Protein AF-0000000078615772 (afdb_homodimer)

Organism: Ophiophagus hannah (NCBI:txid8665)

Solvent-accessible surface area (backbone atoms only — not comparable to full-atom values): 57518 Å² total; per-residue (Å²): 132,89,80,79,78,85,79,84,88,75,84,80,82,85,79,83,84,78,86,72,82,71,79,81,77,84,74,80,60,83,68,72,73,76,68,76,85,71,86,86,68,75,77,38,65,68,54,50,53,52,52,46,47,57,52,21,65,21,38,38,42,33,39,44,57,85,79,55,56,63,68,61,49,52,55,59,54,43,75,39,33,60,69,68,47,70,52,33,30,59,57,94,52,40,34,37,42,43,24,37,72,40,54,64,26,54,57,52,45,55,72,72,44,42,76,76,86,50,95,77,45,28,63,50,74,41,80,57,61,39,29,32,51,39,70,76,59,80,64,60,86,79,54,76,69,62,81,76,73,57,48,79,62,56,47,71,56,66,71,60,49,36,56,56,33,26,71,35,71,32,44,43,48,25,37,51,50,52,40,70,62,29,38,58,46,72,68,53,45,51,49,52,41,30,53,31,38,55,53,29,58,61,51,30,48,55,28,77,63,48,48,43,40,70,26,42,47,71,62,17,75,58,26,42,38,68,55,63,42,39,35,32,37,38,72,51,69,72,68,73,72,57,65,75,64,72,94,60,61,69,43,50,26,46,38,52,32,71,24,84,35,65,67,54,34,41,36,48,52,45,51,42,50,39,44,37,33,56,64,47,34,59,52,38,38,78,63,39,76,42,55,83,46,92,43,38,31,28,36,30,34,34,48,82,77,62,36,44,35,37,40,30,57,71,47,62,45,50,46,46,52,19,45,52,44,25,47,52,28,66,68,37,63,64,50,32,35,50,51,36,46,51,50,49,48,36,48,76,65,62,69,62,74,91,78,78,76,83,60,56,81,95,50,70,67,83,71,93,64,53,67,86,77,54,74,70,62,87,75,78,76,53,60,44,58,51,52,39,44,50,22,46,48,56,38,67,52,59,43,89,54,34,18,43,31,70,52,65,35,45,81,37,74,44,92,64,98,50,49,42,42,32,42,31,81,41,38,76,90,37,52,77,34,67,86,48,46,58,68,58,49,51,50,49,28,52,51,23,42,51,44,27,53,54,41,71,73,37,76,56,59,58,91,68,44,85,49,64,46,47,61,30,32,60,67,59,62,66,64,82,78,76,69,73,81,74,74,70,83,70,81,82,71,80,67,59,59,62,39,46,55,35,38,40,59,38,116,131,86,78,78,77,83,75,83,84,78,84,79,85,82,80,84,81,78,82,71,84,72,76,81,77,81,72,82,59,79,70,72,72,75,66,75,86,71,87,86,68,75,77,36,65,67,55,49,52,51,51,48,48,56,52,23,65,22,38,38,41,32,40,45,58,84,79,54,56,64,68,62,47,52,55,57,54,43,76,38,33,58,70,67,47,71,52,35,31,60,58,92,50,42,34,37,41,42,23,37,73,40,56,64,26,53,57,52,45,54,72,70,44,41,76,75,84,50,95,75,48,28,63,49,76,40,82,58,60,41,29,30,52,39,67,76,60,81,64,61,85,79,54,75,68,63,81,76,73,58,48,79,61,57,47,72,56,67,70,60,50,35,56,57,34,26,71,36,71,33,43,42,48,27,38,51,49,51,39,69,62,29,37,60,44,72,69,52,48,51,48,52,40,29,53,30,39,55,52,27,56,59,51,29,48,55,26,77,63,48,47,41,41,71,25,42,47,70,62,17,75,58,24,43,37,67,55,61,43,38,34,34,38,37,72,51,70,72,68,73,73,57,67,74,64,73,95,60,63,68,43,50,27,45,37,52,31,71,24,84,33,66,66,55,35,43,33,50,52,44,52,42,50,39,44,39,33,56,64,49,34,57,50,37,38,78,63,40,77,42,52,84,46,92,44,38,32,28,36,30,33,34,47,80,80,61,38,44,34,38,41,32,58,70,49,61,46,49,46,46,52,18,44,52,43,25,47,51,29,67,68,36,63,64,49,32,35,51,51,37,46,50,50,50,48,37,47,76,64,63,69,64,73,91,78,78,79,83,62,56,83,93,50,71,67,85,70,92,62,51,68,86,76,54,74,71,61,87,76,78,77,52,60,46,58,52,51,38,47,50,22,47,48,58,38,66,52,58,44,87,53,35,18,44,31,70,52,63,35,46,81,36,74,46,91,63,98,49,50,42,42,33,41,31,81,40,38,76,89,37,52,77,35,66,84,48,46,58,69,58,50,50,50,50,28,51,52,22,41,51,45,27,53,54,43,70,74,38,79,57,58,57,91,66,44,86,49,63,46,47,60,31,34,60,66,60,62,68,64,81,78,77,69,72,82,71,76,68,83,69,81,82,71,81,69,61,59,63,40,46,56,35,38,40,59,38,116

Sequence (1014 aa):
MAKRRVGAIRFSSAEAAAVSLGEPQAPGGMAPMKDSENDSRKKTFSEILAERQVQAQRTVLINCPPNFNAKSFLKYLSQYGNIKNHFFYKSKATYAVIEFSEKESITSLQDVITIPEFKDEHPVPFKSRILTLMLKKQPDPISEQTQILCHRQTSIPVEMLVKKLCDAESVSEQLYLLTNECQLTEENTKLRFLACSLIQDIASAYFSDCIVKPFGSSVNTFGKLGCDLDMFLELNKVGKNSVKRKTSPFNIIYQMKKAPSERIAAQRILNVLGEFLDNFGPGCEGVQKILNARCPLVRFSHQPSGLQCDLTVNNRIALKSSELLYVYGSLDPRVRTLAFSIRYWAWNHGLTNAEDKEVIEGFDCTFVSNLNKITPTSNTETLDVLLGDFFEFYGNFAFNKNSLNIRKGKEQNKPEASALHIQNPFEENLNISKNVNAAQLQRFVSLARDSAWILQQVEKRPLDNSKPWGLAALLQASEPGRVSKGFKRLNVLNSDRVKDLLNSLKMMAKRRVGAIRFSSAEAAAVSLGEPQAPGGMAPMKDSENDSRKKTFSEILAERQVQAQRTVLINCPPNFNAKSFLKYLSQYGNIKNHFFYKSKATYAVIEFSEKESITSLQDVITIPEFKDEHPVPFKSRILTLMLKKQPDPISEQTQILCHRQTSIPVEMLVKKLCDAESVSEQLYLLTNECQLTEENTKLRFLACSLIQDIASAYFSDCIVKPFGSSVNTFGKLGCDLDMFLELNKVGKNSVKRKTSPFNIIYQMKKAPSERIAAQRILNVLGEFLDNFGPGCEGVQKILNARCPLVRFSHQPSGLQCDLTVNNRIALKSSELLYVYGSLDPRVRTLAFSIRYWAWNHGLTNAEDKEVIEGFDCTFVSNLNKITPTSNTETLDVLLGDFFEFYGNFAFNKNSLNIRKGKEQNKPEASALHIQNPFEENLNISKNVNAAQLQRFVSLARDSAWILQQVEKRPLDNSKPWGLAALLQASEPGRVSKGFKRLNVLNSDRVKDLLNSLKM

InterPro domains:
  IPR002058 PAP/25A-associated [PF03828] (385-429)
  IPR012677 Nucleotide-binding alpha-beta plait domain superfamily [G3DSA:3.30.70.330] (32-143)
  IPR035979 RNA-binding domain superfamily [SSF54928] (48-106)
  IPR041252 RL domain [PF17797] (44-112)
  IPR043519 Nucleotidyltransferase superfamily [G3DSA:3.30.460.10] (184-330)
  IPR043519 Nucleotidyltransferase superfamily [SSF81301] (169-329)
  IPR054708 Poly(A) RNA polymerase, mitochondrial-like, central palm domain [PF22600] (172-329)

Nearest PDB structures (foldseek):
  5a2w-assembly1_B  TM=9.291E-01  e=1.179E-50  Gallus gallus
  5a2y-assembly1_B  TM=9.149E-01  e=4.581E-50  Gallus gallus
  5a2y-assembly1_A  TM=9.122E-01  e=2.914E-50  Gallus gallus
  5a2v-assembly1_B  TM=9.125E-01  e=1.317E-49  Gallus gallus
  3pq1-assembly1_A  TM=8.494E-01  e=4.084E-32  Homo sapiens

pLDDT: mean 78.61, std 23.54, range [16.14, 98.75]

Secondary structure (DSSP, 8-state):
----------------------------S-------SS--PPPPHHHHHHHHHHHHHTEEEEEE-TT--HHHHHHHHGGGS-EEEEEEEESSSEEEEEEESSTHHHHHHHTT-B----SS-EE-----SEEEEEESS---TTS------EEP-SPPPHHHHHHHHHT-SSHHHHHHHHHHHHBPPHHHHHHHHHHHHHHHHHHHTT-TTEEEEEEGGGTSS--BTT--EEEEEEE-----------S-SEEEEE---EESSHHHHHHHHHHHHHHHHHHT-TTEEEEEEETTSSS-EEEEEETTTTEEEEEEES-HHHHHHHHHHHHHHHH-HHHHHHHHHHHHHHHHTT---TT------S--------GGGSPPP-----HHHHHHHHHHHHHH--TTTEEEETTTTEEEE-SS--S--EE-SS-TT-BTTTT--HHHHHHHHHHHHHHHHHHHH-SS--S-TTS--HHHHHHHTT-TT---S----------HHHHHHHHTT--/----------------------------S-------SS--PPPPHHHHHHHHHHHHHTEEEEEE-TT--HHHHHHHHHTTS-EEEEEEEESSSEEEEEEESSTHHHHHHHTT-B----SS-EE-----SEEEEEESS---TTS------EEP-SPPPHHHHHHHHHT-SSHHHHHHHHHHHHBPPHHHHHHHHHHHHHHHHHHHTT-TTEEEEEEGGGTSS--BTT--EEEEEEE-----------S-SEEEEE---EESSHHHHHHHHHHHHHHHHHHT-TTEEEEEEETTSSS-EEEEEETTTTEEEEEEES-HHHHHHHHHHHHHHHH-HHHHHHHHHHHHHHHHTT---TT------S--------GGGSPPP-----HHHHHHHHHHHHHH--TTTEEEETTTTEEEE-SSS-S--EE-SS-TT-BTTTT--HHHHHHHHHHHHHHHHHHHH-SS--S-TTS--HHHHHHH---TT---S----------HHHHHHHHTT--

Structure (mmCIF, N/CA/C/O backbone):
data_AF-0000000078615772-model_v1
#
loop_
_entity.id
_entity.type
_entity.pdbx_description
1 polymer 'Poly(A) RNA polymerase, mitochondrial'
#
loop_
_atom_site.group_PDB
_atom_site.id
_atom_site.type_symbol
_atom_site.label_atom_id
_atom_site.label_alt_id
_atom_site.label_comp_id
_atom_site.label_asym_id
_atom_site.label_entity_id
_atom_site.label_seq_id
_atom_site.pdbx_PDB_ins_code
_atom_site.Cartn_x
_atom_site.Cartn_y
_atom_site.Cartn_z
_atom_site.occupancy
_atom_site.B_iso_or_equiv
_atom_site.auth_seq_id
_atom_site.auth_comp_id
_atom_site.auth_asym_id
_atom_site.auth_atom_id
_atom_site.pdbx_PDB_model_num
ATOM 1 N N . MET A 1 1 ? 42.094 76.438 9.031 1 16.83 1 MET A N 1
ATOM 2 C CA . MET A 1 1 ? 41.562 77.188 10.18 1 16.83 1 MET A CA 1
ATOM 3 C C . MET A 1 1 ? 40.75 76.25 11.078 1 16.83 1 MET A C 1
ATOM 5 O O . MET A 1 1 ? 41.156 76 12.219 1 16.83 1 MET A O 1
ATOM 9 N N . ALA A 1 2 ? 39.406 76.438 11.234 1 16.48 2 ALA A N 1
ATOM 10 C CA . ALA A 1 2 ? 38.531 76.25 12.383 1 16.48 2 ALA A CA 1
ATOM 11 C C . ALA A 1 2 ? 38.219 74.812 12.617 1 16.48 2 ALA A C 1
ATOM 13 O O . ALA A 1 2 ? 37.656 74.125 11.758 1 16.48 2 ALA A O 1
ATOM 14 N N . LYS A 1 3 ? 39 74.125 13.461 1 20.62 3 LYS A N 1
ATOM 15 C CA . LYS A 1 3 ? 39.281 72.812 14.055 1 20.62 3 LYS A CA 1
ATOM 16 C C . LYS A 1 3 ? 38.062 72.25 14.789 1 20.62 3 LYS A C 1
ATOM 18 O O . LYS A 1 3 ? 37.969 72.375 16.016 1 20.62 3 LYS A O 1
ATOM 23 N N . ARG A 1 4 ? 36.719 72.688 14.383 1 19.11 4 ARG A N 1
ATOM 24 C CA . ARG A 1 4 ? 35.562 72.625 15.25 1 19.11 4 ARG A CA 1
ATOM 25 C C . ARG A 1 4 ? 35.312 71.25 15.766 1 19.11 4 ARG A C 1
ATOM 27 O O . ARG A 1 4 ? 35.312 70.25 14.984 1 19.11 4 ARG A O 1
ATOM 34 N N . ARG A 1 5 ? 35.406 70.938 17.094 1 19.47 5 ARG A N 1
ATOM 35 C CA . ARG A 1 5 ? 35.5 69.938 18.141 1 19.47 5 ARG A CA 1
ATOM 36 C C . ARG A 1 5 ? 34.188 69.125 18.25 1 19.47 5 ARG A C 1
ATOM 38 O O . ARG A 1 5 ? 33.156 69.688 18.672 1 19.47 5 ARG A O 1
ATOM 45 N N . VAL A 1 6 ? 33.75 68.312 17.266 1 20.09 6 VAL A N 1
ATOM 46 C CA . VAL A 1 6 ? 32.531 67.5 17.109 1 20.09 6 VAL A CA 1
ATOM 47 C C . VAL A 1 6 ? 32.438 66.5 18.25 1 20.09 6 VAL A C 1
ATOM 49 O O . VAL A 1 6 ? 33.219 65.625 18.359 1 20.09 6 VAL A O 1
ATOM 52 N N . GLY A 1 7 ? 32.188 67.062 19.547 1 18.39 7 GLY A N 1
ATOM 53 C CA . GLY A 1 7 ? 32.219 66.438 20.859 1 18.39 7 GLY A CA 1
ATOM 54 C C . GLY A 1 7 ? 31.375 65.188 20.969 1 18.39 7 GLY A C 1
ATOM 55 O O . GLY A 1 7 ? 30.578 64.938 20.078 1 18.39 7 GLY A O 1
ATOM 56 N N . ALA A 1 8 ? 31.094 64.5 22.312 1 20.41 8 ALA A N 1
ATOM 57 C CA . ALA A 1 8 ? 31.156 63.344 23.172 1 20.41 8 ALA A CA 1
ATOM 58 C C . ALA A 1 8 ? 29.781 62.719 23.344 1 20.41 8 ALA A C 1
ATOM 60 O O . ALA A 1 8 ? 28.844 63.375 23.812 1 20.41 8 ALA A O 1
ATOM 61 N N . ILE A 1 9 ? 29.312 61.781 22.531 1 19.14 9 ILE A N 1
ATOM 62 C CA . ILE A 1 9 ? 28.078 61.031 22.328 1 19.14 9 ILE A CA 1
ATOM 63 C C . ILE A 1 9 ? 27.766 60.219 23.578 1 19.14 9 ILE A C 1
ATOM 65 O O . ILE A 1 9 ? 28.375 59.156 23.797 1 19.14 9 ILE A O 1
ATOM 69 N N . ARG A 1 10 ? 27.547 60.75 24.906 1 18.55 10 ARG A N 1
ATOM 70 C CA . ARG A 1 10 ? 27.453 60.031 26.188 1 18.55 10 ARG A CA 1
ATOM 71 C C . ARG A 1 10 ? 26.109 59.344 26.328 1 18.55 10 ARG A C 1
ATOM 73 O O . ARG A 1 10 ? 25.094 59.969 26.562 1 18.55 10 ARG A O 1
ATOM 80 N N . PHE A 1 11 ? 25.734 58.344 25.656 1 18.8 11 PHE A N 1
ATOM 81 C CA . PHE A 1 11 ? 24.422 57.719 25.719 1 18.8 11 PHE A CA 1
ATOM 82 C C . PHE A 1 11 ? 24.203 57.031 27.078 1 18.8 11 PHE A C 1
ATOM 84 O O . PHE A 1 11 ? 24.797 56 27.359 1 18.8 11 PHE A O 1
ATOM 91 N N . SER A 1 12 ? 23.922 57.75 28.25 1 17.77 12 SER A N 1
ATOM 92 C CA . SER A 1 12 ? 23.859 57.344 29.656 1 17.77 12 SER A CA 1
ATOM 93 C C . SER A 1 12 ? 22.703 56.375 29.891 1 17.77 12 SER A C 1
ATOM 95 O O . SER A 1 12 ? 21.75 56.344 29.094 1 17.77 12 SER A O 1
ATOM 97 N N . SER A 1 13 ? 22.625 55.531 31.172 1 19.3 13 SER A N 1
ATOM 98 C CA . SER A 1 13 ? 22.219 54.344 31.953 1 19.3 13 SER A CA 1
ATOM 99 C C . SER A 1 13 ? 20.812 54.531 32.5 1 19.3 13 SER A C 1
ATOM 101 O O . SER A 1 13 ? 20.391 53.75 33.375 1 19.3 13 SER A O 1
ATOM 103 N N . ALA A 1 14 ? 19.781 55.125 31.891 1 18.41 14 ALA A N 1
ATOM 104 C CA . ALA A 1 14 ? 18.719 55.531 32.812 1 18.41 14 ALA A CA 1
ATOM 105 C C . ALA A 1 14 ? 18.031 54.312 33.438 1 18.41 14 ALA A C 1
ATOM 107 O O . ALA A 1 14 ? 17.641 53.375 32.719 1 18.41 14 ALA A O 1
ATOM 108 N N . GLU A 1 15 ? 18.016 54.156 34.875 1 19.14 15 GLU A N 1
ATOM 109 C CA . GLU A 1 15 ? 17.547 53.281 35.906 1 19.14 15 GLU A CA 1
ATOM 110 C C . GLU A 1 15 ? 16.031 53.281 36.031 1 19.14 15 GLU A C 1
ATOM 112 O O . GLU A 1 15 ? 15.461 54.219 36.625 1 19.14 15 GLU A O 1
ATOM 117 N N . ALA A 1 16 ? 15.219 53.094 35.062 1 18.66 16 ALA A N 1
ATOM 118 C CA . ALA A 1 16 ? 13.805 53.344 35.281 1 18.66 16 ALA A CA 1
ATOM 119 C C . ALA A 1 16 ? 13.273 52.406 36.375 1 18.66 16 ALA A C 1
ATOM 121 O O . ALA A 1 16 ? 13.391 51.188 36.25 1 18.66 16 ALA A O 1
ATOM 122 N N . ALA A 1 17 ? 12.805 52.844 37.531 1 16.72 17 ALA A N 1
ATOM 123 C CA . ALA A 1 17 ? 12.273 52.438 38.844 1 16.72 17 ALA A CA 1
ATOM 124 C C . ALA A 1 17 ? 10.977 51.656 38.688 1 16.72 17 ALA A C 1
ATOM 126 O O . ALA A 1 17 ? 10.352 51.688 37.625 1 16.72 17 ALA A O 1
ATOM 127 N N . ALA A 1 18 ? 9.875 52.031 39.625 1 18.14 18 ALA A N 1
ATOM 128 C CA . ALA A 1 18 ? 9.219 51.406 40.75 1 18.14 18 ALA A CA 1
ATOM 129 C C . ALA A 1 18 ? 7.871 50.812 40.344 1 18.14 18 ALA A C 1
ATOM 131 O O . ALA A 1 18 ? 7.492 49.75 40.844 1 18.14 18 ALA A O 1
ATOM 132 N N . VAL A 1 19 ? 6.898 51.469 39.656 1 19.16 19 VAL A N 1
ATOM 133 C CA . VAL A 1 19 ? 5.613 51.594 40.344 1 19.16 19 VAL A CA 1
ATOM 134 C C . VAL A 1 19 ? 4.797 50.312 40.125 1 19.16 19 VAL A C 1
ATOM 136 O O . VAL A 1 19 ? 4.738 49.781 39 1 19.16 19 VAL A O 1
ATOM 139 N N . SER A 1 20 ? 4.273 49.625 41.281 1 19.36 20 SER A N 1
ATOM 140 C CA . SER A 1 20 ? 3.611 48.406 41.688 1 19.36 20 SER A CA 1
ATOM 141 C C . SER A 1 20 ? 2.168 48.344 41.219 1 19.36 20 SER A C 1
ATOM 143 O O . SER A 1 20 ? 1.404 47.469 41.594 1 19.36 20 SER A O 1
ATOM 145 N N . LEU A 1 21 ? 1.594 49.188 40.344 1 20.98 21 LEU A N 1
ATOM 146 C CA . LEU A 1 21 ? 0.151 49.281 40.562 1 20.98 21 LEU A CA 1
ATOM 147 C C . LEU A 1 21 ? -0.517 47.938 40.281 1 20.98 21 LEU A C 1
ATOM 149 O O . LEU A 1 21 ? -0.323 47.344 39.219 1 20.98 21 LEU A O 1
ATOM 153 N N . GLY A 1 22 ? -1.097 47.281 41.344 1 20.22 22 GLY A N 1
ATOM 154 C CA . GLY A 1 22 ? -1.789 46.031 41.625 1 20.22 22 GLY A CA 1
ATOM 155 C C . GLY A 1 22 ? -3.07 45.875 40.844 1 20.22 22 GLY A C 1
ATOM 156 O O . GLY A 1 22 ? -3.906 45.031 41.156 1 20.22 22 GLY A O 1
ATOM 157 N N . GLU A 1 23 ? -3.316 46.406 39.656 1 22.77 23 GLU A N 1
ATOM 158 C CA . GLU A 1 23 ? -4.746 46.375 39.344 1 22.77 23 GLU A CA 1
ATOM 159 C C . GLU A 1 23 ? -5.293 44.969 39.406 1 22.77 23 GLU A C 1
ATOM 161 O O . GLU A 1 23 ? -4.586 44 39.125 1 22.77 23 GLU A O 1
ATOM 166 N N . PRO A 1 24 ? -6.598 44.812 39.875 1 22.8 24 PRO A N 1
ATOM 167 C CA . PRO A 1 24 ? -7.398 43.656 40.312 1 22.8 24 PRO A CA 1
ATOM 168 C C . PRO A 1 24 ? -7.598 42.625 39.219 1 22.8 24 PRO A C 1
ATOM 170 O O . PRO A 1 24 ? -7.539 42.969 38.031 1 22.8 24 PRO A O 1
ATOM 173 N N . GLN A 1 25 ? -7.527 41.344 39.531 1 21.83 25 GLN A N 1
ATOM 174 C CA . GLN A 1 25 ? -7.449 40 38.969 1 21.83 25 GLN A CA 1
ATOM 175 C C . GLN A 1 25 ? -8.789 39.594 38.375 1 21.83 25 GLN A C 1
ATOM 177 O O . GLN A 1 25 ? -9.766 39.375 39.094 1 21.83 25 GLN A O 1
ATOM 182 N N . ALA A 1 26 ? -9.336 40.25 37.281 1 24.2 26 ALA A N 1
ATOM 183 C CA . ALA A 1 26 ? -10.656 39.75 36.938 1 24.2 26 ALA A CA 1
ATOM 184 C C . ALA A 1 26 ? -10.656 38.219 36.875 1 24.2 26 ALA A C 1
ATOM 186 O O . ALA A 1 26 ? -9.711 37.594 36.375 1 24.2 26 ALA A O 1
ATOM 187 N N . PRO A 1 27 ? -11.648 37.5 37.562 1 22.94 27 PRO A N 1
ATOM 188 C CA . PRO A 1 27 ? -11.781 36.125 38.031 1 22.94 27 PRO A CA 1
ATOM 189 C C . PRO A 1 27 ? -11.609 35.094 36.906 1 22.94 27 PRO A C 1
ATOM 191 O O . PRO A 1 27 ? -10.898 34.094 37.062 1 22.94 27 PRO A O 1
ATOM 194 N N . GLY A 1 28 ? -12.625 35.062 36.062 1 23.75 28 GLY A N 1
ATOM 195 C CA . GLY A 1 28 ? -13.297 33.781 35.938 1 23.75 28 GLY A CA 1
ATOM 196 C C . GLY A 1 28 ? -12.531 32.781 35.125 1 23.75 28 GLY A C 1
ATOM 197 O O . GLY A 1 28 ? -13.086 31.75 34.719 1 23.75 28 GLY A O 1
ATOM 198 N N . GLY A 1 29 ? -11.617 33.281 34.312 1 23.23 29 GLY A N 1
ATOM 199 C CA . GLY A 1 29 ? -11.211 32.438 33.219 1 23.23 29 GLY A CA 1
ATOM 200 C C . GLY A 1 29 ? -10.75 31.078 33.625 1 23.23 29 GLY A C 1
ATOM 201 O O . GLY A 1 29 ? -10.461 30.844 34.812 1 23.23 29 GLY A O 1
ATOM 202 N N . MET A 1 30 ? -11 29.969 32.781 1 26.81 30 MET A N 1
ATOM 203 C CA . MET A 1 30 ? -10.609 28.609 33.188 1 26.81 30 MET A CA 1
ATOM 204 C C . MET A 1 30 ? -9.289 28.641 33.938 1 26.81 30 MET A C 1
ATOM 206 O O . MET A 1 30 ? -8.352 29.328 33.531 1 26.81 30 MET A O 1
ATOM 210 N N . ALA A 1 31 ? -9.375 28.344 35.156 1 26.91 31 ALA A N 1
ATOM 211 C CA . ALA A 1 31 ? -8.227 28.219 36.062 1 26.91 31 ALA A CA 1
ATOM 212 C C . ALA A 1 31 ? -7.066 27.516 35.344 1 26.91 31 ALA A C 1
ATOM 214 O O . ALA A 1 31 ? -7.27 26.516 34.656 1 26.91 31 ALA A O 1
ATOM 215 N N . PRO A 1 32 ? -6.02 28.141 35.094 1 29.06 32 PRO A N 1
ATOM 216 C CA . PRO A 1 32 ? -4.852 27.359 34.688 1 29.06 32 PRO A CA 1
ATOM 217 C C . PRO A 1 32 ? -4.703 26.047 35.438 1 29.06 32 PRO A C 1
ATOM 219 O O . PRO A 1 32 ? -4.879 26.031 36.656 1 29.06 32 PRO A O 1
ATOM 222 N N . MET A 1 33 ? -5.281 24.906 35 1 29.55 33 MET A N 1
ATOM 223 C CA . MET A 1 33 ? -4.93 23.703 35.75 1 29.55 33 MET A CA 1
ATOM 224 C C . MET A 1 33 ? -3.572 23.875 36.438 1 29.55 33 MET A C 1
ATOM 226 O O . MET A 1 33 ? -2.617 24.344 35.812 1 29.55 33 MET A O 1
ATOM 230 N N . LYS A 1 34 ? -3.609 23.969 37.625 1 30.25 34 LYS A N 1
ATOM 231 C CA . LYS A 1 34 ? -2.43 23.938 38.5 1 30.25 34 LYS A CA 1
ATOM 232 C C . LYS A 1 34 ? -1.408 22.922 38 1 30.25 34 LYS A C 1
ATOM 234 O O . LYS A 1 34 ? -1.6 21.719 38.125 1 30.25 34 LYS A O 1
ATOM 239 N N . ASP A 1 35 ? -0.841 23.062 36.844 1 32.72 35 ASP A N 1
ATOM 240 C CA . ASP A 1 35 ? 0.428 22.375 36.656 1 32.72 35 ASP A CA 1
ATOM 241 C C . ASP A 1 35 ? 1.246 22.359 37.969 1 32.72 35 ASP A C 1
ATOM 243 O O . ASP A 1 35 ? 1.354 23.391 38.625 1 32.72 35 ASP A O 1
ATOM 247 N N . SER A 1 36 ? 1.271 21.297 38.75 1 33.38 36 SER A N 1
ATOM 248 C CA . SER A 1 36 ? 2.227 21.156 39.844 1 33.38 36 SER A CA 1
ATOM 249 C C . SER A 1 36 ? 3.439 22.062 39.625 1 33.38 36 SER A C 1
ATOM 251 O O . SER A 1 36 ? 3.795 22.391 38.5 1 33.38 36 SER A O 1
ATOM 253 N N . GLU A 1 37 ? 3.906 22.797 40.594 1 35.97 37 GLU A N 1
ATOM 254 C CA . GLU A 1 37 ? 5.07 23.656 40.781 1 35.97 37 GLU A CA 1
ATOM 255 C C . GLU A 1 37 ? 6.281 23.125 40.031 1 35.97 37 GLU A C 1
ATOM 257 O O . GLU A 1 37 ? 7.379 23.672 40.125 1 35.97 37 GLU A O 1
ATOM 262 N N . ASN A 1 38 ? 6.477 21.719 39.969 1 38.34 38 ASN A N 1
ATOM 263 C CA . ASN A 1 38 ? 7.844 21.25 39.75 1 38.34 38 ASN A CA 1
ATOM 264 C C . ASN A 1 38 ? 8.43 21.828 38.469 1 38.34 38 ASN A C 1
ATOM 266 O O . ASN A 1 38 ? 9.5 22.453 38.5 1 38.34 38 ASN A O 1
ATOM 270 N N . ASP A 1 39 ? 8.773 20.938 37.25 1 44.91 39 ASP A N 1
ATOM 271 C CA . ASP A 1 39 ? 9.828 21.156 36.281 1 44.91 39 ASP A CA 1
ATOM 272 C C . ASP A 1 39 ? 9.453 22.266 35.281 1 44.91 39 ASP A C 1
ATOM 274 O O . ASP A 1 39 ? 8.547 22.094 34.469 1 44.91 39 ASP A O 1
ATOM 278 N N . SER A 1 40 ? 9.57 23.656 35.5 1 56.69 40 SER A N 1
ATOM 279 C CA . SER A 1 40 ? 9.594 25 34.906 1 56.69 40 SER A CA 1
ATOM 280 C C . SER A 1 40 ? 10.141 24.969 33.469 1 56.69 40 SER A C 1
ATOM 282 O O . SER A 1 40 ? 10.141 25.984 32.781 1 56.69 40 SER A O 1
ATOM 284 N N . ARG A 1 41 ? 10.648 23.828 33.031 1 75.88 41 ARG A N 1
ATOM 285 C CA . ARG A 1 41 ? 11.32 23.844 31.75 1 75.88 41 ARG A CA 1
ATOM 286 C C . ARG A 1 41 ? 10.312 23.797 30.609 1 75.88 41 ARG A C 1
ATOM 288 O O . ARG A 1 41 ? 9.391 22.984 30.625 1 75.88 41 ARG A O 1
ATOM 295 N N . LYS A 1 42 ? 10.344 24.828 29.719 1 83.69 42 LYS A N 1
ATOM 296 C CA . LYS A 1 42 ? 9.531 24.812 28.5 1 83.69 42 LYS A CA 1
ATOM 297 C C . LYS A 1 42 ? 9.922 23.656 27.594 1 83.69 42 LYS A C 1
ATOM 299 O O . LYS A 1 42 ? 11.102 23.375 27.391 1 83.69 42 LYS A O 1
ATOM 304 N N . LYS A 1 43 ? 8.93 22.938 27.172 1 87.06 43 LYS A N 1
ATOM 305 C CA . LYS A 1 43 ? 9.172 21.828 26.25 1 87.06 43 LYS A CA 1
ATOM 306 C C . LYS A 1 43 ? 9.719 22.328 24.922 1 87.06 43 LYS A C 1
ATOM 308 O O . LYS A 1 43 ? 9.336 23.406 24.453 1 87.06 43 LYS A O 1
ATOM 313 N N . THR A 1 44 ? 10.586 21.469 24.406 1 89.19 44 THR A N 1
ATOM 314 C CA . THR A 1 44 ? 11.109 21.781 23.078 1 89.19 44 THR A CA 1
ATOM 315 C C . THR A 1 44 ? 10.078 21.438 22 1 89.19 44 THR A C 1
ATOM 317 O O . THR A 1 44 ? 9.102 20.734 22.266 1 89.19 44 THR A O 1
ATOM 320 N N . PHE A 1 45 ? 10.32 22.031 20.859 1 92.62 45 PHE A N 1
ATOM 321 C CA . PHE A 1 45 ? 9.477 21.766 19.703 1 92.62 45 PHE A CA 1
ATOM 322 C C . PHE A 1 45 ? 9.383 20.266 19.438 1 92.62 45 PHE A C 1
ATOM 324 O O . PHE A 1 45 ? 8.289 19.734 19.219 1 92.62 45 PHE A O 1
ATOM 331 N N . SER A 1 46 ? 10.469 19.562 19.453 1 90.94 46 SER A N 1
ATOM 332 C CA . SER A 1 46 ? 10.523 18.125 19.172 1 90.94 46 SER A CA 1
ATOM 333 C C . SER A 1 46 ? 9.758 17.328 20.234 1 90.94 46 SER A C 1
ATOM 335 O O . SER A 1 46 ? 9.102 16.328 19.906 1 90.94 46 SER A O 1
ATOM 337 N N . GLU A 1 47 ? 9.867 17.734 21.422 1 92.69 47 GLU A N 1
ATOM 338 C CA . GLU A 1 47 ? 9.164 17.047 22.5 1 92.69 47 GLU A CA 1
ATOM 339 C C . GLU A 1 47 ? 7.652 17.188 22.359 1 92.69 47 GLU A C 1
ATOM 341 O O . GLU A 1 47 ? 6.906 16.234 22.594 1 92.69 47 GLU A O 1
ATOM 346 N N . ILE A 1 48 ? 7.281 18.391 21.969 1 93.69 48 ILE A N 1
ATOM 347 C CA . ILE A 1 48 ? 5.855 18.641 21.781 1 93.69 48 ILE A CA 1
ATOM 348 C C . ILE A 1 48 ? 5.32 17.781 20.641 1 93.69 48 ILE A C 1
ATOM 350 O O . ILE A 1 48 ? 4.266 17.156 20.781 1 93.69 48 ILE A O 1
ATOM 354 N N . LEU A 1 49 ? 6.078 17.734 19.547 1 95.25 49 LEU A N 1
ATOM 355 C CA . LEU A 1 49 ? 5.664 16.922 18.406 1 95.25 49 LEU A CA 1
ATOM 356 C C . LEU A 1 49 ? 5.543 15.453 18.812 1 95.25 49 LEU A C 1
ATOM 358 O O . LEU A 1 49 ? 4.566 14.789 18.453 1 95.25 49 LEU A O 1
ATOM 362 N N . ALA A 1 50 ? 6.484 14.969 19.531 1 95.06 50 ALA A N 1
ATOM 363 C CA . ALA A 1 50 ? 6.508 13.562 19.938 1 95.06 50 ALA A CA 1
ATOM 364 C C . ALA A 1 50 ? 5.316 13.234 20.844 1 95.06 50 ALA A C 1
ATOM 366 O O . ALA A 1 50 ? 4.684 12.188 20.688 1 95.06 50 ALA A O 1
ATOM 367 N N . GLU A 1 51 ? 5.094 14.109 21.734 1 96.38 51 GLU A N 1
ATOM 368 C CA . GLU A 1 51 ? 3.979 13.906 22.641 1 96.38 51 GLU A CA 1
ATOM 369 C C . GLU A 1 51 ? 2.65 13.852 21.891 1 96.38 51 GLU A C 1
ATOM 371 O O . GLU A 1 51 ? 1.814 12.984 22.172 1 96.38 51 GLU A O 1
ATOM 376 N N . ARG A 1 52 ? 2.455 14.805 21.031 1 97.69 52 ARG A N 1
ATOM 377 C CA . ARG A 1 52 ? 1.217 14.875 20.266 1 97.69 52 ARG A CA 1
ATOM 378 C C . ARG A 1 52 ? 1.072 13.656 19.359 1 97.69 52 ARG A C 1
ATOM 380 O O . ARG A 1 52 ? -0.038 13.164 19.141 1 97.69 52 ARG A O 1
ATOM 387 N N . GLN A 1 53 ? 2.16 13.164 18.844 1 97 53 GLN A N 1
ATOM 388 C CA . GLN A 1 53 ? 2.148 11.992 17.984 1 97 53 GLN A CA 1
ATOM 389 C C . GLN A 1 53 ? 1.679 10.75 18.734 1 97 53 GLN A C 1
ATOM 391 O O . GLN A 1 53 ? 0.885 9.961 18.219 1 97 53 GLN A O 1
ATOM 396 N N . VAL A 1 54 ? 2.17 10.586 19.906 1 97.19 54 VAL A N 1
ATOM 397 C CA . VAL A 1 54 ? 1.801 9.438 20.719 1 97.19 54 VAL A CA 1
ATOM 398 C C . VAL A 1 54 ? 0.314 9.508 21.062 1 97.19 54 VAL A C 1
ATOM 400 O O . VAL A 1 54 ? -0.382 8.484 21.031 1 97.19 54 VAL A O 1
ATOM 403 N N . GLN A 1 55 ? -0.121 10.703 21.391 1 98 55 GLN A N 1
ATOM 404 C CA . GLN A 1 55 ? -1.54 10.891 21.672 1 98 55 GLN A CA 1
ATOM 405 C C . GLN A 1 55 ? -2.396 10.5 20.469 1 98 55 GLN A C 1
ATOM 407 O O . GLN A 1 55 ? -3.414 9.82 20.625 1 98 55 GLN A O 1
ATOM 412 N N . ALA A 1 56 ? -1.979 10.891 19.312 1 98.5 56 ALA A N 1
ATOM 413 C CA . ALA A 1 56 ? -2.725 10.625 18.078 1 98.5 56 ALA A CA 1
ATOM 414 C C . ALA A 1 56 ? -2.777 9.125 17.781 1 98.5 56 ALA A C 1
ATOM 416 O O . ALA A 1 56 ? -3.773 8.625 17.266 1 98.5 56 ALA A O 1
ATOM 417 N N . GLN A 1 57 ? -1.768 8.375 18.156 1 97.69 57 GLN A N 1
ATOM 418 C CA . GLN A 1 57 ? -1.661 6.953 17.859 1 97.69 57 GLN A CA 1
ATOM 419 C C . GLN A 1 57 ? -2.664 6.145 18.672 1 97.69 57 GLN A C 1
ATOM 421 O O . GLN A 1 57 ? -2.971 5 18.328 1 97.69 57 GLN A O 1
ATOM 426 N N . ARG A 1 58 ? -3.145 6.648 19.766 1 98.38 58 ARG A N 1
ATOM 427 C CA . ARG A 1 58 ? -4.121 5.938 20.578 1 98.38 58 ARG A CA 1
ATOM 428 C C . ARG A 1 58 ? -5.5 6.574 20.469 1 98.38 58 ARG A C 1
ATOM 430 O O . ARG A 1 58 ? -6.281 6.555 21.422 1 98.38 58 ARG A O 1
ATOM 437 N N . THR A 1 59 ? -5.703 7.254 19.391 1 98.75 59 THR A N 1
ATOM 438 C CA . THR A 1 59 ? -6.953 7.977 19.156 1 98.75 59 THR A CA 1
ATOM 439 C C . THR A 1 59 ? -7.699 7.391 17.969 1 98.75 59 THR A C 1
ATOM 441 O O . THR A 1 59 ? -7.086 6.992 16.969 1 98.75 59 THR A O 1
ATOM 444 N N . VAL A 1 60 ? -9.047 7.289 18.078 1 98.56 60 VAL A N 1
ATOM 445 C CA . VAL A 1 60 ? -9.891 6.879 16.953 1 98.56 60 VAL A CA 1
ATOM 446 C C . VAL A 1 60 ? -10.859 8 16.594 1 98.56 60 VAL A C 1
ATOM 448 O O . VAL A 1 60 ? -11.141 8.875 17.422 1 98.56 60 VAL A O 1
ATOM 451 N N . LEU A 1 61 ? -11.25 8.07 15.359 1 98.5 61 LEU A N 1
ATOM 452 C CA . LEU A 1 61 ? -12.219 9.016 14.828 1 98.5 61 LEU A CA 1
ATOM 453 C C . LEU A 1 61 ? -13.516 8.312 14.438 1 98.5 61 LEU A C 1
ATOM 455 O O . LEU A 1 61 ? -13.5 7.406 13.602 1 98.5 61 LEU A O 1
ATOM 459 N N . ILE A 1 62 ? -14.656 8.688 15.039 1 98.12 62 ILE A N 1
ATOM 460 C CA . ILE A 1 62 ? -15.898 7.949 14.844 1 98.12 62 ILE A CA 1
ATOM 461 C C . ILE A 1 62 ? -16.969 8.883 14.289 1 98.12 62 ILE A C 1
ATOM 463 O O . ILE A 1 62 ? -17.281 9.922 14.883 1 98.12 62 ILE A O 1
ATOM 467 N N . ASN A 1 63 ? -17.484 8.57 13.117 1 97.31 63 ASN A N 1
ATOM 468 C CA . ASN A 1 63 ? -18.656 9.227 12.562 1 97.31 63 ASN A CA 1
ATOM 469 C C . ASN A 1 63 ? -19.922 8.875 13.336 1 97.31 63 ASN A C 1
ATOM 471 O O . ASN A 1 63 ? -20.297 7.707 13.422 1 97.31 63 ASN A O 1
ATOM 475 N N . CYS A 1 64 ? -20.594 9.867 13.875 1 95.31 64 CYS A N 1
ATOM 476 C CA . CYS A 1 64 ? -21.75 9.633 14.742 1 95.31 64 CYS A CA 1
ATOM 477 C C . CYS A 1 64 ? -23.047 10.047 14.055 1 95.31 64 CYS A C 1
ATOM 479 O O . CYS A 1 64 ? -23.094 11.094 13.406 1 95.31 64 CYS A O 1
ATOM 481 N N . PRO A 1 65 ? -24.016 9.242 14.203 1 91.5 65 PRO A N 1
ATOM 482 C CA . PRO A 1 65 ? -25.328 9.641 13.68 1 91.5 65 PRO A CA 1
ATOM 483 C C . PRO A 1 65 ? -25.984 10.75 14.5 1 91.5 65 PRO A C 1
ATOM 485 O O . PRO A 1 65 ? -25.531 11.055 15.602 1 91.5 65 PRO A O 1
ATOM 488 N N . PRO A 1 66 ? -26.984 11.211 13.805 1 85.38 66 PRO A N 1
ATOM 489 C CA . PRO A 1 66 ? -27.703 12.227 14.578 1 85.38 66 PRO A CA 1
ATOM 490 C C . PRO A 1 66 ? -28.484 11.633 15.758 1 85.38 66 PRO A C 1
ATOM 492 O O . PRO A 1 66 ? -28.922 10.484 15.695 1 85.38 66 PRO A O 1
ATOM 495 N N . ASN A 1 67 ? -28.672 12.305 16.812 1 80.69 67 ASN A N 1
ATOM 496 C CA . ASN A 1 67 ? -29.516 12.008 17.953 1 80.69 67 ASN A CA 1
ATOM 497 C C . ASN A 1 67 ? -29.047 10.766 18.688 1 80.69 67 ASN A C 1
ATOM 499 O O . ASN A 1 67 ? -29.875 9.945 19.125 1 80.69 67 ASN A O 1
ATOM 503 N N . PHE A 1 68 ? -27.781 10.586 18.781 1 85.75 68 PHE A N 1
ATOM 504 C CA . PHE A 1 68 ? -27.266 9.484 19.578 1 85.75 68 PHE A CA 1
ATOM 505 C C . PHE A 1 68 ? -26.984 9.945 21.016 1 85.75 68 PHE A C 1
ATOM 507 O O . PHE A 1 68 ? -26.906 11.148 21.266 1 85.75 68 PHE A O 1
ATOM 514 N N . ASN A 1 69 ? -27.047 9.047 21.891 1 88.44 69 ASN A N 1
ATOM 515 C CA . ASN A 1 69 ? -26.719 9.359 23.266 1 88.44 69 ASN A CA 1
ATOM 516 C C . ASN A 1 69 ? -25.219 9.281 23.531 1 88.44 69 ASN A C 1
ATOM 518 O O . ASN A 1 69 ? -24.656 8.188 23.672 1 88.44 69 ASN A O 1
ATOM 522 N N . ALA A 1 70 ? -24.594 10.414 23.703 1 91.88 70 ALA A N 1
ATOM 523 C CA . ALA A 1 70 ? -23.141 10.508 23.812 1 91.88 70 ALA A CA 1
ATOM 524 C C . ALA A 1 70 ? -22.641 9.836 25.094 1 91.88 70 ALA A C 1
ATOM 526 O O . ALA A 1 70 ? -21.609 9.156 25.078 1 91.88 70 ALA A O 1
ATOM 527 N N . LYS A 1 71 ? -23.359 10.062 26.172 1 91.88 71 LYS A N 1
ATOM 528 C CA . LYS A 1 71 ? -22.938 9.508 27.453 1 91.88 71 LYS A CA 1
ATOM 529 C C . LYS A 1 71 ? -22.938 7.98 27.422 1 91.88 71 LYS A C 1
ATOM 531 O O . LYS A 1 71 ? -21.969 7.34 27.844 1 91.88 71 LYS A O 1
ATOM 536 N N . SER A 1 72 ? -24.016 7.457 26.906 1 91.44 72 SER A N 1
ATOM 537 C CA . SER A 1 72 ? -24.125 6.008 26.797 1 91.44 72 SER A CA 1
ATOM 538 C C . SER A 1 72 ? -23.062 5.449 25.828 1 91.44 72 SER A C 1
ATOM 540 O O . SER A 1 72 ? -22.531 4.367 26.062 1 91.44 72 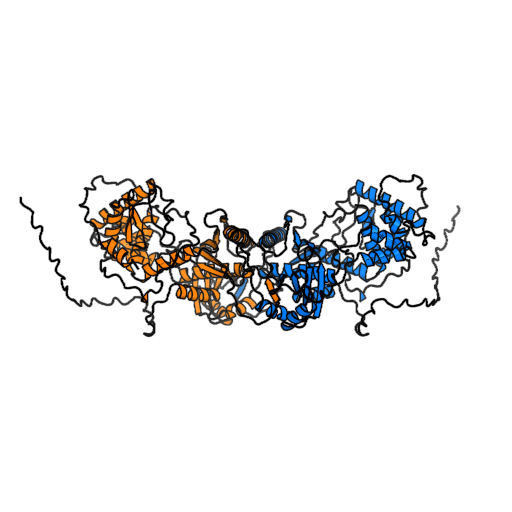SER A O 1
ATOM 542 N N . PHE A 1 73 ? -22.844 6.156 24.891 1 93.69 73 PHE A N 1
ATOM 543 C CA . PHE A 1 73 ? -21.875 5.734 23.891 1 93.69 73 PHE A CA 1
ATOM 544 C C . PHE A 1 73 ? -20.469 5.715 24.469 1 93.69 73 PHE A C 1
ATOM 546 O O . PHE A 1 73 ? -19.703 4.77 24.25 1 93.69 73 PHE A O 1
ATOM 553 N N . LEU A 1 74 ? -20.141 6.746 25.25 1 95.44 74 LEU A N 1
ATOM 554 C CA . LEU A 1 74 ? -18.828 6.812 25.875 1 95.44 74 LEU A CA 1
ATOM 555 C C . LEU A 1 74 ? -18.656 5.688 26.891 1 95.44 74 LEU A C 1
ATOM 557 O O . LEU A 1 74 ? -17.562 5.133 27.031 1 95.44 74 LEU A O 1
ATOM 561 N N . LYS A 1 75 ? -19.719 5.391 27.547 1 94.75 75 LYS A N 1
ATOM 562 C CA . LYS A 1 75 ? -19.688 4.266 28.469 1 94.75 75 LYS A CA 1
ATOM 563 C C . LYS A 1 75 ? -19.438 2.951 27.734 1 94.75 75 LYS A C 1
ATOM 565 O O . LYS A 1 75 ? -18.688 2.104 28.219 1 94.75 75 LYS A O 1
ATOM 570 N N . TYR A 1 76 ? -20.094 2.844 26.672 1 94.06 76 TYR A N 1
ATOM 571 C CA . TYR A 1 76 ? -19.875 1.669 25.844 1 94.06 76 TYR A CA 1
ATOM 572 C C . TYR A 1 76 ? -18.422 1.554 25.406 1 94.06 76 TYR A C 1
ATOM 574 O O . TYR A 1 76 ? -17.828 0.48 25.5 1 94.06 76 TYR A O 1
ATOM 582 N N . LEU A 1 77 ? -17.797 2.65 24.969 1 97 77 LEU A N 1
ATOM 583 C CA . LEU A 1 77 ? -16.422 2.654 24.484 1 97 77 LEU A CA 1
ATOM 584 C C . LEU A 1 77 ? -15.445 2.379 25.625 1 97 77 LEU A C 1
ATOM 586 O O . LEU A 1 77 ? -14.383 1.802 25.422 1 97 77 LEU A O 1
ATOM 590 N N . SER A 1 78 ? -15.844 2.736 26.812 1 96.88 78 SER A N 1
ATOM 591 C CA . SER A 1 78 ? -14.977 2.574 27.969 1 96.88 78 SER A CA 1
ATOM 592 C C . SER A 1 78 ? -14.773 1.102 28.312 1 96.88 78 SER A C 1
ATOM 594 O O . SER A 1 78 ? -13.867 0.752 29.062 1 96.88 78 SER A O 1
ATOM 596 N N . GLN A 1 79 ? -15.531 0.231 27.781 1 95.5 79 GLN A N 1
ATOM 597 C CA . GLN A 1 79 ? -15.375 -1.206 27.984 1 95.5 79 GLN A CA 1
ATOM 598 C C . GLN A 1 79 ? -14.109 -1.721 27.312 1 95.5 79 GLN A C 1
ATOM 600 O O . GLN A 1 79 ? -13.578 -2.764 27.688 1 95.5 79 GLN A O 1
ATOM 605 N N . TYR A 1 80 ? -13.688 -0.979 26.375 1 96.12 80 TYR A N 1
ATOM 606 C CA . TYR A 1 80 ? -12.555 -1.448 25.594 1 96.12 80 TYR A CA 1
ATOM 607 C C . TYR A 1 80 ? -11.266 -0.78 26.047 1 96.12 80 TYR A C 1
ATOM 609 O O . TYR A 1 80 ? -10.18 -1.125 25.562 1 96.12 80 TYR A O 1
ATOM 617 N N . GLY A 1 81 ? -11.359 0.176 26.875 1 97.19 81 GLY A N 1
ATOM 618 C CA . GLY A 1 81 ? -10.203 0.864 27.422 1 97.19 81 GLY A CA 1
ATOM 619 C C . GLY A 1 81 ? -10.555 2.178 28.094 1 97.19 81 GLY A C 1
ATOM 620 O O . GLY A 1 81 ? -11.617 2.752 27.844 1 97.19 81 GLY A O 1
ATOM 621 N N . ASN A 1 82 ? -9.617 2.639 28.891 1 97.88 82 ASN A N 1
ATOM 622 C CA . ASN A 1 82 ? -9.805 3.924 29.547 1 97.88 82 ASN A CA 1
ATOM 623 C C . ASN A 1 82 ? -9.703 5.086 28.562 1 97.88 82 ASN A C 1
ATOM 625 O O . ASN A 1 82 ? -8.727 5.195 27.828 1 97.88 82 ASN A O 1
ATOM 629 N N . ILE A 1 83 ? -10.734 5.887 28.578 1 98.19 83 ILE A N 1
ATOM 630 C CA . ILE A 1 83 ? -10.742 7.059 27.719 1 98.19 83 ILE A CA 1
ATOM 631 C C . ILE A 1 83 ? -10.031 8.219 28.406 1 98.19 83 ILE A C 1
ATOM 633 O O . ILE A 1 83 ? -10.484 8.703 29.438 1 98.19 83 ILE A O 1
ATOM 637 N N . LYS A 1 84 ? -8.969 8.648 27.859 1 98.19 84 LYS A N 1
ATOM 638 C CA . LYS A 1 84 ? -8.18 9.734 28.406 1 98.19 84 LYS A CA 1
ATOM 639 C C . LYS A 1 84 ? -8.773 11.094 28.047 1 98.19 84 LYS A C 1
ATOM 641 O O . LYS A 1 84 ? -8.758 12.023 28.859 1 98.19 84 LYS A O 1
ATOM 646 N N . ASN A 1 85 ? -9.227 11.289 26.828 1 97.69 85 ASN A N 1
ATOM 647 C CA . ASN A 1 85 ? -9.797 12.523 26.312 1 97.69 85 ASN A CA 1
ATOM 648 C C . ASN A 1 85 ? -10.797 12.25 25.188 1 97.69 85 ASN A C 1
ATOM 650 O O . ASN A 1 85 ? -10.742 11.203 24.547 1 97.69 85 ASN A O 1
ATOM 654 N N . HIS A 1 86 ? -11.797 13.094 25.109 1 97.94 86 HIS A N 1
ATOM 655 C CA . HIS A 1 86 ? -12.734 13 23.984 1 97.94 86 HIS A CA 1
ATOM 656 C C . HIS A 1 86 ? -13.359 14.359 23.672 1 97.94 86 HIS A C 1
ATOM 658 O O . HIS A 1 86 ? -13.383 15.242 24.531 1 97.94 86 HIS A O 1
ATOM 664 N N . PHE A 1 87 ? -13.711 14.578 22.484 1 97.56 87 PHE A N 1
ATOM 665 C CA . PHE A 1 87 ? -14.5 15.75 22.109 1 97.56 87 PHE A CA 1
ATOM 666 C C . PHE A 1 87 ? -15.273 15.484 20.828 1 97.56 87 PHE A C 1
ATOM 668 O O . PHE A 1 87 ? -14.992 14.523 20.109 1 97.56 87 PHE A O 1
ATOM 675 N N . PHE A 1 88 ? -16.266 16.281 20.594 1 96.62 88 PHE A N 1
ATOM 676 C CA . PHE A 1 88 ? -17.094 16.203 19.406 1 96.62 88 PHE A CA 1
ATOM 677 C C . PHE A 1 88 ? -16.938 17.453 18.547 1 96.62 88 PHE A C 1
ATOM 679 O O . PHE A 1 88 ? -16.625 18.531 19.047 1 96.62 88 PHE A O 1
ATOM 686 N N . TYR A 1 89 ? -17.047 17.312 17.312 1 95.44 89 TYR A N 1
ATOM 687 C CA . TYR A 1 89 ? -17.078 18.438 16.391 1 95.44 89 TYR A CA 1
ATOM 688 C C . TYR A 1 89 ? -17.938 18.125 15.172 1 95.44 89 TYR A C 1
ATOM 690 O O . TYR A 1 89 ? -18.312 16.984 14.961 1 95.44 89 TYR A O 1
ATOM 698 N N . LYS A 1 90 ? -18.234 19.219 14.477 1 90.94 90 LYS A N 1
ATOM 699 C CA . LYS A 1 90 ? -19.062 19.062 13.281 1 90.94 90 LYS A CA 1
ATOM 700 C C . LYS A 1 90 ? -18.281 19.422 12.023 1 90.94 90 LYS A C 1
ATOM 702 O O . LYS A 1 90 ? -17.625 20.469 11.969 1 90.94 90 LYS A O 1
ATOM 707 N N . SER A 1 91 ? -18.266 18.625 11.133 1 87.81 91 SER A N 1
ATOM 708 C CA . SER A 1 91 ? -17.844 18.844 9.758 1 87.81 91 SER A CA 1
ATOM 709 C C . SER A 1 91 ? -18.969 18.547 8.773 1 87.81 91 SER A C 1
ATOM 711 O O . SER A 1 91 ? -20.078 19.078 8.914 1 87.81 91 SER A O 1
ATOM 713 N N . LYS A 1 92 ? -18.859 17.594 7.879 1 85.06 92 LYS A N 1
ATOM 714 C CA . LYS A 1 92 ? -20 17.141 7.074 1 85.06 92 LYS A CA 1
ATOM 715 C C . LYS A 1 92 ? -20.984 16.328 7.906 1 85.06 92 LYS A C 1
ATOM 717 O O . LYS A 1 92 ? -22.172 16.266 7.598 1 85.06 92 LYS A O 1
ATOM 722 N N . ALA A 1 93 ? -20.375 15.758 8.891 1 90.31 93 ALA A N 1
ATOM 723 C CA . ALA A 1 93 ? -21.125 15.016 9.898 1 90.31 93 ALA A CA 1
ATOM 724 C C . ALA A 1 93 ? -20.578 15.289 11.297 1 90.31 93 ALA A C 1
ATOM 726 O O . ALA A 1 93 ? -19.656 16.094 11.461 1 90.31 93 ALA A O 1
ATOM 727 N N . THR A 1 94 ? -21.312 14.766 12.273 1 94 94 THR A N 1
ATOM 728 C CA . THR A 1 94 ? -20.797 14.852 13.633 1 94 94 THR A CA 1
ATOM 729 C C . THR A 1 94 ? -19.781 13.75 13.891 1 94 94 THR A C 1
ATOM 731 O O . THR A 1 94 ? -20.031 12.578 13.625 1 94 94 THR A O 1
ATOM 734 N N . TYR A 1 95 ? -18.688 14.172 14.375 1 96.75 95 TYR A N 1
ATOM 735 C CA . TYR A 1 95 ? -17.609 13.211 14.641 1 96.75 95 TYR A CA 1
ATOM 736 C C . TYR A 1 95 ? -17.219 13.234 16.109 1 96.75 95 TYR A C 1
ATOM 738 O O . TYR A 1 95 ? -17.328 14.266 16.766 1 96.75 95 TYR A O 1
ATOM 746 N N . ALA A 1 96 ? -16.797 12.141 16.578 1 97.69 96 ALA A N 1
ATOM 747 C CA . ALA A 1 96 ? -16.219 12.008 17.906 1 97.69 96 ALA A CA 1
ATOM 748 C C . ALA A 1 96 ? -14.742 11.617 17.828 1 97.69 96 ALA A C 1
ATOM 750 O O . ALA A 1 96 ? -14.383 10.68 17.109 1 97.69 96 ALA A O 1
ATOM 751 N N . VAL A 1 97 ? -13.93 12.383 18.484 1 98.44 97 VAL A N 1
ATOM 752 C CA . VAL A 1 97 ? -12.531 12.016 18.672 1 98.44 97 VAL A CA 1
ATOM 753 C C . VAL A 1 97 ? -12.344 11.359 20.031 1 98.44 97 VAL A C 1
ATOM 755 O O . VAL A 1 97 ? -12.625 11.969 21.078 1 98.44 97 VAL A O 1
ATOM 758 N N . ILE A 1 98 ? -11.875 10.094 20.031 1 98.69 98 ILE A N 1
ATOM 759 C CA . ILE A 1 98 ? -11.727 9.344 21.281 1 98.69 98 ILE A CA 1
ATOM 760 C C . ILE A 1 98 ? -10.266 8.961 21.484 1 98.69 98 ILE A C 1
ATOM 762 O O . ILE A 1 98 ? -9.719 8.156 20.734 1 98.69 98 ILE A O 1
ATOM 766 N N . GLU A 1 99 ? -9.68 9.555 22.438 1 98.75 99 GLU A N 1
ATOM 767 C CA . GLU A 1 99 ? -8.305 9.242 22.812 1 98.75 99 GLU A CA 1
ATOM 768 C C . GLU A 1 99 ? -8.258 8.281 24 1 98.75 99 GLU A C 1
ATOM 770 O O . GLU A 1 99 ? -8.656 8.633 25.109 1 98.75 99 GLU A O 1
ATOM 775 N N . PHE A 1 100 ? -7.707 7.105 23.797 1 98.69 100 PHE A N 1
ATOM 776 C CA . PHE A 1 100 ? -7.555 6.133 24.875 1 98.69 100 PHE A CA 1
ATOM 777 C C . PHE A 1 100 ? -6.254 6.367 25.641 1 98.69 100 PHE A C 1
ATOM 779 O O . PHE A 1 100 ? -5.398 7.133 25.188 1 98.69 100 PHE A O 1
ATOM 786 N N . SER A 1 101 ? -6.129 5.742 26.734 1 98 101 SER A N 1
ATOM 787 C CA . SER A 1 101 ? -4.914 5.84 27.531 1 98 101 SER A CA 1
ATOM 788 C C . SER A 1 101 ? -3.799 4.973 26.969 1 98 101 SER A C 1
ATOM 790 O O . SER A 1 101 ? -2.619 5.301 27.094 1 98 101 SER A O 1
ATOM 792 N N . GLU A 1 102 ? -4.27 3.936 26.297 1 97.31 102 GLU A N 1
ATOM 793 C CA . GLU A 1 102 ? -3.299 2.982 25.766 1 97.31 102 GLU A CA 1
ATOM 794 C C . GLU A 1 102 ? -3.623 2.613 24.328 1 97.31 102 GLU A C 1
ATOM 796 O O . GLU A 1 102 ? -4.793 2.506 23.953 1 97.31 102 GLU A O 1
ATOM 801 N N . LYS A 1 103 ? -2.52 2.342 23.672 1 96 103 LYS A N 1
ATOM 802 C CA . LYS A 1 103 ? -2.674 1.968 22.266 1 96 103 LYS A CA 1
ATOM 803 C C . LYS A 1 103 ? -3.408 0.637 22.141 1 96 103 LYS A C 1
ATOM 805 O O . LYS A 1 103 ? -4.133 0.42 21.156 1 96 103 LYS A O 1
ATOM 810 N N . GLU A 1 104 ? -3.279 -0.24 23.047 1 96.44 104 GLU A N 1
ATOM 811 C CA . GLU A 1 104 ? -3.881 -1.57 23.031 1 96.44 104 GLU A CA 1
ATOM 812 C C . GLU A 1 104 ? -5.406 -1.489 23.062 1 96.44 104 GLU A C 1
ATOM 814 O O . GLU A 1 104 ? -6.09 -2.43 22.672 1 96.44 104 GLU A O 1
ATOM 819 N N . SER A 1 105 ? -5.902 -0.407 23.594 1 97.31 105 SER A N 1
ATOM 820 C CA . SER A 1 105 ? -7.348 -0.212 23.625 1 97.31 105 SER A CA 1
ATOM 821 C C . SER A 1 105 ? -7.926 -0.181 22.203 1 97.31 105 SER A C 1
ATOM 823 O O . SER A 1 105 ? -9.055 -0.618 21.984 1 97.31 105 SER A O 1
ATOM 825 N N . ILE A 1 106 ? -7.176 0.325 21.328 1 97.12 106 ILE A N 1
ATOM 826 C CA . ILE A 1 106 ? -7.625 0.373 19.938 1 97.12 106 ILE A CA 1
ATOM 827 C C . ILE A 1 106 ? -7.766 -1.047 19.391 1 97.12 106 ILE A C 1
ATOM 829 O O . ILE A 1 106 ? -8.742 -1.364 18.719 1 97.12 106 ILE A O 1
ATOM 833 N N . THR A 1 107 ? -6.805 -1.873 19.688 1 95.06 107 THR A N 1
ATOM 834 C CA . THR A 1 107 ? -6.859 -3.268 19.25 1 95.06 107 THR A CA 1
ATOM 835 C C . THR A 1 107 ? -8.078 -3.965 19.844 1 95.06 107 THR A C 1
ATOM 837 O O . THR A 1 107 ? -8.758 -4.727 19.141 1 95.06 107 THR A O 1
ATOM 840 N N . SER A 1 108 ? -8.328 -3.713 21.109 1 95.56 108 SER A N 1
ATOM 841 C CA . SER A 1 108 ? -9.5 -4.277 21.781 1 95.56 108 SER A CA 1
ATOM 842 C C . SER A 1 108 ? -10.789 -3.842 21.094 1 95.56 108 SER A C 1
ATOM 844 O O . SER A 1 108 ? -11.695 -4.656 20.875 1 95.56 108 SER A O 1
ATOM 846 N N . LEU A 1 109 ? -10.859 -2.596 20.766 1 95.75 109 LEU A N 1
ATOM 847 C CA . LEU A 1 109 ? -12.031 -2.072 20.062 1 95.75 109 LEU A CA 1
ATOM 848 C C . LEU A 1 109 ? -12.156 -2.691 18.688 1 95.75 109 LEU A C 1
ATOM 850 O O . LEU A 1 109 ? -13.258 -3.066 18.266 1 95.75 109 LEU A O 1
ATOM 854 N N . GLN A 1 110 ? -11.047 -2.828 17.969 1 92.69 110 GLN A N 1
ATOM 855 C CA . GLN A 1 110 ? -11.031 -3.338 16.609 1 92.69 110 GLN A CA 1
ATOM 856 C C . GLN A 1 110 ? -11.492 -4.793 16.547 1 92.69 110 GLN A C 1
ATOM 858 O O . GLN A 1 110 ? -11.961 -5.266 15.516 1 92.69 110 GLN A O 1
ATOM 863 N N . ASP A 1 111 ? -11.398 -5.457 17.625 1 90.56 111 ASP A N 1
ATOM 864 C CA . ASP A 1 111 ? -11.805 -6.855 17.703 1 90.56 111 ASP A CA 1
ATOM 865 C C . ASP A 1 111 ? -13.32 -6.992 17.531 1 90.56 111 ASP A C 1
ATOM 867 O O . ASP A 1 111 ? -13.812 -8.062 17.156 1 90.56 111 ASP A O 1
ATOM 871 N N . VAL A 1 112 ? -14.062 -5.945 17.828 1 90.25 112 VAL A N 1
ATOM 872 C CA . VAL A 1 112 ? -15.523 -6.051 17.781 1 90.25 112 VAL A CA 1
ATOM 873 C C . VAL A 1 112 ? -16.062 -5.266 16.594 1 90.25 112 VAL A C 1
ATOM 875 O O . VAL A 1 112 ? -17.281 -5.273 16.344 1 90.25 112 VAL A O 1
ATOM 878 N N . ILE A 1 113 ? -15.203 -4.562 15.867 1 92.31 113 ILE A N 1
ATOM 879 C CA . ILE A 1 113 ? -15.641 -3.775 14.719 1 92.31 113 ILE A CA 1
ATOM 880 C C . ILE A 1 113 ? -15.82 -4.684 13.508 1 92.31 113 ILE A C 1
ATOM 882 O O . ILE A 1 113 ? -15.031 -5.605 13.289 1 92.31 113 ILE A O 1
ATOM 886 N N . THR A 1 114 ? -16.781 -4.43 12.734 1 87.69 114 THR A N 1
ATOM 887 C CA . THR A 1 114 ? -17.078 -5.281 11.586 1 87.69 114 THR A CA 1
ATOM 888 C C . THR A 1 114 ? -17.016 -4.484 10.289 1 87.69 114 THR A C 1
ATOM 890 O O . THR A 1 114 ? -17.016 -3.252 10.305 1 87.69 114 THR A O 1
ATOM 893 N N . ILE A 1 115 ? -16.844 -5.164 9.172 1 86.5 115 ILE A N 1
ATOM 894 C CA . ILE A 1 115 ? -16.906 -4.57 7.844 1 86.5 115 ILE A CA 1
ATOM 895 C C . ILE A 1 115 ? -18.359 -4.395 7.418 1 86.5 115 ILE A C 1
ATOM 897 O O . ILE A 1 115 ? -19.188 -5.289 7.625 1 86.5 115 ILE A O 1
ATOM 901 N N . PRO A 1 116 ? -18.688 -3.299 6.926 1 81.56 116 PRO A N 1
ATOM 902 C CA . PRO A 1 116 ? -20.062 -3.047 6.523 1 81.56 116 PRO A CA 1
ATOM 903 C C . PRO A 1 116 ? -20.547 -4.008 5.441 1 81.56 116 PRO A C 1
ATOM 905 O O . PRO A 1 116 ? -19.781 -4.395 4.562 1 81.56 116 PRO A O 1
ATOM 908 N N . GLU A 1 117 ? -21.766 -4.5 5.625 1 77.56 117 GLU A N 1
ATOM 909 C CA . GLU A 1 117 ? -22.438 -5.305 4.602 1 77.56 117 GLU A CA 1
ATOM 910 C C . GLU A 1 117 ? -23.453 -4.477 3.822 1 77.56 117 GLU A C 1
ATOM 912 O O . GLU A 1 117 ? -24.406 -3.939 4.398 1 77.56 117 GLU A O 1
ATOM 917 N N . PHE A 1 118 ? -22.969 -4.113 2.713 1 71.19 118 PHE A N 1
ATOM 918 C CA . PHE A 1 118 ? -23.906 -3.311 1.931 1 71.19 118 PHE A CA 1
ATOM 919 C C . PHE A 1 118 ? -24.531 -4.141 0.816 1 71.19 118 PHE A C 1
ATOM 921 O O . PHE A 1 118 ? -23.891 -5.023 0.25 1 71.19 118 PHE A O 1
ATOM 928 N N . LYS A 1 119 ? -25.812 -4.098 0.622 1 67.81 119 LYS A N 1
ATOM 929 C CA . LYS A 1 119 ? -26.531 -4.848 -0.408 1 67.81 119 LYS A CA 1
ATOM 930 C C . LYS A 1 119 ? -25.969 -4.535 -1.797 1 67.81 119 LYS A C 1
ATOM 932 O O . LYS A 1 119 ? -25.703 -5.445 -2.578 1 67.81 119 LYS A O 1
ATOM 937 N N . ASP A 1 120 ? -25.844 -3.236 -2.088 1 72.12 120 ASP A N 1
ATOM 938 C CA . ASP A 1 120 ? -25.547 -2.854 -3.463 1 72.12 120 ASP A CA 1
ATOM 939 C C . ASP A 1 120 ? -24.188 -2.146 -3.553 1 72.12 120 ASP A C 1
ATOM 941 O O . ASP A 1 120 ? -23.875 -1.539 -4.578 1 72.12 120 ASP A O 1
ATOM 945 N N . GLU A 1 121 ? -23.438 -2.252 -2.506 1 76.56 121 GLU A N 1
ATOM 946 C CA . GLU A 1 121 ? -22.125 -1.597 -2.549 1 76.56 121 GLU A CA 1
ATOM 947 C C . GLU A 1 121 ? -21.016 -2.566 -2.172 1 76.56 121 GLU A C 1
ATOM 949 O O . GLU A 1 121 ? -21.25 -3.527 -1.435 1 76.56 121 GLU A O 1
ATOM 954 N N . HIS A 1 122 ? -19.938 -2.285 -2.867 1 84 122 HIS A N 1
ATOM 955 C CA . HIS A 1 122 ? -18.766 -3.141 -2.691 1 84 122 HIS A CA 1
ATOM 956 C C . HIS A 1 122 ? -17.625 -2.379 -2.035 1 84 122 HIS A C 1
ATOM 958 O O . HIS A 1 122 ? -16.859 -1.69 -2.715 1 84 122 HIS A O 1
ATOM 964 N N . PRO A 1 123 ? -17.578 -2.514 -0.768 1 85.88 123 PRO A N 1
ATOM 965 C CA . PRO A 1 123 ? -16.516 -1.787 -0.068 1 85.88 123 PRO A CA 1
ATOM 966 C C . PRO A 1 123 ? -15.125 -2.361 -0.345 1 85.88 123 PRO A C 1
ATOM 968 O O . PRO A 1 123 ? -14.984 -3.57 -0.538 1 85.88 123 PRO A O 1
ATOM 971 N N . VAL A 1 124 ? -14.172 -1.453 -0.497 1 87.62 124 VAL A N 1
ATOM 972 C CA . VAL A 1 124 ? -12.781 -1.876 -0.46 1 87.62 124 VAL A CA 1
ATOM 973 C C . VAL A 1 124 ? -12.336 -2.082 0.988 1 87.62 124 VAL A C 1
ATOM 975 O O . VAL A 1 124 ? -12.367 -1.146 1.791 1 87.62 124 VAL A O 1
ATOM 978 N N . PRO A 1 125 ? -12 -3.246 1.383 1 87.19 125 PRO A N 1
ATOM 979 C CA . PRO A 1 125 ? -11.852 -3.582 2.801 1 87.19 125 PRO A CA 1
ATOM 980 C C . PRO A 1 125 ? -10.539 -3.066 3.389 1 87.19 125 PRO A C 1
ATOM 982 O O . PRO A 1 125 ? -9.695 -3.859 3.816 1 87.19 125 PRO A O 1
ATOM 985 N N . PHE A 1 126 ? -10.383 -1.832 3.498 1 91.56 126 PHE A N 1
ATOM 986 C CA . PHE A 1 126 ? -9.266 -1.208 4.199 1 91.56 126 PHE A CA 1
ATOM 987 C C . PHE A 1 126 ? -9.672 -0.809 5.613 1 91.56 126 PHE A C 1
ATOM 989 O O . PHE A 1 126 ? -10.492 0.095 5.801 1 91.56 126 PHE A O 1
ATOM 996 N N . LYS A 1 127 ? -9.102 -1.484 6.539 1 91.69 127 LYS A N 1
ATOM 997 C CA . LYS A 1 127 ? -9.422 -1.25 7.945 1 91.69 127 LYS A CA 1
ATOM 998 C C . LYS A 1 127 ? -8.594 -0.104 8.516 1 91.69 127 LYS A C 1
ATOM 1000 O O . LYS A 1 127 ? -7.359 -0.162 8.508 1 91.69 127 LYS A O 1
ATOM 1005 N N . SER A 1 128 ? -9.219 0.964 8.883 1 94.62 128 SER A N 1
ATOM 1006 C CA . SER A 1 128 ? -8.555 2.125 9.469 1 94.62 128 SER A CA 1
ATOM 1007 C C . SER A 1 128 ? -9.148 2.471 10.828 1 94.62 128 SER A C 1
ATOM 1009 O O . SER A 1 128 ? -10.031 1.765 11.328 1 94.62 128 SER A O 1
ATOM 1011 N N . ARG A 1 129 ? -8.656 3.529 11.516 1 97.5 129 ARG A N 1
ATOM 1012 C CA . ARG A 1 129 ? -9.156 4.008 12.797 1 97.5 129 ARG A CA 1
ATOM 1013 C C . ARG A 1 129 ? -10.305 4.996 12.609 1 97.5 129 ARG A C 1
ATOM 1015 O O . ARG A 1 129 ? -10.719 5.672 13.555 1 97.5 129 ARG A O 1
ATOM 1022 N N . ILE A 1 130 ? -10.734 5.129 11.383 1 97.94 130 ILE A N 1
ATOM 1023 C CA . ILE A 1 130 ? -11.938 5.898 11.094 1 97.94 130 ILE A CA 1
ATOM 1024 C C . ILE A 1 130 ? -13.148 4.973 11.102 1 97.94 130 ILE A C 1
ATOM 1026 O O . ILE A 1 130 ? -13.234 4.043 10.289 1 97.94 130 ILE A O 1
ATOM 1030 N N . LEU A 1 131 ? -14.062 5.234 11.945 1 97.81 131 LEU A N 1
ATOM 1031 C CA . LEU A 1 131 ? -15.164 4.32 12.211 1 97.81 131 LEU A CA 1
ATOM 1032 C C . LEU A 1 131 ? -16.5 5.035 12.078 1 97.81 131 LEU A C 1
ATOM 1034 O O . LEU A 1 131 ? -16.547 6.258 11.945 1 97.81 131 LEU A O 1
ATOM 1038 N N . THR A 1 132 ? -17.5 4.266 11.992 1 95.94 132 THR A N 1
ATOM 1039 C CA . THR A 1 132 ? -18.875 4.773 11.945 1 95.94 132 THR A CA 1
ATOM 1040 C C . THR A 1 132 ? -19.75 4.07 12.977 1 95.94 132 THR A C 1
ATOM 1042 O O . THR A 1 132 ? -19.75 2.84 13.055 1 95.94 132 THR A O 1
ATOM 1045 N N . LEU A 1 133 ? -20.469 4.848 13.75 1 95.69 133 LEU A N 1
ATOM 1046 C CA . LEU A 1 133 ? -21.391 4.328 14.75 1 95.69 133 LEU A CA 1
ATOM 1047 C C . LEU A 1 133 ? -22.766 4.066 14.133 1 95.69 133 LEU A C 1
ATOM 1049 O O . LEU A 1 133 ? -23.344 4.961 13.516 1 95.69 133 LEU A O 1
ATOM 1053 N N . MET A 1 134 ? -23.156 2.869 14.258 1 91.38 134 MET A N 1
ATOM 1054 C CA . MET A 1 134 ? -24.5 2.48 13.844 1 91.38 134 MET A CA 1
ATOM 1055 C C . MET A 1 134 ? -25.375 2.186 15.055 1 91.38 134 MET A C 1
ATOM 1057 O O . MET A 1 134 ? -24.953 1.501 15.984 1 91.38 134 MET A O 1
ATOM 1061 N N . LEU A 1 135 ? -26.609 2.744 14.977 1 88.44 135 LEU A N 1
ATOM 1062 C CA . LEU A 1 135 ? -27.562 2.484 16.047 1 88.44 135 LEU A CA 1
ATOM 1063 C C . LEU A 1 135 ? -28.5 1.343 15.688 1 88.44 135 LEU A C 1
ATOM 1065 O O . LEU A 1 135 ? -29 1.283 14.562 1 88.44 135 LEU A O 1
ATOM 1069 N N . LYS A 1 136 ? -28.625 0.327 16.469 1 77.12 136 LYS A N 1
ATOM 1070 C CA . LYS A 1 136 ? -29.5 -0.808 16.203 1 77.12 136 LYS A CA 1
ATOM 1071 C C . LYS A 1 136 ? -30.969 -0.382 16.219 1 77.12 136 LYS A C 1
ATOM 1073 O O . LYS A 1 136 ? -31.75 -0.829 15.391 1 77.12 136 LYS A O 1
ATOM 1078 N N . LYS A 1 137 ? -31.359 0.256 17.422 1 70.69 137 LYS A N 1
ATOM 1079 C CA . LYS A 1 137 ? -32.719 0.733 17.516 1 70.69 137 LYS A CA 1
ATOM 1080 C C . LYS A 1 137 ? -32.781 2.256 17.453 1 70.69 137 LYS A C 1
ATOM 1082 O O . LYS A 1 137 ? -31.859 2.941 17.875 1 70.69 137 LYS A O 1
ATOM 1087 N N . GLN A 1 138 ? -33.719 2.797 16.531 1 63.34 138 GLN A N 1
ATOM 1088 C CA . GLN A 1 138 ? -33.906 4.242 16.469 1 63.34 138 GLN A CA 1
ATOM 1089 C C . GLN A 1 138 ? -34.156 4.816 17.859 1 63.34 138 GLN A C 1
ATOM 1091 O O . GLN A 1 138 ? -34.906 4.246 18.656 1 63.34 138 GLN A O 1
ATOM 1096 N N . PRO A 1 139 ? -33.219 5.637 18.25 1 57.59 139 PRO A N 1
ATOM 1097 C CA . PRO A 1 139 ? -33.375 6.195 19.594 1 57.59 139 PRO A CA 1
ATOM 1098 C C . PRO A 1 139 ? -34.812 6.648 19.859 1 57.59 139 PRO A C 1
ATOM 1100 O O . PRO A 1 139 ? -35.531 7.039 18.938 1 57.59 139 PRO A O 1
ATOM 1103 N N . ASP A 1 140 ? -35.406 6.23 20.891 1 56.25 140 ASP A N 1
ATOM 1104 C CA . ASP A 1 140 ? -36.688 6.773 21.344 1 56.25 140 ASP A CA 1
ATOM 1105 C C . ASP A 1 140 ? -36.656 8.297 21.328 1 56.25 140 ASP A C 1
ATOM 1107 O O . ASP A 1 140 ? -35.688 8.922 21.781 1 56.25 140 ASP A O 1
ATOM 1111 N N . PRO A 1 141 ? -37.562 8.867 20.547 1 53.97 141 PRO A N 1
ATOM 1112 C CA . PRO A 1 141 ? -37.656 10.32 20.484 1 53.97 141 PRO A CA 1
ATOM 1113 C C . PRO A 1 141 ? -37.469 10.984 21.859 1 53.97 141 PRO A C 1
ATOM 1115 O O . PRO A 1 141 ? -37.125 12.164 21.922 1 53.97 141 PRO A O 1
ATOM 1118 N N . ILE A 1 142 ? -38.031 10.375 22.828 1 51.84 142 ILE A N 1
ATOM 1119 C CA . ILE A 1 142 ? -38.125 11.047 24.109 1 51.84 142 ILE A CA 1
ATOM 1120 C C . ILE A 1 142 ? -36.75 11.031 24.781 1 51.84 142 ILE A C 1
ATOM 1122 O O . ILE A 1 142 ? -36.562 11.578 25.875 1 51.84 142 ILE A O 1
ATOM 1126 N N . SER A 1 143 ? -35.906 10.211 24.359 1 52.38 143 SER A N 1
ATOM 1127 C CA . SER A 1 143 ? -34.656 10.102 25.125 1 52.38 143 SER A CA 1
ATOM 1128 C C . SER A 1 143 ? -33.875 11.414 25.109 1 52.38 143 SER A C 1
ATOM 1130 O O . SER A 1 143 ? -34 12.195 24.156 1 52.38 143 SER A O 1
ATOM 1132 N N . GLU A 1 144 ? -33.531 11.914 26.281 1 52.59 144 GLU A N 1
ATOM 1133 C CA . GLU A 1 144 ? -32.812 13.141 26.625 1 52.59 144 GLU A CA 1
ATOM 1134 C C . GLU A 1 144 ? -31.703 13.438 25.625 1 52.59 144 GLU A C 1
ATOM 1136 O O . GLU A 1 144 ? -30.688 12.727 25.578 1 52.59 144 GLU A O 1
ATOM 1141 N N . GLN A 1 145 ? -32.094 13.852 24.516 1 57.22 145 GLN A N 1
ATOM 1142 C CA . GLN A 1 145 ? -31.141 14.359 23.547 1 57.22 145 GLN A CA 1
ATOM 1143 C C . GLN A 1 145 ? -30.125 15.297 24.188 1 57.22 145 GLN A C 1
ATOM 1145 O O . GLN A 1 145 ? -30.469 16.406 24.578 1 57.22 145 GLN A O 1
ATOM 1150 N N . THR A 1 146 ? -29.297 14.758 25.031 1 62.19 146 THR A N 1
ATOM 1151 C CA . THR A 1 146 ? -28.25 15.617 25.578 1 62.19 146 THR A CA 1
ATOM 1152 C C . THR A 1 146 ? -27.531 16.375 24.469 1 62.19 146 THR A C 1
ATOM 1154 O O . THR A 1 146 ? -27.172 15.781 23.438 1 62.19 146 THR A O 1
ATOM 1157 N N . GLN A 1 147 ? -27.703 17.594 24.484 1 76.62 147 GLN A N 1
ATOM 1158 C CA . GLN A 1 147 ? -27.047 18.484 23.547 1 76.62 147 GLN A CA 1
ATOM 1159 C C . GLN A 1 147 ? -25.547 18.234 23.516 1 76.62 147 GLN A C 1
ATOM 1161 O O . GLN A 1 147 ? -24.891 18.234 24.562 1 76.62 147 GLN A O 1
ATOM 1166 N N . ILE A 1 148 ? -25.031 17.703 22.469 1 84.56 148 ILE A N 1
ATOM 1167 C CA . ILE A 1 148 ? -23.609 17.453 22.281 1 84.56 148 ILE A CA 1
ATOM 1168 C C . ILE A 1 148 ? -22.891 18.766 21.938 1 84.56 148 ILE A C 1
ATOM 1170 O O . ILE A 1 148 ? -23.312 19.5 21.047 1 84.56 148 ILE A O 1
ATOM 1174 N N . LEU A 1 149 ? -21.984 19.156 22.812 1 86.69 149 LEU A N 1
ATOM 1175 C CA . LEU A 1 149 ? -21.156 20.328 22.547 1 86.69 149 LEU A CA 1
ATOM 1176 C C . LEU A 1 149 ? -20.125 20.016 21.469 1 86.69 149 LEU A C 1
ATOM 1178 O O . LEU A 1 149 ? -19.234 19.172 21.672 1 86.69 149 LEU A O 1
ATOM 1182 N N . CYS A 1 150 ? -20.312 20.656 20.344 1 90.81 150 CYS A N 1
ATOM 1183 C CA . CYS A 1 150 ? -19.375 20.453 19.234 1 90.81 150 CYS A CA 1
ATOM 1184 C C . CYS A 1 150 ? -18.391 21.625 19.156 1 90.81 150 CYS A C 1
ATOM 1186 O O . CYS A 1 150 ? -18.797 22.781 19.172 1 90.81 150 CYS A O 1
ATOM 1188 N N . HIS A 1 151 ? -17.172 21.281 19.078 1 90.69 151 HIS A N 1
ATOM 1189 C CA . HIS A 1 151 ? -16.125 22.297 18.953 1 90.69 151 HIS A CA 1
ATOM 1190 C C . HIS A 1 151 ? -16.062 22.859 17.531 1 90.69 151 HIS A C 1
ATOM 1192 O O . HIS A 1 151 ? -16.297 22.125 16.562 1 90.69 151 HIS A O 1
ATOM 1198 N N . ARG A 1 152 ? -15.695 24.109 17.469 1 83.5 152 ARG A N 1
ATOM 1199 C CA . ARG A 1 152 ? -15.633 24.797 16.188 1 83.5 152 ARG A CA 1
ATOM 1200 C C . ARG A 1 152 ? -14.375 24.406 15.414 1 83.5 152 ARG A C 1
ATOM 1202 O O . ARG A 1 152 ? -13.297 24.281 15.992 1 83.5 152 ARG A O 1
ATOM 1209 N N . GLN A 1 153 ? -14.625 24.281 14.07 1 86 153 GLN A N 1
ATOM 1210 C CA . GLN A 1 153 ? -13.5 23.922 13.211 1 86 153 GLN A CA 1
ATOM 1211 C C . GLN A 1 153 ? -13.148 25.062 12.258 1 86 153 GLN A C 1
ATOM 1213 O O . GLN A 1 153 ? -12.148 25 11.547 1 86 153 GLN A O 1
ATOM 1218 N N . THR A 1 154 ? -13.953 26.078 12.32 1 86 154 THR A N 1
ATOM 1219 C CA . THR A 1 154 ? -13.719 27.234 11.453 1 86 154 THR A CA 1
ATOM 1220 C C . THR A 1 154 ? -13.773 28.531 12.242 1 86 154 THR A C 1
ATOM 1222 O O . THR A 1 154 ? -14.359 28.578 13.328 1 86 154 THR A O 1
ATOM 1225 N N . SER A 1 155 ? -13.086 29.5 11.695 1 85.69 155 SER A N 1
ATOM 1226 C CA . SER A 1 155 ? -13.07 30.812 12.352 1 85.69 155 SER A CA 1
ATOM 1227 C C . SER A 1 155 ? -14.43 31.5 12.234 1 85.69 155 SER A C 1
ATOM 1229 O O . SER A 1 155 ? -15.219 31.188 11.344 1 85.69 155 SER A O 1
ATOM 1231 N N . ILE A 1 156 ? -14.664 32.375 13.094 1 90 156 ILE A N 1
ATOM 1232 C CA . ILE A 1 156 ? -15.883 33.188 13.047 1 90 156 ILE A CA 1
ATOM 1233 C C . ILE A 1 156 ?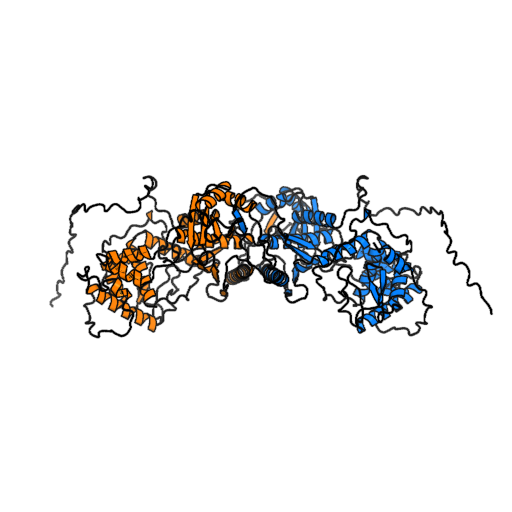 -15.859 34.094 11.828 1 90 156 ILE A C 1
ATOM 1235 O O . ILE A 1 156 ? -14.789 34.5 11.367 1 90 156 ILE A O 1
ATOM 1239 N N . PRO A 1 157 ? -17.016 34.375 11.297 1 90.44 157 PRO A N 1
ATOM 1240 C CA . PRO A 1 157 ? -17.047 35.312 10.18 1 90.44 157 PRO A CA 1
ATOM 1241 C C . PRO A 1 157 ? -16.438 36.688 10.531 1 90.44 157 PRO A C 1
ATOM 1243 O O . PRO A 1 157 ? -16.547 37.125 11.672 1 90.44 157 PRO A O 1
ATOM 1246 N N . VAL A 1 158 ? -15.891 37.344 9.555 1 89.94 158 VAL A N 1
ATOM 1247 C CA . VAL A 1 158 ? -15.148 38.594 9.734 1 89.94 158 VAL A CA 1
ATOM 1248 C C . VAL A 1 158 ? -16.062 39.656 10.336 1 89.94 158 VAL A C 1
ATOM 1250 O O . VAL A 1 158 ? -15.625 40.438 11.18 1 89.94 158 VAL A O 1
ATOM 1253 N N . GLU A 1 159 ? -17.328 39.688 9.922 1 90.38 159 GLU A N 1
ATOM 1254 C CA . GLU A 1 159 ? -18.281 40.688 10.406 1 90.38 159 GLU A CA 1
ATOM 1255 C C . GLU A 1 159 ? -18.5 40.531 11.914 1 90.38 159 GLU A C 1
ATOM 1257 O O . GLU A 1 159 ? -18.547 41.531 12.625 1 90.38 159 GLU A O 1
ATOM 1262 N N . MET A 1 160 ? -18.578 39.344 12.297 1 93.12 160 MET A N 1
ATOM 1263 C CA . MET A 1 160 ? -18.75 39.094 13.727 1 93.12 160 MET A CA 1
ATOM 1264 C C . MET A 1 160 ? -17.484 39.438 14.5 1 93.12 160 MET A C 1
ATOM 1266 O O . MET A 1 160 ? -17.562 39.906 15.641 1 93.12 160 MET A O 1
ATOM 1270 N N . LEU A 1 161 ? -16.391 39.156 13.93 1 94.38 161 LEU A N 1
ATOM 1271 C CA . LEU A 1 161 ? -15.109 39.469 14.547 1 94.38 161 LEU A CA 1
ATOM 1272 C C . LEU A 1 161 ? -14.945 40.969 14.727 1 94.38 161 LEU A C 1
ATOM 1274 O O . LEU A 1 161 ? -14.523 41.438 15.789 1 94.38 161 LEU A O 1
ATOM 1278 N N . VAL A 1 162 ? -15.305 41.75 13.742 1 94 162 VAL A N 1
ATOM 1279 C CA . VAL A 1 162 ? -15.172 43.188 13.758 1 94 162 VAL A CA 1
ATOM 1280 C C . VAL A 1 162 ? -16.031 43.781 14.883 1 94 162 VAL A C 1
ATOM 1282 O O . VAL A 1 162 ? -15.594 44.688 15.609 1 94 162 VAL A O 1
ATOM 1285 N N . LYS A 1 163 ? -17.172 43.219 15.008 1 93.44 163 LYS A N 1
ATOM 1286 C CA . LYS A 1 163 ? -18.062 43.688 16.078 1 93.44 163 LYS A CA 1
ATOM 1287 C C . LYS A 1 163 ? -17.438 43.438 17.438 1 93.44 163 LYS A C 1
ATOM 1289 O O . LYS A 1 163 ? -17.5 44.281 18.328 1 93.44 163 LYS A O 1
ATOM 1294 N N . LYS A 1 164 ? -16.891 42.312 17.578 1 95.12 164 LYS A N 1
ATOM 1295 C CA . LYS A 1 164 ? -16.234 41.969 18.844 1 95.12 164 LYS A CA 1
ATOM 1296 C C . LYS A 1 164 ? -15.047 42.875 19.109 1 95.12 164 LYS A C 1
ATOM 1298 O O . LYS A 1 164 ? -14.805 43.281 20.25 1 95.12 164 LYS A O 1
ATOM 1303 N N . LEU A 1 165 ? -14.344 43.188 18.094 1 95.31 165 LEU A N 1
ATOM 1304 C CA . LEU A 1 165 ? -13.156 44.031 18.219 1 95.31 165 LEU A CA 1
ATOM 1305 C C . LEU A 1 165 ? -13.539 45.438 18.641 1 95.31 165 LEU A C 1
ATOM 1307 O O . LEU A 1 165 ? -12.797 46.094 19.375 1 95.31 165 LEU A O 1
ATOM 1311 N N . CYS A 1 166 ? -14.648 45.906 18.219 1 93.56 166 CYS A N 1
ATOM 1312 C CA . CYS A 1 166 ? -15.094 47.281 18.531 1 93.56 166 CYS A CA 1
ATOM 1313 C C . CYS A 1 166 ? -15.352 47.438 20.031 1 93.56 166 CYS A C 1
ATOM 1315 O O . CYS A 1 166 ? -15.258 48.531 20.562 1 93.56 166 CYS A O 1
ATOM 1317 N N . ASP A 1 167 ? -15.594 46.312 20.641 1 92.94 167 ASP A N 1
ATOM 1318 C CA . ASP A 1 167 ? -15.922 46.375 22.062 1 92.94 167 ASP A CA 1
ATOM 1319 C C . ASP A 1 167 ? -14.656 46.344 22.922 1 92.94 167 ASP A C 1
ATOM 1321 O O . ASP A 1 167 ? -14.727 46.5 24.141 1 92.94 167 ASP A O 1
ATOM 1325 N N . ALA A 1 168 ? -13.516 46.188 22.328 1 93.94 168 ALA A N 1
ATOM 1326 C CA . ALA A 1 168 ? -12.266 46.125 23.062 1 93.94 168 ALA A CA 1
ATOM 1327 C C . ALA A 1 168 ? -11.898 47.5 23.641 1 93.94 168 ALA A C 1
ATOM 1329 O O . ALA A 1 168 ? -12.383 48.531 23.172 1 93.94 168 ALA A O 1
ATOM 1330 N N . GLU A 1 169 ? -11.008 47.562 24.609 1 91.94 169 GLU A N 1
ATOM 1331 C CA . GLU A 1 169 ? -10.656 48.781 25.312 1 91.94 169 GLU A CA 1
ATOM 1332 C C . GLU A 1 169 ? -9.461 49.469 24.641 1 91.94 169 GLU A C 1
ATOM 1334 O O . GLU A 1 169 ? -9.25 50.688 24.844 1 91.94 169 GLU A O 1
ATOM 1339 N N . SER A 1 170 ? -8.688 48.781 23.984 1 93.06 170 SER A N 1
ATOM 1340 C CA . SER A 1 170 ? -7.496 49.281 23.328 1 93.06 170 SER A CA 1
ATOM 1341 C C . SER A 1 170 ? -7.168 48.5 22.062 1 93.06 170 SER A C 1
ATOM 1343 O O . SER A 1 170 ? -7.715 47.438 21.844 1 93.06 170 SER A O 1
ATOM 1345 N N . VAL A 1 171 ? -6.348 49 21.328 1 94.19 171 VAL A N 1
ATOM 1346 C CA . VAL A 1 171 ? -5.891 48.312 20.125 1 94.19 171 VAL A CA 1
ATOM 1347 C C . VAL A 1 171 ? -5.152 47.031 20.516 1 94.19 171 VAL A C 1
ATOM 1349 O O . VAL A 1 171 ? -5.281 46 19.844 1 94.19 171 VAL A O 1
ATOM 1352 N N . SER A 1 172 ? -4.355 47.125 21.578 1 94.44 172 SER A N 1
ATOM 1353 C CA . SER A 1 172 ? -3.672 45.906 22.078 1 94.44 172 SER A CA 1
ATOM 1354 C C . SER A 1 172 ? -4.664 44.812 22.422 1 94.44 172 SER A C 1
ATOM 1356 O O . SER A 1 172 ? -4.445 43.656 22.078 1 94.44 172 SER A O 1
ATOM 1358 N N . GLU A 1 173 ? -5.676 45.219 23.016 1 95.06 173 GLU A N 1
ATOM 1359 C CA . GLU A 1 173 ? -6.699 44.25 23.359 1 95.06 173 GLU A CA 1
ATOM 1360 C C . GLU A 1 173 ? -7.375 43.688 22.125 1 95.06 173 GLU A C 1
ATOM 1362 O O . GLU A 1 173 ? -7.746 42.5 22.094 1 95.06 173 GLU A O 1
ATOM 1367 N N . GLN A 1 174 ? -7.559 44.5 21.078 1 96.12 174 GLN A N 1
ATOM 1368 C CA . GLN A 1 174 ? -8.117 44.031 19.828 1 96.12 174 GLN A CA 1
ATOM 1369 C C . GLN A 1 174 ? -7.246 42.906 19.234 1 96.12 174 GLN A C 1
ATOM 1371 O O . GLN A 1 174 ? -7.762 41.938 18.719 1 96.12 174 GLN A O 1
ATOM 1376 N N . LEU A 1 175 ? -5.965 43.094 19.312 1 96.31 175 LEU A N 1
ATOM 1377 C CA . LEU A 1 175 ? -5.035 42.125 18.766 1 96.31 175 LEU A CA 1
ATOM 1378 C C . LEU A 1 175 ? -5.137 40.812 19.531 1 96.31 175 LEU A C 1
ATOM 1380 O O . LEU A 1 175 ? -5.156 39.719 18.922 1 96.31 175 LEU A O 1
ATOM 1384 N N . TYR A 1 176 ? -5.219 40.875 20.812 1 96.25 176 TYR A N 1
ATOM 1385 C CA . TYR A 1 176 ? -5.352 39.656 21.625 1 96.25 176 TYR A CA 1
ATOM 1386 C C . TYR A 1 176 ? -6.676 38.969 21.344 1 96.25 176 TYR A C 1
ATOM 1388 O O . TYR A 1 176 ? -6.734 37.719 21.266 1 96.25 176 TYR A O 1
ATOM 1396 N N . LEU A 1 177 ? -7.684 39.75 21.203 1 96.19 177 LEU A N 1
ATOM 1397 C CA . LEU A 1 177 ? -9 39.188 20.938 1 96.19 177 LEU A CA 1
ATOM 1398 C C . LEU A 1 177 ? -9.016 38.469 19.594 1 96.19 177 LEU A C 1
ATOM 1400 O O . LEU A 1 177 ? -9.586 37.406 19.469 1 96.19 177 LEU A O 1
ATOM 1404 N N . LEU A 1 178 ? -8.453 39.062 18.594 1 95.88 178 LEU A N 1
ATOM 1405 C CA . LEU A 1 178 ? -8.359 38.438 17.281 1 95.88 178 LEU A CA 1
ATOM 1406 C C . LEU A 1 178 ? -7.621 37.125 17.375 1 95.88 178 LEU A C 1
ATOM 1408 O O . LEU A 1 178 ? -8.094 36.094 16.844 1 95.88 178 LEU A O 1
ATOM 1412 N N . THR A 1 179 ? -6.504 37.094 18.016 1 95 179 THR A N 1
ATOM 1413 C CA . THR A 1 179 ? -5.688 35.906 18.156 1 95 179 THR A CA 1
ATOM 1414 C C . THR A 1 179 ? -6.465 34.812 18.891 1 95 179 THR A C 1
ATOM 1416 O O . THR A 1 179 ? -6.504 33.656 18.438 1 95 179 THR A O 1
ATOM 1419 N N . ASN A 1 180 ? -7.117 35.156 19.938 1 94.62 180 ASN A N 1
ATOM 1420 C CA . ASN A 1 180 ? -7.84 34.188 20.75 1 94.62 180 ASN A CA 1
ATOM 1421 C C . ASN A 1 180 ? -9.031 33.594 20 1 94.62 180 ASN A C 1
ATOM 1423 O O . ASN A 1 180 ? -9.359 32.438 20.156 1 94.62 180 ASN A O 1
ATOM 1427 N N . GLU A 1 181 ? -9.625 34.406 19.188 1 93.69 181 GLU A N 1
ATOM 1428 C CA . GLU A 1 181 ? -10.836 34 18.5 1 93.69 181 GLU A CA 1
ATOM 1429 C C . GLU A 1 181 ? -10.508 33.125 17.281 1 93.69 181 GLU A C 1
ATOM 1431 O O . GLU A 1 181 ? -11.328 32.312 16.844 1 93.69 181 GLU A O 1
ATOM 1436 N N . CYS A 1 182 ? -9.336 33.344 16.766 1 93.88 182 CYS A N 1
ATOM 1437 C CA . CYS A 1 182 ? -9.109 32.75 15.445 1 93.88 182 CYS A CA 1
ATOM 1438 C C . CYS A 1 182 ? -8.008 31.703 15.5 1 93.88 182 CYS A C 1
ATOM 1440 O O . CYS A 1 182 ? -7.852 30.906 14.562 1 93.88 182 CYS A O 1
ATOM 1442 N N . GLN A 1 183 ? -7.285 31.625 16.578 1 94 183 GLN A N 1
ATOM 1443 C CA . GLN A 1 183 ? -6.164 30.688 16.656 1 94 183 GLN A CA 1
ATOM 1444 C C . GLN A 1 183 ? -6.656 29.25 16.703 1 94 183 GLN A C 1
ATOM 1446 O O . GLN A 1 183 ? -7.828 29 16.984 1 94 183 GLN A O 1
ATOM 1451 N N . LEU A 1 184 ? -5.805 28.312 16.453 1 94.81 184 LEU A N 1
ATOM 1452 C CA . LEU A 1 184 ? -6.117 26.891 16.562 1 94.81 184 LEU A CA 1
ATOM 1453 C C . LEU A 1 184 ? -6.445 26.531 18.016 1 94.81 184 LEU A C 1
ATOM 1455 O O . LEU A 1 184 ? -5.789 27.016 18.938 1 94.81 184 LEU A O 1
ATOM 1459 N N . THR A 1 185 ? -7.465 25.812 18.172 1 95.19 185 THR A N 1
ATOM 1460 C CA . THR A 1 185 ? -7.809 25.312 19.5 1 95.19 185 THR A CA 1
ATOM 1461 C C . THR A 1 185 ? -7.074 24.016 19.797 1 95.19 185 THR A C 1
ATOM 1463 O O . THR A 1 185 ? -6.473 23.406 18.891 1 95.19 185 THR A O 1
ATOM 1466 N N . GLU A 1 186 ? -7.086 23.656 21.031 1 95.62 186 GLU A N 1
ATOM 1467 C CA . GLU A 1 186 ? -6.492 22.391 21.422 1 95.62 186 GLU A CA 1
ATOM 1468 C C . GLU A 1 186 ? -7.129 21.219 20.672 1 95.62 186 GLU A C 1
ATOM 1470 O O . GLU A 1 186 ? -6.43 20.328 20.203 1 95.62 186 GLU A O 1
ATOM 1475 N N . GLU A 1 187 ? -8.445 21.203 20.516 1 96.25 187 GLU A N 1
ATOM 1476 C CA . GLU A 1 187 ? -9.164 20.141 19.812 1 96.25 187 GLU A CA 1
ATOM 1477 C C . GLU A 1 187 ? -8.773 20.094 18.344 1 96.25 187 GLU A C 1
ATOM 1479 O O . GLU A 1 187 ? -8.57 19 17.797 1 96.25 187 GLU A O 1
ATOM 1484 N N . ASN A 1 188 ? -8.648 21.281 17.781 1 96.31 188 ASN A N 1
ATOM 1485 C CA . ASN A 1 188 ? -8.258 21.328 16.375 1 96.31 188 ASN A CA 1
ATOM 1486 C C . ASN A 1 188 ? -6.832 20.828 16.172 1 96.31 188 ASN A C 1
ATOM 1488 O O . ASN A 1 188 ? -6.543 20.141 15.188 1 96.31 188 ASN A O 1
ATOM 1492 N N . THR A 1 189 ? -5.988 21.203 17.062 1 97.06 189 THR A N 1
ATOM 1493 C CA . THR A 1 189 ? -4.613 20.719 17.016 1 97.06 189 THR A CA 1
ATOM 1494 C C . THR A 1 189 ? -4.566 19.203 17.109 1 97.06 189 THR A C 1
ATOM 1496 O O . THR A 1 189 ? -3.867 18.547 16.328 1 97.06 189 THR A O 1
ATOM 1499 N N . LYS A 1 190 ? -5.305 18.672 18.062 1 97.75 190 LYS A N 1
ATOM 1500 C CA . LYS A 1 190 ? -5.367 17.219 18.219 1 97.75 190 LYS A CA 1
ATOM 1501 C C . LYS A 1 190 ? -5.883 16.562 16.938 1 97.75 190 LYS A C 1
ATOM 1503 O O . LYS A 1 190 ? -5.391 15.5 16.547 1 97.75 190 LYS A O 1
ATOM 1508 N N . LEU A 1 191 ? -6.836 17.188 16.359 1 97.62 191 LEU A N 1
ATOM 1509 C CA . LEU A 1 191 ? -7.414 16.656 15.133 1 97.62 191 LEU A CA 1
ATOM 1510 C C . LEU A 1 191 ? -6.379 16.641 14.016 1 97.62 191 LEU A C 1
ATOM 1512 O O . LEU A 1 191 ? -6.336 15.695 13.219 1 97.62 191 LEU A O 1
ATOM 1516 N N . ARG A 1 192 ? -5.578 17.672 13.898 1 98.06 192 ARG A N 1
ATOM 1517 C CA . ARG A 1 192 ? -4.527 17.75 12.891 1 98.06 192 ARG A CA 1
ATOM 1518 C C . ARG A 1 192 ? -3.494 16.641 13.078 1 98.06 192 ARG A C 1
ATOM 1520 O O . ARG A 1 192 ? -3.086 15.992 12.117 1 98.06 192 ARG A O 1
ATOM 1527 N N . PHE A 1 193 ? -3.104 16.406 14.305 1 98.56 193 PHE A N 1
ATOM 1528 C CA . PHE A 1 193 ? -2.16 15.328 14.586 1 98.56 193 PHE A CA 1
ATOM 1529 C C . PHE A 1 193 ? -2.795 13.969 14.312 1 98.56 193 PHE A C 1
ATOM 1531 O O . PHE A 1 193 ? -2.119 13.047 13.859 1 98.56 193 PHE A O 1
ATOM 1538 N N . LEU A 1 194 ? -4.055 13.852 14.617 1 98.69 194 LEU A N 1
ATOM 1539 C CA . LEU A 1 194 ? -4.754 12.609 14.32 1 98.69 194 LEU A CA 1
ATOM 1540 C C . LEU A 1 194 ? -4.785 12.344 12.82 1 98.69 194 LEU A C 1
ATOM 1542 O O . LEU A 1 194 ? -4.539 11.219 12.383 1 98.69 194 LEU A O 1
ATOM 1546 N N . ALA A 1 195 ? -5.105 13.367 12.07 1 98.38 195 ALA A N 1
ATOM 1547 C CA . ALA A 1 195 ? -5.109 13.219 10.617 1 98.38 195 ALA A CA 1
ATOM 1548 C C . ALA A 1 195 ? -3.754 12.734 10.109 1 98.38 195 ALA A C 1
ATOM 1550 O O . ALA A 1 195 ? -3.684 11.836 9.273 1 98.38 195 ALA A O 1
ATOM 1551 N N . CYS A 1 196 ? -2.666 13.32 10.625 1 98.5 196 CYS A N 1
ATOM 1552 C CA . CYS A 1 196 ? -1.324 12.883 10.258 1 98.5 196 CYS A CA 1
ATOM 1553 C C . CYS A 1 196 ? -1.103 11.43 10.633 1 98.5 196 CYS A C 1
ATOM 1555 O O . CYS A 1 196 ? -0.535 10.656 9.859 1 98.5 196 CYS A O 1
ATOM 1557 N N . SER A 1 197 ? -1.521 11.086 11.805 1 98.31 197 SER A N 1
ATOM 1558 C CA . SER A 1 197 ? -1.36 9.719 12.297 1 98.31 197 SER A CA 1
ATOM 1559 C C . SER A 1 197 ? -2.111 8.727 11.414 1 98.31 197 SER A C 1
ATOM 1561 O O . SER A 1 197 ? -1.635 7.609 11.18 1 98.31 197 SER A O 1
ATOM 1563 N N . LEU A 1 198 ? -3.279 9.109 10.992 1 98.06 198 LEU A N 1
ATOM 1564 C CA . LEU A 1 198 ? -4.07 8.25 10.125 1 98.06 198 LEU A CA 1
ATOM 1565 C C . LEU A 1 198 ? -3.373 8.039 8.781 1 98.06 198 LEU A C 1
ATOM 1567 O O . LEU A 1 198 ? -3.369 6.93 8.25 1 98.06 198 LEU A O 1
ATOM 1571 N N . ILE A 1 199 ? -2.797 9.086 8.242 1 97.94 199 ILE A N 1
ATOM 1572 C CA . ILE A 1 199 ? -2.035 8.977 7 1 97.94 199 ILE A CA 1
ATOM 1573 C C . ILE A 1 199 ? -0.783 8.133 7.238 1 97.94 199 ILE A C 1
ATOM 1575 O O . ILE A 1 199 ? -0.361 7.375 6.363 1 97.94 199 ILE A O 1
ATOM 1579 N N . GLN A 1 200 ? -0.217 8.266 8.406 1 97.12 200 GLN A N 1
ATOM 1580 C CA . GLN A 1 200 ? 0.94 7.461 8.773 1 97.12 200 GLN A CA 1
ATOM 1581 C C . GLN A 1 200 ? 0.594 5.973 8.773 1 97.12 200 GLN A C 1
ATOM 1583 O O . GLN A 1 200 ? 1.409 5.141 8.367 1 97.12 200 GLN A O 1
ATOM 1588 N N . ASP A 1 201 ? -0.588 5.66 9.289 1 95.69 201 ASP A N 1
ATOM 1589 C CA . ASP A 1 201 ? -1.03 4.27 9.258 1 95.69 201 ASP A CA 1
ATOM 1590 C C . ASP A 1 201 ? -0.988 3.709 7.836 1 95.69 201 ASP A C 1
ATOM 1592 O O . ASP A 1 201 ? -0.599 2.559 7.629 1 95.69 201 ASP A O 1
ATOM 1596 N N . ILE A 1 202 ? -1.358 4.508 6.93 1 94.88 202 ILE A N 1
ATOM 1597 C CA . ILE A 1 202 ? -1.393 4.105 5.527 1 94.88 202 ILE A CA 1
ATOM 1598 C C . ILE A 1 202 ? 0.031 3.936 5.004 1 94.88 202 ILE A C 1
ATOM 1600 O O . ILE A 1 202 ? 0.361 2.91 4.402 1 94.88 202 ILE A O 1
ATOM 1604 N N . ALA A 1 203 ? 0.884 4.883 5.23 1 95 203 ALA A N 1
ATOM 1605 C CA . ALA A 1 203 ? 2.262 4.836 4.746 1 95 203 ALA A CA 1
ATOM 1606 C C . ALA A 1 203 ? 3.041 3.707 5.418 1 95 203 ALA A C 1
ATOM 1608 O O . ALA A 1 203 ? 3.861 3.047 4.777 1 95 203 ALA A O 1
ATOM 1609 N N . SER A 1 204 ? 2.752 3.465 6.668 1 93.56 204 SER A N 1
ATOM 1610 C CA . SER A 1 204 ? 3.512 2.502 7.457 1 93.56 204 SER A CA 1
ATOM 1611 C C . SER A 1 204 ? 3.217 1.07 7.02 1 93.56 204 SER A C 1
ATOM 1613 O O . SER A 1 204 ? 3.963 0.148 7.348 1 93.56 204 SER A O 1
ATOM 1615 N N . ALA A 1 205 ? 2.15 0.951 6.359 1 89.75 205 ALA A N 1
ATOM 1616 C CA . ALA A 1 205 ? 1.867 -0.376 5.82 1 89.75 205 ALA A CA 1
ATOM 1617 C C . ALA A 1 205 ? 3.004 -0.858 4.922 1 89.75 205 ALA A C 1
ATOM 1619 O O . ALA A 1 205 ? 3.34 -2.045 4.922 1 89.75 205 ALA A O 1
ATOM 1620 N N . TYR A 1 206 ? 3.615 0.024 4.266 1 88.25 206 TYR A N 1
ATOM 1621 C CA . TYR A 1 206 ? 4.688 -0.346 3.35 1 88.25 206 TYR A CA 1
ATOM 1622 C C . TYR A 1 206 ? 6.043 0.107 3.887 1 88.25 206 TYR A C 1
ATOM 1624 O O . TYR A 1 206 ? 7.074 -0.494 3.574 1 88.25 206 TYR A O 1
ATOM 1632 N N . PHE A 1 207 ? 6.016 1.146 4.629 1 90.5 207 PHE A N 1
ATOM 1633 C CA . PHE A 1 207 ? 7.254 1.681 5.184 1 90.5 207 PHE A CA 1
ATOM 1634 C C . PHE A 1 207 ? 7.219 1.668 6.707 1 90.5 207 PHE A C 1
ATOM 1636 O O . PHE A 1 207 ? 6.867 2.67 7.332 1 90.5 207 PHE A O 1
ATOM 1643 N N . SER A 1 208 ? 7.605 0.6 7.289 1 85.06 208 SER A N 1
ATOM 1644 C CA . SER A 1 208 ? 7.398 0.317 8.703 1 85.06 208 SER A CA 1
ATOM 1645 C C . SER A 1 208 ? 8.055 1.38 9.578 1 85.06 208 SER A C 1
ATOM 1647 O O . SER A 1 208 ? 7.57 1.672 10.68 1 85.06 208 SER A O 1
ATOM 1649 N N . ASP A 1 209 ? 9.094 2.021 9.18 1 84.19 209 ASP A N 1
ATOM 1650 C CA . ASP A 1 209 ? 9.805 2.979 10.016 1 84.19 209 ASP A CA 1
ATOM 1651 C C . ASP A 1 209 ? 9.594 4.406 9.523 1 84.19 209 ASP A C 1
ATOM 1653 O O . ASP A 1 209 ? 10.508 5.234 9.57 1 84.19 209 ASP A O 1
ATOM 1657 N N . CYS A 1 210 ? 8.383 4.668 9.219 1 91.5 210 CYS A N 1
ATOM 1658 C CA . CYS A 1 210 ? 8.133 6.02 8.734 1 91.5 210 CYS A CA 1
ATOM 1659 C C . CYS A 1 210 ? 7.305 6.812 9.742 1 91.5 210 CYS A C 1
ATOM 1661 O O . CYS A 1 210 ? 6.711 6.234 10.656 1 91.5 210 CYS A O 1
ATOM 1663 N N . ILE A 1 211 ? 7.395 8.148 9.656 1 93.12 211 ILE A N 1
ATOM 1664 C CA . ILE A 1 211 ? 6.621 9.047 10.5 1 93.12 211 ILE A CA 1
ATOM 1665 C C . ILE A 1 211 ? 6.02 10.164 9.656 1 93.12 211 ILE A C 1
ATOM 1667 O O . ILE A 1 211 ? 6.672 10.68 8.742 1 93.12 211 ILE A O 1
ATOM 1671 N N . VAL A 1 212 ? 4.766 10.469 9.938 1 96.06 212 VAL A N 1
ATOM 1672 C CA . VAL A 1 212 ? 4.141 11.633 9.312 1 96.06 212 VAL A CA 1
ATOM 1673 C C . VAL A 1 212 ? 3.924 12.727 10.352 1 96.06 212 VAL A C 1
ATOM 1675 O O . VAL A 1 212 ? 3.232 12.516 11.352 1 96.06 212 VAL A O 1
ATOM 1678 N N . LYS A 1 213 ? 4.484 13.883 10.07 1 94.94 213 LYS A N 1
ATOM 1679 C CA . LYS A 1 213 ? 4.402 15.016 10.984 1 94.94 213 LYS A CA 1
ATOM 1680 C C . LYS A 1 213 ? 3.777 16.234 10.297 1 94.94 213 LYS A C 1
ATOM 1682 O O . LYS A 1 213 ? 4.012 16.469 9.109 1 94.94 213 LYS A O 1
ATOM 1687 N N . PRO A 1 214 ? 2.967 16.938 11.094 1 96.56 214 PRO A N 1
ATOM 1688 C CA . PRO A 1 214 ? 2.545 18.234 10.555 1 96.56 214 PRO A CA 1
ATOM 1689 C C . PRO A 1 214 ? 3.658 19.281 10.594 1 96.56 214 PRO A C 1
ATOM 1691 O O . PRO A 1 214 ? 4.547 19.219 11.445 1 96.56 214 PRO A O 1
ATOM 1694 N N . PHE A 1 215 ? 3.674 20.156 9.703 1 94.31 215 PHE A N 1
ATOM 1695 C CA . PHE A 1 215 ? 4.562 21.312 9.711 1 94.31 215 PHE A CA 1
ATOM 1696 C C . PHE A 1 215 ? 3.816 22.578 9.273 1 94.31 215 PHE A C 1
ATOM 1698 O O . PHE A 1 215 ? 2.602 22.547 9.07 1 94.31 215 PHE A O 1
ATOM 1705 N N . GLY A 1 216 ? 4.496 23.688 9.336 1 91.62 216 GLY A N 1
ATOM 1706 C CA . GLY A 1 216 ? 3.852 24.938 8.953 1 91.62 216 GLY A CA 1
ATOM 1707 C C . GLY A 1 216 ? 2.957 25.5 10.039 1 91.62 216 GLY A C 1
ATOM 1708 O O . GLY A 1 216 ? 3.287 25.422 11.227 1 91.62 216 GLY A O 1
ATOM 1709 N N . SER A 1 217 ? 1.838 26.062 9.57 1 91.75 217 SER A N 1
ATOM 1710 C CA . SER A 1 217 ? 0.962 26.812 10.461 1 91.75 217 SER A CA 1
ATOM 1711 C C . SER A 1 217 ? 0.336 25.906 11.516 1 91.75 217 SER A C 1
ATOM 1713 O O . SER A 1 217 ? -0.043 26.359 12.594 1 91.75 217 SER A O 1
ATOM 1715 N N . SER A 1 218 ? 0.333 24.656 11.297 1 94.56 218 SER A N 1
ATOM 1716 C CA . SER A 1 218 ? -0.284 23.719 12.234 1 94.56 218 SER A CA 1
ATOM 1717 C C . SER A 1 218 ? 0.536 23.594 13.516 1 94.56 218 SER A C 1
ATOM 1719 O O . SER A 1 218 ? -0.004 23.281 14.57 1 94.56 218 SER A O 1
ATOM 1721 N N . VAL A 1 219 ? 1.835 23.922 13.398 1 95.56 219 VAL A N 1
ATOM 1722 C CA . VAL A 1 219 ? 2.641 23.609 14.57 1 95.56 219 VAL A CA 1
ATOM 1723 C C . VAL A 1 219 ? 3.527 24.797 14.93 1 95.56 219 VAL A C 1
ATOM 1725 O O . VAL A 1 219 ? 4.188 24.797 15.969 1 95.56 219 VAL A O 1
ATOM 1728 N N . ASN A 1 220 ? 3.609 25.828 14.141 1 90.31 220 ASN A N 1
ATOM 1729 C CA . ASN A 1 220 ? 4.527 26.938 14.406 1 90.31 220 ASN A CA 1
ATOM 1730 C C . ASN A 1 220 ? 3.877 28.016 15.273 1 90.31 220 ASN A C 1
ATOM 1732 O O . ASN A 1 220 ? 4.445 29.094 15.469 1 90.31 220 ASN A O 1
ATOM 1736 N N . THR A 1 221 ? 2.602 27.828 15.734 1 88.81 221 THR A N 1
ATOM 1737 C CA . THR A 1 221 ? 1.839 28.656 16.672 1 88.81 221 THR A CA 1
ATOM 1738 C C . THR A 1 221 ? 1.127 29.781 15.938 1 88.81 221 THR A C 1
ATOM 1740 O O . THR A 1 221 ? 0.397 30.562 16.547 1 88.81 221 THR A O 1
ATOM 1743 N N . PHE A 1 222 ? 1.24 29.859 14.625 1 89.06 222 PHE A N 1
ATOM 1744 C CA . PHE A 1 222 ? 0.633 30.953 13.875 1 89.06 222 PHE A CA 1
ATOM 1745 C C . PHE A 1 222 ? -0.599 30.469 13.117 1 89.06 222 PHE A C 1
ATOM 1747 O O . PHE A 1 222 ? -1.155 31.203 12.297 1 89.06 222 PHE A O 1
ATOM 1754 N N . GLY A 1 223 ? -1.004 29.297 13.414 1 90.62 223 GLY A N 1
ATOM 1755 C CA . GLY A 1 223 ? -2.111 28.719 12.664 1 90.62 223 GLY A CA 1
ATOM 1756 C C . GLY A 1 223 ? -3.461 29.281 13.078 1 90.62 223 GLY A C 1
ATOM 1757 O O . GLY A 1 223 ? -3.709 29.516 14.258 1 90.62 223 GLY A O 1
ATOM 1758 N N . LYS A 1 224 ? -4.25 29.531 12.078 1 90.62 224 LYS A N 1
ATOM 1759 C CA . LYS A 1 224 ? -5.633 29.938 12.312 1 90.62 224 LYS A CA 1
ATOM 1760 C C . LYS A 1 224 ? -6.605 28.812 11.977 1 90.62 224 LYS A C 1
ATOM 1762 O O . LYS A 1 224 ? -6.305 27.953 11.141 1 90.62 224 LYS A O 1
ATOM 1767 N N . LEU A 1 225 ? -7.758 28.859 12.602 1 92.5 225 LEU A N 1
ATOM 1768 C CA . LEU A 1 225 ? -8.789 27.875 12.289 1 92.5 225 LEU A CA 1
ATOM 1769 C C . LEU A 1 225 ? -9.141 27.906 10.805 1 92.5 225 LEU A C 1
ATOM 1771 O O . LEU A 1 225 ? -9.312 28.984 10.227 1 92.5 225 LEU A O 1
ATOM 1775 N N . GLY A 1 226 ? -9.086 26.75 10.195 1 88.31 226 GLY A N 1
ATOM 1776 C CA . GLY A 1 226 ? -9.445 26.656 8.789 1 88.31 226 GLY A CA 1
ATOM 1777 C C . GLY A 1 226 ? -8.242 26.578 7.871 1 88.31 226 GLY A C 1
ATOM 1778 O O . GLY A 1 226 ? -8.383 26.328 6.672 1 88.31 226 GLY A O 1
ATOM 1779 N N . CYS A 1 227 ? -7.078 26.812 8.383 1 90.31 227 CYS A N 1
ATOM 1780 C CA . CYS A 1 227 ? -5.898 26.719 7.527 1 90.31 227 CYS A CA 1
ATOM 1781 C C . CYS A 1 227 ? -5.637 25.281 7.094 1 90.31 227 CYS A C 1
ATOM 1783 O O . CYS A 1 227 ? -6.164 24.344 7.691 1 90.31 227 CYS A O 1
ATOM 1785 N N . ASP A 1 228 ? -4.824 25.109 6.113 1 93 228 ASP A N 1
ATOM 1786 C CA . ASP A 1 228 ? -4.516 23.797 5.562 1 93 228 ASP A CA 1
ATOM 1787 C C . ASP A 1 228 ? -3.584 23.016 6.484 1 93 228 ASP A C 1
ATOM 1789 O O . ASP A 1 228 ? -3.031 23.578 7.434 1 93 228 ASP A O 1
ATOM 1793 N N . LEU A 1 229 ? -3.562 21.75 6.266 1 96.81 229 LEU A N 1
ATOM 1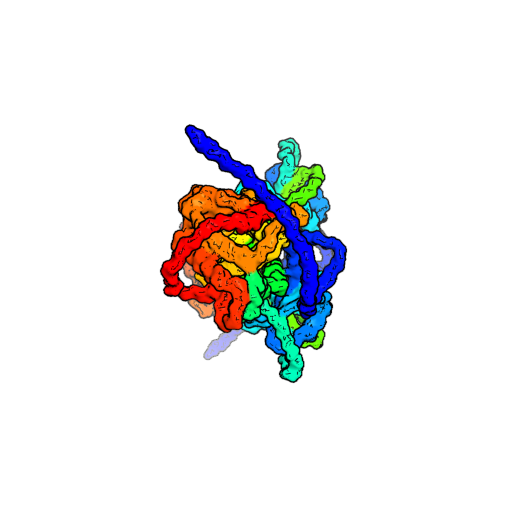794 C CA . LEU A 1 229 ? -2.646 20.891 6.996 1 96.81 229 LEU A CA 1
ATOM 1795 C C . LEU A 1 229 ? -1.5 20.422 6.102 1 96.81 229 LEU A C 1
ATOM 1797 O O . LEU A 1 229 ? -1.71 19.656 5.16 1 96.81 229 LEU A O 1
ATOM 1801 N N . ASP A 1 230 ? -0.332 20.922 6.379 1 94.62 230 ASP A N 1
ATOM 1802 C CA . ASP A 1 230 ? 0.878 20.484 5.688 1 94.62 230 ASP A CA 1
ATOM 1803 C C . ASP A 1 230 ? 1.518 19.297 6.395 1 94.62 230 ASP A C 1
ATOM 1805 O O . ASP A 1 230 ? 1.811 19.359 7.59 1 94.62 230 ASP A O 1
ATOM 1809 N N . MET A 1 231 ? 1.705 18.234 5.648 1 96.12 231 MET A N 1
ATOM 1810 C CA . MET A 1 231 ? 2.246 17 6.223 1 96.12 231 MET A CA 1
ATOM 1811 C C . MET A 1 231 ? 3.58 16.641 5.582 1 96.12 231 MET A C 1
ATOM 1813 O O . MET A 1 231 ? 3.779 16.859 4.387 1 96.12 231 MET A O 1
ATOM 1817 N N . PHE A 1 232 ? 4.402 16.062 6.426 1 92.62 232 PHE A N 1
ATOM 1818 C CA . PHE A 1 232 ? 5.734 15.609 6.043 1 92.62 232 PHE A CA 1
ATOM 1819 C C . PHE A 1 232 ? 5.926 14.133 6.367 1 92.62 232 PHE A C 1
ATOM 1821 O O . PHE A 1 232 ? 5.871 13.734 7.535 1 92.62 232 PHE A O 1
ATOM 1828 N N . LEU A 1 233 ? 6.074 13.359 5.316 1 95.5 233 LEU A N 1
ATOM 1829 C CA . LEU A 1 233 ? 6.422 11.953 5.496 1 95.5 233 LEU A CA 1
ATOM 1830 C C . LEU A 1 233 ? 7.934 11.773 5.582 1 95.5 233 LEU A C 1
ATOM 1832 O O . LEU A 1 233 ? 8.656 12.078 4.625 1 95.5 233 LEU A O 1
ATOM 1836 N N . GLU A 1 234 ? 8.367 11.352 6.711 1 91.69 234 GLU A N 1
ATOM 1837 C CA . GLU A 1 234 ? 9.781 11.078 6.934 1 91.69 234 GLU A CA 1
ATOM 1838 C C . GLU A 1 234 ? 10.062 9.578 6.875 1 91.69 234 GLU A C 1
ATOM 1840 O O . GLU A 1 234 ? 9.492 8.797 7.645 1 91.69 234 GLU A O 1
ATOM 1845 N N . LEU A 1 235 ? 10.914 9.266 5.934 1 87.69 235 LEU A N 1
ATOM 1846 C CA . LEU A 1 235 ? 11.281 7.859 5.793 1 87.69 235 LEU A CA 1
ATOM 1847 C C . LEU A 1 235 ? 12.602 7.57 6.5 1 87.69 235 LEU A C 1
ATOM 1849 O O . LEU A 1 235 ? 13.547 8.352 6.398 1 87.69 235 LEU A O 1
ATOM 1853 N N . ASN A 1 236 ? 12.461 7.141 7.777 1 68.44 236 ASN A N 1
ATOM 1854 C CA . ASN A 1 236 ? 13.664 6.918 8.562 1 68.44 236 ASN A CA 1
ATOM 1855 C C . ASN A 1 236 ? 14.648 6.004 7.84 1 68.44 236 ASN A C 1
ATOM 1857 O O . ASN A 1 236 ? 14.25 4.984 7.273 1 68.44 236 ASN A O 1
ATOM 1861 N N . LYS A 1 237 ? 15.625 6.656 7.539 1 56.59 237 LYS A N 1
ATOM 1862 C CA . LYS A 1 237 ? 16.734 5.781 7.164 1 56.59 237 LYS A CA 1
ATOM 1863 C C . LYS A 1 237 ? 17.016 4.754 8.258 1 56.59 237 LYS A C 1
ATOM 1865 O O . LYS A 1 237 ? 16.984 5.082 9.445 1 56.59 237 LYS A O 1
ATOM 1870 N N . VAL A 1 238 ? 16.312 3.686 8.305 1 50.5 238 VAL A N 1
ATOM 1871 C CA . VAL A 1 238 ? 16.578 2.627 9.273 1 50.5 238 VAL A CA 1
ATOM 1872 C C . VAL A 1 238 ? 17.938 2.834 9.914 1 50.5 238 VAL A C 1
ATOM 1874 O O . VAL A 1 238 ? 18.953 2.963 9.211 1 50.5 238 VAL A O 1
ATOM 1877 N N . GLY A 1 239 ? 17.906 3.539 11.023 1 47.31 239 GLY A N 1
ATOM 1878 C CA . GLY A 1 239 ? 19.141 3.553 11.805 1 47.31 239 GLY A CA 1
ATOM 1879 C C . GLY A 1 239 ? 19.984 2.309 11.609 1 47.31 239 GLY A C 1
ATOM 1880 O O . GLY A 1 239 ? 19.469 1.265 11.195 1 47.31 239 GLY A O 1
ATOM 1881 N N . LYS A 1 240 ? 21.297 2.584 11.312 1 46.41 240 LYS A N 1
ATOM 1882 C CA . LYS A 1 240 ? 22.391 1.617 11.422 1 46.41 240 LYS A CA 1
ATOM 1883 C C . LYS A 1 240 ? 22.125 0.619 12.547 1 46.41 240 LYS A C 1
ATOM 1885 O O . LYS A 1 240 ? 22.281 0.947 13.719 1 46.41 240 LYS A O 1
ATOM 1890 N N . ASN A 1 241 ? 20.938 0.115 12.586 1 47.47 241 ASN A N 1
ATOM 1891 C CA . ASN A 1 241 ? 21.156 -0.913 13.594 1 47.47 241 ASN A CA 1
ATOM 1892 C C . ASN A 1 241 ? 22.562 -1.496 13.508 1 47.47 241 ASN A C 1
ATOM 1894 O O . ASN A 1 241 ? 22.859 -2.262 12.586 1 47.47 241 ASN A O 1
ATOM 1898 N N . SER A 1 242 ? 23.438 -0.488 13.648 1 44.81 242 SER A N 1
ATOM 1899 C CA . SER A 1 242 ? 24.812 -0.922 13.852 1 44.81 242 SER A CA 1
ATOM 1900 C C . SER A 1 242 ? 24.891 -2.107 14.805 1 44.81 242 SER A C 1
ATOM 1902 O O . SER A 1 242 ? 25.406 -1.982 15.922 1 44.81 242 SER A O 1
ATOM 1904 N N . VAL A 1 243 ? 23.797 -2.709 15.062 1 46.22 243 VAL A N 1
ATOM 1905 C CA . VAL A 1 243 ? 24.375 -3.82 15.812 1 46.22 243 VAL A CA 1
ATOM 1906 C C . VAL A 1 243 ? 25.672 -4.277 15.156 1 46.22 243 VAL A C 1
ATOM 1908 O O . VAL A 1 243 ? 25.656 -4.781 14.031 1 46.22 243 VAL A O 1
ATOM 1911 N N . LYS A 1 244 ? 26.719 -3.402 15.422 1 46.78 244 LYS A N 1
ATOM 1912 C CA . LYS A 1 244 ? 28.078 -3.887 15.211 1 46.78 244 LYS A CA 1
ATOM 1913 C C . LYS A 1 244 ? 28.125 -5.414 15.203 1 46.78 244 LYS A C 1
ATOM 1915 O O . LYS A 1 244 ? 28.328 -6.035 16.25 1 46.78 244 LYS A O 1
ATOM 1920 N N . ARG A 1 245 ? 27.266 -5.988 14.617 1 44.12 245 ARG A N 1
ATOM 1921 C CA . ARG A 1 245 ? 27.406 -7.414 14.891 1 44.12 245 ARG A CA 1
ATOM 1922 C C . ARG A 1 245 ? 28.828 -7.891 14.617 1 44.12 245 ARG A C 1
ATOM 1924 O O . ARG A 1 245 ? 29.5 -7.367 13.727 1 44.12 245 ARG A O 1
ATOM 1931 N N . LYS A 1 246 ? 29.109 -8.969 15.078 1 49.44 246 LYS A N 1
ATOM 1932 C CA . LYS A 1 246 ? 30.188 -9.953 15.219 1 49.44 246 LYS A CA 1
ATOM 1933 C C . LYS A 1 246 ? 30.766 -10.336 13.859 1 49.44 246 LYS A C 1
ATOM 1935 O O . LYS A 1 246 ? 30.125 -10.148 12.828 1 49.44 246 LYS A O 1
ATOM 1940 N N . THR A 1 247 ? 31.766 -11.023 13.758 1 63.75 247 THR A N 1
ATOM 1941 C CA . THR A 1 247 ? 32.844 -11.672 13.031 1 63.75 247 THR A CA 1
ATOM 1942 C C . THR A 1 247 ? 32.281 -12.523 11.891 1 63.75 247 THR A C 1
ATOM 1944 O O . THR A 1 247 ? 33 -13.391 11.352 1 63.75 247 THR A O 1
ATOM 1947 N N . SER A 1 248 ? 30.906 -12.188 11.398 1 76.44 248 SER A N 1
ATOM 1948 C CA . SER A 1 248 ? 30.516 -13.141 10.375 1 76.44 248 SER A CA 1
ATOM 1949 C C . SER A 1 248 ? 30.906 -12.656 8.984 1 76.44 248 SER A C 1
ATOM 1951 O O . SER A 1 248 ? 30.891 -11.461 8.711 1 76.44 248 SER A O 1
ATOM 1953 N N . PRO A 1 249 ? 31.266 -13.555 8.172 1 83.25 249 PRO A N 1
ATOM 1954 C CA . PRO A 1 249 ? 31.641 -13.219 6.797 1 83.25 249 PRO A CA 1
ATOM 1955 C C . PRO A 1 249 ? 30.438 -12.891 5.91 1 83.25 249 PRO A C 1
ATOM 1957 O O . PRO A 1 249 ? 30.609 -12.484 4.758 1 83.25 249 PRO A O 1
ATOM 1960 N N . PHE A 1 250 ? 29.219 -13.023 6.527 1 89.12 250 PHE A N 1
ATOM 1961 C CA . PHE A 1 250 ? 28.016 -12.852 5.719 1 89.12 250 PHE A CA 1
ATOM 1962 C C . PHE A 1 250 ? 27.219 -11.648 6.191 1 89.12 250 PHE A C 1
ATOM 1964 O O . PHE A 1 250 ? 27.094 -11.406 7.398 1 89.12 250 PHE A O 1
ATOM 1971 N N . ASN A 1 251 ? 26.797 -10.867 5.18 1 90.31 251 ASN A N 1
ATOM 1972 C CA . ASN A 1 251 ? 25.859 -9.773 5.387 1 90.31 251 ASN A CA 1
ATOM 1973 C C . ASN A 1 251 ? 24.656 -9.891 4.453 1 90.31 251 ASN A C 1
ATOM 1975 O O . ASN A 1 251 ? 24.812 -10.062 3.244 1 90.31 251 ASN A O 1
ATOM 1979 N N . ILE A 1 252 ? 23.469 -9.867 5.082 1 94 252 ILE A N 1
ATOM 1980 C CA . ILE A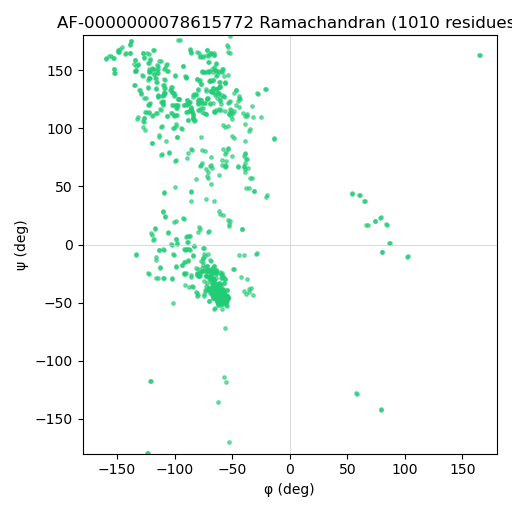 1 252 ? 22.25 -9.969 4.277 1 94 252 ILE A CA 1
ATOM 1981 C C . ILE A 1 252 ? 21.516 -8.625 4.277 1 94 252 ILE A C 1
ATOM 1983 O O . ILE A 1 252 ? 21.359 -8.008 5.328 1 94 252 ILE A O 1
ATOM 1987 N N . ILE A 1 253 ? 21.156 -8.172 3.072 1 93.19 253 ILE A N 1
ATOM 1988 C CA . ILE A 1 253 ? 20.438 -6.906 2.949 1 93.19 253 ILE A CA 1
ATOM 1989 C C . ILE A 1 253 ? 19.109 -7.133 2.242 1 93.19 253 ILE A C 1
ATOM 1991 O O . ILE A 1 253 ? 18.922 -8.141 1.561 1 93.19 253 ILE A O 1
ATOM 1995 N N . TYR A 1 254 ? 18.125 -6.254 2.459 1 93.38 254 TYR A N 1
ATOM 1996 C CA . TYR A 1 254 ? 16.859 -6.309 1.723 1 93.38 254 TYR A CA 1
ATOM 1997 C C . TYR A 1 254 ? 17.078 -5.992 0.248 1 93.38 254 TYR A C 1
ATOM 1999 O O . TYR A 1 254 ? 17.844 -5.086 -0.094 1 93.38 254 TYR A O 1
ATOM 2007 N N . GLN A 1 255 ? 16.469 -6.793 -0.59 1 93.81 255 GLN A N 1
ATOM 2008 C CA . GLN A 1 255 ? 16.391 -6.387 -1.99 1 93.81 255 GLN A CA 1
ATOM 2009 C C . GLN A 1 255 ? 15.328 -5.312 -2.197 1 93.81 255 GLN A C 1
ATOM 2011 O O . GLN A 1 255 ? 14.164 -5.512 -1.857 1 93.81 255 GLN A O 1
ATOM 2016 N N . MET A 1 256 ? 15.766 -4.172 -2.723 1 92.44 256 MET A N 1
ATOM 2017 C CA . MET A 1 256 ? 14.859 -3.039 -2.877 1 92.44 256 MET A CA 1
ATOM 2018 C C . MET A 1 256 ? 14.992 -2.422 -4.266 1 92.44 256 MET A C 1
ATOM 2020 O O . MET A 1 256 ? 16.047 -2.514 -4.891 1 92.44 256 MET A O 1
ATOM 2024 N N . LYS A 1 257 ? 13.867 -1.848 -4.758 1 92.38 257 LYS A N 1
ATOM 2025 C CA . LYS A 1 257 ? 13.953 -1.058 -5.984 1 92.38 257 LYS A CA 1
ATOM 2026 C C . LYS A 1 257 ? 14.672 0.267 -5.734 1 92.38 257 LYS A C 1
ATOM 2028 O O . LYS A 1 257 ? 14.555 0.844 -4.648 1 92.38 257 LYS A O 1
ATOM 2033 N N . LYS A 1 258 ? 15.32 0.699 -6.73 1 90.94 258 LYS A N 1
ATOM 2034 C CA . LYS A 1 258 ? 16.125 1.914 -6.605 1 90.94 258 LYS A CA 1
ATOM 2035 C C . LYS A 1 258 ? 15.594 3.016 -7.52 1 90.94 258 LYS A C 1
ATOM 2037 O O . LYS A 1 258 ? 15.086 2.736 -8.609 1 90.94 258 LYS A O 1
ATOM 2042 N N . ALA A 1 259 ? 15.68 4.195 -6.992 1 91.5 259 ALA A N 1
ATOM 2043 C CA . ALA A 1 259 ? 15.398 5.379 -7.797 1 91.5 259 ALA A CA 1
ATOM 2044 C C . ALA A 1 259 ? 16.688 6.121 -8.141 1 91.5 259 ALA A C 1
ATOM 2046 O O . ALA A 1 259 ? 17.641 6.113 -7.367 1 91.5 259 ALA A O 1
ATOM 2047 N N . PRO A 1 260 ? 16.734 6.793 -9.297 1 90.12 260 PRO A N 1
ATOM 2048 C CA . PRO A 1 260 ? 17.938 7.492 -9.734 1 90.12 260 PRO A CA 1
ATOM 2049 C C . PRO A 1 260 ? 18.266 8.695 -8.852 1 90.12 260 PRO A C 1
ATOM 2051 O O . PRO A 1 260 ? 19.438 9.109 -8.773 1 90.12 260 PRO A O 1
ATOM 2054 N N . SER A 1 261 ? 17.219 9.297 -8.297 1 89.75 261 SER A N 1
ATOM 2055 C CA . SER A 1 261 ? 17.422 10.445 -7.418 1 89.75 261 SER A CA 1
ATOM 2056 C C . SER A 1 261 ? 16.438 10.422 -6.254 1 89.75 261 SER A C 1
ATOM 2058 O O . SER A 1 261 ? 15.445 9.68 -6.281 1 89.75 261 SER A O 1
ATOM 2060 N N . GLU A 1 262 ? 16.781 11.211 -5.316 1 87 262 GLU A N 1
ATOM 2061 C CA . GLU A 1 262 ? 15.883 11.336 -4.176 1 87 262 GLU A CA 1
ATOM 2062 C C . GLU A 1 262 ? 14.531 11.922 -4.598 1 87 262 GLU A C 1
ATOM 2064 O O . GLU A 1 262 ? 13.492 11.523 -4.07 1 87 262 GLU A O 1
ATOM 2069 N N . ARG A 1 263 ? 14.633 12.836 -5.469 1 89.19 263 ARG A N 1
ATOM 2070 C CA . ARG A 1 263 ? 13.414 13.469 -5.977 1 89.19 263 ARG A CA 1
ATOM 2071 C C . ARG A 1 263 ? 12.516 12.445 -6.66 1 89.19 263 ARG A C 1
ATOM 2073 O O . ARG A 1 263 ? 11.305 12.414 -6.418 1 89.19 263 ARG A O 1
ATOM 2080 N N . ILE A 1 264 ? 13.109 11.641 -7.48 1 93.5 264 ILE A N 1
ATOM 2081 C CA . ILE A 1 264 ? 12.336 10.641 -8.203 1 93.5 264 ILE A CA 1
ATOM 2082 C C . ILE A 1 264 ? 11.773 9.617 -7.219 1 93.5 264 ILE A C 1
ATOM 2084 O O . ILE A 1 264 ? 10.641 9.156 -7.375 1 93.5 264 ILE A O 1
ATOM 2088 N N . ALA A 1 265 ? 12.578 9.25 -6.23 1 92.69 265 ALA A N 1
ATOM 2089 C CA . ALA A 1 265 ? 12.078 8.359 -5.188 1 92.69 265 ALA A CA 1
ATOM 2090 C C . ALA A 1 265 ? 10.852 8.953 -4.5 1 92.69 265 ALA A C 1
ATOM 2092 O O . ALA A 1 265 ? 9.852 8.258 -4.301 1 92.69 265 ALA A O 1
ATOM 2093 N N . ALA A 1 266 ? 10.938 10.195 -4.188 1 93 266 ALA A N 1
ATOM 2094 C CA . ALA A 1 266 ? 9.828 10.891 -3.547 1 93 266 ALA A CA 1
ATOM 2095 C C . ALA A 1 266 ? 8.594 10.898 -4.449 1 93 266 ALA A C 1
ATOM 2097 O O . ALA A 1 266 ? 7.477 10.672 -3.988 1 93 266 ALA A O 1
ATOM 2098 N N . GLN A 1 267 ? 8.82 11.148 -5.695 1 95.69 267 GLN A N 1
ATOM 2099 C CA . GLN A 1 267 ? 7.727 11.172 -6.66 1 95.69 267 GLN A CA 1
ATOM 2100 C C . GLN A 1 267 ? 7.035 9.812 -6.738 1 95.69 267 GLN A C 1
ATOM 2102 O O . GLN A 1 267 ? 5.805 9.734 -6.777 1 95.69 267 GLN A O 1
ATOM 2107 N N . ARG A 1 268 ? 7.809 8.773 -6.75 1 95.56 268 ARG A N 1
ATOM 2108 C CA . ARG A 1 268 ? 7.254 7.422 -6.824 1 95.56 268 ARG A CA 1
ATOM 2109 C C . ARG A 1 268 ? 6.438 7.098 -5.578 1 95.56 268 ARG A C 1
ATOM 2111 O O . ARG A 1 268 ? 5.336 6.551 -5.676 1 95.56 268 ARG A O 1
ATOM 2118 N N . ILE A 1 269 ? 6.953 7.43 -4.48 1 95.94 269 ILE A N 1
ATOM 2119 C CA . ILE A 1 269 ? 6.281 7.16 -3.213 1 95.94 269 ILE A CA 1
ATOM 2120 C C . ILE A 1 269 ? 4.961 7.926 -3.158 1 95.94 269 ILE A C 1
ATOM 2122 O O . ILE A 1 269 ? 3.918 7.352 -2.842 1 95.94 269 ILE A O 1
ATOM 2126 N N . LEU A 1 270 ? 5.012 9.188 -3.482 1 97.25 270 LEU A N 1
ATOM 2127 C CA . LEU A 1 270 ? 3.814 10.023 -3.453 1 97.25 270 LEU A CA 1
ATOM 2128 C C . LEU A 1 270 ? 2.793 9.539 -4.477 1 97.25 270 LEU A C 1
ATOM 2130 O O . LEU A 1 270 ? 1.585 9.594 -4.23 1 97.25 270 LEU A O 1
ATOM 2134 N N . ASN A 1 271 ? 3.287 9.117 -5.602 1 97.38 271 ASN A N 1
ATOM 2135 C CA . ASN A 1 271 ? 2.385 8.586 -6.617 1 97.38 271 ASN A CA 1
ATOM 2136 C C . ASN A 1 271 ? 1.581 7.398 -6.09 1 97.38 271 ASN A C 1
ATOM 2138 O O . ASN A 1 271 ? 0.359 7.355 -6.238 1 97.38 271 ASN A O 1
ATOM 2142 N N . VAL A 1 272 ? 2.25 6.488 -5.512 1 96.69 272 VAL A N 1
ATOM 2143 C CA . VAL A 1 272 ? 1.61 5.281 -4.996 1 96.69 272 VAL A CA 1
ATOM 2144 C C . VAL A 1 272 ? 0.678 5.645 -3.842 1 96.69 272 VAL A C 1
ATOM 2146 O O . VAL A 1 272 ? -0.461 5.176 -3.783 1 96.69 272 VAL A O 1
ATOM 2149 N N . LEU A 1 273 ? 1.116 6.445 -2.967 1 96.88 273 LEU A N 1
ATOM 2150 C CA . LEU A 1 273 ? 0.281 6.859 -1.845 1 96.88 273 LEU A CA 1
ATOM 2151 C C . LEU A 1 273 ? -0.953 7.613 -2.334 1 96.88 273 LEU A C 1
ATOM 2153 O O . LEU A 1 273 ? -2.045 7.441 -1.788 1 96.88 273 LEU A O 1
ATOM 2157 N N . GLY A 1 274 ? -0.719 8.5 -3.287 1 97.88 274 GLY A N 1
ATOM 2158 C CA . GLY A 1 274 ? -1.851 9.195 -3.877 1 97.88 274 GLY A CA 1
ATOM 2159 C C . GLY A 1 274 ? -2.908 8.258 -4.426 1 97.88 274 GLY A C 1
ATOM 2160 O O . GLY A 1 274 ? -4.105 8.477 -4.238 1 97.88 274 GLY A O 1
ATOM 2161 N N . GLU A 1 275 ? -2.475 7.211 -5.133 1 96.31 275 GLU A N 1
ATOM 2162 C CA . GLU A 1 275 ? -3.41 6.211 -5.637 1 96.31 275 GLU A CA 1
ATOM 2163 C C . GLU A 1 275 ? -4.172 5.543 -4.496 1 96.31 275 GLU A C 1
ATOM 2165 O O . GLU A 1 275 ? -5.375 5.305 -4.605 1 96.31 275 GLU A O 1
ATOM 2170 N N . PHE A 1 276 ? -3.49 5.246 -3.496 1 96.31 276 PHE A N 1
ATOM 2171 C CA . PHE A 1 276 ? -4.129 4.617 -2.346 1 96.31 276 PHE A CA 1
ATOM 2172 C C . PHE A 1 276 ? -5.172 5.539 -1.733 1 96.31 276 PHE A C 1
ATOM 2174 O O . PHE A 1 276 ? -6.305 5.125 -1.481 1 96.31 276 PHE A O 1
ATOM 2181 N N . LEU A 1 277 ? -4.734 6.719 -1.476 1 97.75 277 LEU A N 1
ATOM 2182 C CA . LEU A 1 277 ? -5.641 7.676 -0.851 1 97.75 277 LEU A CA 1
ATOM 2183 C C . LEU A 1 277 ? -6.895 7.871 -1.698 1 97.75 277 LEU A C 1
ATOM 2185 O O . LEU A 1 277 ? -8.008 7.93 -1.167 1 97.75 277 LEU A O 1
ATOM 2189 N N . ASP A 1 278 ? -6.695 7.941 -2.914 1 97 278 ASP A N 1
ATOM 2190 C CA . ASP A 1 278 ? -7.793 8.188 -3.844 1 97 278 ASP A CA 1
ATOM 2191 C C . ASP A 1 278 ? -8.758 7.004 -3.881 1 97 278 ASP A C 1
ATOM 2193 O O . ASP A 1 278 ? -9.977 7.191 -3.918 1 97 278 ASP A O 1
ATOM 2197 N N . ASN A 1 279 ? -8.219 5.84 -3.787 1 95.38 279 ASN A N 1
ATOM 2198 C CA . ASN A 1 279 ? -9.047 4.664 -4.047 1 95.38 279 ASN A CA 1
ATOM 2199 C C . ASN A 1 279 ? -9.469 3.979 -2.748 1 95.38 279 ASN A C 1
ATOM 2201 O O . ASN A 1 279 ? -10.531 3.355 -2.688 1 95.38 279 ASN A O 1
ATOM 2205 N N . PHE A 1 280 ? -8.617 4.109 -1.751 1 95.25 280 PHE A N 1
ATOM 2206 C CA . PHE A 1 280 ? -8.867 3.303 -0.563 1 95.25 280 PHE A CA 1
ATOM 2207 C C . PHE A 1 280 ? -9.023 4.184 0.67 1 95.25 280 PHE A C 1
ATOM 2209 O O . PHE A 1 280 ? -9.602 3.764 1.674 1 95.25 280 PHE A O 1
ATOM 2216 N N . GLY A 1 281 ? -8.461 5.355 0.687 1 95.62 281 GLY A N 1
ATOM 2217 C CA . GLY A 1 281 ? -8.422 6.18 1.882 1 95.62 281 GLY A CA 1
ATOM 2218 C C . GLY A 1 281 ? -9.797 6.648 2.33 1 95.62 281 GLY A C 1
ATOM 2219 O O . GLY A 1 281 ? -10.43 7.461 1.657 1 95.62 281 GLY A O 1
ATOM 2220 N N . PRO A 1 282 ? -10.219 6.176 3.512 1 94.88 282 PRO A N 1
ATOM 2221 C CA . PRO A 1 282 ? -11.547 6.602 3.953 1 94.88 282 PRO A CA 1
ATOM 2222 C C . PRO A 1 282 ? -11.656 8.117 4.129 1 94.88 282 PRO A C 1
ATOM 2224 O O . PRO A 1 282 ? -10.852 8.711 4.855 1 94.88 282 PRO A O 1
ATOM 2227 N N . GLY A 1 283 ? -12.602 8.68 3.455 1 94.5 283 GLY A N 1
ATOM 2228 C CA . GLY A 1 283 ? -12.875 10.102 3.609 1 94.5 283 GLY A CA 1
ATOM 2229 C C . GLY A 1 283 ? -11.922 10.977 2.826 1 94.5 283 GLY A C 1
ATOM 2230 O O . GLY A 1 283 ? -12.055 12.203 2.824 1 94.5 283 GLY A O 1
ATOM 2231 N N . CYS A 1 284 ? -10.898 10.43 2.213 1 97.31 284 CYS A N 1
ATOM 2232 C CA . CYS A 1 284 ? -10 11.219 1.383 1 97.31 284 CYS A CA 1
ATOM 2233 C C . CYS A 1 284 ? -10.625 11.516 0.024 1 97.31 284 CYS A C 1
ATOM 2235 O O . CYS A 1 284 ? -11.016 10.586 -0.691 1 97.31 284 CYS A O 1
ATOM 2237 N N . GLU A 1 285 ? -10.703 12.789 -0.31 1 96.88 285 GLU A N 1
ATOM 2238 C CA . GLU A 1 285 ? -11.352 13.203 -1.551 1 96.88 285 GLU A CA 1
ATOM 2239 C C . GLU A 1 285 ? -10.508 14.234 -2.299 1 96.88 285 GLU A C 1
ATOM 2241 O O . GLU A 1 285 ? -9.633 14.875 -1.709 1 96.88 285 GLU A O 1
ATOM 2246 N N . GLY A 1 286 ? -10.836 14.273 -3.604 1 97.44 286 GLY A N 1
ATOM 2247 C CA . GLY A 1 286 ? -10.164 15.273 -4.418 1 97.44 286 GLY A CA 1
ATOM 2248 C C . GLY A 1 286 ? -8.656 15.102 -4.438 1 97.44 286 GLY A C 1
ATOM 2249 O O . GLY A 1 286 ? -7.914 16.078 -4.316 1 97.44 286 GLY A O 1
ATOM 2250 N N . VAL A 1 287 ? -8.25 13.914 -4.559 1 98.12 287 VAL A N 1
ATOM 2251 C CA . VAL A 1 287 ? -6.82 13.625 -4.492 1 98.12 287 VAL A CA 1
ATOM 2252 C C . VAL A 1 287 ? -6.141 14.078 -5.781 1 98.12 287 VAL A C 1
ATOM 2254 O O . VAL A 1 287 ? -6.543 13.68 -6.879 1 98.12 287 VAL A O 1
ATOM 2257 N N . GLN A 1 288 ? -5.168 14.961 -5.598 1 98.19 288 GLN A N 1
ATOM 2258 C CA . GLN A 1 288 ? -4.375 15.469 -6.711 1 98.19 288 GLN A CA 1
ATOM 2259 C C . GLN A 1 288 ? -2.889 15.188 -6.508 1 98.19 288 GLN A C 1
ATOM 2261 O O . GLN A 1 288 ? -2.301 15.602 -5.508 1 98.19 288 GLN A O 1
ATOM 2266 N N . LYS A 1 289 ? -2.361 14.492 -7.43 1 97.5 289 LYS A N 1
ATOM 2267 C CA . LYS A 1 289 ? -0.924 14.234 -7.402 1 97.5 289 LYS A CA 1
ATOM 2268 C C . LYS A 1 289 ? -0.155 15.344 -8.117 1 97.5 289 LYS A C 1
ATOM 2270 O O . LYS A 1 289 ? -0.194 15.438 -9.344 1 97.5 289 LYS A O 1
ATOM 2275 N N . ILE A 1 290 ? 0.507 16.172 -7.426 1 96.5 290 ILE A N 1
ATOM 2276 C CA . ILE A 1 290 ? 1.315 17.266 -7.969 1 96.5 290 ILE A CA 1
ATOM 2277 C C . ILE A 1 290 ? 2.797 16.906 -7.871 1 96.5 290 ILE A C 1
ATOM 2279 O O . ILE A 1 290 ? 3.525 17.469 -7.055 1 96.5 290 ILE A O 1
ATOM 2283 N N . LEU A 1 291 ? 3.203 16.109 -8.773 1 96.38 291 LEU A N 1
ATOM 2284 C CA . LEU A 1 291 ? 4.484 15.43 -8.625 1 96.38 291 LEU A CA 1
ATOM 2285 C C . LEU A 1 291 ? 5.602 16.219 -9.305 1 96.38 291 LEU A C 1
ATOM 2287 O O . LEU A 1 291 ? 6.781 16 -9.016 1 96.38 291 LEU A O 1
ATOM 2291 N N . ASN A 1 292 ? 5.312 17.125 -10.172 1 92.75 292 ASN A N 1
ATOM 2292 C CA . ASN A 1 292 ? 6.328 17.859 -10.914 1 92.75 292 ASN A CA 1
ATOM 2293 C C . ASN A 1 292 ? 6.594 19.234 -10.305 1 92.75 292 ASN A C 1
ATOM 2295 O O . ASN A 1 292 ? 7.395 20.016 -10.828 1 92.75 292 ASN A O 1
ATOM 2299 N N . ALA A 1 293 ? 5.961 19.484 -9.188 1 85.38 293 ALA A N 1
ATOM 2300 C CA . ALA A 1 293 ? 6.273 20.703 -8.445 1 85.38 293 ALA A CA 1
ATOM 2301 C C . ALA A 1 293 ? 7.703 20.672 -7.906 1 85.38 293 ALA A C 1
ATOM 2303 O O . ALA A 1 293 ? 8.336 19.609 -7.883 1 85.38 293 ALA A O 1
ATOM 2304 N N . ARG A 1 294 ? 8.188 21.844 -7.539 1 78.19 294 ARG A N 1
ATOM 2305 C CA . ARG A 1 294 ? 9.508 21.891 -6.93 1 78.19 294 ARG A CA 1
ATOM 2306 C C . ARG A 1 294 ? 9.594 20.938 -5.738 1 78.19 294 ARG A C 1
ATOM 2308 O O . ARG A 1 294 ? 10.57 20.188 -5.598 1 78.19 294 ARG A O 1
ATOM 2315 N N . CYS A 1 295 ? 8.609 21.031 -5.012 1 84 295 CYS A N 1
ATOM 2316 C CA . CYS A 1 295 ? 8.43 20.062 -3.941 1 84 295 CYS A CA 1
ATOM 2317 C C . CYS A 1 295 ? 7.234 19.156 -4.223 1 84 295 CYS A C 1
ATOM 2319 O O . CYS A 1 295 ? 6.09 19.531 -3.938 1 84 295 CYS A O 1
ATOM 2321 N N . PRO A 1 296 ? 7.562 17.953 -4.688 1 93.75 296 PRO A N 1
ATOM 2322 C CA . PRO A 1 296 ? 6.445 17.062 -5.008 1 93.75 296 PRO A CA 1
ATOM 2323 C C . PRO A 1 296 ? 5.512 16.844 -3.82 1 93.75 296 PRO A C 1
ATOM 2325 O O . PRO A 1 296 ? 5.973 16.734 -2.68 1 93.75 296 PRO A O 1
ATOM 2328 N N . LEU A 1 297 ? 4.211 16.828 -4.141 1 96.19 297 LEU A N 1
ATOM 2329 C CA . LEU A 1 297 ? 3.256 16.641 -3.055 1 96.19 297 LEU A CA 1
ATOM 2330 C C . LEU A 1 297 ? 1.963 16.016 -3.574 1 96.19 297 LEU A C 1
ATOM 2332 O O . LEU A 1 297 ? 1.747 15.945 -4.785 1 96.19 297 LEU A O 1
ATOM 2336 N N . VAL A 1 298 ? 1.198 15.43 -2.676 1 98.06 298 VAL A N 1
ATOM 2337 C CA . VAL A 1 298 ? -0.171 14.984 -2.92 1 98.06 298 VAL A CA 1
ATOM 2338 C C . VAL A 1 298 ? -1.143 15.852 -2.117 1 98.06 298 VAL A C 1
ATOM 2340 O O . VAL A 1 298 ? -1.01 15.977 -0.897 1 98.06 298 VAL A O 1
ATOM 2343 N N . ARG A 1 299 ? -2.064 16.469 -2.844 1 97.62 299 ARG A N 1
ATOM 2344 C CA . ARG A 1 299 ? -3.08 17.312 -2.225 1 97.62 299 ARG A CA 1
ATOM 2345 C C . ARG A 1 299 ? -4.422 16.594 -2.152 1 97.62 299 ARG A C 1
ATOM 2347 O O . ARG A 1 299 ? -4.824 15.922 -3.104 1 97.62 299 ARG A O 1
ATOM 2354 N N . PHE A 1 300 ? -5.066 16.688 -1.027 1 98.31 300 PHE A N 1
ATOM 2355 C CA . PHE A 1 300 ? -6.375 16.047 -0.888 1 98.31 300 PHE A CA 1
ATOM 2356 C C . PHE A 1 300 ? -7.16 16.672 0.255 1 98.31 300 PHE A C 1
ATOM 2358 O O . PHE A 1 300 ? -6.598 17.391 1.084 1 98.31 300 PHE A O 1
ATOM 2365 N N . SER A 1 301 ? -8.414 16.469 0.189 1 97.62 301 SER A N 1
ATOM 2366 C CA . SER A 1 301 ? -9.297 16.844 1.292 1 97.62 301 SER A CA 1
ATOM 2367 C C . SER A 1 301 ? -9.578 15.648 2.199 1 97.62 301 SER A C 1
ATOM 2369 O O . SER A 1 301 ? -9.938 14.57 1.72 1 97.62 301 SER A O 1
ATOM 2371 N N . HIS A 1 302 ? -9.336 15.766 3.41 1 97.38 302 HIS A N 1
ATOM 2372 C CA . HIS A 1 302 ? -9.719 14.766 4.402 1 97.38 302 HIS A CA 1
ATOM 2373 C C . HIS A 1 302 ? -11.07 15.094 5.031 1 97.38 302 HIS A C 1
ATOM 2375 O O . HIS A 1 302 ? -11.125 15.789 6.047 1 97.38 302 HIS A O 1
ATOM 2381 N N . GLN A 1 303 ? -12.117 14.492 4.602 1 96.06 303 GLN A N 1
ATOM 2382 C CA . GLN A 1 303 ? -13.492 14.867 4.922 1 96.06 303 GLN A CA 1
ATOM 2383 C C . GLN A 1 303 ? -13.789 14.648 6.402 1 96.06 303 GLN A C 1
ATOM 2385 O O . GLN A 1 303 ? -14.43 15.484 7.043 1 96.06 303 GLN A O 1
ATOM 2390 N N . PRO A 1 304 ? -13.281 13.562 6.965 1 96.19 304 PRO A N 1
ATOM 2391 C CA . PRO A 1 304 ? -13.625 13.359 8.375 1 96.19 304 PRO A CA 1
ATOM 2392 C C . PRO A 1 304 ? -13.078 14.461 9.281 1 96.19 304 PRO A C 1
ATOM 2394 O O . PRO A 1 304 ? -13.727 14.844 10.25 1 96.19 304 PRO A O 1
ATOM 2397 N N . SER A 1 305 ? -11.898 14.984 8.977 1 95.62 305 SER A N 1
ATOM 2398 C CA . SER A 1 305 ? -11.32 16.047 9.797 1 95.62 305 SER A CA 1
ATOM 2399 C C . SER A 1 305 ? -11.711 17.422 9.281 1 95.62 305 SER A C 1
ATOM 2401 O O . SER A 1 305 ? -11.539 18.422 9.977 1 95.62 305 SER A O 1
ATOM 2403 N N . GLY A 1 306 ? -12.195 17.484 8.094 1 94.38 306 GLY A N 1
ATOM 2404 C CA . GLY A 1 306 ? -12.555 18.75 7.48 1 94.38 306 GLY A CA 1
ATOM 2405 C C . GLY A 1 306 ? -11.344 19.562 7.047 1 94.38 306 GLY A C 1
ATOM 2406 O O . GLY A 1 306 ? -11.445 20.781 6.859 1 94.38 306 GLY A O 1
ATOM 2407 N N . LEU A 1 307 ? -10.211 18.969 6.871 1 96.25 307 LEU A N 1
ATOM 2408 C CA . LEU A 1 307 ? -8.969 19.688 6.586 1 96.25 307 LEU A CA 1
ATOM 2409 C C . LEU A 1 307 ? -8.539 19.453 5.141 1 96.25 307 LEU A C 1
ATOM 2411 O O . LEU A 1 307 ? -8.711 18.359 4.605 1 96.25 307 LEU A O 1
ATOM 2415 N N . GLN A 1 308 ? -8.008 20.531 4.551 1 96.06 308 GLN A N 1
ATOM 2416 C CA . GLN A 1 308 ? -7.254 20.391 3.307 1 96.06 308 GLN A CA 1
ATOM 2417 C C . GLN A 1 308 ? -5.805 20 3.584 1 96.06 308 GLN A C 1
ATOM 2419 O O . GLN A 1 308 ? -5.125 20.656 4.379 1 96.06 308 GLN A O 1
ATOM 2424 N N . CYS A 1 309 ? -5.344 18.969 2.922 1 97.38 309 CYS A N 1
ATOM 2425 C CA . CYS A 1 309 ? -4.051 18.406 3.297 1 97.38 309 CYS A CA 1
ATOM 2426 C C . CYS A 1 309 ? -3.086 18.422 2.119 1 97.38 309 CYS A C 1
ATOM 2428 O O . CYS A 1 309 ? -3.488 18.203 0.976 1 97.38 309 CYS A O 1
ATOM 2430 N N . ASP A 1 310 ? -1.808 18.688 2.428 1 96.12 310 ASP A N 1
ATOM 2431 C CA . ASP A 1 310 ? -0.688 18.531 1.503 1 96.12 310 ASP A CA 1
ATOM 2432 C C . ASP A 1 310 ? 0.361 17.578 2.066 1 96.12 310 ASP A C 1
ATOM 2434 O O . ASP A 1 310 ? 1.021 17.891 3.059 1 96.12 310 ASP A O 1
ATOM 2438 N N . LEU A 1 311 ? 0.51 16.469 1.416 1 97.44 311 LEU A N 1
ATOM 2439 C CA . LEU A 1 311 ? 1.473 15.469 1.86 1 97.44 311 LEU A CA 1
ATOM 2440 C C . LEU A 1 311 ? 2.764 15.562 1.054 1 97.44 311 LEU A C 1
ATOM 2442 O O . LEU A 1 311 ? 2.74 15.469 -0.175 1 97.44 311 LEU A O 1
ATOM 2446 N N . THR A 1 312 ? 3.898 15.812 1.714 1 95.25 312 THR A N 1
ATOM 2447 C CA . THR A 1 312 ? 5.215 15.859 1.089 1 95.25 312 THR A CA 1
ATOM 2448 C C . THR A 1 312 ? 6.125 14.781 1.668 1 95.25 312 THR A C 1
ATOM 2450 O O . THR A 1 312 ? 5.785 14.141 2.666 1 95.25 312 THR A O 1
ATOM 2453 N N . VAL A 1 313 ? 7.273 14.594 0.933 1 92.38 313 VAL A N 1
ATOM 2454 C CA . VAL A 1 313 ? 8.234 13.602 1.4 1 92.38 313 VAL A CA 1
ATOM 2455 C C . VAL A 1 313 ? 9.602 14.266 1.607 1 92.38 313 VAL A C 1
ATOM 2457 O O . VAL A 1 313 ? 10.062 15.023 0.752 1 92.38 313 VAL A O 1
ATOM 2460 N N . ASN A 1 314 ? 10.242 13.969 2.713 1 78.19 314 ASN A N 1
ATOM 2461 C CA . ASN A 1 314 ? 11.617 14.336 3.033 1 78.19 314 ASN A CA 1
ATOM 2462 C C . ASN A 1 314 ? 11.836 15.836 2.904 1 78.19 314 ASN A C 1
ATOM 2464 O O . ASN A 1 314 ? 12.852 16.281 2.357 1 78.19 314 ASN A O 1
ATOM 2468 N N . ASN A 1 315 ? 10.891 16.562 3.432 1 76.69 315 ASN A N 1
ATOM 2469 C CA . ASN A 1 315 ? 11.023 18.016 3.451 1 76.69 315 ASN A CA 1
ATOM 2470 C C . ASN A 1 315 ? 11.508 18.516 4.809 1 76.69 315 ASN A C 1
ATOM 2472 O O . ASN A 1 315 ? 10.781 19.219 5.512 1 76.69 315 ASN A O 1
ATOM 2476 N N . ARG A 1 316 ? 12.727 18.281 5.102 1 77.12 316 ARG A N 1
ATOM 2477 C CA . ARG A 1 316 ? 13.297 18.562 6.414 1 77.12 316 ARG A CA 1
ATOM 2478 C C . ARG A 1 316 ? 13.398 20.078 6.648 1 77.12 316 ARG A C 1
ATOM 2480 O O . ARG A 1 316 ? 13.242 20.547 7.773 1 77.12 316 ARG A O 1
ATOM 2487 N N . ILE A 1 317 ? 13.562 20.812 5.645 1 78.25 317 ILE A N 1
ATOM 2488 C CA . ILE A 1 317 ? 13.695 22.266 5.75 1 78.25 317 ILE A CA 1
ATOM 2489 C C . ILE A 1 317 ? 12.375 22.859 6.227 1 78.25 317 ILE A C 1
ATOM 2491 O O . ILE A 1 317 ? 12.367 23.828 7.008 1 78.25 317 ILE A O 1
ATOM 2495 N N . ALA A 1 318 ? 11.312 22.297 5.742 1 82.81 318 ALA A N 1
ATOM 2496 C CA . ALA A 1 318 ? 10.008 22.797 6.164 1 82.81 318 ALA A CA 1
ATOM 2497 C C . ALA A 1 318 ? 9.805 22.594 7.664 1 82.81 318 ALA A C 1
ATOM 2499 O O . ALA A 1 318 ? 9.266 23.484 8.344 1 82.81 318 ALA A O 1
ATOM 2500 N N . LEU A 1 319 ? 10.227 21.516 8.172 1 86.81 319 LEU A N 1
ATOM 2501 C CA . LEU A 1 319 ? 10.102 21.25 9.602 1 86.81 319 LEU A CA 1
ATOM 2502 C C . LEU A 1 319 ? 10.984 22.203 10.414 1 86.81 319 LEU A C 1
ATOM 2504 O O . LEU A 1 319 ? 10.57 22.703 11.461 1 86.81 319 LEU A O 1
ATOM 2508 N N . LYS A 1 320 ? 12.141 22.438 9.977 1 86.62 320 LYS A N 1
ATOM 2509 C CA . LYS A 1 320 ? 13.062 23.328 10.664 1 86.62 320 LYS A CA 1
ATOM 2510 C C . LYS A 1 320 ? 12.547 24.766 10.648 1 86.62 320 LYS A C 1
ATOM 2512 O O . LYS A 1 320 ? 12.703 25.5 11.633 1 86.62 320 LYS A O 1
ATOM 2517 N N . SER A 1 321 ? 12.008 25.109 9.523 1 84.69 321 SER A N 1
ATOM 2518 C CA . SER A 1 321 ? 11.406 26.422 9.43 1 84.69 321 SER A CA 1
ATOM 2519 C C . SER A 1 321 ? 10.242 26.578 10.414 1 84.69 321 SER A C 1
ATOM 2521 O O . SER A 1 321 ? 10.094 27.625 11.055 1 84.69 321 SER A O 1
ATOM 2523 N N . SER A 1 322 ? 9.445 25.562 10.523 1 90.88 322 SER A N 1
ATOM 2524 C CA . SER A 1 322 ? 8.344 25.562 11.484 1 90.88 322 SER A CA 1
ATOM 2525 C C . SER A 1 322 ? 8.867 25.688 12.914 1 90.88 322 SER A C 1
ATOM 2527 O O . SER A 1 322 ? 8.289 26.406 13.727 1 90.88 322 SER A O 1
ATOM 2529 N N . GLU A 1 323 ? 9.898 25.016 13.172 1 90.81 323 GLU A N 1
ATOM 2530 C CA . GLU A 1 323 ? 10.5 25.062 14.5 1 90.81 323 GLU A CA 1
ATOM 2531 C C . GLU A 1 323 ? 11.008 26.469 14.836 1 90.81 323 GLU A C 1
ATOM 2533 O O . GLU A 1 323 ? 10.836 26.938 15.953 1 90.81 323 GLU A O 1
ATOM 2538 N N . LEU A 1 324 ? 11.688 27.031 13.883 1 87.19 324 LEU A N 1
ATOM 2539 C CA . LEU A 1 324 ? 12.195 28.391 14.086 1 87.19 324 LEU A CA 1
ATOM 2540 C C . LEU A 1 324 ? 11.07 29.344 14.453 1 87.19 324 LEU A C 1
ATOM 2542 O O . LEU A 1 324 ? 11.188 30.109 15.422 1 87.19 324 LEU A O 1
ATOM 2546 N N . LEU A 1 325 ? 10.031 29.312 13.68 1 86.81 325 LEU A N 1
ATOM 2547 C CA . LEU A 1 325 ? 8.898 30.188 13.938 1 86.81 325 LEU A CA 1
ATOM 2548 C C . LEU A 1 325 ? 8.234 29.859 15.273 1 86.81 325 LEU A C 1
ATOM 2550 O O . LEU A 1 325 ? 7.785 30.75 15.984 1 86.81 325 LEU A O 1
ATOM 2554 N N . TYR A 1 326 ? 8.18 28.609 15.594 1 90.56 326 TYR A N 1
ATOM 2555 C CA . TYR A 1 326 ? 7.688 28.188 16.906 1 90.56 326 TYR A CA 1
ATOM 2556 C C . TYR A 1 326 ? 8.5 28.812 18.031 1 90.56 326 TYR A C 1
ATOM 2558 O O . TYR A 1 326 ? 7.941 29.297 19.016 1 90.56 326 TYR A O 1
ATOM 2566 N N . VAL A 1 327 ? 9.758 28.781 17.891 1 88.38 327 VAL A N 1
ATOM 2567 C CA . VAL A 1 327 ? 10.648 29.328 18.906 1 88.38 327 VAL A CA 1
ATOM 2568 C C . VAL A 1 327 ? 10.391 30.828 19.062 1 88.38 327 VAL A C 1
ATOM 2570 O O . VAL A 1 327 ? 10.25 31.328 20.172 1 88.38 327 VAL A O 1
ATOM 2573 N N . TYR A 1 328 ? 10.266 31.516 17.953 1 84.31 328 TYR A N 1
ATOM 2574 C CA . TYR A 1 328 ? 9.992 32.938 18 1 84.31 328 TYR A CA 1
ATOM 2575 C C . TYR A 1 328 ? 8.68 33.25 18.719 1 84.31 328 TYR A C 1
ATOM 2577 O O . TYR A 1 328 ? 8.609 34.125 19.578 1 84.31 328 TYR A O 1
ATOM 2585 N N . GLY A 1 329 ? 7.703 32.469 18.406 1 86.25 329 GLY A N 1
ATOM 2586 C CA . GLY A 1 329 ? 6.395 32.688 19 1 86.25 329 GLY A CA 1
ATOM 2587 C C . GLY A 1 329 ? 6.352 32.312 20.469 1 86.25 329 GLY A C 1
ATOM 2588 O O . GLY A 1 329 ? 5.59 32.906 21.25 1 86.25 329 GLY A O 1
ATOM 2589 N N . SER A 1 330 ? 7.176 31.422 20.844 1 87.25 330 SER A N 1
ATOM 2590 C CA . SER A 1 330 ? 7.176 30.922 22.219 1 87.25 330 SER A CA 1
ATOM 2591 C C . SER A 1 330 ? 8.031 31.812 23.125 1 87.25 330 SER A C 1
ATOM 2593 O O . SER A 1 330 ? 7.773 31.906 24.328 1 87.25 330 SER A O 1
ATOM 2595 N N . LEU A 1 331 ? 8.984 32.438 22.609 1 84.06 331 LEU A N 1
ATOM 2596 C CA . LEU A 1 331 ? 9.883 33.281 23.391 1 84.06 331 LEU A CA 1
ATOM 2597 C C . LEU A 1 331 ? 9.195 34.594 23.797 1 84.06 331 LEU A C 1
ATOM 2599 O O . LEU A 1 331 ? 9.375 35.062 24.922 1 84.06 331 LEU A O 1
ATOM 2603 N N . ASP A 1 332 ? 8.5 35.156 22.891 1 85.31 332 ASP A N 1
ATOM 2604 C CA . ASP A 1 332 ? 7.77 36.406 23.109 1 85.31 332 ASP A CA 1
ATOM 2605 C C . ASP A 1 332 ? 6.332 36.312 22.594 1 85.31 332 ASP A C 1
ATOM 2607 O O . ASP A 1 332 ? 6.094 36.312 21.391 1 85.31 332 ASP A O 1
ATOM 2611 N N . PRO A 1 333 ? 5.395 36.25 23.5 1 87.25 333 PRO A N 1
ATOM 2612 C CA . PRO A 1 333 ? 3.998 36.062 23.094 1 87.25 333 PRO A CA 1
ATOM 2613 C C . PRO A 1 333 ? 3.502 37.188 22.188 1 87.25 333 PRO A C 1
ATOM 2615 O O . PRO A 1 333 ? 2.547 37 21.438 1 87.25 333 PRO A O 1
ATOM 2618 N N . ARG A 1 334 ? 4.152 38.406 22.312 1 91.06 334 ARG A N 1
ATOM 2619 C CA . ARG A 1 334 ? 3.742 39.5 21.453 1 91.06 334 ARG A CA 1
ATOM 2620 C C . ARG A 1 334 ? 4.023 39.188 19.984 1 91.06 334 ARG A C 1
ATOM 2622 O O . ARG A 1 334 ? 3.307 39.656 19.094 1 91.06 334 ARG A O 1
ATOM 2629 N N . VAL A 1 335 ? 5.055 38.375 19.766 1 88.38 335 VAL A N 1
ATOM 2630 C CA . VAL A 1 335 ? 5.402 38 18.406 1 88.38 335 VAL A CA 1
ATOM 2631 C C . VAL A 1 335 ? 4.258 37.219 17.766 1 88.38 335 VAL A C 1
ATOM 2633 O O . VAL A 1 335 ? 3.867 37.469 16.625 1 88.38 335 VAL A O 1
ATOM 2636 N N . ARG A 1 336 ? 3.811 36.312 18.5 1 90.5 336 ARG A N 1
ATOM 2637 C CA . ARG A 1 336 ? 2.732 35.469 18 1 90.5 336 ARG A CA 1
ATOM 2638 C C . ARG A 1 336 ? 1.48 36.281 17.703 1 90.5 336 ARG A C 1
ATOM 2640 O O . ARG A 1 336 ? 0.889 36.156 16.641 1 90.5 336 ARG A O 1
ATOM 2647 N N . THR A 1 337 ? 1.109 37.094 18.625 1 93.62 337 THR A N 1
ATOM 2648 C CA . THR A 1 337 ? -0.093 37.906 18.469 1 93.62 337 THR A CA 1
ATOM 2649 C C . THR A 1 337 ? 0.054 38.906 17.312 1 93.62 337 THR A C 1
ATOM 2651 O O . THR A 1 337 ? -0.875 39.062 16.531 1 93.62 337 THR A O 1
ATOM 2654 N N . LEU A 1 338 ? 1.191 39.531 17.234 1 91.88 338 LEU A N 1
ATOM 2655 C CA . LEU A 1 338 ? 1.452 40.469 16.156 1 91.88 338 LEU A CA 1
ATOM 2656 C C . LEU A 1 338 ? 1.424 39.781 14.797 1 91.88 338 LEU A C 1
ATOM 2658 O O . LEU A 1 338 ? 0.765 40.25 13.867 1 91.88 338 LEU A O 1
ATOM 2662 N N . ALA A 1 339 ? 2.156 38.688 14.734 1 88.25 339 ALA A N 1
ATOM 2663 C CA . ALA A 1 339 ? 2.217 37.938 13.477 1 88.25 339 ALA A CA 1
ATOM 2664 C C . ALA A 1 339 ? 0.829 37.438 13.055 1 88.25 339 ALA A C 1
ATOM 2666 O O . ALA A 1 339 ? 0.47 37.531 11.883 1 88.25 339 ALA A O 1
ATOM 2667 N N . PHE A 1 340 ? 0.131 36.938 13.969 1 88.5 340 PHE A N 1
ATOM 2668 C CA . PHE A 1 340 ? -1.22 36.469 13.719 1 88.5 340 PHE A CA 1
ATOM 2669 C C . PHE A 1 340 ? -2.104 37.594 13.164 1 88.5 340 PHE A C 1
ATOM 2671 O O . PHE A 1 340 ? -2.822 37.375 12.188 1 88.5 340 PHE A O 1
ATOM 2678 N N . SER A 1 341 ? -2.072 38.688 13.758 1 90.88 341 SER A N 1
ATOM 2679 C CA . SER A 1 341 ? -2.916 39.812 13.375 1 90.88 341 SER A CA 1
ATOM 2680 C C . SER A 1 341 ? -2.539 40.344 12 1 90.88 341 SER A C 1
ATOM 2682 O O . SER A 1 341 ? -3.416 40.656 11.188 1 90.88 341 SER A O 1
ATOM 2684 N N . ILE A 1 342 ? -1.301 40.469 11.766 1 90.19 342 ILE A N 1
ATOM 2685 C CA . ILE A 1 342 ? -0.826 40.969 10.484 1 90.19 342 ILE A CA 1
ATOM 2686 C C . ILE A 1 342 ? -1.211 39.969 9.375 1 90.19 342 ILE A C 1
ATOM 2688 O O . ILE A 1 342 ? -1.646 40.406 8.297 1 90.19 342 ILE A O 1
ATOM 2692 N N . ARG A 1 343 ? -1.001 38.688 9.648 1 88.88 343 ARG A N 1
ATOM 2693 C CA . ARG A 1 343 ? -1.375 37.688 8.664 1 88.88 343 ARG A CA 1
ATOM 2694 C C . ARG A 1 343 ? -2.873 37.719 8.375 1 88.88 343 ARG A C 1
ATOM 2696 O O . ARG A 1 343 ? -3.295 37.594 7.23 1 88.88 343 ARG A O 1
ATOM 2703 N N . TYR A 1 344 ? -3.605 37.812 9.445 1 88.56 344 TYR A N 1
ATOM 2704 C CA . TYR A 1 344 ? -5.051 37.906 9.266 1 88.56 344 TYR A CA 1
ATOM 2705 C C . TYR A 1 344 ? -5.422 39.125 8.445 1 88.56 344 TYR A C 1
ATOM 2707 O O . TYR A 1 344 ? -6.281 39.062 7.562 1 88.56 344 TYR A O 1
ATOM 2715 N N . TRP A 1 345 ? -4.832 40.281 8.758 1 90.69 345 TRP A N 1
ATOM 2716 C CA . TRP A 1 345 ? -5.02 41.531 8.016 1 90.69 345 TRP A CA 1
ATOM 2717 C C . TRP A 1 345 ? -4.703 41.344 6.539 1 90.69 345 TRP A C 1
ATOM 2719 O O . TRP A 1 345 ? -5.48 41.75 5.672 1 90.69 345 TRP A O 1
ATOM 2729 N N . ALA A 1 346 ? -3.574 40.719 6.289 1 87.5 346 ALA A N 1
ATOM 2730 C CA . ALA A 1 346 ? -3.15 40.469 4.91 1 87.5 346 ALA A CA 1
ATOM 2731 C C . ALA A 1 346 ? -4.129 39.562 4.18 1 87.5 346 ALA A C 1
ATOM 2733 O O . ALA A 1 346 ? -4.48 39.812 3.023 1 87.5 346 ALA A O 1
ATOM 2734 N N . TRP A 1 347 ? -4.52 38.531 4.805 1 84.12 347 TRP A N 1
ATOM 2735 C CA . TRP A 1 347 ? -5.488 37.594 4.246 1 84.12 347 TRP A CA 1
ATOM 2736 C C . TRP A 1 347 ? -6.805 38.312 3.93 1 84.12 347 TRP A C 1
ATOM 2738 O O . TRP A 1 347 ? -7.367 38.125 2.846 1 84.12 347 TRP A O 1
ATOM 2748 N N . ASN A 1 348 ? -7.262 39 4.898 1 86.69 348 ASN A N 1
ATOM 2749 C CA . ASN A 1 348 ? -8.531 39.688 4.754 1 86.69 348 ASN A CA 1
ATOM 2750 C C . ASN A 1 348 ? -8.5 40.688 3.582 1 86.69 348 ASN A C 1
ATOM 2752 O O . ASN A 1 348 ? -9.531 40.938 2.955 1 86.69 348 ASN A O 1
ATOM 2756 N N . HIS A 1 349 ? -7.379 41.156 3.219 1 87.69 349 HIS A N 1
ATOM 2757 C CA . HIS A 1 349 ? -7.234 42.125 2.121 1 87.69 349 HIS A CA 1
ATOM 2758 C C . HIS A 1 349 ? -6.84 41.406 0.828 1 87.69 349 HIS A C 1
ATOM 2760 O O . HIS A 1 349 ? -6.527 42.062 -0.172 1 87.69 349 HIS A O 1
ATOM 2766 N N . GLY A 1 350 ? -6.691 40.094 0.859 1 81.44 350 GLY A N 1
ATOM 2767 C CA . GLY A 1 350 ? -6.418 39.312 -0.338 1 81.44 350 GLY A CA 1
ATOM 2768 C C . GLY A 1 350 ? -4.965 39.375 -0.774 1 81.44 350 GLY A C 1
ATOM 2769 O O . GLY A 1 350 ? -4.664 39.281 -1.966 1 81.44 350 GLY A O 1
ATOM 2770 N N . LEU A 1 351 ? -4.113 39.656 0.089 1 79.94 351 LEU A N 1
ATOM 2771 C CA . LEU A 1 351 ? -2.695 39.781 -0.244 1 79.94 351 LEU A CA 1
ATOM 2772 C C . LEU A 1 351 ? -2.055 38.375 -0.305 1 79.94 351 LEU A C 1
ATOM 2774 O O . LEU A 1 351 ? -0.962 38.219 -0.853 1 79.94 351 LEU A O 1
ATOM 2778 N N . THR A 1 352 ? -2.654 37.344 0.318 1 68.06 352 THR A N 1
ATOM 2779 C CA . THR A 1 352 ? -2.039 36 0.427 1 68.06 352 THR A CA 1
ATOM 2780 C C . THR A 1 352 ? -2.633 35.062 -0.601 1 68.06 352 THR A C 1
ATOM 2782 O O . THR A 1 352 ? -3.826 35.125 -0.903 1 68.06 352 THR A O 1
ATOM 2785 N N . ASN A 1 353 ? -1.747 34.625 -1.7 1 54.72 353 ASN A N 1
ATOM 2786 C CA . ASN A 1 353 ? -2.195 33.594 -2.615 1 54.72 353 ASN A CA 1
ATOM 2787 C C . ASN A 1 353 ? -1.8 32.188 -2.117 1 54.72 353 ASN A C 1
ATOM 2789 O O . ASN A 1 353 ? -0.708 32 -1.576 1 54.72 353 ASN A O 1
ATOM 2793 N N . ALA A 1 354 ? -2.795 31.234 -1.873 1 48.09 354 ALA A N 1
ATOM 2794 C CA . ALA A 1 354 ? -2.674 29.891 -1.322 1 48.09 354 ALA A CA 1
ATOM 2795 C C . ALA A 1 354 ? -1.574 29.109 -2.029 1 48.09 354 ALA A C 1
ATOM 2797 O O . ALA A 1 354 ? -1.012 28.172 -1.462 1 48.09 354 ALA A O 1
ATOM 2798 N N . GLU A 1 355 ? -1.079 29.375 -3.236 1 46.5 355 GLU A N 1
ATOM 2799 C CA . GLU A 1 355 ? -0.509 28.344 -4.105 1 46.5 355 GLU A CA 1
ATOM 2800 C C . GLU A 1 355 ? 0.981 28.156 -3.832 1 46.5 355 GLU A C 1
ATOM 2802 O O . GLU A 1 355 ? 1.592 27.203 -4.32 1 46.5 355 GLU A O 1
ATOM 2807 N N . ASP A 1 356 ? 1.786 28.938 -3.162 1 44.03 356 ASP A N 1
ATOM 2808 C CA . ASP A 1 356 ? 3.203 28.812 -3.488 1 44.03 356 ASP A CA 1
ATOM 2809 C C . ASP A 1 356 ? 3.977 28.188 -2.33 1 44.03 356 ASP A C 1
ATOM 2811 O O . ASP A 1 356 ? 4.312 28.859 -1.36 1 44.03 356 ASP A O 1
ATOM 2815 N N . LYS A 1 357 ? 3.879 26.844 -2.166 1 46.56 357 LYS A N 1
ATOM 2816 C CA . LYS A 1 357 ? 4.691 26.156 -1.161 1 46.56 357 LYS A CA 1
ATOM 2817 C C . LYS A 1 357 ? 6.078 25.828 -1.707 1 46.56 357 LYS A C 1
ATOM 2819 O O . LYS A 1 357 ? 6.203 25.312 -2.824 1 46.56 357 LYS A O 1
ATOM 2824 N N . GLU A 1 358 ? 7.16 26.406 -1.299 1 41.5 358 GLU A N 1
ATOM 2825 C CA . GLU A 1 358 ? 8.531 26.156 -1.722 1 41.5 358 GLU A CA 1
ATOM 2826 C C . GLU A 1 358 ? 9.172 25.047 -0.877 1 41.5 358 GLU A C 1
ATOM 2828 O O . GLU A 1 358 ? 8.961 24.984 0.336 1 41.5 358 GLU A O 1
ATOM 2833 N N . VAL A 1 359 ? 9.68 23.844 -1.507 1 38.31 359 VAL A N 1
ATOM 2834 C CA . VAL A 1 359 ? 10.43 22.766 -0.861 1 38.31 359 VAL A CA 1
ATOM 2835 C C . VAL A 1 359 ? 11.914 23.109 -0.851 1 38.31 359 VAL A C 1
ATOM 2837 O O . VAL A 1 359 ? 12.461 23.562 -1.863 1 38.31 359 VAL A O 1
ATOM 2840 N N . ILE A 1 360 ? 12.672 23.297 0.304 1 35.84 360 ILE A N 1
ATOM 2841 C CA . ILE A 1 360 ? 14.102 23.578 0.374 1 35.84 360 ILE A CA 1
ATOM 2842 C C . ILE A 1 360 ? 14.852 22.312 0.767 1 35.84 360 ILE A C 1
ATOM 2844 O O . ILE A 1 360 ? 14.492 21.641 1.737 1 35.84 360 ILE A O 1
ATOM 2848 N N . GLU A 1 361 ? 15.703 21.641 -0.008 1 36.97 361 GLU A N 1
ATOM 2849 C CA . GLU A 1 361 ? 16.609 20.531 0.292 1 36.97 361 GLU A CA 1
ATOM 2850 C C . GLU A 1 361 ? 17.984 21.031 0.727 1 36.97 361 GLU A C 1
ATOM 2852 O O . GLU A 1 361 ? 18.5 22 0.167 1 36.97 361 GLU A O 1
ATOM 2857 N N . GLY A 1 362 ? 18.781 20.344 1.766 1 35.56 362 GLY A N 1
ATOM 2858 C CA . GLY A 1 362 ? 20.219 20.234 1.99 1 35.56 362 GLY A CA 1
ATOM 2859 C C . GLY A 1 362 ? 20.797 21.406 2.75 1 35.56 362 GLY A C 1
ATOM 2860 O O . GLY A 1 362 ? 21.984 21.734 2.59 1 35.56 362 GLY A O 1
ATOM 2861 N N . PHE A 1 363 ? 20.094 22.281 3.453 1 41.62 363 PHE A N 1
ATOM 2862 C CA . PHE A 1 363 ? 20.828 23.453 3.918 1 41.62 363 PHE A CA 1
ATOM 2863 C C . PHE A 1 363 ? 20.906 23.469 5.441 1 41.62 363 PHE A C 1
ATOM 2865 O O . PHE A 1 363 ? 20.219 22.703 6.113 1 41.62 363 PHE A O 1
ATOM 2872 N N . ASP A 1 364 ? 22.016 24.188 5.941 1 41.25 364 ASP A N 1
ATOM 2873 C CA . ASP A 1 364 ? 22.359 24.359 7.348 1 41.25 364 ASP A CA 1
ATOM 2874 C C . ASP A 1 364 ? 21.141 24.844 8.148 1 41.25 364 ASP A C 1
ATOM 2876 O O . ASP A 1 364 ? 20.766 26.016 8.086 1 41.25 364 ASP A O 1
ATOM 2880 N N . CYS A 1 365 ? 20.406 24.016 8.719 1 46.12 365 CYS A N 1
ATOM 2881 C CA . CYS A 1 365 ? 19.188 24.25 9.477 1 46.12 365 CYS A CA 1
ATOM 2882 C C . CYS A 1 365 ? 19.484 24.406 10.961 1 46.12 365 CYS A C 1
ATOM 2884 O O . CYS A 1 365 ? 18.625 24.172 11.805 1 46.12 365 CYS A O 1
ATOM 2886 N N . THR A 1 366 ? 20.75 24.781 11.352 1 46.28 366 THR A N 1
ATOM 2887 C CA . THR A 1 366 ? 21.109 24.797 12.766 1 46.28 366 THR A CA 1
ATOM 2888 C C . THR A 1 366 ? 20.688 26.109 13.422 1 46.28 366 THR A C 1
ATOM 2890 O O . THR A 1 366 ? 20.906 27.188 12.867 1 46.28 366 THR A O 1
ATOM 2893 N N . PHE A 1 367 ? 19.766 26.266 14.312 1 58.84 367 PHE A N 1
ATOM 2894 C CA . PHE A 1 367 ? 19.453 27.344 15.234 1 58.84 367 PHE A CA 1
ATOM 2895 C C . PHE A 1 367 ? 19.156 26.797 16.625 1 58.84 367 PHE A C 1
ATOM 2897 O O . PHE A 1 367 ? 19.047 25.578 16.812 1 58.84 367 PHE A O 1
ATOM 2904 N N . VAL A 1 368 ? 19.359 27.688 17.734 1 49 368 VAL A N 1
ATOM 2905 C CA . VAL A 1 368 ? 19.078 27.266 19.109 1 49 368 VAL A CA 1
ATOM 2906 C C . VAL A 1 368 ? 17.594 26.922 19.234 1 49 368 VAL A C 1
ATOM 2908 O O . VAL A 1 368 ? 16.719 27.781 19.047 1 49 368 VAL A O 1
ATOM 2911 N N . SER A 1 369 ? 17.281 25.75 19.5 1 62.66 369 SER A N 1
ATOM 2912 C CA . SER A 1 369 ? 15.914 25.266 19.547 1 62.66 369 SER A CA 1
ATOM 2913 C C . SER A 1 369 ? 15.398 25.219 20.984 1 62.66 369 SER A C 1
ATOM 2915 O O . SER A 1 369 ? 14.188 25.188 21.219 1 62.66 369 SER A O 1
ATOM 2917 N N . ASN A 1 370 ? 16.328 25.234 21.922 1 58.56 370 ASN A N 1
ATOM 2918 C CA . ASN A 1 370 ? 15.938 25.188 23.328 1 58.56 370 ASN A CA 1
ATOM 2919 C C . ASN A 1 370 ? 15.562 26.562 23.859 1 58.56 370 ASN A C 1
ATOM 2921 O O . ASN A 1 370 ? 16.438 27.422 24.062 1 58.56 370 ASN A O 1
ATOM 2925 N N . LEU A 1 371 ? 14.398 26.812 24.062 1 67.19 371 LEU A N 1
ATOM 2926 C CA . LEU A 1 371 ? 13.852 28.094 24.484 1 67.19 371 LEU A CA 1
ATOM 2927 C C . LEU A 1 371 ? 14.5 28.578 25.781 1 67.19 371 LEU A C 1
ATOM 2929 O O . LEU A 1 371 ? 14.633 29.781 26.016 1 67.19 371 LEU A O 1
ATOM 2933 N N . ASN A 1 372 ? 14.914 27.578 26.578 1 65 372 ASN A N 1
ATOM 2934 C CA . ASN A 1 372 ? 15.445 27.906 27.891 1 65 372 ASN A CA 1
ATOM 2935 C C . ASN A 1 372 ? 16.859 28.484 27.797 1 65 372 ASN A C 1
ATOM 2937 O O . ASN A 1 372 ? 17.359 29.062 28.766 1 65 372 ASN A O 1
ATOM 2941 N N . LYS A 1 373 ? 17.375 28.359 26.672 1 65.06 373 LYS A N 1
ATOM 2942 C CA . LYS A 1 373 ? 18.734 28.828 26.469 1 65.06 373 LYS A CA 1
ATOM 2943 C C . LYS A 1 373 ? 18.75 30.172 25.734 1 65.06 373 LYS A C 1
ATOM 2945 O O . LYS A 1 373 ? 19.828 30.719 25.469 1 65.06 373 LYS A O 1
ATOM 2950 N N . ILE A 1 374 ? 17.609 30.656 25.422 1 67 374 ILE A N 1
ATOM 2951 C CA . ILE A 1 374 ? 17.531 31.906 24.656 1 67 374 ILE A CA 1
ATOM 2952 C C . ILE A 1 374 ? 17.188 33.062 25.594 1 67 374 ILE A C 1
ATOM 2954 O O . ILE A 1 374 ? 16.25 32.969 26.391 1 67 374 ILE A O 1
ATOM 2958 N N . THR A 1 375 ? 17.906 34.156 25.531 1 68.81 375 THR A N 1
ATOM 2959 C CA . THR A 1 375 ? 17.625 35.344 26.328 1 68.81 375 THR A CA 1
ATOM 2960 C C . THR A 1 375 ? 16.469 36.156 25.734 1 68.81 375 THR A C 1
ATOM 2962 O O . THR A 1 375 ? 16.5 36.531 24.562 1 68.81 375 THR A O 1
ATOM 2965 N N . PRO A 1 376 ? 15.445 36.344 26.609 1 69.38 376 PRO A N 1
ATOM 2966 C CA . PRO A 1 376 ? 14.297 37.094 26.109 1 69.38 376 PRO A CA 1
ATOM 2967 C C . PRO A 1 376 ? 14.648 38.531 25.75 1 69.38 376 PRO A C 1
ATOM 2969 O O . PRO A 1 376 ? 15.648 39.062 26.234 1 69.38 376 PRO A O 1
ATOM 2972 N N . THR A 1 377 ? 13.844 39.094 24.844 1 71.88 377 THR A N 1
ATOM 2973 C CA . THR A 1 377 ? 14.023 40.469 24.406 1 71.88 377 THR A CA 1
ATOM 2974 C C . THR A 1 377 ? 13.797 41.438 25.562 1 71.88 377 THR A C 1
ATOM 2976 O O . THR A 1 377 ? 13.031 41.156 26.484 1 71.88 377 THR A O 1
ATOM 2979 N N . SER A 1 378 ? 14.531 42.625 25.5 1 78.19 378 SER A N 1
ATOM 2980 C CA . SER A 1 378 ? 14.352 43.688 26.516 1 78.19 378 SER A CA 1
ATOM 2981 C C . SER A 1 378 ? 13.273 44.656 26.109 1 78.19 378 SER A C 1
ATOM 2983 O O . SER A 1 378 ? 12.891 45.531 26.906 1 78.19 378 SER A O 1
ATOM 2985 N N . ASN A 1 379 ? 12.75 44.438 24.922 1 81.69 379 ASN A N 1
ATOM 2986 C CA . ASN A 1 379 ? 11.711 45.344 24.438 1 81.69 379 ASN A CA 1
ATOM 2987 C C . ASN A 1 379 ? 10.43 45.219 25.266 1 81.69 379 ASN A C 1
ATOM 2989 O O . ASN A 1 379 ? 9.93 44.125 25.484 1 81.69 379 ASN A O 1
ATOM 2993 N N . THR A 1 380 ? 9.844 46.375 25.719 1 87.12 380 THR A N 1
ATOM 2994 C CA . THR A 1 380 ? 8.664 46.344 26.562 1 87.12 380 THR A CA 1
ATOM 2995 C C . THR A 1 380 ? 7.5 47.062 25.906 1 87.12 380 THR A C 1
ATOM 2997 O O . THR A 1 380 ? 6.5 47.375 26.562 1 87.12 380 THR A O 1
ATOM 3000 N N . GLU A 1 381 ? 7.676 47.438 24.656 1 90 381 GLU A N 1
ATOM 3001 C CA . GLU A 1 381 ? 6.617 48.156 23.953 1 90 381 GLU A CA 1
ATOM 3002 C C . GLU A 1 381 ? 5.336 47.344 23.891 1 90 381 GLU A C 1
ATOM 3004 O O . GLU A 1 381 ? 5.387 46.094 23.828 1 90 381 GLU A O 1
ATOM 3009 N N . THR A 1 382 ? 4.215 48.094 23.891 1 91.44 382 THR A N 1
ATOM 3010 C CA . THR A 1 382 ? 2.922 47.406 23.828 1 91.44 382 THR A CA 1
ATOM 3011 C C . THR A 1 382 ? 2.6 47 22.391 1 91.44 382 THR A C 1
ATOM 3013 O O . THR A 1 382 ? 3.234 47.5 21.438 1 91.44 382 THR A O 1
ATOM 3016 N N . LEU A 1 383 ? 1.651 46.156 22.219 1 93.5 383 LEU A N 1
ATOM 3017 C CA . LEU A 1 383 ? 1.3 45.594 20.922 1 93.5 383 LEU A CA 1
ATOM 3018 C C . LEU A 1 383 ? 0.827 46.656 19.953 1 93.5 383 LEU A C 1
ATOM 3020 O O . LEU A 1 383 ? 1.085 46.594 18.75 1 93.5 383 LEU A O 1
ATOM 3024 N N . ASP A 1 384 ? 0.044 47.625 20.453 1 92.38 384 ASP A N 1
ATOM 3025 C CA . ASP A 1 384 ? -0.448 48.688 19.594 1 92.38 384 ASP A CA 1
ATOM 3026 C C . ASP A 1 384 ? 0.709 49.469 18.969 1 92.38 384 ASP A C 1
ATOM 3028 O O . ASP A 1 384 ? 0.688 49.812 17.781 1 92.38 384 ASP A O 1
ATOM 3032 N N . VAL A 1 385 ? 1.71 49.719 19.812 1 92.88 385 VAL A N 1
ATOM 3033 C CA . VAL A 1 385 ? 2.887 50.438 19.344 1 92.88 385 VAL A CA 1
ATOM 3034 C C . VAL A 1 385 ? 3.635 49.594 18.312 1 92.88 385 VAL A C 1
ATOM 3036 O O . VAL A 1 385 ? 4.035 50.125 17.266 1 92.88 385 VAL A O 1
ATOM 3039 N N . LEU A 1 386 ? 3.777 48.375 18.641 1 92.12 386 LEU A N 1
ATOM 3040 C CA . LEU A 1 386 ? 4.504 47.469 17.75 1 92.12 386 LEU A CA 1
ATOM 3041 C C . LEU A 1 386 ? 3.789 47.344 16.406 1 92.12 386 LEU A C 1
ATOM 3043 O O . LEU A 1 386 ? 4.434 47.281 15.359 1 92.12 386 LEU A O 1
ATOM 3047 N N . LEU A 1 387 ? 2.484 47.219 16.375 1 93.75 387 LEU A N 1
ATOM 3048 C CA . LEU A 1 387 ? 1.702 47.125 15.148 1 93.75 387 LEU A CA 1
ATOM 3049 C C . LEU A 1 387 ? 1.869 48.375 14.305 1 93.75 387 LEU A C 1
ATOM 3051 O O . LEU A 1 387 ? 2.061 48.312 13.086 1 93.75 387 LEU A O 1
ATOM 3055 N N . GLY A 1 388 ? 1.68 49.469 14.953 1 92.38 388 GLY A N 1
ATOM 3056 C CA . GLY A 1 388 ? 1.901 50.719 14.258 1 92.38 388 GLY A CA 1
ATOM 3057 C C . GLY A 1 388 ? 3.277 50.844 13.625 1 92.38 388 GLY A C 1
ATOM 3058 O O . GLY A 1 388 ? 3.412 51.25 12.477 1 92.38 388 GLY A O 1
ATOM 3059 N N . ASP A 1 389 ? 4.254 50.469 14.367 1 91.12 389 ASP A N 1
ATOM 3060 C CA . ASP A 1 389 ? 5.629 50.5 13.883 1 91.12 389 ASP A CA 1
ATOM 3061 C C . ASP A 1 389 ? 5.816 49.562 12.688 1 91.12 389 ASP A C 1
ATOM 3063 O O . ASP A 1 389 ? 6.598 49.875 11.781 1 91.12 389 ASP A O 1
ATOM 3067 N N . PHE A 1 390 ? 5.223 48.406 12.742 1 91.69 390 PHE A N 1
ATOM 3068 C CA . PHE A 1 390 ? 5.289 47.438 11.633 1 91.69 390 PHE A CA 1
ATOM 3069 C C . PHE A 1 390 ? 4.812 48.094 10.336 1 91.69 390 PHE A C 1
ATOM 3071 O O . PHE A 1 390 ? 5.504 48.031 9.32 1 91.69 390 PHE A O 1
ATOM 3078 N N . PHE A 1 391 ? 3.635 48.688 10.398 1 92.88 391 PHE A N 1
ATOM 3079 C CA . PHE A 1 391 ? 3.053 49.281 9.203 1 92.88 391 PHE A CA 1
ATOM 3080 C C . PHE A 1 391 ? 3.869 50.469 8.75 1 92.88 391 PHE A C 1
ATOM 3082 O O . PHE A 1 391 ? 4.051 50.688 7.547 1 92.88 391 PHE A O 1
ATOM 3089 N N . GLU A 1 392 ? 4.336 51.25 9.68 1 93.06 392 GLU A N 1
ATOM 3090 C CA . GLU A 1 392 ? 5.176 52.375 9.328 1 93.06 392 GLU A CA 1
ATOM 3091 C C . GLU A 1 392 ? 6.477 51.938 8.672 1 93.06 392 GLU A C 1
ATOM 3093 O O . GLU A 1 392 ? 6.898 52.5 7.66 1 93.06 392 GLU A O 1
ATOM 3098 N N . PHE A 1 393 ? 7.094 50.969 9.258 1 90.62 393 PHE A N 1
ATOM 3099 C CA . PHE A 1 393 ? 8.367 50.469 8.758 1 90.62 393 PHE A CA 1
ATOM 3100 C C . PHE A 1 393 ? 8.211 49.938 7.336 1 90.62 393 PHE A C 1
ATOM 3102 O O . PHE A 1 393 ? 8.93 50.375 6.43 1 90.62 393 PHE A O 1
ATOM 3109 N N . TYR A 1 394 ? 7.312 49.094 7.086 1 89.75 394 TYR A N 1
ATOM 3110 C CA . TYR A 1 394 ? 7.195 48.438 5.793 1 89.75 394 TYR A CA 1
ATOM 3111 C C . TYR A 1 394 ? 6.5 49.344 4.777 1 89.75 394 TYR A C 1
ATOM 3113 O O . TYR A 1 394 ? 6.621 49.125 3.568 1 89.75 394 TYR A O 1
ATOM 3121 N N . GLY A 1 395 ? 5.73 50.25 5.285 1 90.88 395 GLY A N 1
ATOM 3122 C CA . GLY A 1 395 ? 5.195 51.281 4.391 1 90.88 395 GLY A CA 1
ATOM 3123 C C . GLY A 1 395 ? 6.27 52.156 3.795 1 90.88 395 GLY A C 1
ATOM 3124 O O . GLY A 1 395 ? 6.074 52.75 2.725 1 90.88 395 GLY A O 1
ATOM 3125 N N . ASN A 1 396 ? 7.398 52.219 4.48 1 91.06 396 ASN A N 1
ATOM 3126 C CA . ASN A 1 396 ? 8.453 53.125 4.043 1 91.06 396 ASN A CA 1
ATOM 3127 C C . ASN A 1 396 ? 9.727 52.375 3.684 1 91.06 396 ASN A C 1
ATOM 3129 O O . ASN A 1 396 ? 10.742 53 3.357 1 91.06 396 ASN A O 1
ATOM 3133 N N . PHE A 1 397 ? 9.734 51.125 3.713 1 90.69 397 PHE A N 1
ATOM 3134 C CA . PHE A 1 397 ? 10.906 50.281 3.432 1 90.69 397 PHE A CA 1
ATOM 3135 C C . PHE A 1 397 ? 11.289 50.375 1.96 1 90.69 397 PHE A C 1
ATOM 3137 O O . PHE A 1 397 ? 10.422 50.375 1.086 1 90.69 397 PHE A O 1
ATOM 3144 N N . ALA A 1 398 ? 12.586 50.406 1.68 1 91.5 398 ALA A N 1
ATOM 3145 C CA . ALA A 1 398 ? 13.07 50.469 0.302 1 91.5 398 ALA A CA 1
ATOM 3146 C C . ALA A 1 398 ? 13.18 49.062 -0.297 1 91.5 398 ALA A C 1
ATOM 3148 O O . ALA A 1 398 ? 14.281 48.562 -0.508 1 91.5 398 ALA A O 1
ATOM 3149 N N . PHE A 1 399 ? 12.141 48.5 -0.779 1 90.5 399 PHE A N 1
ATOM 3150 C CA . PHE A 1 399 ? 12.078 47.156 -1.287 1 90.5 399 PHE A CA 1
ATOM 3151 C C . PHE A 1 399 ? 12.867 47 -2.58 1 90.5 399 PHE A C 1
ATOM 3153 O O . PHE A 1 399 ? 13.266 45.906 -2.961 1 90.5 399 PHE A O 1
ATOM 3160 N N . ASN A 1 400 ? 13.062 48.062 -3.295 1 88.81 400 ASN A N 1
ATOM 3161 C CA . ASN A 1 400 ? 13.805 48.031 -4.551 1 88.81 400 ASN A CA 1
ATOM 3162 C C . ASN A 1 400 ? 15.297 47.844 -4.312 1 88.81 400 ASN A C 1
ATOM 3164 O O . ASN A 1 400 ? 16 47.281 -5.168 1 88.81 400 ASN A O 1
ATOM 3168 N N . LYS A 1 401 ? 15.766 48.188 -3.082 1 90.5 401 LYS A N 1
ATOM 3169 C CA . LYS A 1 401 ? 17.203 48.188 -2.822 1 90.5 401 LYS A CA 1
ATOM 3170 C C . LYS A 1 401 ? 17.578 47.156 -1.769 1 90.5 401 LYS A C 1
ATOM 3172 O O . LYS A 1 401 ? 18.688 46.625 -1.773 1 90.5 401 LYS A O 1
ATOM 3177 N N . ASN A 1 402 ? 16.641 46.938 -0.939 1 90.31 402 ASN A N 1
ATOM 3178 C CA . ASN A 1 402 ? 17.016 46.188 0.251 1 90.31 402 ASN A CA 1
ATOM 3179 C C . ASN A 1 402 ? 16.328 44.844 0.309 1 90.31 402 ASN A C 1
ATOM 3181 O O . ASN A 1 402 ? 15.258 44.656 -0.276 1 90.31 402 ASN A O 1
ATOM 3185 N N . SER A 1 403 ? 17.062 43.906 0.965 1 89.88 403 SER A N 1
ATOM 3186 C CA . SER A 1 403 ? 16.562 42.562 1.257 1 89.88 403 SER A CA 1
ATOM 3187 C C . SER A 1 403 ? 16.266 42.406 2.744 1 89.88 403 SER A C 1
ATOM 3189 O O . SER A 1 403 ? 16.844 43.125 3.578 1 89.88 403 SER A O 1
ATOM 3191 N N . LEU A 1 404 ? 15.352 41.562 3.041 1 84 404 LEU A N 1
ATOM 3192 C CA . LEU A 1 404 ? 15.008 41.25 4.426 1 84 404 LEU A CA 1
ATOM 3193 C C . LEU A 1 404 ? 15.648 39.938 4.867 1 84 404 LEU A C 1
ATOM 3195 O O . LEU A 1 404 ? 15.602 38.938 4.137 1 84 404 LEU A O 1
ATOM 3199 N N . ASN A 1 405 ? 16.328 39.969 5.949 1 81.38 405 ASN A N 1
ATOM 3200 C CA . ASN A 1 405 ? 16.922 38.812 6.566 1 81.38 405 ASN A CA 1
ATOM 3201 C C . ASN A 1 405 ? 16.312 38.5 7.93 1 81.38 405 ASN A C 1
ATOM 3203 O O . ASN A 1 405 ? 16.562 39.219 8.898 1 81.38 405 ASN A O 1
ATOM 3207 N N . ILE A 1 406 ? 15.625 37.406 8.078 1 75.62 406 ILE A N 1
ATOM 3208 C CA . ILE A 1 406 ? 14.867 37.062 9.273 1 75.62 406 ILE A CA 1
ATOM 3209 C C . ILE A 1 406 ? 15.82 36.719 10.406 1 75.62 406 ILE A C 1
ATOM 3211 O O . ILE A 1 406 ? 15.57 37.031 11.57 1 75.62 406 ILE A O 1
ATOM 3215 N N . ARG A 1 407 ? 16.906 36.062 10.117 1 74.69 407 ARG A N 1
ATOM 3216 C CA . ARG A 1 407 ? 17.844 35.625 11.148 1 74.69 407 ARG A CA 1
ATOM 3217 C C . ARG A 1 407 ? 18.641 36.781 11.703 1 74.69 407 ARG A C 1
ATOM 3219 O O . ARG A 1 407 ? 18.828 36.906 12.914 1 74.69 407 ARG A O 1
ATOM 3226 N N . LYS A 1 408 ? 19 37.656 10.812 1 73.25 408 LYS A N 1
ATOM 3227 C CA . LYS A 1 408 ? 19.859 38.781 11.234 1 73.25 408 LYS A CA 1
ATOM 3228 C C . LYS A 1 408 ? 19.031 39.969 11.688 1 73.25 408 LYS A C 1
ATOM 3230 O O . LYS A 1 408 ? 19.5 40.781 12.492 1 73.25 408 LYS A O 1
ATOM 3235 N N . GLY A 1 409 ? 17.875 40.094 11.258 1 71.31 409 GLY A N 1
ATOM 3236 C CA . GLY A 1 409 ? 17.016 41.219 11.609 1 71.31 409 GLY A CA 1
ATOM 3237 C C . GLY A 1 409 ? 17.516 42.531 11.062 1 71.31 409 GLY A C 1
ATOM 3238 O O . GLY A 1 409 ? 17.281 43.594 11.672 1 71.31 409 GLY A O 1
ATOM 3239 N N . LYS A 1 410 ? 18.453 42.438 10.055 1 74 410 LYS A N 1
ATOM 3240 C CA . LYS A 1 410 ? 19.016 43.656 9.461 1 74 410 LYS A CA 1
ATOM 3241 C C . LYS A 1 410 ? 18.781 43.688 7.957 1 74 410 LYS A C 1
ATOM 3243 O O . LYS A 1 410 ? 18.578 42.656 7.328 1 74 410 LYS A O 1
ATOM 3248 N N . GLU A 1 411 ? 18.656 44.938 7.484 1 78.81 411 GLU A N 1
ATOM 3249 C CA . GLU A 1 411 ? 18.516 45.125 6.043 1 78.81 411 GLU A CA 1
ATOM 3250 C C . GLU A 1 411 ? 19.844 44.875 5.324 1 78.81 411 GLU A C 1
ATOM 3252 O O . GLU A 1 411 ? 20.906 45.219 5.848 1 78.81 411 GLU A O 1
ATOM 3257 N N . GLN A 1 412 ? 19.641 44.125 4.305 1 82.56 412 GLN A N 1
ATOM 3258 C CA . GLN A 1 412 ? 20.797 43.906 3.439 1 82.56 412 GLN A CA 1
ATOM 3259 C C . GLN A 1 412 ? 20.5 44.312 2 1 82.56 412 GLN A C 1
ATOM 3261 O O . GLN A 1 412 ? 19.328 44.5 1.643 1 82.56 412 GLN A O 1
ATOM 3266 N N . ASN A 1 413 ? 21.594 44.438 1.273 1 86.81 413 ASN A N 1
ATOM 3267 C CA . ASN A 1 413 ? 21.391 44.719 -0.143 1 86.81 413 ASN A CA 1
ATOM 3268 C C . ASN A 1 413 ? 20.734 43.562 -0.864 1 86.81 413 ASN A C 1
ATOM 3270 O O . ASN A 1 413 ? 21.062 42.406 -0.593 1 86.81 413 ASN A O 1
ATOM 3274 N N . LYS A 1 414 ? 19.891 43.875 -1.739 1 88.25 414 LYS A N 1
ATOM 3275 C CA . LYS A 1 414 ? 19.172 42.875 -2.504 1 88.25 414 LYS A CA 1
ATOM 3276 C C . LYS A 1 414 ? 20.094 42.188 -3.518 1 88.25 414 LYS A C 1
ATOM 3278 O O . LYS A 1 414 ? 20.703 42.844 -4.344 1 88.25 414 LYS A O 1
ATOM 3283 N N . PRO A 1 415 ? 20.203 40.906 -3.518 1 86.69 415 PRO A N 1
ATOM 3284 C CA . PRO A 1 415 ? 21.125 40.188 -4.406 1 86.69 415 PRO A CA 1
ATOM 3285 C C . PRO A 1 415 ? 20.547 39.938 -5.797 1 86.69 415 PRO A C 1
ATOM 3287 O O . PRO A 1 415 ? 21.266 39.531 -6.707 1 86.69 415 PRO A O 1
ATOM 3290 N N . GLU A 1 416 ? 19.297 40.188 -6.047 1 88.62 416 GLU A N 1
ATOM 3291 C CA . GLU A 1 416 ? 18.641 39.938 -7.332 1 88.62 416 GLU A CA 1
ATOM 3292 C C . GLU A 1 416 ? 17.547 40.969 -7.602 1 88.62 416 GLU A C 1
ATOM 3294 O O . GLU A 1 416 ? 17.141 41.688 -6.699 1 88.62 416 GLU A O 1
ATOM 3299 N N . ALA A 1 417 ? 17.125 40.875 -8.922 1 84.75 417 ALA A N 1
ATOM 3300 C CA . ALA A 1 417 ? 16.078 41.812 -9.32 1 84.75 417 ALA A CA 1
ATOM 3301 C C . ALA A 1 417 ? 14.695 41.219 -9.039 1 84.75 417 ALA A C 1
ATOM 3303 O O . ALA A 1 417 ? 14.141 40.5 -9.875 1 84.75 417 ALA A O 1
ATOM 3304 N N . SER A 1 418 ? 14.219 41.219 -7.883 1 89.31 418 SER A N 1
ATOM 3305 C CA . SER A 1 418 ? 12.883 40.781 -7.5 1 89.31 418 SER A CA 1
ATOM 3306 C C . SER A 1 418 ? 12.109 41.875 -6.801 1 89.31 418 SER A C 1
ATOM 3308 O O . SER A 1 418 ? 12.711 42.844 -6.324 1 89.31 418 SER A O 1
ATOM 3310 N N . ALA A 1 419 ? 10.844 41.875 -6.914 1 87.75 419 ALA A N 1
ATOM 3311 C CA . ALA A 1 419 ? 10.039 42.875 -6.223 1 87.75 419 ALA A CA 1
ATOM 3312 C C . ALA A 1 419 ? 10.289 42.812 -4.719 1 87.75 419 ALA A C 1
ATOM 3314 O O . ALA A 1 419 ? 10.445 43.875 -4.082 1 87.75 419 ALA A O 1
ATOM 3315 N N . LEU A 1 420 ? 10.289 41.656 -4.145 1 87.94 420 LEU A N 1
ATOM 3316 C CA . LEU A 1 420 ? 10.531 41.406 -2.727 1 87.94 420 LEU A CA 1
ATOM 3317 C C . LEU A 1 420 ? 11.57 40.312 -2.537 1 87.94 420 LEU A C 1
ATOM 3319 O O . LEU A 1 420 ? 11.57 39.312 -3.264 1 87.94 420 LEU A O 1
ATOM 3323 N N . HIS A 1 421 ? 12.492 40.562 -1.697 1 88.56 421 HIS A N 1
ATOM 3324 C CA . HIS A 1 421 ? 13.508 39.562 -1.396 1 88.56 421 HIS A CA 1
ATOM 3325 C C . HIS A 1 421 ? 13.609 39.312 0.106 1 88.56 421 HIS A C 1
ATOM 3327 O O . HIS A 1 421 ? 14.039 40.188 0.854 1 88.56 421 HIS A O 1
ATOM 3333 N N . ILE A 1 422 ? 13.172 38.219 0.492 1 84 422 ILE A N 1
ATOM 3334 C CA . ILE A 1 422 ? 13.359 37.75 1.859 1 84 422 ILE A CA 1
ATOM 3335 C C . ILE A 1 422 ? 14.289 36.531 1.861 1 84 422 ILE A C 1
ATOM 3337 O O . ILE A 1 422 ? 13.969 35.5 1.271 1 84 422 ILE A O 1
ATOM 3341 N N . GLN A 1 423 ? 15.391 36.656 2.455 1 83.19 423 GLN A N 1
ATOM 3342 C CA . GLN A 1 423 ? 16.375 35.594 2.459 1 83.19 423 GLN A CA 1
ATOM 3343 C C . GLN A 1 423 ? 15.883 34.406 3.295 1 83.19 423 GLN A C 1
ATOM 3345 O O . GLN A 1 423 ? 15.406 34.594 4.418 1 83.19 423 GLN A O 1
ATOM 3350 N N . ASN A 1 424 ? 15.984 33.25 2.76 1 79.62 424 ASN A N 1
ATOM 3351 C CA . ASN A 1 424 ? 15.68 32.031 3.516 1 79.62 424 ASN A CA 1
ATOM 3352 C C . ASN A 1 424 ? 16.656 31.844 4.672 1 79.62 424 ASN A C 1
ATOM 3354 O O . ASN A 1 424 ? 17.875 31.906 4.48 1 79.62 424 ASN A O 1
ATOM 3358 N N . PRO A 1 425 ? 16.141 31.625 5.77 1 78.44 425 PRO A N 1
ATOM 3359 C CA . PRO A 1 425 ? 17.031 31.547 6.934 1 78.44 425 PRO A CA 1
ATOM 3360 C C . PRO A 1 425 ? 17.938 30.328 6.895 1 78.44 425 PRO A C 1
ATOM 3362 O O . PRO A 1 425 ? 18.953 30.281 7.586 1 78.44 425 PRO A O 1
ATOM 3365 N N . PHE A 1 426 ? 17.578 29.297 6.113 1 78.06 426 PHE A N 1
ATOM 3366 C CA . PHE A 1 426 ? 18.359 28.062 6.125 1 78.06 426 PHE A CA 1
ATOM 3367 C C . PHE A 1 426 ? 19.062 27.859 4.793 1 78.06 426 PHE A C 1
ATOM 3369 O O . PHE A 1 426 ? 19.969 27.031 4.691 1 78.06 426 PHE A O 1
ATOM 3376 N N . GLU A 1 427 ? 18.562 28.531 3.816 1 75.75 427 GLU A N 1
ATOM 3377 C CA . GLU A 1 427 ? 19.188 28.516 2.5 1 75.75 427 GLU A CA 1
ATOM 3378 C C . GLU A 1 427 ? 19.438 29.938 2.004 1 75.75 427 GLU A C 1
ATOM 3380 O O . GLU A 1 427 ? 18.594 30.531 1.337 1 75.75 427 GLU A O 1
ATOM 3385 N N . GLU A 1 428 ? 20.594 30.281 2.035 1 75.25 428 GLU A N 1
ATOM 3386 C CA . GLU A 1 428 ? 20.938 31.688 1.82 1 75.25 428 GLU A CA 1
ATOM 3387 C C . GLU A 1 428 ? 20.672 32.094 0.379 1 75.25 428 GLU A C 1
ATOM 3389 O O . GLU A 1 428 ? 20.375 33.281 0.112 1 75.25 428 GLU A O 1
ATOM 3394 N N . ASN A 1 429 ? 20.734 31.188 -0.473 1 78.25 429 ASN A N 1
ATOM 3395 C CA . ASN A 1 429 ? 20.609 31.547 -1.882 1 78.25 429 ASN A CA 1
ATOM 3396 C C . ASN A 1 429 ? 19.141 31.516 -2.334 1 78.25 429 ASN A C 1
ATOM 3398 O O . ASN A 1 429 ? 18.844 31.812 -3.49 1 78.25 429 ASN A O 1
ATOM 3402 N N . LEU A 1 430 ? 18.328 31.312 -1.352 1 80 430 LEU A N 1
ATOM 3403 C CA . LEU A 1 430 ? 16.938 31.172 -1.739 1 80 430 LEU A CA 1
ATOM 3404 C C . LEU A 1 430 ? 16.109 32.375 -1.275 1 80 430 LEU A C 1
ATOM 3406 O O . LEU A 1 430 ? 16.281 32.844 -0.146 1 80 430 LEU A O 1
ATOM 3410 N N . ASN A 1 431 ? 15.406 32.906 -2.252 1 83.62 431 ASN A N 1
ATOM 3411 C CA . ASN A 1 431 ? 14.398 33.938 -1.976 1 83.62 431 ASN A CA 1
ATOM 3412 C C . ASN A 1 431 ? 13.031 33.312 -1.704 1 83.62 431 ASN A C 1
ATOM 3414 O O . ASN A 1 431 ? 12.375 32.812 -2.621 1 83.62 431 ASN A O 1
ATOM 3418 N N . ILE A 1 432 ? 12.5 33.438 -0.482 1 78.88 432 ILE A N 1
ATOM 3419 C CA . ILE A 1 432 ? 11.258 32.781 -0.103 1 78.88 432 ILE A CA 1
ATOM 3420 C C . ILE A 1 432 ? 10.07 33.531 -0.698 1 78.88 432 ILE A C 1
ATOM 3422 O O . ILE A 1 432 ? 8.961 33 -0.761 1 78.88 432 ILE A O 1
ATOM 3426 N N . SER A 1 433 ? 10.297 34.75 -1.171 1 79.06 433 SER A N 1
ATOM 3427 C CA . SER A 1 433 ? 9.211 35.562 -1.704 1 79.06 433 SER A CA 1
ATOM 3428 C C . SER A 1 433 ? 9.328 35.719 -3.217 1 79.06 433 SER A C 1
ATOM 3430 O O . SER A 1 433 ? 8.93 36.75 -3.777 1 79.06 433 SER A O 1
ATOM 3432 N N . LYS A 1 434 ? 9.891 34.781 -3.818 1 79.62 434 LYS A N 1
ATOM 3433 C CA . LYS A 1 434 ? 10.18 34.844 -5.246 1 79.62 434 LYS A CA 1
ATOM 3434 C C . LYS A 1 434 ? 8.898 35.062 -6.055 1 79.62 434 LYS A C 1
ATOM 3436 O O . LYS A 1 434 ? 8.914 35.688 -7.105 1 79.62 434 LYS A O 1
ATOM 3441 N N . ASN A 1 435 ? 7.805 34.656 -5.594 1 75.31 435 ASN A N 1
ATOM 3442 C CA . ASN A 1 435 ? 6.562 34.625 -6.359 1 75.31 435 ASN A CA 1
ATOM 3443 C C . ASN A 1 435 ? 5.773 35.938 -6.176 1 75.31 435 ASN A C 1
ATOM 3445 O O . ASN A 1 435 ? 4.75 36.125 -6.828 1 75.31 435 ASN A O 1
ATOM 3449 N N . VAL A 1 436 ? 6.23 36.844 -5.328 1 82.69 436 VAL A N 1
ATOM 3450 C CA . VAL A 1 436 ? 5.559 38.125 -5.129 1 82.69 436 VAL A CA 1
ATOM 3451 C C . VAL A 1 436 ? 5.91 39.062 -6.27 1 82.69 436 VAL A C 1
ATOM 3453 O O . VAL A 1 436 ? 7.09 39.344 -6.527 1 82.69 436 VAL A O 1
ATOM 3456 N N . ASN A 1 437 ? 4.93 39.594 -6.945 1 84.44 437 ASN A N 1
ATOM 3457 C CA . ASN A 1 437 ? 5.203 40.5 -8.055 1 84.44 437 ASN A CA 1
ATOM 3458 C C . ASN A 1 437 ? 5.125 41.969 -7.605 1 84.44 437 ASN A C 1
ATOM 3460 O O . ASN A 1 437 ? 4.762 42.25 -6.465 1 84.44 437 ASN A O 1
ATOM 3464 N N . ALA A 1 438 ? 5.445 42.844 -8.531 1 87 438 ALA A N 1
ATOM 3465 C CA . ALA A 1 438 ? 5.566 44.25 -8.234 1 87 438 ALA A CA 1
ATOM 3466 C C . ALA A 1 438 ? 4.215 44.875 -7.859 1 87 438 ALA A C 1
ATOM 3468 O O . ALA A 1 438 ? 4.129 45.719 -6.977 1 87 438 ALA A O 1
ATOM 3469 N N . ALA A 1 439 ? 3.244 44.406 -8.539 1 87.62 439 ALA A N 1
ATOM 3470 C CA . ALA A 1 439 ? 1.906 44.906 -8.273 1 87.62 439 ALA A CA 1
ATOM 3471 C C . ALA A 1 439 ? 1.434 44.5 -6.875 1 87.62 439 ALA A C 1
ATOM 3473 O O . ALA A 1 439 ? 0.842 45.312 -6.156 1 87.62 439 ALA A O 1
ATOM 3474 N N . GLN A 1 440 ? 1.701 43.375 -6.473 1 85.81 440 GLN A N 1
ATOM 3475 C CA . GLN A 1 440 ? 1.339 42.875 -5.145 1 85.81 440 GLN A CA 1
ATOM 3476 C C . GLN A 1 440 ? 2.109 43.594 -4.055 1 85.81 440 GLN A C 1
ATOM 3478 O O . GLN A 1 440 ? 1.547 43.938 -3.01 1 85.81 440 GLN A O 1
ATOM 3483 N N . LEU A 1 441 ? 3.32 43.844 -4.336 1 89.56 441 LEU A N 1
ATOM 3484 C CA . LEU A 1 441 ? 4.145 44.562 -3.371 1 89.56 441 LEU A CA 1
ATOM 3485 C C . LEU A 1 441 ? 3.648 46 -3.195 1 89.56 441 LEU A C 1
ATOM 3487 O O . LEU A 1 441 ? 3.568 46.5 -2.072 1 89.56 441 LEU A O 1
ATOM 3491 N N . GLN A 1 442 ? 3.367 46.594 -4.297 1 90.12 442 GLN A N 1
ATOM 3492 C CA . GLN A 1 442 ? 2.879 47.969 -4.238 1 90.12 442 GLN A CA 1
ATOM 3493 C C . GLN A 1 442 ? 1.559 48.062 -3.477 1 90.12 442 GLN A C 1
ATOM 3495 O O . GLN A 1 442 ? 1.324 49 -2.732 1 90.12 442 GLN A O 1
ATOM 3500 N N . ARG A 1 443 ? 0.762 47.125 -3.742 1 89.69 443 ARG A N 1
ATOM 3501 C CA . ARG A 1 443 ? -0.498 47.062 -3.008 1 89.69 443 ARG A CA 1
ATOM 3502 C C . ARG A 1 443 ? -0.252 46.906 -1.513 1 89.69 443 ARG A C 1
ATOM 3504 O O . ARG A 1 443 ? -0.9 47.562 -0.692 1 89.69 443 ARG A O 1
ATOM 3511 N N . PHE A 1 444 ? 0.605 46.062 -1.19 1 89.75 444 PHE A N 1
ATOM 3512 C CA . PHE A 1 444 ? 0.972 45.844 0.206 1 89.75 444 PHE A CA 1
ATOM 3513 C C . PHE A 1 444 ? 1.466 47.156 0.83 1 89.75 444 PHE A C 1
ATOM 3515 O O . PHE A 1 444 ? 1.054 47.5 1.935 1 89.75 444 PHE A O 1
ATOM 3522 N N . VAL A 1 445 ? 2.311 47.875 0.177 1 91.12 445 VAL A N 1
ATOM 3523 C CA . VAL A 1 445 ? 2.906 49.094 0.675 1 91.12 445 VAL A CA 1
ATOM 3524 C C . VAL A 1 445 ? 1.816 50.156 0.884 1 91.12 445 VAL A C 1
ATOM 3526 O O . VAL A 1 445 ? 1.791 50.812 1.912 1 91.12 445 VAL A O 1
ATOM 3529 N N . SER A 1 446 ? 0.982 50.219 -0.051 1 92.44 446 SER A N 1
ATOM 3530 C CA . SER A 1 446 ? -0.112 51.188 0.049 1 92.44 446 SER A CA 1
ATOM 3531 C C . SER A 1 446 ? -1 50.875 1.253 1 92.44 446 SER A C 1
ATOM 3533 O O . SER A 1 446 ? -1.34 51.781 2.018 1 92.44 446 SER A O 1
ATOM 3535 N N . LEU A 1 447 ? -1.335 49.688 1.429 1 91.69 447 LEU A N 1
ATOM 3536 C CA . LEU A 1 447 ? -2.184 49.281 2.543 1 91.69 447 LEU A CA 1
ATOM 3537 C C . LEU A 1 447 ? -1.469 49.469 3.873 1 91.69 447 LEU A C 1
ATOM 3539 O O . LEU A 1 447 ? -2.098 49.844 4.875 1 91.69 447 LEU A O 1
ATOM 3543 N N . ALA A 1 448 ? -0.196 49.219 3.863 1 91.81 448 ALA A N 1
ATOM 3544 C CA . ALA A 1 448 ? 0.593 49.406 5.078 1 91.81 448 ALA A CA 1
ATOM 3545 C C . ALA A 1 448 ? 0.607 50.906 5.484 1 91.81 448 ALA A C 1
ATOM 3547 O O . ALA A 1 448 ? 0.464 51.219 6.668 1 91.81 448 ALA A O 1
ATOM 3548 N N . ARG A 1 449 ? 0.729 51.781 4.559 1 92.62 449 ARG A N 1
ATOM 3549 C CA . ARG A 1 449 ? 0.726 53.219 4.82 1 92.62 449 ARG A CA 1
ATOM 3550 C C . ARG A 1 449 ? -0.638 53.656 5.324 1 92.62 449 ARG A C 1
ATOM 3552 O O . ARG A 1 449 ? -0.725 54.406 6.293 1 92.62 449 ARG A O 1
ATOM 3559 N N . ASP A 1 450 ? -1.571 53.188 4.652 1 92.25 450 ASP A N 1
ATOM 3560 C CA . ASP A 1 450 ? -2.928 53.531 5.082 1 92.25 450 ASP A CA 1
ATOM 3561 C C . ASP A 1 450 ? -3.186 53.031 6.508 1 92.25 450 ASP A C 1
ATOM 3563 O O . ASP A 1 450 ? -3.803 53.75 7.309 1 92.25 450 ASP A O 1
ATOM 3567 N N . SER A 1 451 ? -2.775 51.844 6.777 1 93.62 451 SER A N 1
ATOM 3568 C CA . SER A 1 451 ? -2.977 51.25 8.102 1 93.62 451 SER A CA 1
ATOM 3569 C C . SER A 1 451 ? -2.223 52.031 9.172 1 93.62 451 SER A C 1
ATOM 3571 O O . SER A 1 451 ? -2.738 52.25 10.273 1 93.62 451 SER A O 1
ATOM 3573 N N . ALA A 1 452 ? -1.009 52.438 8.828 1 92.44 452 ALA A N 1
ATOM 3574 C CA . ALA A 1 452 ? -0.24 53.281 9.758 1 92.44 452 ALA A CA 1
ATOM 3575 C C . ALA A 1 452 ? -0.977 54.562 10.078 1 92.44 452 ALA A C 1
ATOM 3577 O O . ALA A 1 452 ? -1.018 55 11.234 1 92.44 452 ALA A O 1
ATOM 3578 N N . TRP A 1 453 ? -1.517 55.125 9.102 1 91.5 453 TRP A N 1
ATOM 3579 C CA . TRP A 1 453 ? -2.258 56.375 9.242 1 91.5 453 TRP A CA 1
ATOM 3580 C C . TRP A 1 453 ? -3.484 56.188 10.125 1 91.5 453 TRP A C 1
ATOM 3582 O O . TRP A 1 453 ? -3.744 57 11.023 1 91.5 453 TRP A O 1
ATOM 3592 N N . ILE A 1 454 ? -4.215 55.156 9.914 1 91.06 454 ILE A N 1
ATOM 3593 C CA . ILE A 1 454 ? -5.434 54.875 10.664 1 91.06 454 ILE A CA 1
ATOM 3594 C C . ILE A 1 454 ? -5.094 54.656 12.141 1 91.06 454 ILE A C 1
ATOM 3596 O O . ILE A 1 454 ? -5.785 55.156 13.023 1 91.06 454 ILE A O 1
ATOM 3600 N N . LEU A 1 455 ? -4.074 53.969 12.406 1 92.38 455 LEU A N 1
ATOM 3601 C CA . LEU A 1 455 ? -3.697 53.625 13.773 1 92.38 455 LEU A CA 1
ATOM 3602 C C . LEU A 1 455 ? -3.225 54.875 14.523 1 92.38 455 LEU A C 1
ATOM 3604 O O . LEU A 1 455 ? -3.367 54.969 15.742 1 92.38 455 LEU A O 1
ATOM 3608 N N . GLN A 1 456 ? -2.699 55.844 13.82 1 88.25 456 GLN A N 1
ATOM 3609 C CA . GLN A 1 456 ? -2.217 57.094 14.43 1 88.25 456 GLN A CA 1
ATOM 3610 C C . GLN A 1 456 ? -3.379 58 14.852 1 88.25 456 GLN A C 1
ATOM 3612 O O . GLN A 1 456 ? -3.232 58.812 15.75 1 88.25 456 GLN A O 1
ATOM 3617 N N . GLN A 1 457 ? -4.484 57.781 14.227 1 81.94 457 GLN A N 1
ATOM 3618 C CA . GLN A 1 457 ? -5.645 58.625 14.523 1 81.94 457 GLN A CA 1
ATOM 3619 C C . GLN A 1 457 ? -6.348 58.156 15.797 1 81.94 457 GLN A C 1
ATOM 3621 O O . GLN A 1 457 ? -7.09 58.938 16.406 1 81.94 457 GLN A O 1
ATOM 3626 N N . VAL A 1 458 ? -6.184 56.906 16.094 1 73 458 VAL A N 1
ATOM 3627 C CA . VAL A 1 458 ? -6.984 56.375 17.203 1 73 458 VAL A CA 1
ATOM 3628 C C . VAL A 1 458 ? -6.078 55.688 18.219 1 73 458 VAL A C 1
ATOM 3630 O O . VAL A 1 458 ? -5.422 54.688 17.906 1 73 458 VAL A O 1
ATOM 3633 N N . GLU A 1 459 ? -5.789 56.281 19.234 1 61.69 459 GLU A N 1
ATOM 3634 C CA . GLU A 1 459 ? -4.973 55.625 20.25 1 61.69 459 GLU A CA 1
ATOM 3635 C C . GLU A 1 459 ? -5.836 54.906 21.266 1 61.69 459 GLU A C 1
ATOM 3637 O O . GLU A 1 459 ? -5.438 53.875 21.797 1 61.69 459 GLU A O 1
ATOM 3642 N N . LYS A 1 460 ? -6.902 55.406 21.562 1 71.12 460 LYS A N 1
ATOM 3643 C CA . LYS A 1 460 ? -7.785 54.844 22.578 1 71.12 460 LYS A CA 1
ATOM 3644 C C . LYS A 1 460 ? -9.188 54.625 22.016 1 71.12 460 LYS A C 1
ATOM 3646 O O . LYS A 1 460 ? -9.547 55.188 20.969 1 71.12 460 LYS A O 1
ATOM 3651 N N . ARG A 1 461 ? -9.883 53.781 22.734 1 80.62 461 ARG A N 1
ATOM 3652 C CA . ARG A 1 461 ? -11.266 53.469 22.375 1 80.62 461 ARG A CA 1
ATOM 3653 C C . ARG A 1 461 ? -12.086 54.75 22.25 1 80.62 461 ARG A C 1
ATOM 3655 O O . ARG A 1 461 ? -12.133 55.562 23.188 1 80.62 461 ARG A O 1
ATOM 3662 N N . PRO A 1 462 ? -12.648 54.906 21.062 1 82.69 462 PRO A N 1
ATOM 3663 C CA . PRO A 1 462 ? -13.516 56.062 20.906 1 82.69 462 PRO A CA 1
ATOM 3664 C C . PRO A 1 462 ? -14.781 56 21.766 1 82.69 462 PRO A C 1
ATOM 3666 O O . PRO A 1 462 ? -15.172 54.906 22.188 1 82.69 462 PRO A O 1
ATOM 3669 N N . LEU A 1 463 ? -15.25 57.094 22.078 1 81.25 463 LEU A N 1
ATOM 3670 C CA . LEU A 1 463 ? -16.469 57.156 22.875 1 81.25 463 LEU A CA 1
ATOM 3671 C C . LEU A 1 463 ? -17.625 56.438 22.172 1 81.25 463 LEU A C 1
ATOM 3673 O O . LEU A 1 463 ? -18.422 55.75 22.797 1 81.25 463 LEU A O 1
ATOM 3677 N N . ASP A 1 464 ? -17.672 56.594 20.891 1 77.62 464 ASP A N 1
ATOM 3678 C CA . ASP A 1 464 ? -18.625 55.844 20.078 1 77.62 464 ASP A CA 1
ATOM 3679 C C . ASP A 1 464 ? -17.953 54.625 19.438 1 77.62 464 ASP A C 1
ATOM 3681 O O . ASP A 1 464 ? -17.266 54.75 18.422 1 77.62 464 ASP A O 1
ATOM 3685 N N . ASN A 1 465 ? -18.25 53.531 20.016 1 78.06 465 ASN A N 1
ATOM 3686 C CA . ASN A 1 465 ? -17.578 52.344 19.516 1 78.06 465 ASN A CA 1
ATOM 3687 C C . ASN A 1 465 ? -18.469 51.531 18.578 1 78.06 465 ASN A C 1
ATOM 3689 O O . ASN A 1 465 ? -18.266 50.344 18.375 1 78.06 465 ASN A O 1
ATOM 3693 N N . SER A 1 466 ? -19.453 52.219 18.094 1 84.69 466 SER A N 1
ATOM 3694 C CA . SER A 1 466 ? -20.328 51.562 17.125 1 84.69 466 SER A CA 1
ATOM 3695 C C . SER A 1 466 ? -19.672 51.469 15.758 1 84.69 466 SER A C 1
ATOM 3697 O O . SER A 1 466 ? -20.016 50.625 14.945 1 84.69 466 SER A O 1
ATOM 3699 N N . LYS A 1 467 ? -18.75 52.344 15.602 1 87.56 467 LYS A N 1
ATOM 3700 C CA . LYS A 1 467 ? -17.984 52.312 14.359 1 87.56 467 LYS A CA 1
ATOM 3701 C C . LYS A 1 467 ? -16.641 51.625 14.57 1 87.56 467 LYS A C 1
ATOM 3703 O O . LYS A 1 467 ? -16.016 51.75 15.625 1 87.56 467 LYS A O 1
ATOM 3708 N N . PRO A 1 468 ? -16.234 50.938 13.578 1 92.56 468 PRO A N 1
ATOM 3709 C CA . PRO A 1 468 ? -14.945 50.25 13.695 1 92.56 468 PRO A CA 1
ATOM 3710 C C . PRO A 1 468 ? -13.773 51.219 13.922 1 92.56 468 PRO A C 1
ATOM 3712 O O . PRO A 1 468 ? -13.727 52.281 13.32 1 92.56 468 PRO A O 1
ATOM 3715 N N . TRP A 1 469 ? -12.914 50.875 14.828 1 92.88 469 TRP A N 1
ATOM 3716 C CA . TRP A 1 469 ? -11.711 51.656 15.148 1 92.88 469 TRP A CA 1
ATOM 3717 C C . TRP A 1 469 ? -10.523 50.719 15.367 1 92.88 469 TRP A C 1
ATOM 3719 O O . TRP A 1 469 ? -10.68 49.5 15.469 1 92.88 469 TRP A O 1
ATOM 3729 N N . GLY A 1 470 ? -9.281 51.312 15.359 1 93.38 470 GLY A N 1
ATOM 3730 C CA . GLY A 1 470 ? -8.102 50.5 15.586 1 93.38 470 GLY A CA 1
ATOM 3731 C C . GLY A 1 470 ? -7.949 49.375 14.578 1 93.38 470 GLY A C 1
ATOM 3732 O O . GLY A 1 470 ? -8.047 49.594 13.375 1 93.38 470 GLY A O 1
ATOM 3733 N N . LEU A 1 471 ? -7.754 48.188 15.125 1 94.38 471 LEU A N 1
ATOM 3734 C CA . LEU A 1 471 ? -7.59 47 14.273 1 94.38 471 LEU A CA 1
ATOM 3735 C C . LEU A 1 471 ? -8.875 46.719 13.508 1 94.38 471 LEU A C 1
ATOM 3737 O O . LEU A 1 471 ? -8.828 46.25 12.359 1 94.38 471 LEU A O 1
ATOM 3741 N N . ALA A 1 472 ? -10.031 46.906 14.109 1 94.12 472 ALA A N 1
ATOM 3742 C CA . ALA A 1 472 ? -11.312 46.688 13.445 1 94.12 472 ALA A CA 1
ATOM 3743 C C . ALA A 1 472 ? -11.43 47.562 12.188 1 94.12 472 ALA A C 1
ATOM 3745 O O . ALA A 1 472 ? -11.953 47.094 11.172 1 94.12 472 ALA A O 1
ATOM 3746 N N . ALA A 1 473 ? -10.953 48.75 12.289 1 93.06 473 ALA A N 1
ATOM 3747 C CA . ALA A 1 473 ? -10.992 49.656 11.148 1 93.06 473 ALA A CA 1
ATOM 3748 C C . ALA A 1 473 ? -10.055 49.188 10.039 1 93.06 473 ALA A C 1
ATOM 3750 O O . ALA A 1 473 ? -10.359 49.344 8.852 1 93.06 473 ALA A O 1
ATOM 3751 N N . LEU A 1 474 ? -8.93 48.688 10.445 1 93.56 474 LEU A N 1
ATOM 3752 C CA . LEU A 1 474 ? -7.965 48.188 9.477 1 93.56 474 LEU A CA 1
ATOM 3753 C C . LEU A 1 474 ? -8.555 47.031 8.664 1 93.56 474 LEU A C 1
ATOM 3755 O O . LEU A 1 474 ? -8.203 46.844 7.492 1 93.56 474 LEU A O 1
ATOM 3759 N N . LEU A 1 475 ? -9.406 46.219 9.258 1 92.25 475 LEU A N 1
ATOM 3760 C CA . LEU A 1 475 ? -9.961 45.031 8.617 1 92.25 475 LEU A CA 1
ATOM 3761 C C . LEU A 1 475 ? -11.102 45.438 7.676 1 92.25 475 LEU A C 1
ATOM 3763 O O . LEU A 1 475 ? -11.422 44.688 6.746 1 92.25 475 LEU A O 1
ATOM 3767 N N . GLN A 1 476 ? -11.758 46.469 7.844 1 82.31 476 GLN A N 1
ATOM 3768 C CA . GLN A 1 476 ? -12.875 46.906 7.023 1 82.31 476 GLN A CA 1
ATOM 3769 C C . GLN A 1 476 ? -12.391 47.656 5.793 1 82.31 476 GLN A C 1
ATOM 3771 O O . GLN A 1 476 ? -13.062 47.688 4.762 1 82.31 476 GLN A O 1
ATOM 3776 N N . ALA A 1 477 ? -11.375 48.438 5.816 1 62.62 477 ALA A N 1
ATOM 3777 C CA . ALA A 1 477 ? -10.898 49.406 4.82 1 62.62 477 ALA A CA 1
ATOM 3778 C C . ALA A 1 477 ? -10.75 48.719 3.451 1 62.62 477 ALA A C 1
ATOM 3780 O O . ALA A 1 477 ? -10.32 49.375 2.488 1 62.62 477 ALA A O 1
ATOM 3781 N N . SER A 1 478 ? -11.258 47.562 3.102 1 53.19 478 SER A N 1
ATOM 3782 C CA . SER A 1 478 ? -10.898 46.906 1.844 1 53.19 478 SER A CA 1
ATOM 3783 C C . SER A 1 478 ? -11.562 47.594 0.658 1 53.19 478 SER A C 1
ATOM 3785 O O . SER A 1 478 ? -11.508 47.094 -0.469 1 53.19 478 SER A O 1
ATOM 3787 N N . GLU A 1 479 ? -12.516 48.594 0.778 1 44.12 479 GLU A N 1
ATOM 3788 C CA . GLU A 1 479 ? -12.961 49.031 -0.54 1 44.12 479 GLU A CA 1
ATOM 3789 C C . GLU A 1 479 ? -11.906 49.906 -1.225 1 44.12 479 GLU A C 1
ATOM 3791 O O . GLU A 1 479 ? -11.367 50.812 -0.618 1 44.12 479 GLU A O 1
ATOM 3796 N N . PRO A 1 480 ? -11.25 49.562 -2.283 1 42.75 480 PRO A N 1
ATOM 3797 C CA . PRO A 1 480 ? -10.211 50.281 -3.023 1 42.75 480 PRO A CA 1
ATOM 3798 C C . PRO A 1 480 ? -10.383 51.812 -2.977 1 42.75 480 PRO A C 1
ATOM 3800 O O . PRO A 1 480 ? -9.438 52.562 -3.227 1 42.75 480 PRO A O 1
ATOM 3803 N N . GLY A 1 481 ? -11.586 52.375 -3.131 1 37.16 481 GLY A N 1
ATOM 3804 C CA . GLY A 1 481 ? -11.789 53.719 -3.666 1 37.16 481 GLY A CA 1
ATOM 3805 C C . GLY A 1 481 ? -11.375 54.812 -2.703 1 37.16 481 GLY A C 1
ATOM 3806 O O . GLY A 1 481 ? -11.438 56 -3.039 1 37.16 481 GLY A O 1
ATOM 3807 N N . ARG A 1 482 ? -11.461 54.75 -1.381 1 37.06 482 ARG A N 1
ATOM 3808 C CA . ARG A 1 482 ? -11.289 56.031 -0.674 1 37.06 482 ARG A CA 1
ATOM 3809 C C . ARG A 1 482 ? -9.812 56.312 -0.44 1 37.06 482 ARG A C 1
ATOM 3811 O O . ARG A 1 482 ? -9.242 55.938 0.58 1 37.06 482 ARG A O 1
ATOM 3818 N N . VAL A 1 483 ? -8.898 56.156 -1.337 1 36.31 483 VAL A N 1
ATOM 3819 C CA . VAL A 1 483 ? -7.559 56.719 -1.204 1 36.31 483 VAL A CA 1
ATOM 3820 C C . VAL A 1 483 ? -7.656 58.219 -0.846 1 36.31 483 VAL A C 1
ATOM 3822 O O . VAL A 1 483 ? -8.156 59 -1.637 1 36.31 483 VAL A O 1
ATOM 3825 N N . SER A 1 484 ? -7.949 58.625 0.308 1 32.66 484 SER A N 1
ATOM 3826 C CA . SER A 1 484 ? -7.754 60.031 0.596 1 32.66 484 SER A CA 1
ATOM 3827 C C . SER A 1 484 ? -6.344 60.5 0.233 1 32.66 484 SER A C 1
ATOM 3829 O O . SER A 1 484 ? -5.379 59.75 0.445 1 32.66 484 SER A O 1
ATOM 3831 N N . LYS A 1 485 ? -6.074 61.344 -0.703 1 34.97 485 LYS A N 1
ATOM 3832 C CA . LYS A 1 485 ? -4.926 62.125 -1.194 1 34.97 485 LYS A CA 1
ATOM 3833 C C . LYS A 1 485 ? -4.066 62.625 -0.041 1 34.97 485 LYS A C 1
ATOM 3835 O O . LYS A 1 485 ? -3.031 63.25 -0.262 1 34.97 485 LYS A O 1
ATOM 3840 N N . GLY A 1 486 ? -4.602 62.875 1.128 1 31.78 486 GLY A N 1
ATOM 3841 C CA . GLY A 1 486 ? -3.844 63.812 1.948 1 31.78 486 GLY A CA 1
ATOM 3842 C C . GLY A 1 486 ? -2.633 63.188 2.607 1 31.78 486 GLY A C 1
ATOM 3843 O O . GLY A 1 486 ? -2.504 63.188 3.834 1 31.78 486 GLY A O 1
ATOM 3844 N N . PHE A 1 487 ? -2.135 62.031 2.283 1 33.34 487 PHE A N 1
ATOM 3845 C CA . PHE A 1 487 ? -1.035 61.531 3.107 1 33.34 487 PHE A CA 1
ATOM 3846 C C . PHE A 1 487 ? 0.131 62.531 3.086 1 33.34 487 PHE A C 1
ATOM 3848 O O . PHE A 1 487 ? 0.797 62.688 2.061 1 33.34 487 PHE A O 1
ATOM 3855 N N . LYS A 1 488 ? 0.065 63.688 3.729 1 33.22 488 LYS A N 1
ATOM 3856 C CA . LYS A 1 488 ? 1.313 64.438 3.957 1 33.22 488 LYS A CA 1
ATOM 3857 C C . LYS A 1 488 ? 2.398 63.5 4.488 1 33.22 488 LYS A C 1
ATOM 3859 O O . LYS A 1 488 ? 2.107 62.531 5.23 1 33.22 488 LYS A O 1
ATOM 3864 N N . ARG A 1 489 ? 3.658 63.5 3.959 1 32.97 489 ARG A N 1
ATOM 3865 C CA . ARG A 1 489 ? 4.957 62.938 4.285 1 32.97 489 ARG A CA 1
ATOM 3866 C C . ARG A 1 489 ? 5.191 62.938 5.789 1 32.97 489 ARG A C 1
ATOM 3868 O O . ARG A 1 489 ? 5.387 63.969 6.398 1 32.97 489 ARG A O 1
ATOM 3875 N N . LEU A 1 490 ? 4.48 62.219 6.594 1 31.75 490 LEU A N 1
ATOM 3876 C CA . LEU A 1 490 ? 4.941 62.156 7.973 1 31.75 490 LEU A CA 1
ATOM 3877 C C . LEU A 1 490 ? 6.449 61.938 8.031 1 31.75 490 LEU A C 1
ATOM 3879 O O . LEU A 1 490 ? 7.012 61.219 7.195 1 31.75 490 LEU A O 1
ATOM 3883 N N . ASN A 1 491 ? 7.266 62.812 8.703 1 30.23 491 ASN A N 1
ATOM 3884 C CA . ASN A 1 491 ? 8.68 62.75 9.047 1 30.23 491 ASN A CA 1
ATOM 3885 C C . ASN A 1 491 ? 9.117 61.344 9.414 1 30.23 491 ASN A C 1
ATOM 3887 O O . ASN A 1 491 ? 8.391 60.625 10.102 1 30.23 491 ASN A O 1
ATOM 3891 N N . VAL A 1 492 ? 9.945 60.594 8.648 1 32.62 492 VAL A N 1
ATOM 3892 C CA . VAL A 1 492 ? 10.68 59.344 8.656 1 32.62 492 VAL A CA 1
ATOM 3893 C C . VAL A 1 492 ? 11.203 59.062 10.055 1 32.62 492 VAL A C 1
ATOM 3895 O O . VAL A 1 492 ? 12.211 59.625 10.484 1 32.62 492 VAL A O 1
ATOM 3898 N N . LEU A 1 493 ? 10.539 59.125 11.125 1 30.77 493 LEU A N 1
ATOM 3899 C CA . LEU A 1 493 ? 11.156 58.656 12.352 1 30.77 493 LEU A CA 1
ATOM 3900 C C . LEU A 1 493 ? 11.586 57.188 12.219 1 30.77 493 LEU A C 1
ATOM 3902 O O . LEU A 1 493 ? 10.82 56.375 11.719 1 30.77 493 LEU A O 1
ATOM 3906 N N . ASN A 1 494 ? 12.836 56.812 12.016 1 33.78 494 ASN A N 1
ATOM 3907 C CA . ASN A 1 494 ? 13.617 55.594 11.961 1 33.78 494 ASN A CA 1
ATOM 3908 C C . ASN A 1 494 ? 13.164 54.594 13.031 1 33.78 494 ASN A C 1
ATOM 3910 O O . ASN A 1 494 ? 13.305 54.844 14.227 1 33.78 494 ASN A O 1
ATOM 3914 N N . SER A 1 495 ? 12.078 54.031 12.938 1 35.12 495 SER A N 1
ATOM 3915 C CA . SER A 1 495 ? 11.547 53.125 13.938 1 35.12 495 SER A CA 1
ATOM 3916 C C . SER A 1 495 ? 12.508 51.969 14.203 1 35.12 495 SER A C 1
ATOM 3918 O O . SER A 1 495 ? 12.586 51.031 13.422 1 35.12 495 SER A O 1
ATOM 3920 N N . ASP A 1 496 ? 13.602 52.125 14.719 1 38.75 496 ASP A N 1
ATOM 3921 C CA . ASP A 1 496 ? 14.57 51.219 15.328 1 38.75 496 ASP A CA 1
ATOM 3922 C C . ASP A 1 496 ? 13.883 50.219 16.25 1 38.75 496 ASP A C 1
ATOM 3924 O O . ASP A 1 496 ? 14.477 49.219 16.641 1 38.75 496 ASP A O 1
ATOM 3928 N N . ARG A 1 497 ? 12.641 50.438 16.484 1 38.12 497 ARG A N 1
ATOM 3929 C CA . ARG A 1 497 ? 11.992 49.656 17.516 1 38.12 497 ARG A CA 1
ATOM 3930 C C . ARG A 1 497 ? 11.625 48.281 17 1 38.12 497 ARG A C 1
ATOM 3932 O O . ARG A 1 497 ? 11.781 47.281 17.703 1 38.12 497 ARG A O 1
ATOM 3939 N N . VAL A 1 498 ? 11.133 48.25 15.891 1 40.12 498 VAL A N 1
ATOM 3940 C CA . VAL A 1 498 ? 10.773 46.938 15.344 1 40.12 498 VAL A CA 1
ATOM 3941 C C . VAL A 1 498 ? 12.031 46.094 15.109 1 40.12 498 VAL A C 1
ATOM 3943 O O . VAL A 1 498 ? 12.047 44.906 15.352 1 40.12 498 VAL A O 1
ATOM 3946 N N . LYS A 1 499 ? 13.086 46.844 14.711 1 44.06 499 LYS A N 1
ATOM 3947 C CA . LYS A 1 499 ? 14.375 46.188 14.492 1 44.06 499 LYS A CA 1
ATOM 3948 C C . LYS A 1 499 ? 14.898 45.562 15.773 1 44.06 499 LYS A C 1
ATOM 3950 O O . LYS A 1 499 ? 15.453 44.438 15.75 1 44.06 499 LYS A O 1
ATOM 3955 N N . ASP A 1 500 ? 14.625 46.219 16.812 1 43.62 500 ASP A N 1
ATOM 3956 C CA . ASP A 1 500 ? 15.109 45.719 18.078 1 43.62 500 ASP A CA 1
ATOM 3957 C C . ASP A 1 500 ? 14.383 44.438 18.469 1 43.62 500 ASP A C 1
ATOM 3959 O O . ASP A 1 500 ? 14.992 43.5 19.016 1 43.62 500 ASP A O 1
ATOM 3963 N N . LEU A 1 501 ? 13.109 44.469 18.203 1 40.28 501 LEU A N 1
ATOM 3964 C CA . LEU A 1 501 ? 12.383 43.219 18.469 1 40.28 501 LEU A CA 1
ATOM 3965 C C . LEU A 1 501 ? 12.891 42.094 17.609 1 40.28 501 LEU A C 1
ATOM 3967 O O . LEU A 1 501 ? 13.102 40.969 18.094 1 40.28 501 LEU A O 1
ATOM 3971 N N . LEU A 1 502 ? 13.133 42.469 16.438 1 43.22 502 LEU A N 1
ATOM 3972 C CA . LEU A 1 502 ? 13.672 41.5 15.516 1 43.22 502 LEU A CA 1
ATOM 3973 C C . LEU A 1 502 ? 15.109 41.125 15.883 1 43.22 502 LEU A C 1
ATOM 3975 O O . LEU A 1 502 ? 15.508 39.969 15.781 1 43.22 502 LEU A O 1
ATOM 3979 N N . ASN A 1 503 ? 15.875 42.219 16.312 1 44.66 503 ASN A N 1
ATOM 3980 C CA . ASN A 1 503 ? 17.25 42 16.719 1 44.66 503 ASN A CA 1
ATOM 3981 C C . ASN A 1 503 ? 17.344 41.094 17.938 1 44.66 503 ASN A C 1
ATOM 3983 O O . ASN A 1 503 ? 18.328 40.375 18.109 1 44.66 503 ASN A O 1
ATOM 3987 N N . SER A 1 504 ? 16.391 41.312 18.703 1 38.16 504 SER A N 1
ATOM 3988 C CA . SER A 1 504 ? 16.406 40.469 19.891 1 38.16 504 SER A CA 1
ATOM 3989 C C . SER A 1 504 ? 16.109 39.031 19.547 1 38.16 504 SER A C 1
ATOM 3991 O O . SER A 1 504 ? 16.297 38.125 20.375 1 38.16 504 SER A O 1
ATOM 3993 N N . LEU A 1 505 ? 15.531 38.938 18.531 1 36.41 505 LEU A N 1
ATOM 3994 C CA . LEU A 1 505 ? 15.258 37.562 18.047 1 36.41 505 LEU A CA 1
ATOM 3995 C C . LEU A 1 505 ? 16.469 37 17.312 1 36.41 505 LEU A C 1
ATOM 3997 O O . LEU A 1 505 ? 16.422 35.875 16.812 1 36.41 505 LEU A O 1
ATOM 4001 N N . LYS A 1 506 ? 17.531 37.812 17.203 1 37.84 506 LYS A N 1
ATOM 4002 C CA . LYS A 1 506 ? 18.797 37.438 16.578 1 37.84 506 LYS A CA 1
ATOM 4003 C C . LYS A 1 506 ? 19.547 36.406 17.406 1 37.84 506 LYS A C 1
ATOM 4005 O O . LYS A 1 506 ? 19.875 36.688 18.578 1 37.84 506 LYS A O 1
ATOM 4010 N N . MET A 1 507 ? 19.125 35.281 17.547 1 33.66 507 MET A N 1
ATOM 4011 C CA . MET A 1 507 ? 20.016 34.281 18.141 1 33.66 507 MET A CA 1
ATOM 4012 C C . MET A 1 507 ? 21.078 33.844 17.125 1 33.66 507 MET A C 1
ATOM 4014 O O . MET A 1 507 ? 20.781 33.719 15.938 1 33.66 507 MET A O 1
ATOM 4018 N N . MET B 1 1 ? -44.531 -59 -45.938 1 16.7 1 MET B N 1
ATOM 4019 C CA . MET B 1 1 ? -43.781 -60.25 -45.906 1 16.7 1 MET B CA 1
ATOM 4020 C C . MET B 1 1 ? -42.719 -60.25 -44.844 1 16.7 1 MET B C 1
ATOM 4022 O O . MET B 1 1 ? -42.781 -61 -43.875 1 16.7 1 MET B O 1
ATOM 4026 N N . ALA B 1 2 ? -41.438 -60.312 -45.219 1 16.14 2 ALA B N 1
ATOM 4027 C CA . ALA B 1 2 ? -40.312 -61.094 -44.688 1 16.14 2 ALA B CA 1
ATOM 4028 C C . ALA B 1 2 ? -39.719 -60.406 -43.469 1 16.14 2 ALA B C 1
ATOM 4030 O O . ALA B 1 2 ? -39.031 -59.406 -43.594 1 16.14 2 ALA B O 1
ATOM 4031 N N . LYS B 1 3 ? -40.531 -60.156 -42.469 1 23.47 3 LYS B N 1
ATOM 4032 C CA . LYS B 1 3 ? -40.438 -59.312 -41.281 1 23.47 3 LYS B CA 1
ATOM 4033 C C . LYS B 1 3 ? -39.188 -59.688 -40.469 1 23.47 3 LYS B C 1
ATOM 4035 O O . LYS B 1 3 ? -39.188 -60.688 -39.781 1 23.47 3 LYS B O 1
ATOM 4040 N N . ARG B 1 4 ? -37.875 -59.438 -41 1 18.75 4 ARG B N 1
ATOM 4041 C CA . ARG B 1 4 ? -36.562 -60.094 -40.75 1 18.75 4 ARG B CA 1
ATOM 4042 C C . ARG B 1 4 ? -36.219 -59.969 -39.25 1 18.75 4 ARG B C 1
ATOM 4044 O O . ARG B 1 4 ? -36.375 -58.906 -38.656 1 18.75 4 ARG B O 1
ATOM 4051 N N . ARG B 1 5 ? -36.031 -61.031 -38.5 1 19.61 5 ARG B N 1
ATOM 4052 C CA . ARG B 1 5 ? -35.844 -61.594 -37.156 1 19.61 5 ARG B CA 1
ATOM 4053 C C . ARG B 1 5 ? -34.531 -61.125 -36.562 1 19.61 5 ARG B C 1
ATOM 4055 O O . ARG B 1 5 ? -33.5 -61.75 -36.812 1 19.61 5 ARG B O 1
ATOM 4062 N N . VAL B 1 6 ? -34.062 -59.844 -36.781 1 20.89 6 VAL B N 1
ATOM 4063 C CA . VAL B 1 6 ? -32.688 -59.469 -36.5 1 20.89 6 VAL B CA 1
ATOM 4064 C C . VAL B 1 6 ? -32.344 -59.781 -35.031 1 20.89 6 VAL B C 1
ATOM 4066 O O . VAL B 1 6 ? -32.938 -59.188 -34.125 1 20.89 6 VAL B O 1
ATOM 4069 N N . GLY B 1 7 ? -32.094 -61.031 -34.719 1 18.84 7 GLY B N 1
ATOM 4070 C CA . GLY B 1 7 ? -31.938 -61.719 -33.469 1 18.84 7 GLY B CA 1
ATOM 4071 C C . GLY B 1 7 ? -30.922 -61.062 -32.531 1 18.84 7 GLY B C 1
ATOM 4072 O O . GLY B 1 7 ? -30.156 -60.188 -32.969 1 18.84 7 GLY B O 1
ATOM 4073 N N . ALA B 1 8 ? -30.625 -61.594 -31.234 1 21 8 ALA B N 1
ATOM 4074 C CA . ALA B 1 8 ? -30.391 -61.406 -29.797 1 21 8 ALA B CA 1
ATOM 4075 C C . ALA B 1 8 ? -28.906 -61.406 -29.484 1 21 8 ALA B C 1
ATOM 4077 O O . ALA B 1 8 ? -28.25 -62.469 -29.5 1 21 8 ALA B O 1
ATOM 4078 N N . ILE B 1 9 ? -28.016 -60.625 -30.188 1 18.7 9 ILE B N 1
ATOM 4079 C CA . ILE B 1 9 ? -26.578 -60.812 -30.125 1 18.7 9 ILE B CA 1
ATOM 4080 C C . ILE B 1 9 ? -26.109 -60.781 -28.672 1 18.7 9 ILE B C 1
ATOM 4082 O O . ILE B 1 9 ? -26.297 -59.812 -27.953 1 18.7 9 ILE B O 1
ATOM 4086 N N . ARG B 1 10 ? -25.797 -61.969 -27.953 1 19.05 10 ARG B N 1
ATOM 4087 C CA . ARG B 1 10 ? -25.406 -62.438 -26.625 1 19.05 10 ARG B CA 1
ATOM 4088 C C . ARG B 1 10 ? -23.969 -62.031 -26.297 1 19.05 10 ARG B C 1
ATOM 4090 O O . ARG B 1 10 ? -23.031 -62.594 -26.844 1 19.05 10 ARG B O 1
ATOM 4097 N N . PHE B 1 11 ? -23.594 -60.781 -26.219 1 18.25 11 PHE B N 1
ATOM 4098 C CA . PHE B 1 11 ? -22.234 -60.312 -26 1 18.25 11 PHE B CA 1
ATOM 4099 C C . PHE B 1 11 ? -21.672 -60.875 -24.688 1 18.25 11 PHE B C 1
ATOM 4101 O O . PHE B 1 11 ? -22.141 -60.5 -23.609 1 18.25 11 PHE B O 1
ATOM 4108 N N . SER B 1 12 ? -21.125 -62.125 -24.578 1 18.06 12 SER B N 1
ATOM 4109 C CA . SER B 1 12 ? -20.578 -62.938 -23.5 1 18.06 12 SER B CA 1
ATOM 4110 C C . SER B 1 12 ? -19.328 -62.312 -22.906 1 18.06 12 SER B C 1
ATOM 4112 O O . SER B 1 12 ? -18.562 -61.656 -23.609 1 18.06 12 SER B O 1
ATOM 4114 N N . SER B 1 13 ? -19.141 -62.219 -21.438 1 19.31 13 SER B N 1
ATOM 4115 C CA . SER B 1 13 ? -18.375 -61.688 -20.312 1 19.31 13 SER B CA 1
ATOM 4116 C C . SER B 1 13 ? -17.016 -62.344 -20.203 1 19.31 13 SER B C 1
ATOM 4118 O O . SER B 1 13 ? -16.812 -63.25 -19.391 1 19.31 13 SER B O 1
ATOM 4120 N N . ALA B 1 14 ? -16.125 -62.344 -21.203 1 18.19 14 ALA B N 1
ATOM 4121 C CA . ALA B 1 14 ? -14.953 -63.188 -21.094 1 18.19 14 ALA B CA 1
ATOM 4122 C C . ALA B 1 14 ? -14.086 -62.812 -19.906 1 18.19 14 ALA B C 1
ATOM 4124 O O . ALA B 1 14 ? -13.852 -61.625 -19.656 1 18.19 14 ALA B O 1
ATOM 4125 N N . GLU B 1 15 ? -13.648 -63.844 -18.984 1 19.14 15 GLU B N 1
ATOM 4126 C CA . GLU B 1 15 ? -12.914 -64.125 -17.75 1 19.14 15 GLU B CA 1
ATOM 4127 C C . GLU B 1 15 ? -11.406 -63.969 -17.953 1 19.14 15 GLU B C 1
ATOM 4129 O O . GLU B 1 15 ? -10.742 -64.875 -18.406 1 19.14 15 GLU B O 1
ATOM 4134 N N . ALA B 1 16 ? -10.883 -63 -18.688 1 19.55 16 ALA B N 1
ATOM 4135 C CA . ALA B 1 16 ? -9.461 -63.188 -18.938 1 19.55 16 ALA B CA 1
ATOM 4136 C C . ALA B 1 16 ? -8.672 -63.25 -17.641 1 19.55 16 ALA B C 1
ATOM 4138 O O . ALA B 1 16 ? -8.875 -62.406 -16.734 1 19.55 16 ALA B O 1
ATOM 4139 N N . ALA B 1 17 ? -7.844 -64.25 -17.422 1 19.36 17 ALA B N 1
ATOM 4140 C CA . ALA B 1 17 ? -6.902 -64.875 -16.484 1 19.36 17 ALA B CA 1
ATOM 4141 C C . ALA B 1 17 ? -5.723 -63.938 -16.203 1 19.36 17 ALA B C 1
ATOM 4143 O O . ALA B 1 17 ? -5.289 -63.188 -17.094 1 19.36 17 ALA B O 1
ATOM 4144 N N . ALA B 1 18 ? -5.066 -64 -14.906 1 19.62 18 ALA B N 1
ATOM 4145 C CA . ALA B 1 18 ? -4.258 -63.438 -13.844 1 19.62 18 ALA B CA 1
ATOM 4146 C C . ALA B 1 18 ? -2.771 -63.5 -14.195 1 19.62 18 ALA B C 1
ATOM 4148 O O . ALA B 1 18 ? -1.92 -63.188 -13.352 1 19.62 18 ALA B O 1
ATOM 4149 N N . VAL B 1 19 ? -2.307 -63.719 -15.398 1 20.36 19 VAL B N 1
ATOM 4150 C CA . VAL B 1 19 ? -0.971 -64.25 -15.242 1 20.36 19 VAL B CA 1
ATOM 4151 C C . VAL B 1 19 ? -0.024 -63.219 -14.68 1 20.36 19 VAL B C 1
ATOM 4153 O O . VAL B 1 19 ? -0.075 -62.062 -15.086 1 20.36 19 VAL B O 1
ATOM 4156 N N . SER B 1 20 ? 0.797 -63.594 -13.586 1 19.53 20 SER B N 1
ATOM 4157 C CA . SER B 1 20 ? 1.688 -63.094 -12.547 1 19.53 20 SER B CA 1
ATOM 4158 C C . SER B 1 20 ? 3 -62.594 -13.141 1 19.53 20 SER B C 1
ATOM 4160 O O . SER B 1 20 ? 3.934 -62.25 -12.406 1 19.53 20 SER B O 1
ATOM 4162 N N . LEU B 1 21 ? 3.199 -62.406 -14.43 1 21.02 21 LEU B N 1
ATOM 4163 C CA . LEU B 1 21 ? 4.633 -62.469 -14.688 1 21.02 21 LEU B CA 1
ATOM 4164 C C . LEU B 1 21 ? 5.375 -61.344 -14 1 21.02 21 LEU B C 1
ATOM 4166 O O . LEU B 1 21 ? 5.008 -60.156 -14.156 1 21.02 21 LEU B O 1
ATOM 4170 N N . GLY B 1 22 ? 6.285 -61.625 -13.023 1 20.08 22 GLY B N 1
ATOM 4171 C CA . GLY B 1 22 ? 7.164 -61.031 -12.047 1 20.08 22 GLY B CA 1
ATOM 4172 C C . GLY B 1 22 ? 8.227 -60.125 -12.664 1 20.08 22 GLY B C 1
ATOM 4173 O O . GLY B 1 22 ? 9.195 -59.75 -12.008 1 20.08 22 GLY B O 1
ATOM 4174 N N . GLU B 1 23 ? 8.078 -59.5 -13.812 1 22.8 23 GLU B N 1
ATOM 4175 C CA . GLU B 1 23 ? 9.383 -59.094 -14.289 1 22.8 23 GLU B CA 1
ATOM 4176 C C . GLU B 1 23 ? 10.078 -58.188 -13.281 1 22.8 23 GLU B C 1
ATOM 4178 O O . GLU B 1 23 ? 9.414 -57.469 -12.523 1 22.8 23 GLU B O 1
ATOM 4183 N N . PRO B 1 24 ? 11.461 -58.25 -13.25 1 23.09 24 PRO B N 1
ATOM 4184 C CA . PRO B 1 24 ? 12.469 -57.75 -12.305 1 23.09 24 PRO B CA 1
ATOM 4185 C C . PRO B 1 24 ? 12.453 -56.25 -12.133 1 23.09 24 PRO B C 1
ATOM 4187 O O . PRO B 1 24 ? 12 -55.531 -13.023 1 23.09 24 PRO B O 1
ATOM 4190 N N . GLN B 1 25 ? 12.641 -55.781 -10.875 1 22.28 25 GLN B N 1
ATOM 4191 C CA . GLN B 1 25 ? 12.555 -54.562 -10.055 1 22.28 25 GLN B CA 1
ATOM 4192 C C . GLN B 1 25 ? 13.664 -53.594 -10.406 1 22.28 25 GLN B C 1
ATOM 4194 O O . GLN B 1 25 ? 14.828 -53.812 -10.102 1 22.28 25 GLN B O 1
ATOM 4199 N N . ALA B 1 26 ? 13.812 -53.094 -11.688 1 25.59 26 ALA B N 1
ATOM 4200 C CA . ALA B 1 26 ? 15.008 -52.281 -11.797 1 25.59 26 ALA B CA 1
ATOM 4201 C C . ALA B 1 26 ? 15.039 -51.219 -10.695 1 25.59 26 ALA B C 1
ATOM 4203 O O . ALA B 1 26 ? 14.031 -50.562 -10.422 1 25.59 26 ALA B O 1
ATOM 4204 N N . PRO B 1 27 ? 16.156 -51.188 -9.836 1 23.3 27 PRO B N 1
ATOM 4205 C CA . PRO B 1 27 ? 16.375 -50.625 -8.508 1 23.3 27 PRO B CA 1
ATOM 4206 C C . PRO B 1 27 ? 16.125 -49.125 -8.469 1 23.3 27 PRO B C 1
ATOM 4208 O O . PRO B 1 27 ? 15.656 -48.594 -7.457 1 23.3 27 PRO B O 1
ATOM 4211 N N . GLY B 1 28 ? 16.781 -48.469 -9.422 1 23.95 28 GLY B N 1
ATOM 4212 C CA . GLY B 1 28 ? 17.531 -47.375 -8.828 1 23.95 28 GLY B CA 1
ATOM 4213 C C . GLY B 1 28 ? 16.641 -46.25 -8.344 1 23.95 28 GLY B C 1
ATOM 4214 O O . GLY B 1 28 ? 17.125 -45.125 -8.102 1 23.95 28 GLY B O 1
ATOM 4215 N N . GLY B 1 29 ? 15.367 -46.375 -8.688 1 22.31 29 GLY B N 1
ATOM 4216 C CA . GLY B 1 29 ? 14.578 -45.156 -8.594 1 22.31 29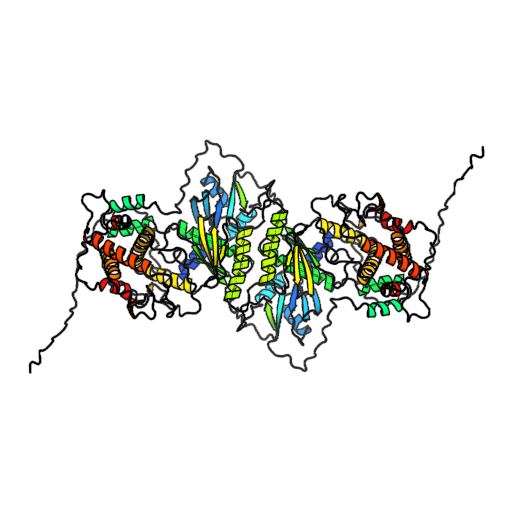 GLY B CA 1
ATOM 4217 C C . GLY B 1 29 ? 14.602 -44.531 -7.207 1 22.31 29 GLY B C 1
ATOM 4218 O O . GLY B 1 29 ? 14.961 -45.188 -6.23 1 22.31 29 GLY B O 1
ATOM 4219 N N . MET B 1 30 ? 14.695 -43.188 -7.07 1 25 30 MET B N 1
ATOM 4220 C CA . MET B 1 30 ? 14.602 -42.531 -5.777 1 25 30 MET B CA 1
ATOM 4221 C C . MET B 1 30 ? 13.656 -43.281 -4.844 1 25 30 MET B C 1
ATOM 4223 O O . MET B 1 30 ? 12.609 -43.75 -5.27 1 25 30 MET B O 1
ATOM 4227 N N . ALA B 1 31 ? 14.273 -43.688 -3.773 1 28.39 31 ALA B N 1
ATOM 4228 C CA . ALA B 1 31 ? 13.578 -44.438 -2.73 1 28.39 31 ALA B CA 1
ATOM 4229 C C . ALA B 1 31 ? 12.172 -43.906 -2.506 1 28.39 31 ALA B C 1
ATOM 4231 O O . ALA B 1 31 ? 11.977 -42.688 -2.361 1 28.39 31 ALA B O 1
ATOM 4232 N N . PRO B 1 32 ? 11.195 -44.5 -2.934 1 27.53 32 PRO B N 1
ATOM 4233 C CA . PRO B 1 32 ? 9.898 -44.094 -2.393 1 27.53 32 PRO B CA 1
ATOM 4234 C C . PRO B 1 32 ? 9.953 -43.781 -0.897 1 27.53 32 PRO B C 1
ATOM 4236 O O . PRO B 1 32 ? 10.43 -44.625 -0.112 1 27.53 32 PRO B O 1
ATOM 4239 N N . MET B 1 33 ? 10.453 -42.562 -0.504 1 29.59 33 MET B N 1
ATOM 4240 C CA . MET B 1 33 ? 10.344 -42.406 0.943 1 29.59 33 MET B CA 1
ATOM 4241 C C . MET B 1 33 ? 9.125 -43.125 1.477 1 29.59 33 MET B C 1
ATOM 4243 O O . MET B 1 33 ? 8.031 -43.031 0.919 1 29.59 33 MET B O 1
ATOM 4247 N N . LYS B 1 34 ? 9.391 -44.125 2.146 1 31.11 34 LYS B N 1
ATOM 4248 C CA . LYS B 1 34 ? 8.414 -44.875 2.939 1 31.11 34 LYS B CA 1
ATOM 4249 C C . LYS B 1 34 ? 7.438 -43.906 3.637 1 31.11 34 LYS B C 1
ATOM 4251 O O . LYS B 1 34 ? 7.797 -43.25 4.617 1 31.11 34 LYS B O 1
ATOM 4256 N N . ASP B 1 35 ? 6.625 -43.219 2.947 1 32.66 35 ASP B N 1
ATOM 4257 C CA . ASP B 1 35 ? 5.43 -42.781 3.658 1 32.66 35 ASP B CA 1
ATOM 4258 C C . ASP B 1 35 ? 4.953 -43.812 4.648 1 32.66 35 ASP B C 1
ATOM 4260 O O . ASP B 1 35 ? 4.898 -45 4.32 1 32.66 35 ASP B O 1
ATOM 4264 N N . SER B 1 36 ? 5.254 -43.75 5.941 1 33.38 36 SER B N 1
ATOM 4265 C CA . SER B 1 36 ? 4.598 -44.594 6.945 1 33.38 36 SER B CA 1
ATOM 4266 C C . SER B 1 36 ? 3.268 -45.125 6.43 1 33.38 36 SER B C 1
ATOM 4268 O O . SER B 1 36 ? 2.621 -44.5 5.59 1 33.38 36 SER B O 1
ATOM 4270 N N . GLU B 1 37 ? 2.932 -46.344 6.562 1 36.19 37 GLU B N 1
ATOM 4271 C CA . GLU B 1 37 ? 1.751 -47.156 6.277 1 36.19 37 GLU B CA 1
ATOM 4272 C C . GLU B 1 37 ? 0.468 -46.375 6.508 1 36.19 37 GLU B C 1
ATOM 4274 O O . GLU B 1 37 ? -0.633 -46.906 6.395 1 36.19 37 GLU B O 1
ATOM 4279 N N . ASN B 1 38 ? 0.363 -45.469 7.613 1 38.47 38 ASN B N 1
ATOM 4280 C CA . ASN B 1 38 ? -0.943 -45.094 8.156 1 38.47 38 ASN B CA 1
ATOM 4281 C C . ASN B 1 38 ? -1.859 -44.531 7.082 1 38.47 38 ASN B C 1
ATOM 4283 O O . ASN B 1 38 ? -2.963 -45.031 6.863 1 38.47 38 ASN B O 1
ATOM 4287 N N . ASP B 1 39 ? -2.393 -43.062 7.172 1 44.75 39 ASP B N 1
ATOM 4288 C CA . ASP B 1 39 ? -3.652 -42.531 6.656 1 44.75 39 ASP B CA 1
ATOM 4289 C C . ASP B 1 39 ? -3.613 -42.406 5.133 1 44.75 39 ASP B C 1
ATOM 4291 O O . ASP B 1 39 ? -2.887 -41.562 4.594 1 44.75 39 ASP B O 1
ATOM 4295 N N . SER B 1 40 ? -3.818 -43.438 4.188 1 56.25 40 SER B N 1
ATOM 4296 C CA . SER B 1 40 ? -4.117 -43.781 2.805 1 56.25 40 SER B CA 1
ATOM 4297 C C . SER B 1 40 ? -4.953 -42.719 2.119 1 56.25 40 SER B C 1
ATOM 4299 O O . SER B 1 40 ? -5.215 -42.812 0.917 1 56.25 40 SER B O 1
ATOM 4301 N N . ARG B 1 41 ? -5.43 -41.719 2.861 1 75.69 41 ARG B N 1
ATOM 4302 C CA . ARG B 1 41 ? -6.367 -40.781 2.254 1 75.69 41 ARG B CA 1
ATOM 4303 C C . ARG B 1 41 ? -5.637 -39.75 1.4 1 75.69 41 ARG B C 1
ATOM 4305 O O . ARG B 1 41 ? -4.645 -39.188 1.839 1 75.69 41 ARG B O 1
ATOM 4312 N N . LYS B 1 42 ? -5.969 -39.688 0.089 1 83.5 42 LYS B N 1
ATOM 4313 C CA . LYS B 1 42 ? -5.449 -38.656 -0.79 1 83.5 42 LYS B CA 1
ATOM 4314 C C . LYS B 1 42 ? -5.898 -37.281 -0.325 1 83.5 42 LYS B C 1
ATOM 4316 O O . LYS B 1 42 ? -7.059 -37.094 0.037 1 83.5 42 LYS B O 1
ATOM 4321 N N . LYS B 1 43 ? -4.953 -36.406 -0.219 1 86.94 43 LYS B N 1
ATOM 4322 C CA . LYS B 1 43 ? -5.273 -35.031 0.167 1 86.94 43 LYS B CA 1
ATOM 4323 C C . LYS B 1 43 ? -6.156 -34.375 -0.88 1 86.94 43 LYS B C 1
ATOM 4325 O O . LYS B 1 43 ? -6.012 -34.625 -2.078 1 86.94 43 LYS B O 1
ATOM 4330 N N . THR B 1 44 ? -7.012 -33.531 -0.308 1 89.06 44 THR B N 1
ATOM 4331 C CA . THR B 1 44 ? -7.852 -32.75 -1.202 1 89.06 44 THR B CA 1
ATOM 4332 C C . THR B 1 44 ? -7.062 -31.578 -1.795 1 89.06 44 THR B C 1
ATOM 4334 O O . THR B 1 44 ? -5.98 -31.25 -1.305 1 89.06 44 THR B O 1
ATOM 4337 N N . PHE B 1 45 ? -7.629 -31.078 -2.859 1 92.44 45 PHE B N 1
ATOM 4338 C CA . PHE B 1 45 ? -7.043 -29.906 -3.518 1 92.44 45 PHE B CA 1
ATOM 4339 C C . PHE B 1 45 ? -6.844 -28.766 -2.525 1 92.44 45 PHE B C 1
ATOM 4341 O O . PHE B 1 45 ? -5.773 -28.156 -2.48 1 92.44 45 PHE B O 1
ATOM 4348 N N . SER B 1 46 ? -7.812 -28.484 -1.712 1 90.88 46 SER B N 1
ATOM 4349 C CA . SER B 1 46 ? -7.77 -27.391 -0.74 1 90.88 46 SER B CA 1
ATOM 4350 C C . SER B 1 46 ? -6.703 -27.641 0.321 1 90.88 46 SER B C 1
ATOM 4352 O O . SER B 1 46 ? -6.031 -26.703 0.763 1 90.88 46 SER B O 1
ATOM 4354 N N . GLU B 1 47 ? -6.586 -28.828 0.718 1 92.56 47 GLU B N 1
ATOM 4355 C CA . GLU B 1 47 ? -5.582 -29.188 1.721 1 92.56 47 GLU B CA 1
ATOM 4356 C C . GLU B 1 47 ? -4.168 -28.984 1.183 1 92.56 47 GLU B C 1
ATOM 4358 O O . GLU B 1 47 ? -3.287 -28.5 1.899 1 92.56 47 GLU B O 1
ATOM 4363 N N . ILE B 1 48 ? -4.031 -29.375 -0.054 1 93.5 48 ILE B N 1
ATOM 4364 C CA . ILE B 1 48 ? -2.725 -29.219 -0.685 1 93.5 48 ILE B CA 1
ATOM 4365 C C . ILE B 1 48 ? -2.367 -27.75 -0.786 1 93.5 48 ILE B C 1
ATOM 4367 O O . ILE B 1 48 ? -1.248 -27.344 -0.459 1 93.5 48 ILE B O 1
ATOM 4371 N N . LEU B 1 49 ? -3.344 -26.953 -1.227 1 95.12 49 LEU B N 1
ATOM 4372 C CA . LEU B 1 49 ? -3.109 -25.516 -1.34 1 95.12 49 LEU B CA 1
ATOM 4373 C C . LEU B 1 49 ? -2.74 -24.906 0.013 1 95.12 49 LEU B C 1
ATOM 4375 O O . LEU B 1 49 ? -1.8 -24.125 0.11 1 95.12 49 LEU B O 1
ATOM 4379 N N . ALA B 1 50 ? -3.436 -25.281 1.021 1 95 50 ALA B N 1
ATOM 4380 C CA . ALA B 1 50 ? -3.211 -24.75 2.361 1 95 50 ALA B CA 1
ATOM 4381 C C . ALA B 1 50 ? -1.818 -25.125 2.871 1 95 50 ALA B C 1
ATOM 4383 O O . ALA B 1 50 ? -1.125 -24.281 3.453 1 95 50 ALA B O 1
ATOM 4384 N N . GLU B 1 51 ? -1.499 -26.312 2.658 1 96.38 51 GLU B N 1
ATOM 4385 C CA . GLU B 1 51 ? -0.188 -26.781 3.096 1 96.38 51 GLU B CA 1
ATOM 4386 C C . GLU B 1 51 ? 0.933 -26.016 2.406 1 96.38 51 GLU B C 1
ATOM 4388 O O . GLU B 1 51 ? 1.896 -25.594 3.053 1 96.38 51 GLU B O 1
ATOM 4393 N N . ARG B 1 52 ? 0.822 -25.906 1.112 1 97.69 52 ARG B N 1
ATOM 4394 C CA . ARG B 1 52 ? 1.838 -25.203 0.334 1 97.69 52 ARG B CA 1
ATOM 4395 C C . ARG B 1 52 ? 1.906 -23.734 0.724 1 97.69 52 ARG B C 1
ATOM 4397 O O . ARG B 1 52 ? 2.986 -23.141 0.736 1 97.69 52 ARG B O 1
ATOM 4404 N N . GLN B 1 53 ? 0.792 -23.156 1.053 1 96.94 53 GLN B N 1
ATOM 4405 C CA . GLN B 1 53 ? 0.737 -21.75 1.469 1 96.94 53 GLN B CA 1
ATOM 4406 C C . GLN B 1 53 ? 1.502 -21.531 2.771 1 96.94 53 GLN B C 1
ATOM 4408 O O . GLN B 1 53 ? 2.242 -20.562 2.908 1 96.94 53 GLN B O 1
ATOM 4413 N N . VAL B 1 54 ? 1.311 -22.391 3.689 1 97.12 54 VAL B N 1
ATOM 4414 C CA . VAL B 1 54 ? 1.983 -22.297 4.98 1 97.12 54 VAL B CA 1
ATOM 4415 C C . VAL B 1 54 ? 3.492 -22.438 4.789 1 97.12 54 VAL B C 1
ATOM 4417 O O . VAL B 1 54 ? 4.273 -21.719 5.41 1 97.12 54 VAL B O 1
ATOM 4420 N N . GLN B 1 55 ? 3.846 -23.375 3.943 1 97.94 55 GLN B N 1
ATOM 4421 C CA . GLN B 1 55 ? 5.262 -23.562 3.635 1 97.94 55 GLN B CA 1
ATOM 4422 C C . GLN B 1 55 ? 5.859 -22.281 3.051 1 97.94 55 GLN B C 1
ATOM 4424 O O . GLN B 1 55 ? 6.957 -21.875 3.439 1 97.94 55 GLN B O 1
ATOM 4429 N N . ALA B 1 56 ? 5.152 -21.656 2.166 1 98.5 56 ALA B N 1
ATOM 4430 C CA . ALA B 1 56 ? 5.625 -20.453 1.498 1 98.5 56 ALA B CA 1
ATOM 4431 C C . ALA B 1 56 ? 5.777 -19.297 2.488 1 98.5 56 ALA B C 1
ATOM 4433 O O . ALA B 1 56 ? 6.68 -18.469 2.355 1 98.5 56 ALA B O 1
ATOM 4434 N N . GLN B 1 57 ? 4.969 -19.25 3.523 1 97.69 57 GLN B N 1
ATOM 4435 C CA . GLN B 1 57 ? 4.957 -18.156 4.488 1 97.69 57 GLN B CA 1
ATOM 4436 C C . GLN B 1 57 ? 6.203 -18.172 5.371 1 97.69 57 GLN B C 1
ATOM 4438 O O . GLN B 1 57 ? 6.543 -17.172 6.004 1 97.69 57 GLN B O 1
ATOM 4443 N N . ARG B 1 58 ? 6.848 -19.281 5.492 1 98.38 58 ARG B N 1
ATOM 4444 C CA . ARG B 1 58 ? 8.055 -19.375 6.301 1 98.38 58 ARG B CA 1
ATOM 4445 C C . ARG B 1 58 ? 9.297 -19.531 5.426 1 98.38 58 ARG B C 1
ATOM 4447 O O . ARG B 1 58 ? 10.273 -20.172 5.82 1 98.38 58 ARG B O 1
ATOM 4454 N N . THR B 1 59 ? 9.188 -19.078 4.223 1 98.75 59 THR B N 1
ATOM 4455 C CA . THR B 1 59 ? 10.258 -19.203 3.246 1 98.75 59 THR B CA 1
ATOM 4456 C C . THR B 1 59 ? 10.781 -17.812 2.84 1 98.75 59 THR B C 1
ATOM 4458 O O . THR B 1 59 ? 10 -16.875 2.717 1 98.75 59 THR B O 1
ATOM 4461 N N . VAL B 1 60 ? 12.117 -17.688 2.682 1 98.56 60 VAL B N 1
ATOM 4462 C CA . VAL B 1 60 ? 12.719 -16.453 2.17 1 98.56 60 VAL B CA 1
ATOM 4463 C C . VAL B 1 60 ? 13.461 -16.75 0.866 1 98.56 60 VAL B C 1
ATOM 4465 O O . VAL B 1 60 ? 13.82 -17.906 0.594 1 98.56 60 VAL B O 1
ATOM 4468 N N . LEU B 1 61 ? 13.555 -15.789 0.008 1 98.44 61 LEU B N 1
ATOM 4469 C CA . LEU B 1 61 ? 14.273 -15.844 -1.261 1 98.44 61 LEU B CA 1
ATOM 4470 C C . LEU B 1 61 ? 15.516 -14.961 -1.223 1 98.44 61 LEU B C 1
ATOM 4472 O O . LEU B 1 61 ? 15.414 -13.75 -0.995 1 98.44 61 LEU B O 1
ATOM 4476 N N . ILE B 1 62 ? 16.719 -15.531 -1.433 1 98.12 62 ILE B N 1
ATOM 4477 C CA . ILE B 1 62 ? 17.953 -14.781 -1.245 1 98.12 62 ILE B CA 1
ATOM 4478 C C . ILE B 1 62 ? 18.766 -14.797 -2.539 1 98.12 62 ILE B C 1
ATOM 4480 O O . ILE B 1 62 ? 19.078 -15.859 -3.076 1 98.12 62 ILE B O 1
ATOM 4484 N N . ASN B 1 63 ? 19.031 -13.633 -3.086 1 97.25 63 ASN B N 1
ATOM 4485 C CA . ASN B 1 63 ? 19.969 -13.477 -4.188 1 97.25 63 ASN B CA 1
ATOM 4486 C C . ASN B 1 63 ? 21.406 -13.727 -3.744 1 97.25 63 ASN B C 1
ATOM 4488 O O . ASN B 1 63 ? 21.922 -13.031 -2.863 1 97.25 63 ASN B O 1
ATOM 4492 N N . CYS B 1 64 ? 22.078 -14.672 -4.355 1 95.31 64 CYS B N 1
ATOM 4493 C CA . CYS B 1 64 ? 23.406 -15.078 -3.928 1 95.31 64 CYS B CA 1
ATOM 4494 C C . CYS B 1 64 ? 24.469 -14.648 -4.941 1 95.31 64 CYS B C 1
ATOM 4496 O O . CYS B 1 64 ? 24.25 -14.773 -6.148 1 95.31 64 CYS B O 1
ATOM 4498 N N . PRO B 1 65 ? 25.531 -14.156 -4.441 1 91.44 65 PRO B N 1
ATOM 4499 C CA . PRO B 1 65 ? 26.625 -13.844 -5.348 1 91.44 65 PRO B CA 1
ATOM 4500 C C . PRO B 1 65 ? 27.328 -15.086 -5.891 1 91.44 65 PRO B C 1
ATOM 4502 O O . PRO B 1 65 ? 27.094 -16.188 -5.391 1 91.44 65 PRO B O 1
ATOM 4505 N N . PRO B 1 66 ? 28.094 -14.719 -6.887 1 85.31 66 PRO B N 1
ATOM 4506 C CA . PRO B 1 66 ? 28.859 -15.867 -7.395 1 85.31 66 PRO B CA 1
ATOM 4507 C C . PRO B 1 66 ? 29.938 -16.344 -6.426 1 85.31 66 PRO B C 1
ATOM 4509 O O . PRO B 1 66 ? 30.469 -15.539 -5.656 1 85.31 66 PRO B O 1
ATOM 4512 N N . ASN B 1 67 ? 30.266 -17.547 -6.379 1 80.69 67 ASN B N 1
ATOM 4513 C CA . ASN B 1 67 ? 31.391 -18.172 -5.676 1 80.69 67 ASN B CA 1
ATOM 4514 C C . ASN B 1 67 ? 31.25 -18.031 -4.164 1 80.69 67 ASN B C 1
ATOM 4516 O O . ASN B 1 67 ? 32.219 -17.781 -3.463 1 80.69 67 ASN B O 1
ATOM 4520 N N . PHE B 1 68 ? 30.047 -18.141 -3.697 1 85.75 68 PHE B N 1
ATOM 4521 C CA . PHE B 1 68 ? 29.859 -18.156 -2.252 1 85.75 68 PHE B CA 1
ATOM 4522 C C . PHE B 1 68 ? 29.844 -19.578 -1.722 1 85.75 68 PHE B C 1
ATOM 4524 O O . PHE B 1 68 ? 29.688 -20.531 -2.488 1 85.75 68 PHE B O 1
ATOM 4531 N N . ASN B 1 69 ? 30.203 -19.719 -0.524 1 88.44 69 ASN B N 1
ATOM 4532 C CA . ASN B 1 69 ? 30.172 -21.031 0.111 1 88.44 69 ASN B CA 1
ATOM 4533 C C . ASN B 1 69 ? 28.781 -21.344 0.656 1 88.44 69 ASN B C 1
ATOM 4535 O O . ASN B 1 69 ? 28.391 -20.844 1.718 1 88.44 69 ASN B O 1
ATOM 4539 N N . ALA B 1 70 ? 28.094 -22.266 0.02 1 91.81 70 ALA B N 1
ATOM 4540 C CA . ALA B 1 70 ? 26.688 -22.562 0.334 1 91.81 70 ALA B CA 1
ATOM 4541 C C . ALA B 1 70 ? 26.578 -23.219 1.713 1 91.81 70 ALA B C 1
ATOM 4543 O O . ALA B 1 70 ? 25.656 -22.891 2.473 1 91.81 70 ALA B O 1
ATOM 4544 N N . LYS B 1 71 ? 27.484 -24.125 2.004 1 91.88 71 LYS B N 1
ATOM 4545 C CA . LYS B 1 71 ? 27.422 -24.828 3.279 1 91.88 71 LYS B CA 1
ATOM 4546 C C . LYS B 1 71 ? 27.594 -23.859 4.453 1 91.88 71 LYS B C 1
ATOM 4548 O O . LYS B 1 71 ? 26.828 -23.922 5.418 1 91.88 71 LYS B O 1
ATOM 4553 N N . SER B 1 72 ? 28.578 -23.016 4.316 1 91.44 72 SER B N 1
ATOM 4554 C CA . SER B 1 72 ? 28.812 -22.031 5.363 1 91.44 72 SER B CA 1
ATOM 4555 C C . SER B 1 72 ? 27.641 -21.047 5.48 1 91.44 72 SER B C 1
ATOM 4557 O O . SER B 1 72 ? 27.297 -20.641 6.586 1 91.44 72 SER B O 1
ATOM 4559 N N . PHE B 1 73 ? 27.141 -20.781 4.43 1 93.69 73 PHE B N 1
ATOM 4560 C CA . PHE B 1 73 ? 26.016 -19.844 4.398 1 93.69 73 PHE B CA 1
ATOM 4561 C C . PHE B 1 73 ? 24.797 -20.453 5.07 1 93.69 73 PHE B C 1
ATOM 4563 O O . PHE B 1 73 ? 24.109 -19.781 5.855 1 93.69 73 PHE B O 1
ATOM 4570 N N . LEU B 1 74 ? 24.531 -21.719 4.781 1 95.44 74 LEU B N 1
ATOM 4571 C CA . LEU B 1 74 ? 23.391 -22.391 5.391 1 95.44 74 LEU B CA 1
ATOM 4572 C C . LEU B 1 74 ? 23.578 -22.531 6.898 1 95.44 74 LEU B C 1
ATOM 4574 O O . LEU B 1 74 ? 22.625 -22.422 7.66 1 95.44 74 LEU B O 1
ATOM 4578 N N . LYS B 1 75 ? 24.797 -22.734 7.273 1 94.69 75 LYS B N 1
ATOM 4579 C CA . LYS B 1 75 ? 25.109 -22.781 8.703 1 94.69 75 LYS B CA 1
ATOM 4580 C C . LYS B 1 75 ? 24.844 -21.438 9.359 1 94.69 75 LYS B C 1
ATOM 4582 O O . LYS B 1 75 ? 24.297 -21.359 10.461 1 94.69 75 LYS B O 1
ATOM 4587 N N . TYR B 1 76 ? 25.234 -20.469 8.688 1 94.06 76 TYR B N 1
ATOM 4588 C CA . TYR B 1 76 ? 24.984 -19.109 9.164 1 94.06 76 TYR B CA 1
ATOM 4589 C C . TYR B 1 76 ? 23.484 -18.859 9.336 1 94.06 76 TYR B C 1
ATOM 4591 O O . TYR B 1 76 ? 23.047 -18.359 10.367 1 94.06 76 TYR B O 1
ATOM 4599 N N . LEU B 1 77 ? 22.656 -19.25 8.359 1 97 77 LEU B N 1
ATOM 4600 C CA . LEU B 1 77 ? 21.219 -19.047 8.391 1 97 77 LEU B CA 1
ATOM 4601 C C . LEU B 1 77 ? 20.562 -19.875 9.484 1 97 77 LEU B C 1
ATOM 4603 O O . LEU B 1 77 ? 19.547 -19.469 10.055 1 97 77 LEU B O 1
ATOM 4607 N N . SER B 1 78 ? 21.172 -20.969 9.789 1 96.81 78 SER B N 1
ATOM 4608 C CA . SER B 1 78 ? 20.609 -21.875 10.789 1 96.81 78 SER B CA 1
ATOM 4609 C C . SER B 1 78 ? 20.656 -21.266 12.18 1 96.81 78 SER B C 1
ATOM 4611 O O . SER B 1 78 ? 19.984 -21.734 13.102 1 96.81 78 SER B O 1
ATOM 4613 N N . GLN B 1 79 ? 21.375 -20.234 12.391 1 95.5 79 GLN B N 1
ATOM 4614 C CA . GLN B 1 79 ? 21.438 -19.531 13.664 1 95.5 79 GLN B CA 1
ATOM 4615 C C . GLN B 1 79 ? 20.109 -18.828 13.961 1 95.5 79 GLN B C 1
ATOM 4617 O O . GLN B 1 79 ? 19.797 -18.547 15.117 1 95.5 79 GLN B O 1
ATOM 4622 N N . TYR B 1 80 ? 19.406 -18.609 12.93 1 96 80 TYR B N 1
ATOM 4623 C CA . TYR B 1 80 ? 18.188 -17.828 13.102 1 96 80 TYR B CA 1
ATOM 4624 C C . TYR B 1 80 ? 16.969 -18.734 13.125 1 96 80 TYR B C 1
ATOM 4626 O O . TYR B 1 80 ? 15.852 -18.266 13.367 1 96 80 TYR B O 1
ATOM 4634 N N . GLY B 1 81 ? 17.141 -19.953 12.844 1 97.12 81 GLY B N 1
ATOM 4635 C CA . GLY B 1 81 ? 16.062 -20.938 12.883 1 97.12 81 GLY B CA 1
ATOM 4636 C C . GLY B 1 81 ? 16.406 -22.234 12.164 1 97.12 81 GLY B C 1
ATOM 4637 O O . GLY B 1 81 ? 17.312 -22.25 11.32 1 97.12 81 GLY B O 1
ATOM 4638 N N . ASN B 1 82 ? 15.633 -23.234 12.469 1 97.81 82 ASN B N 1
ATOM 4639 C CA . ASN B 1 82 ? 15.82 -24.516 11.805 1 97.81 82 ASN B CA 1
ATOM 4640 C C . ASN B 1 82 ? 15.367 -24.469 10.344 1 97.81 82 ASN B C 1
ATOM 4642 O O . ASN B 1 82 ? 14.242 -24.062 10.055 1 97.81 82 ASN B O 1
ATOM 4646 N N . ILE B 1 83 ? 16.281 -24.859 9.5 1 98.19 83 ILE B N 1
ATOM 4647 C CA . ILE B 1 83 ? 15.953 -24.906 8.07 1 98.19 83 ILE B CA 1
ATOM 4648 C C . ILE B 1 83 ? 15.297 -26.234 7.727 1 98.19 83 ILE B C 1
ATOM 4650 O O . ILE B 1 83 ? 15.914 -27.297 7.844 1 98.19 83 ILE B O 1
ATOM 4654 N N . LYS B 1 84 ? 14.094 -26.172 7.312 1 98.19 84 LYS B N 1
ATOM 4655 C CA . LYS B 1 84 ? 13.336 -27.375 6.965 1 98.19 84 LYS B CA 1
ATOM 4656 C C . LYS B 1 84 ? 13.68 -27.859 5.555 1 98.19 84 LYS B C 1
ATOM 4658 O O . LYS B 1 84 ? 13.742 -29.062 5.301 1 98.19 84 LYS B O 1
ATOM 4663 N N . ASN B 1 85 ? 13.828 -26.969 4.59 1 97.62 85 ASN B N 1
ATOM 4664 C CA . ASN B 1 85 ? 14.125 -27.25 3.189 1 97.62 85 ASN B CA 1
ATOM 4665 C C . ASN B 1 85 ? 14.867 -26.094 2.531 1 97.62 85 ASN B C 1
ATOM 4667 O O . ASN B 1 85 ? 14.789 -24.953 2.992 1 97.62 85 ASN B O 1
ATOM 4671 N N . HIS B 1 86 ? 15.711 -26.438 1.604 1 97.88 86 HIS B N 1
ATOM 4672 C CA . HIS B 1 86 ? 16.391 -25.406 0.823 1 97.88 86 HIS B CA 1
ATOM 4673 C C . HIS B 1 86 ? 16.766 -25.922 -0.559 1 97.88 86 HIS B C 1
ATOM 4675 O O . HIS B 1 86 ? 16.891 -27.125 -0.762 1 97.88 86 HIS B O 1
ATOM 4681 N N . PHE B 1 87 ? 16.828 -25.062 -1.507 1 97.5 87 PHE B N 1
ATOM 4682 C CA . PHE B 1 87 ? 17.375 -25.406 -2.816 1 97.5 87 PHE B CA 1
ATOM 4683 C C . PHE B 1 87 ? 17.859 -24.141 -3.533 1 97.5 87 PHE B C 1
ATOM 4685 O O . PHE B 1 87 ? 17.531 -23.031 -3.133 1 97.5 87 PHE B O 1
ATOM 4692 N N . PHE B 1 88 ? 18.672 -24.344 -4.508 1 96.56 88 PHE B N 1
ATOM 4693 C CA . PHE B 1 88 ? 19.219 -23.281 -5.32 1 96.56 88 PHE B CA 1
ATOM 4694 C C . PHE B 1 88 ? 18.734 -23.375 -6.762 1 96.56 88 PHE B C 1
ATOM 4696 O O . PHE B 1 88 ? 18.422 -24.469 -7.234 1 96.56 88 PHE B O 1
ATOM 4703 N N . TYR B 1 89 ? 18.578 -22.328 -7.387 1 95.38 89 TYR B N 1
ATOM 4704 C CA . TYR B 1 89 ? 18.281 -22.297 -8.812 1 95.38 89 TYR B CA 1
ATOM 4705 C C . TYR B 1 89 ? 18.859 -21.047 -9.469 1 95.38 89 TYR B C 1
ATOM 4707 O O . TYR B 1 89 ? 19.312 -20.125 -8.781 1 95.38 89 TYR B O 1
ATOM 4715 N N . LYS B 1 90 ? 18.875 -21.141 -10.805 1 90.88 90 LYS B N 1
ATOM 4716 C CA . LYS B 1 90 ? 19.422 -20.016 -11.555 1 90.88 90 LYS B CA 1
ATOM 4717 C C . LYS B 1 90 ? 18.344 -19.344 -12.398 1 90.88 90 LYS B C 1
ATOM 4719 O O . LYS B 1 90 ? 17.578 -20.016 -13.094 1 90.88 90 LYS B O 1
ATOM 4724 N N . SER B 1 91 ? 18.234 -18.141 -12.273 1 87.75 91 SER B N 1
ATOM 4725 C CA . SER B 1 91 ? 17.484 -17.25 -13.156 1 87.75 91 SER B CA 1
ATOM 4726 C C . SER B 1 91 ? 18.375 -16.172 -13.75 1 87.75 91 SER B C 1
ATOM 4728 O O . SER B 1 91 ? 19.422 -16.484 -14.328 1 87.75 91 SER B O 1
ATOM 4730 N N . LYS B 1 92 ? 18.172 -14.906 -13.508 1 84.94 92 LYS B N 1
ATOM 4731 C CA . LYS B 1 92 ? 19.141 -13.883 -13.883 1 84.94 92 LYS B CA 1
ATOM 4732 C C . LYS B 1 92 ? 20.375 -13.922 -12.977 1 84.94 92 LYS B C 1
ATOM 4734 O O . LYS B 1 92 ? 21.453 -13.508 -13.383 1 84.94 92 LYS B O 1
ATOM 4739 N N . ALA B 1 93 ? 20.078 -14.406 -11.82 1 90.25 93 ALA B N 1
ATOM 4740 C CA . ALA B 1 93 ? 21.109 -14.656 -10.812 1 90.25 93 ALA B CA 1
ATOM 4741 C C . ALA B 1 93 ? 20.859 -15.977 -10.094 1 90.25 93 ALA B C 1
ATOM 4743 O O . ALA B 1 93 ? 19.922 -16.703 -10.414 1 90.25 93 ALA B O 1
ATOM 4744 N N . THR B 1 94 ? 21.859 -16.328 -9.289 1 93.94 94 THR B N 1
ATOM 4745 C CA . THR B 1 94 ? 21.656 -17.516 -8.453 1 93.94 94 THR B CA 1
ATOM 4746 C C . THR B 1 94 ? 20.844 -17.156 -7.215 1 93.94 94 THR B C 1
ATOM 4748 O O . THR B 1 94 ? 21.156 -16.203 -6.508 1 93.94 94 THR B O 1
ATOM 4751 N N . TYR B 1 95 ? 19.859 -17.906 -7.016 1 96.75 95 TYR B N 1
ATOM 4752 C CA . TYR B 1 95 ? 18.984 -17.656 -5.871 1 96.75 95 TYR B CA 1
ATOM 4753 C C . TYR B 1 95 ? 18.922 -18.859 -4.949 1 96.75 95 TYR B C 1
ATOM 4755 O O . TYR B 1 95 ? 19.078 -20 -5.398 1 96.75 95 TYR B O 1
ATOM 4763 N N . ALA B 1 96 ? 18.75 -18.609 -3.719 1 97.69 96 ALA B N 1
ATOM 4764 C CA . ALA B 1 96 ? 18.5 -19.641 -2.713 1 97.69 96 ALA B CA 1
ATOM 4765 C C . ALA B 1 96 ? 17.094 -19.5 -2.129 1 97.69 96 ALA B C 1
ATOM 4767 O O . ALA B 1 96 ? 16.688 -18.391 -1.737 1 97.69 96 ALA B O 1
ATOM 4768 N N . VAL B 1 97 ? 16.375 -20.578 -2.156 1 98.44 97 VAL B N 1
ATOM 4769 C CA . VAL B 1 97 ? 15.102 -20.656 -1.445 1 98.44 97 VAL B CA 1
ATOM 4770 C C . VAL B 1 97 ? 15.305 -21.344 -0.096 1 98.44 97 VAL B C 1
ATOM 4772 O O . VAL B 1 97 ? 15.75 -22.484 -0.037 1 98.44 97 VAL B O 1
ATOM 4775 N N . ILE B 1 98 ? 14.992 -20.609 0.992 1 98.69 98 ILE B N 1
ATOM 4776 C CA . ILE B 1 98 ? 15.211 -21.141 2.334 1 98.69 98 ILE B CA 1
ATOM 4777 C C . ILE B 1 98 ? 13.883 -21.234 3.082 1 98.69 98 ILE B C 1
ATOM 4779 O O . ILE B 1 98 ? 13.273 -20.219 3.398 1 98.69 98 ILE B O 1
ATOM 4783 N N . GLU B 1 99 ? 13.469 -22.422 3.307 1 98.75 9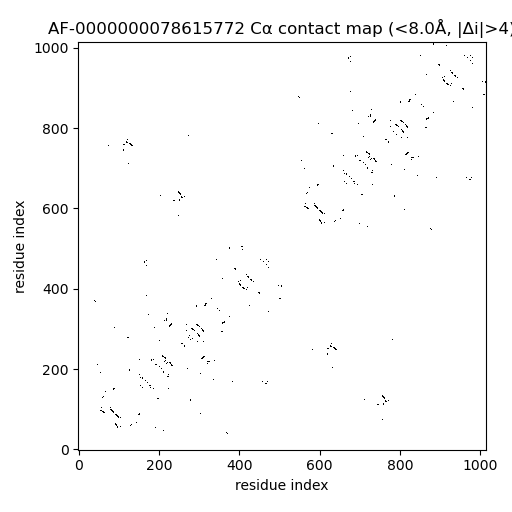9 GLU B N 1
ATOM 4784 C CA . GLU B 1 99 ? 12.258 -22.672 4.074 1 98.75 99 GLU B CA 1
ATOM 4785 C C . GLU B 1 99 ? 12.586 -23.016 5.527 1 98.75 99 GLU B C 1
ATOM 4787 O O . GLU B 1 99 ? 13.172 -24.062 5.805 1 98.75 99 GLU B O 1
ATOM 4792 N N . PHE B 1 100 ? 12.141 -22.203 6.449 1 98.69 100 PHE B N 1
ATOM 4793 C CA . PHE B 1 100 ? 12.344 -22.469 7.867 1 98.69 100 PHE B CA 1
ATOM 4794 C C . PHE B 1 100 ? 11.234 -23.344 8.422 1 98.69 100 PHE B C 1
ATOM 4796 O O . PHE B 1 100 ? 10.219 -23.562 7.754 1 98.69 100 PHE B O 1
ATOM 4803 N N . SER B 1 101 ? 11.422 -23.844 9.57 1 98 101 SER B N 1
ATOM 4804 C CA . SER B 1 101 ? 10.414 -24.672 10.227 1 98 101 SER B CA 1
ATOM 4805 C C . SER B 1 101 ? 9.305 -23.828 10.828 1 98 101 SER B C 1
ATOM 4807 O O . SER B 1 101 ? 8.156 -24.266 10.914 1 98 101 SER B O 1
ATOM 4809 N N . GLU B 1 102 ? 9.719 -22.609 11.148 1 97.31 102 GLU B N 1
ATOM 4810 C CA . GLU B 1 102 ? 8.766 -21.719 11.805 1 97.31 102 GLU B CA 1
ATOM 4811 C C . GLU B 1 102 ? 8.789 -20.328 11.188 1 97.31 102 GLU B C 1
ATOM 4813 O O . GLU B 1 102 ? 9.852 -19.844 10.797 1 97.31 102 GLU B O 1
ATOM 4818 N N . LYS B 1 103 ? 7.605 -19.781 11.273 1 95.94 103 LYS B N 1
ATOM 4819 C CA . LYS B 1 103 ? 7.48 -18.438 10.719 1 95.94 103 LYS B CA 1
ATOM 4820 C C . LYS B 1 103 ? 8.305 -17.438 11.516 1 95.94 103 LYS B C 1
ATOM 4822 O O . LYS B 1 103 ? 8.812 -16.453 10.961 1 95.94 103 LYS B O 1
ATOM 4827 N N . GLU B 1 104 ? 8.492 -17.625 12.766 1 96.38 104 GLU B N 1
ATOM 4828 C CA . GLU B 1 104 ? 9.219 -16.734 13.664 1 96.38 104 GLU B CA 1
ATOM 4829 C C . GLU B 1 104 ? 10.688 -16.641 13.273 1 96.38 104 GLU B C 1
ATOM 4831 O O . GLU B 1 104 ? 11.367 -15.672 13.633 1 96.38 104 GLU B O 1
ATOM 4836 N N . SER B 1 105 ? 11.164 -17.656 12.617 1 97.25 105 SER B N 1
ATOM 4837 C CA . SER B 1 105 ? 12.547 -17.641 12.148 1 97.25 105 SER B CA 1
ATOM 4838 C C . SER B 1 105 ? 12.789 -16.484 11.188 1 97.25 105 SER B C 1
ATOM 4840 O O . SER B 1 105 ? 13.875 -15.906 11.148 1 97.25 105 SER B O 1
ATOM 4842 N N . ILE B 1 106 ? 11.805 -16.188 10.445 1 97.12 106 ILE B N 1
ATOM 4843 C CA . ILE B 1 106 ? 11.922 -15.078 9.5 1 97.12 106 ILE B CA 1
ATOM 4844 C C . ILE B 1 106 ? 12.086 -13.766 10.266 1 97.12 106 ILE B C 1
ATOM 4846 O O . ILE B 1 106 ? 12.922 -12.93 9.906 1 97.12 106 ILE B O 1
ATOM 4850 N N . THR B 1 107 ? 11.32 -13.594 11.305 1 95 107 THR B N 1
ATOM 4851 C CA . THR B 1 107 ? 11.43 -12.398 12.133 1 95 107 THR B CA 1
ATOM 4852 C C . THR B 1 107 ? 12.828 -12.289 12.75 1 95 107 THR B C 1
ATOM 4854 O O . THR B 1 107 ? 13.406 -11.211 12.789 1 95 107 THR B O 1
ATOM 4857 N N . SER B 1 108 ? 13.328 -13.414 13.234 1 95.5 108 SER B N 1
ATOM 4858 C CA . SER B 1 108 ? 14.672 -13.461 13.789 1 95.5 108 SER B CA 1
ATOM 4859 C C . SER B 1 108 ? 15.719 -13.039 12.758 1 95.5 108 SER B C 1
ATOM 4861 O O . SER B 1 108 ? 16.625 -12.273 13.07 1 95.5 108 SER B O 1
ATOM 4863 N N . LEU B 1 109 ? 15.578 -13.539 11.578 1 95.69 109 LEU B N 1
ATOM 4864 C CA . LEU B 1 109 ? 16.484 -13.18 10.5 1 95.69 109 LEU B CA 1
ATOM 4865 C C . LEU B 1 109 ? 16.375 -11.695 10.148 1 95.69 109 LEU B C 1
ATOM 4867 O O . LEU B 1 109 ? 17.375 -11.016 9.953 1 95.69 109 LEU B O 1
ATOM 4871 N N . GLN B 1 110 ? 15.148 -11.188 10.094 1 92.62 110 GLN B N 1
ATOM 4872 C CA . GLN B 1 110 ? 14.883 -9.805 9.711 1 92.62 110 GLN B CA 1
ATOM 4873 C C . GLN B 1 110 ? 15.484 -8.82 10.711 1 92.62 110 GLN B C 1
ATOM 4875 O O . GLN B 1 110 ? 15.75 -7.668 10.375 1 92.62 110 GLN B O 1
ATOM 4880 N N . ASP B 1 111 ? 15.711 -9.273 11.883 1 90.5 111 ASP B N 1
ATOM 4881 C CA . ASP B 1 111 ? 16.281 -8.422 12.922 1 90.5 111 ASP B CA 1
ATOM 4882 C C . ASP B 1 111 ? 17.719 -8.039 12.586 1 90.5 111 ASP B C 1
ATOM 4884 O O . ASP B 1 111 ? 18.234 -7.039 13.094 1 90.5 111 ASP B O 1
ATOM 4888 N N . VAL B 1 112 ? 18.391 -8.82 11.758 1 90.19 112 VAL B N 1
ATOM 4889 C CA . VAL B 1 112 ? 19.797 -8.562 11.492 1 90.19 112 VAL B CA 1
ATOM 4890 C C . VAL B 1 112 ? 19.969 -8.055 10.062 1 90.19 112 VAL B C 1
ATOM 4892 O O . VAL B 1 112 ? 21.078 -7.711 9.648 1 90.19 112 VAL B O 1
ATOM 4895 N N . ILE B 1 113 ? 18.906 -8 9.289 1 92.31 113 ILE B N 1
ATOM 4896 C CA . ILE B 1 113 ? 18.969 -7.543 7.91 1 92.31 113 ILE B CA 1
ATOM 4897 C C . ILE B 1 113 ? 18.984 -6.016 7.875 1 92.31 113 ILE B C 1
ATOM 4899 O O . ILE B 1 113 ? 18.266 -5.367 8.648 1 92.31 113 ILE B O 1
ATOM 4903 N N . THR B 1 114 ? 19.703 -5.461 7.008 1 87.75 114 THR B N 1
ATOM 4904 C CA . THR B 1 114 ? 19.828 -4.008 6.945 1 87.75 114 THR B CA 1
ATOM 4905 C C . THR B 1 114 ? 19.391 -3.484 5.582 1 87.75 114 THR B C 1
ATOM 4907 O O . THR B 1 114 ? 19.25 -4.254 4.629 1 87.75 114 THR B O 1
ATOM 4910 N N . ILE B 1 115 ? 19.047 -2.223 5.504 1 86.5 115 ILE B N 1
ATOM 4911 C CA . ILE B 1 115 ? 18.75 -1.537 4.254 1 86.5 115 ILE B CA 1
ATOM 4912 C C . ILE B 1 115 ? 20.031 -1.152 3.545 1 86.5 115 ILE B C 1
ATOM 4914 O O . ILE B 1 115 ? 20.984 -0.676 4.176 1 86.5 115 ILE B O 1
ATOM 4918 N N . PRO B 1 116 ? 20.109 -1.393 2.338 1 81.5 116 PRO B N 1
ATOM 4919 C CA . PRO B 1 116 ? 21.328 -1.075 1.592 1 81.5 116 PRO B CA 1
ATOM 4920 C C . PRO B 1 116 ? 21.656 0.415 1.613 1 81.5 116 PRO B C 1
ATOM 4922 O O . PRO B 1 116 ? 20.766 1.255 1.584 1 81.5 116 PRO B O 1
ATOM 4925 N N . GLU B 1 117 ? 22.938 0.7 1.847 1 77.56 117 GLU B N 1
ATOM 4926 C CA . GLU B 1 117 ? 23.438 2.066 1.743 1 77.56 117 GLU B CA 1
ATOM 4927 C C . GLU B 1 117 ? 24.172 2.287 0.422 1 77.56 117 GLU B C 1
ATOM 4929 O O . GLU B 1 117 ? 25.156 1.609 0.132 1 77.56 117 GLU B O 1
ATOM 4934 N N . PHE B 1 118 ? 23.422 2.885 -0.414 1 71.06 118 PHE B N 1
ATOM 4935 C CA . PHE B 1 118 ? 24.078 3.111 -1.697 1 71.06 118 PHE B CA 1
ATOM 4936 C C . PHE B 1 118 ? 24.5 4.566 -1.838 1 71.06 118 PHE B C 1
ATOM 4938 O O . PHE B 1 118 ? 23.812 5.469 -1.35 1 71.06 118 PHE B O 1
ATOM 4945 N N . LYS B 1 119 ? 25.688 4.852 -2.242 1 68.12 119 LYS B N 1
ATOM 4946 C CA . LYS B 1 119 ? 26.219 6.203 -2.41 1 68.12 119 LYS B CA 1
ATOM 4947 C C . LYS B 1 119 ? 25.328 7.027 -3.344 1 68.12 119 LYS B C 1
ATOM 4949 O O . LYS B 1 119 ? 24.984 8.164 -3.027 1 68.12 119 LYS B O 1
ATOM 4954 N N . ASP B 1 120 ? 25 6.445 -4.512 1 72.31 120 ASP B N 1
ATOM 4955 C CA . ASP B 1 120 ? 24.359 7.246 -5.543 1 72.31 120 ASP B CA 1
ATOM 4956 C C . ASP B 1 120 ? 22.953 6.723 -5.848 1 72.31 120 ASP B C 1
ATOM 4958 O O . ASP B 1 120 ? 22.344 7.113 -6.844 1 72.31 120 ASP B O 1
ATOM 4962 N N . GLU B 1 121 ? 22.484 5.887 -4.98 1 76.94 121 GLU B N 1
ATOM 4963 C CA . GLU B 1 121 ? 21.141 5.359 -5.23 1 76.94 121 GLU B CA 1
ATOM 4964 C C . GLU B 1 121 ? 20.234 5.555 -4.016 1 76.94 121 GLU B C 1
ATOM 4966 O O . GLU B 1 121 ? 20.719 5.625 -2.881 1 76.94 121 GLU B O 1
ATOM 4971 N N . HIS B 1 122 ? 19 5.793 -4.406 1 84.31 122 HIS B N 1
ATOM 4972 C CA . HIS B 1 122 ? 17.984 6.059 -3.391 1 84.31 122 HIS B CA 1
ATOM 4973 C C . HIS B 1 122 ? 16.938 4.949 -3.35 1 84.31 122 HIS B C 1
ATOM 4975 O O . HIS B 1 122 ? 15.969 4.977 -4.109 1 84.31 122 HIS B O 1
ATOM 4981 N N . PRO B 1 123 ? 17.219 4.031 -2.496 1 86.19 123 PRO B N 1
ATOM 4982 C CA . PRO B 1 123 ? 16.266 2.92 -2.424 1 86.19 123 PRO B CA 1
ATOM 4983 C C . PRO B 1 123 ? 14.922 3.332 -1.822 1 86.19 123 PRO B C 1
ATOM 4985 O O . PRO B 1 123 ? 14.875 4.207 -0.953 1 86.19 123 PRO B O 1
ATOM 4988 N N . VAL B 1 124 ? 13.867 2.775 -2.408 1 87.88 124 VAL B N 1
ATOM 4989 C CA . VAL B 1 124 ? 12.57 2.848 -1.742 1 87.88 124 VAL B CA 1
ATOM 4990 C C . VAL B 1 124 ? 12.492 1.79 -0.643 1 87.88 124 VAL B C 1
ATOM 4992 O O . VAL B 1 124 ? 12.602 0.593 -0.917 1 87.88 124 VAL B O 1
ATOM 4995 N N . PRO B 1 125 ? 12.391 2.164 0.581 1 87.44 125 PRO B N 1
ATOM 4996 C CA . PRO B 1 125 ? 12.602 1.241 1.7 1 87.44 125 PRO B CA 1
ATOM 4997 C C . PRO B 1 125 ? 11.406 0.318 1.931 1 87.44 125 PRO B C 1
ATOM 4999 O O . PRO B 1 125 ? 10.766 0.379 2.984 1 87.44 125 PRO B O 1
ATOM 5002 N N . PHE B 1 126 ? 11.148 -0.556 1.062 1 91.62 126 PHE B N 1
ATOM 5003 C CA . PHE B 1 126 ? 10.164 -1.612 1.229 1 91.62 126 PHE B CA 1
ATOM 5004 C C . PHE B 1 126 ? 10.828 -2.918 1.646 1 91.62 126 PHE B C 1
ATOM 5006 O O . PHE B 1 126 ? 11.562 -3.523 0.864 1 91.62 126 PHE B O 1
ATOM 5013 N N . LYS B 1 127 ? 10.555 -3.281 2.85 1 91.88 127 LYS B N 1
ATOM 5014 C CA . LYS B 1 127 ? 11.148 -4.488 3.408 1 91.88 127 LYS B CA 1
ATOM 5015 C C . LYS B 1 127 ? 10.344 -5.73 3.027 1 91.88 127 LYS B C 1
ATOM 5017 O O . LYS B 1 127 ? 9.164 -5.836 3.365 1 91.88 127 LYS B O 1
ATOM 5022 N N . SER B 1 128 ? 10.906 -6.602 2.256 1 94.69 128 SER B N 1
ATOM 5023 C CA . SER B 1 128 ? 10.266 -7.844 1.836 1 94.69 128 SER B CA 1
ATOM 5024 C C . SER B 1 128 ? 11.109 -9.055 2.227 1 94.69 128 SER B C 1
ATOM 5026 O O . SER B 1 128 ? 12.156 -8.914 2.865 1 94.69 128 SER B O 1
ATOM 5028 N N . ARG B 1 129 ? 10.672 -10.289 1.909 1 97.5 129 ARG B N 1
ATOM 5029 C CA . ARG B 1 129 ? 11.398 -11.531 2.168 1 97.5 129 ARG B CA 1
ATOM 5030 C C . ARG B 1 129 ? 12.352 -11.859 1.026 1 97.5 129 ARG B C 1
ATOM 5032 O O . ARG B 1 129 ? 12.891 -12.961 0.955 1 97.5 129 ARG B O 1
ATOM 5039 N N . ILE B 1 130 ? 12.477 -10.93 0.11 1 97.94 130 ILE B N 1
ATOM 5040 C CA . ILE B 1 130 ? 13.492 -11.047 -0.926 1 97.94 130 ILE B CA 1
ATOM 5041 C C . ILE B 1 130 ? 14.773 -10.344 -0.471 1 97.94 130 ILE B C 1
ATOM 5043 O O . ILE B 1 130 ? 14.773 -9.141 -0.227 1 97.94 130 ILE B O 1
ATOM 5047 N N . LEU B 1 131 ? 15.812 -11.062 -0.393 1 97.75 131 LEU B N 1
ATOM 5048 C CA . LEU B 1 131 ? 17.047 -10.594 0.234 1 97.75 131 LEU B CA 1
ATOM 5049 C C . LEU B 1 131 ? 18.234 -10.773 -0.703 1 97.75 131 LEU B C 1
ATOM 5051 O O . LEU B 1 131 ? 18.109 -11.414 -1.749 1 97.75 131 LEU B O 1
ATOM 5055 N N . THR B 1 132 ? 19.266 -10.125 -0.374 1 95.88 132 THR B N 1
ATOM 5056 C CA . THR B 1 132 ? 20.516 -10.234 -1.107 1 95.88 132 THR B CA 1
ATOM 5057 C C . THR B 1 132 ? 21.688 -10.516 -0.154 1 95.88 132 THR B C 1
ATOM 5059 O O . THR B 1 132 ? 21.844 -9.828 0.854 1 95.88 132 THR B O 1
ATOM 5062 N N . LEU B 1 133 ? 22.469 -11.516 -0.478 1 95.62 133 LEU B N 1
ATOM 5063 C CA . LEU B 1 133 ? 23.656 -11.867 0.302 1 95.62 133 LEU B CA 1
ATOM 5064 C C . LEU B 1 133 ? 24.875 -11.07 -0.158 1 95.62 133 LEU B C 1
ATOM 5066 O O . LEU B 1 133 ? 25.203 -11.078 -1.344 1 95.62 133 LEU B O 1
ATOM 5070 N N . MET B 1 134 ? 25.406 -10.398 0.771 1 91.38 134 MET B N 1
ATOM 5071 C CA . MET B 1 134 ? 26.656 -9.68 0.534 1 91.38 134 MET B CA 1
ATOM 5072 C C . MET B 1 134 ? 27.812 -10.352 1.27 1 91.38 134 MET B C 1
ATOM 5074 O O . MET B 1 134 ? 27.688 -10.719 2.438 1 91.38 134 MET B O 1
ATOM 5078 N N . LEU B 1 135 ? 28.938 -10.484 0.509 1 88.38 135 LEU B N 1
ATOM 5079 C CA . LEU B 1 135 ? 30.125 -11.062 1.124 1 88.38 135 LEU B CA 1
ATOM 5080 C C . LEU B 1 135 ? 31.078 -9.969 1.595 1 88.38 135 LEU B C 1
ATOM 5082 O O . LEU B 1 135 ? 31.312 -8.992 0.878 1 88.38 135 LEU B O 1
ATOM 5086 N N . LYS B 1 136 ? 31.484 -9.938 2.822 1 77.06 136 LYS B N 1
ATOM 5087 C CA . LYS B 1 136 ? 32.406 -8.938 3.363 1 77.06 136 LYS B CA 1
ATOM 5088 C C . LYS B 1 136 ? 33.781 -9.047 2.707 1 77.06 136 LYS B C 1
ATOM 5090 O O . LYS B 1 136 ? 34.406 -8.031 2.402 1 77.06 136 LYS B O 1
ATOM 5095 N N . LYS B 1 137 ? 34.344 -10.336 2.799 1 70.56 137 LYS B N 1
ATOM 5096 C CA . LYS B 1 137 ? 35.656 -10.547 2.176 1 70.56 137 LYS B CA 1
ATOM 5097 C C . LYS B 1 137 ? 35.531 -11.414 0.925 1 70.56 137 LYS B C 1
ATOM 5099 O O . LYS B 1 137 ? 34.656 -12.281 0.847 1 70.56 137 LYS B O 1
ATOM 5104 N N . GLN B 1 138 ? 36.125 -10.906 -0.242 1 63.38 138 GLN B N 1
ATOM 5105 C CA . GLN B 1 138 ? 36.156 -11.719 -1.451 1 63.38 138 GLN B CA 1
ATOM 5106 C C . GLN B 1 138 ? 36.656 -13.141 -1.149 1 63.38 138 GLN B C 1
ATOM 5108 O O . GLN B 1 138 ? 37.625 -13.32 -0.413 1 63.38 138 GLN B O 1
ATOM 5113 N N . PRO B 1 139 ? 35.75 -14.047 -1.349 1 57.56 139 PRO B N 1
ATOM 5114 C CA . PRO B 1 139 ? 36.156 -15.414 -1.042 1 57.56 139 PRO B CA 1
ATOM 5115 C C . PRO B 1 139 ? 37.531 -15.75 -1.55 1 57.56 139 PRO B C 1
ATOM 5117 O O . PRO B 1 139 ? 38 -15.18 -2.551 1 57.56 139 PRO B O 1
ATOM 5120 N N . ASP B 1 140 ? 38.406 -16.219 -0.752 1 56.25 140 ASP B N 1
ATOM 5121 C CA . ASP B 1 140 ? 39.688 -16.781 -1.194 1 56.25 140 ASP B CA 1
ATOM 5122 C C . ASP B 1 140 ? 39.5 -17.703 -2.398 1 56.25 140 ASP B C 1
ATOM 5124 O O . ASP B 1 140 ? 38.594 -18.531 -2.416 1 56.25 140 ASP B O 1
ATOM 5128 N N . PRO B 1 141 ? 40.125 -17.328 -3.482 1 54 141 PRO B N 1
ATOM 5129 C CA . PRO B 1 141 ? 40.062 -18.156 -4.691 1 54 141 PRO B CA 1
ATOM 5130 C C . PRO B 1 141 ? 40.094 -19.656 -4.387 1 54 141 PRO B C 1
ATOM 5132 O O . PRO B 1 141 ? 39.625 -20.469 -5.184 1 54 141 PRO B O 1
ATOM 5135 N N . ILE B 1 142 ? 40.938 -19.984 -3.48 1 51.88 142 ILE B N 1
ATOM 5136 C CA . ILE B 1 142 ? 41.219 -21.406 -3.285 1 51.88 142 ILE B CA 1
ATOM 5137 C C . ILE B 1 142 ? 40.031 -22.062 -2.596 1 51.88 142 ILE B C 1
ATOM 5139 O O . ILE B 1 142 ? 40.031 -23.281 -2.361 1 51.88 142 ILE B O 1
ATOM 5143 N N . SER B 1 143 ? 39.219 -21.344 -1.986 1 52.28 143 SER B N 1
ATOM 5144 C CA . SER B 1 143 ? 38.188 -22.016 -1.188 1 52.28 143 SER B CA 1
ATOM 5145 C C . SER B 1 143 ? 37.312 -22.891 -2.061 1 52.28 143 SER B C 1
ATOM 5147 O O . SER B 1 143 ? 37.094 -22.594 -3.24 1 52.28 143 SER B O 1
ATOM 5149 N N . GLU B 1 144 ? 37.156 -24.156 -1.712 1 52.38 144 GLU B N 1
ATOM 5150 C CA . GLU B 1 144 ? 36.406 -25.25 -2.322 1 52.38 144 GLU B CA 1
ATOM 5151 C C . GLU B 1 144 ? 35.094 -24.781 -2.887 1 52.38 144 GLU B C 1
ATOM 5153 O O . GLU B 1 144 ? 34.188 -24.422 -2.131 1 52.38 144 GLU B O 1
ATOM 5158 N N . GLN B 1 145 ? 35.156 -24.125 -3.932 1 56.94 145 GLN B N 1
ATOM 5159 C CA . GLN B 1 145 ? 33.969 -23.766 -4.688 1 56.94 145 GLN B CA 1
ATOM 5160 C C . GLN B 1 145 ? 33.031 -24.969 -4.809 1 56.94 145 GLN B C 1
ATOM 5162 O O . GLN B 1 145 ? 33.312 -25.906 -5.543 1 56.94 145 GLN B O 1
ATOM 5167 N N . THR B 1 146 ? 32.469 -25.375 -3.709 1 61.88 146 THR B N 1
ATOM 5168 C CA . THR B 1 146 ? 31.5 -26.453 -3.824 1 61.88 146 THR B CA 1
ATOM 5169 C C . THR B 1 146 ? 30.469 -26.125 -4.898 1 61.88 146 THR B C 1
ATOM 5171 O O . THR B 1 146 ? 29.953 -25 -4.949 1 61.88 146 THR B O 1
ATOM 5174 N N . GLN B 1 147 ? 30.516 -26.859 -5.883 1 76.06 147 GLN B N 1
ATOM 5175 C CA . GLN B 1 147 ? 29.562 -26.766 -6.984 1 76.06 147 GLN B CA 1
ATOM 5176 C C . GLN B 1 147 ? 28.125 -26.766 -6.469 1 76.06 147 GLN B C 1
ATOM 5178 O O . GLN B 1 147 ? 27.719 -27.656 -5.715 1 76.06 147 GLN B O 1
ATOM 5183 N N . ILE B 1 148 ? 27.438 -25.656 -6.516 1 84.44 148 ILE B N 1
ATOM 5184 C CA . ILE B 1 148 ? 26.047 -25.531 -6.113 1 84.44 148 ILE B CA 1
ATOM 5185 C C . ILE B 1 148 ? 25.141 -26.141 -7.172 1 84.44 148 ILE B C 1
ATOM 5187 O O . ILE B 1 148 ? 25.25 -25.828 -8.359 1 84.44 148 ILE B O 1
ATOM 5191 N N . LEU B 1 149 ? 24.422 -27.188 -6.77 1 86.56 149 LEU B N 1
ATOM 5192 C CA . LEU B 1 149 ? 23.438 -27.781 -7.66 1 86.56 149 LEU B CA 1
ATOM 5193 C C . LEU B 1 149 ? 22.203 -26.875 -7.797 1 86.56 149 LEU B C 1
ATOM 5195 O O . LEU B 1 149 ? 21.5 -26.641 -6.82 1 86.56 149 LEU B O 1
ATOM 5199 N N . CYS B 1 150 ? 22.062 -26.359 -8.992 1 90.69 150 CYS B N 1
ATOM 5200 C CA . CYS B 1 150 ? 20.922 -25.5 -9.266 1 90.69 150 CYS B CA 1
ATOM 5201 C C . CYS B 1 150 ? 19.828 -26.25 -10 1 90.69 150 CYS B C 1
ATOM 5203 O O . CYS B 1 150 ? 20.094 -26.938 -10.992 1 90.69 150 CYS B O 1
ATOM 5205 N N . HIS B 1 151 ? 18.656 -26.125 -9.5 1 90.38 151 HIS B N 1
ATOM 5206 C CA . HIS B 1 151 ? 17.516 -26.766 -10.133 1 90.38 151 HIS B CA 1
ATOM 5207 C C . HIS B 1 151 ? 17.078 -26.016 -11.383 1 90.38 151 HIS B C 1
ATOM 5209 O O . HIS B 1 151 ? 17.156 -24.781 -11.43 1 90.38 151 HIS B O 1
ATOM 5215 N N . ARG B 1 152 ? 16.547 -26.766 -12.312 1 83.19 152 ARG B N 1
ATOM 5216 C CA . ARG B 1 152 ? 16.125 -26.188 -13.586 1 83.19 152 ARG B CA 1
ATOM 5217 C C . ARG B 1 152 ? 14.781 -25.484 -13.445 1 83.19 152 ARG B C 1
ATOM 5219 O O . ARG B 1 152 ? 13.875 -25.984 -12.773 1 83.19 152 ARG B O 1
ATOM 5226 N N . GLN B 1 153 ? 14.742 -24.328 -14.172 1 85.56 153 GLN B N 1
ATOM 5227 C CA . GLN B 1 153 ? 13.5 -23.562 -14.141 1 85.56 153 GLN B CA 1
ATOM 5228 C C . GLN B 1 153 ? 12.828 -23.562 -15.508 1 85.56 153 GLN B C 1
ATOM 5230 O O . GLN B 1 153 ? 11.695 -23.078 -15.648 1 85.56 153 GLN B O 1
ATOM 5235 N N . THR B 1 154 ? 13.5 -24.141 -16.453 1 85.5 154 THR B N 1
ATOM 5236 C CA . THR B 1 154 ? 12.945 -24.188 -17.812 1 85.5 154 THR B CA 1
ATOM 5237 C C . THR B 1 154 ? 13.031 -25.609 -18.375 1 85.5 154 THR B C 1
ATOM 5239 O O . THR B 1 154 ? 13.836 -26.406 -17.906 1 85.5 154 THR B O 1
ATOM 5242 N N . SER B 1 155 ? 12.148 -25.844 -19.297 1 85.25 155 SER B N 1
ATOM 5243 C CA . SER B 1 155 ? 12.133 -27.156 -19.938 1 85.25 155 SER B CA 1
ATOM 5244 C C . SER B 1 155 ? 13.336 -27.344 -20.859 1 85.25 155 SER B C 1
ATOM 5246 O O . SER B 1 155 ? 13.945 -26.359 -21.297 1 85.25 155 SER B O 1
ATOM 5248 N N . ILE B 1 156 ? 13.656 -28.531 -21.094 1 89.75 156 ILE B N 1
ATOM 5249 C CA . ILE B 1 156 ? 14.742 -28.844 -22.016 1 89.75 156 ILE B CA 1
ATOM 5250 C C . ILE B 1 156 ? 14.336 -28.453 -23.438 1 89.75 156 ILE B C 1
ATOM 5252 O O . ILE B 1 156 ? 13.148 -28.469 -23.781 1 89.75 156 ILE B O 1
ATOM 5256 N N . PRO B 1 157 ? 15.305 -28.109 -24.234 1 90.38 157 PRO B N 1
ATOM 5257 C CA . PRO B 1 157 ? 14.984 -27.812 -25.625 1 90.38 157 PRO B CA 1
ATOM 5258 C C . PRO B 1 157 ? 14.32 -28.984 -26.344 1 90.38 157 PRO B C 1
ATOM 5260 O O . PRO B 1 157 ? 14.625 -30.141 -26.062 1 90.38 157 PRO B O 1
ATOM 5263 N N . VAL B 1 158 ? 13.508 -28.703 -27.312 1 89.81 158 VAL B N 1
ATOM 5264 C CA . VAL B 1 158 ? 12.688 -29.688 -28.016 1 89.81 158 VAL B CA 1
ATOM 5265 C C . VAL B 1 158 ? 13.586 -30.719 -28.703 1 89.81 158 VAL B C 1
ATOM 5267 O O . VAL B 1 158 ? 13.281 -31.906 -28.734 1 89.81 158 VAL B O 1
ATOM 5270 N N . GLU B 1 159 ? 14.734 -30.25 -29.234 1 90.38 159 GLU B N 1
ATOM 5271 C CA . GLU B 1 159 ? 15.656 -31.141 -29.938 1 90.38 159 GLU B CA 1
ATOM 5272 C C . GLU B 1 159 ? 16.219 -32.188 -29.016 1 90.38 159 GLU B C 1
ATOM 5274 O O . GLU B 1 159 ? 16.312 -33.375 -29.391 1 90.38 159 GLU B O 1
ATOM 5279 N N . MET B 1 160 ? 16.516 -31.781 -27.875 1 93 160 MET B N 1
ATOM 5280 C CA . MET B 1 160 ? 17.031 -32.719 -26.891 1 93 160 MET B CA 1
ATOM 5281 C C . MET B 1 160 ? 15.945 -33.656 -26.422 1 93 160 MET B C 1
ATOM 5283 O O . MET B 1 160 ? 16.219 -34.844 -26.141 1 93 160 MET B O 1
ATOM 5287 N N . LEU B 1 161 ? 14.773 -33.156 -26.281 1 94.25 161 LEU B N 1
ATOM 5288 C CA . LEU B 1 161 ? 13.641 -34 -25.891 1 94.25 161 LEU B CA 1
ATOM 5289 C C . LEU B 1 161 ? 13.352 -35.062 -26.922 1 94.25 161 LEU B C 1
ATOM 5291 O O . LEU B 1 161 ? 13.133 -36.219 -26.562 1 94.25 161 LEU B O 1
ATOM 5295 N N . VAL B 1 162 ? 13.391 -34.719 -28.172 1 93.94 162 VAL B N 1
ATOM 5296 C CA . VAL B 1 162 ? 13.109 -35.656 -29.266 1 93.94 162 VAL B CA 1
ATOM 5297 C C . VAL B 1 162 ? 14.133 -36.781 -29.25 1 93.94 162 VAL B C 1
ATOM 5299 O O . VAL B 1 162 ? 13.773 -37.969 -29.438 1 93.94 162 VAL B O 1
ATOM 5302 N N . LYS B 1 163 ? 15.328 -36.406 -29.016 1 93.38 163 LYS B N 1
ATOM 5303 C CA . LYS B 1 163 ? 16.375 -37.438 -28.953 1 93.38 163 LYS B CA 1
ATOM 5304 C C . LYS B 1 163 ? 16.125 -38.406 -27.812 1 93.38 163 LYS B C 1
ATOM 5306 O O . LYS B 1 163 ? 16.266 -39.625 -27.984 1 93.38 163 LYS B O 1
ATOM 5311 N N . LYS B 1 164 ? 15.742 -37.906 -26.719 1 95 164 LYS B N 1
ATOM 5312 C CA . LYS B 1 164 ? 15.43 -38.75 -25.578 1 95 164 LYS B CA 1
ATOM 5313 C C . LYS B 1 164 ? 14.234 -39.656 -25.859 1 95 164 LYS B C 1
ATOM 5315 O O . LYS B 1 164 ? 14.211 -40.812 -25.453 1 95 164 LYS B O 1
ATOM 5320 N N . LEU B 1 165 ? 13.297 -39.125 -26.562 1 95.12 165 LEU B N 1
ATOM 5321 C CA . LEU B 1 165 ? 12.086 -39.875 -26.875 1 95.12 165 LEU B CA 1
ATOM 5322 C C . LEU B 1 165 ? 12.391 -41.031 -27.828 1 95.12 165 LEU B C 1
ATOM 5324 O O . LEU B 1 165 ? 11.766 -42.094 -27.734 1 95.12 165 LEU B O 1
ATOM 5328 N N . CYS B 1 166 ? 13.328 -40.875 -28.672 1 93.44 166 CYS B N 1
ATOM 5329 C CA . CYS B 1 166 ? 13.68 -41.875 -29.641 1 93.44 166 CYS B CA 1
ATOM 5330 C C . CYS B 1 166 ? 14.242 -43.125 -28.953 1 93.44 166 CYS B C 1
ATOM 5332 O O . CYS B 1 166 ? 14.156 -44.219 -29.484 1 93.44 166 CYS B O 1
ATOM 5334 N N . ASP B 1 167 ? 14.742 -42.906 -27.781 1 92.75 167 ASP B N 1
ATOM 5335 C CA . ASP B 1 167 ? 15.375 -44 -27.062 1 92.75 167 ASP B CA 1
ATOM 5336 C C . ASP B 1 167 ? 14.344 -44.781 -26.266 1 92.75 167 ASP B C 1
ATOM 5338 O O . ASP B 1 167 ? 14.672 -45.844 -25.688 1 92.75 167 ASP B O 1
ATOM 5342 N N . ALA B 1 168 ? 13.117 -44.375 -26.234 1 93.75 168 ALA B N 1
ATOM 5343 C CA . ALA B 1 168 ? 12.078 -45.062 -25.469 1 93.75 168 ALA B CA 1
ATOM 5344 C C . ALA B 1 168 ? 11.711 -46.375 -26.125 1 93.75 168 ALA B C 1
ATOM 5346 O O . ALA B 1 168 ? 11.953 -46.594 -27.312 1 93.75 168 ALA B O 1
ATOM 5347 N N . GLU B 1 169 ? 11.062 -47.281 -25.422 1 91.75 169 GLU B N 1
ATOM 5348 C CA . GLU B 1 169 ? 10.742 -48.625 -25.891 1 91.75 169 GLU B CA 1
ATOM 5349 C C . GLU B 1 169 ? 9.367 -48.656 -26.547 1 91.75 169 GLU B C 1
ATOM 5351 O O . GLU B 1 169 ? 9.07 -49.562 -27.312 1 91.75 169 GLU B O 1
ATOM 5356 N N . SER B 1 170 ? 8.539 -47.781 -26.203 1 92.94 170 SER B N 1
ATOM 5357 C CA . SER B 1 170 ? 7.176 -47.719 -26.719 1 92.94 170 SER B CA 1
ATOM 5358 C C . SER B 1 170 ? 6.66 -46.312 -26.781 1 92.94 170 SER B C 1
ATOM 5360 O O . SER B 1 170 ? 7.262 -45.406 -26.188 1 92.94 170 SER B O 1
ATOM 5362 N N . VAL B 1 171 ? 5.641 -46.125 -27.406 1 94.12 171 VAL B N 1
ATOM 5363 C CA . VAL B 1 171 ? 5.008 -44.812 -27.469 1 94.12 171 VAL B CA 1
ATOM 5364 C C . VAL B 1 171 ? 4.523 -44.406 -26.078 1 94.12 171 VAL B C 1
ATOM 5366 O O . VAL B 1 171 ? 4.613 -43.219 -25.688 1 94.12 171 VAL B O 1
ATOM 5369 N N . SER B 1 172 ? 3.982 -45.375 -25.328 1 94.31 172 SER B N 1
ATOM 5370 C CA . SER B 1 172 ? 3.564 -45.125 -23.953 1 94.31 172 SER B CA 1
ATOM 5371 C C . SER B 1 172 ? 4.727 -44.594 -23.125 1 94.31 172 SER B C 1
ATOM 5373 O O . SER B 1 172 ? 4.566 -43.625 -22.359 1 94.31 172 SER B O 1
ATOM 5375 N N . GLU B 1 173 ? 5.793 -45.188 -23.297 1 94.94 173 GLU B N 1
ATOM 5376 C CA . GLU B 1 173 ? 6.973 -44.75 -22.562 1 94.94 173 GLU B CA 1
ATOM 5377 C C . GLU B 1 173 ? 7.406 -43.344 -23 1 94.94 173 GLU B C 1
ATOM 5379 O O . GLU B 1 173 ? 7.887 -42.562 -22.188 1 94.94 173 GLU B O 1
ATOM 5384 N N . GLN B 1 174 ? 7.254 -43.031 -24.312 1 96 174 GLN B N 1
ATOM 5385 C CA . GLN B 1 174 ? 7.562 -41.688 -24.797 1 96 174 GLN B CA 1
ATOM 5386 C C . GLN B 1 174 ? 6.707 -40.625 -24.078 1 96 174 GLN B C 1
ATOM 5388 O O . GLN B 1 174 ? 7.203 -39.562 -23.719 1 96 174 GLN B O 1
ATOM 5393 N N . LEU B 1 175 ? 5.473 -40.969 -23.891 1 96.19 175 LEU B N 1
ATOM 5394 C CA . LEU B 1 175 ? 4.559 -40.031 -23.234 1 96.19 175 LEU B CA 1
ATOM 5395 C C . LEU B 1 175 ? 4.969 -39.812 -21.781 1 96.19 175 LEU B C 1
ATOM 5397 O O . LEU B 1 175 ? 4.973 -38.656 -21.312 1 96.19 175 LEU B O 1
ATOM 5401 N N . TYR B 1 176 ? 5.336 -40.844 -21.094 1 96.19 176 TYR B N 1
ATOM 5402 C CA . TYR B 1 176 ? 5.777 -40.719 -19.719 1 96.19 176 TYR B CA 1
ATOM 5403 C C . TYR B 1 176 ? 7.078 -39.906 -19.625 1 96.19 176 TYR B C 1
ATOM 5405 O O . TYR B 1 176 ? 7.25 -39.094 -18.734 1 96.19 176 TYR B O 1
ATOM 5413 N N . LEU B 1 177 ? 7.93 -40.188 -20.562 1 96.12 177 LEU B N 1
ATOM 5414 C CA . LEU B 1 177 ? 9.203 -39.469 -20.578 1 96.12 177 LEU B CA 1
ATOM 5415 C C . LEU B 1 177 ? 8.992 -38 -20.797 1 96.12 177 LEU B C 1
ATOM 5417 O O . LEU B 1 177 ? 9.641 -37.156 -20.141 1 96.12 177 LEU B O 1
ATOM 5421 N N . LEU B 1 178 ? 8.156 -37.625 -21.719 1 95.75 178 LEU B N 1
ATOM 5422 C CA . LEU B 1 178 ? 7.836 -36.25 -21.969 1 95.75 178 LEU B CA 1
ATOM 5423 C C . LEU B 1 178 ? 7.289 -35.562 -20.719 1 95.75 178 LEU B C 1
ATOM 5425 O O . LEU B 1 178 ? 7.734 -34.469 -20.344 1 95.75 178 LEU B O 1
ATOM 5429 N N . THR B 1 179 ? 6.352 -36.188 -20.094 1 94.94 179 THR B N 1
ATOM 5430 C CA . THR B 1 179 ? 5.723 -35.656 -18.875 1 94.94 179 THR B CA 1
ATOM 5431 C C . THR B 1 179 ? 6.758 -35.469 -17.781 1 94.94 179 THR B C 1
ATOM 5433 O O . THR B 1 179 ? 6.82 -34.406 -17.156 1 94.94 179 THR B O 1
ATOM 5436 N N . ASN B 1 180 ? 7.594 -36.438 -17.578 1 94.56 180 ASN B N 1
ATOM 5437 C CA . ASN B 1 180 ? 8.586 -36.375 -16.516 1 94.56 180 ASN B CA 1
ATOM 5438 C C . ASN B 1 180 ? 9.633 -35.312 -16.766 1 94.56 180 ASN B C 1
ATOM 5440 O O . ASN B 1 180 ? 10.109 -34.656 -15.82 1 94.56 180 ASN B O 1
ATOM 5444 N N . GLU B 1 181 ? 9.938 -35.094 -18 1 93.5 181 GLU B N 1
ATOM 5445 C CA . GLU B 1 181 ? 10.992 -34.156 -18.359 1 93.5 181 GLU B CA 1
ATOM 5446 C C . GLU B 1 181 ? 10.492 -32.719 -18.312 1 93.5 181 GLU B C 1
ATOM 5448 O O . GLU B 1 181 ? 11.281 -31.797 -18.094 1 93.5 181 GLU B O 1
ATOM 5453 N N . CYS B 1 182 ? 9.227 -32.562 -18.5 1 93.69 182 CYS B N 1
ATOM 5454 C CA . CYS B 1 182 ? 8.766 -31.219 -18.766 1 93.69 182 CYS B CA 1
ATOM 5455 C C . CYS B 1 182 ? 7.836 -30.734 -17.656 1 93.69 182 CYS B C 1
ATOM 5457 O O . CYS B 1 182 ? 7.555 -29.531 -17.547 1 93.69 182 CYS B O 1
ATOM 5459 N N . GLN B 1 183 ? 7.387 -31.609 -16.828 1 93.75 183 GLN B N 1
ATOM 5460 C CA . GLN B 1 183 ? 6.422 -31.219 -15.797 1 93.75 183 GLN B CA 1
ATOM 5461 C C . GLN B 1 183 ? 7.066 -30.328 -14.742 1 93.75 183 GLN B C 1
ATOM 5463 O O . GLN B 1 183 ? 8.297 -30.25 -14.648 1 93.75 183 GLN B O 1
ATOM 5468 N N . LEU B 1 184 ? 6.277 -29.656 -13.969 1 94.75 184 LEU B N 1
ATOM 5469 C CA . LEU B 1 184 ? 6.766 -28.844 -12.859 1 94.75 184 LEU B CA 1
ATOM 5470 C C . LEU B 1 184 ? 7.449 -29.719 -11.812 1 94.75 184 LEU B C 1
ATOM 5472 O O . LEU B 1 184 ? 6.969 -30.797 -11.492 1 94.75 184 LEU B O 1
ATOM 5476 N N . THR B 1 185 ? 8.555 -29.281 -11.391 1 95.12 185 THR B N 1
ATOM 5477 C CA . THR B 1 185 ? 9.25 -29.969 -10.305 1 95.12 185 THR B CA 1
ATOM 5478 C C . THR B 1 185 ? 8.75 -29.484 -8.945 1 95.12 185 THR B C 1
ATOM 5480 O O . THR B 1 185 ? 8.031 -28.484 -8.867 1 95.12 185 THR B O 1
ATOM 5483 N N . GLU B 1 186 ? 9.078 -30.25 -7.973 1 95.56 186 GLU B N 1
ATOM 5484 C CA . GLU B 1 186 ? 8.742 -29.844 -6.609 1 95.56 186 GLU B CA 1
ATOM 5485 C C . GLU B 1 186 ? 9.312 -28.469 -6.277 1 95.56 186 GLU B C 1
ATOM 5487 O O . GLU B 1 186 ? 8.625 -27.625 -5.695 1 95.56 186 GLU B O 1
ATOM 5492 N N . GLU B 1 187 ? 10.555 -28.188 -6.645 1 96.19 187 GLU B N 1
ATOM 5493 C CA . GLU B 1 187 ? 11.211 -26.906 -6.379 1 96.19 187 GLU B CA 1
ATOM 5494 C C . GLU B 1 187 ? 10.508 -25.766 -7.102 1 96.19 187 GLU B C 1
ATOM 5496 O O . GLU B 1 187 ? 10.305 -24.688 -6.527 1 96.19 187 GLU B O 1
ATOM 5501 N N . ASN B 1 188 ? 10.125 -26.062 -8.344 1 96.25 188 ASN B N 1
ATOM 5502 C CA . ASN B 1 188 ? 9.422 -25.047 -9.109 1 96.25 188 ASN B CA 1
ATOM 5503 C C . ASN B 1 188 ? 8.055 -24.734 -8.508 1 96.25 188 ASN B C 1
ATOM 5505 O O . ASN B 1 188 ? 7.629 -23.578 -8.469 1 96.25 188 ASN B O 1
ATOM 5509 N N . THR B 1 189 ? 7.395 -25.75 -8.094 1 97 189 THR B N 1
ATOM 5510 C CA . THR B 1 189 ? 6.102 -25.578 -7.438 1 97 189 THR B CA 1
ATOM 5511 C C . THR B 1 189 ? 6.246 -24.734 -6.18 1 97 189 THR B C 1
ATOM 5513 O O . THR B 1 189 ? 5.469 -23.797 -5.957 1 97 189 THR B O 1
ATOM 5516 N N . LYS B 1 190 ? 7.238 -25.062 -5.375 1 97.69 190 LYS B N 1
ATOM 5517 C CA . LYS B 1 190 ? 7.492 -24.281 -4.168 1 97.69 190 LYS B CA 1
ATOM 5518 C C . LYS B 1 190 ? 7.777 -22.828 -4.504 1 97.69 190 LYS B C 1
ATOM 5520 O O . LYS B 1 190 ? 7.324 -21.922 -3.801 1 97.69 190 LYS B O 1
ATOM 5525 N N . LEU B 1 191 ? 8.5 -22.656 -5.543 1 97.56 191 LEU B N 1
ATOM 5526 C CA . LEU B 1 191 ? 8.836 -21.297 -5.977 1 97.56 191 LEU B CA 1
ATOM 5527 C C . LEU B 1 191 ? 7.586 -20.531 -6.383 1 97.56 191 LEU B C 1
ATOM 5529 O O . LEU B 1 191 ? 7.465 -19.344 -6.09 1 97.56 191 LEU B O 1
ATOM 5533 N N . ARG B 1 192 ? 6.672 -21.172 -7.07 1 98 192 ARG B N 1
ATOM 5534 C CA . ARG B 1 192 ? 5.422 -20.547 -7.488 1 98 192 ARG B CA 1
ATOM 5535 C C . ARG B 1 192 ? 4.586 -20.141 -6.281 1 98 192 ARG B C 1
ATOM 5537 O O . ARG B 1 192 ? 4.043 -19.031 -6.238 1 98 192 ARG B O 1
ATOM 5544 N N . PHE B 1 193 ? 4.508 -20.984 -5.297 1 98.56 193 PHE B N 1
ATOM 5545 C CA . PHE B 1 193 ? 3.777 -20.656 -4.082 1 98.56 193 PHE B CA 1
ATOM 5546 C C . PHE B 1 193 ? 4.48 -19.531 -3.32 1 98.56 193 PHE B C 1
ATOM 5548 O O . PHE B 1 193 ? 3.826 -18.688 -2.703 1 98.56 193 PHE B O 1
ATOM 5555 N N . LEU B 1 194 ? 5.781 -19.562 -3.332 1 98.62 194 LEU B N 1
ATOM 5556 C CA . LEU B 1 194 ? 6.527 -18.5 -2.686 1 98.62 194 LEU B CA 1
ATOM 5557 C C . LEU B 1 194 ? 6.246 -17.156 -3.357 1 98.62 194 LEU B C 1
ATOM 5559 O O . LEU B 1 194 ? 6.031 -16.141 -2.68 1 98.62 194 LEU B O 1
ATOM 5563 N N . ALA B 1 195 ? 6.273 -17.156 -4.664 1 98.38 195 ALA B N 1
ATOM 5564 C CA . ALA B 1 195 ? 5.969 -15.93 -5.395 1 98.38 195 ALA B CA 1
ATOM 5565 C C . ALA B 1 195 ? 4.594 -15.391 -5.008 1 98.38 195 ALA B C 1
ATOM 5567 O O . ALA B 1 195 ? 4.434 -14.188 -4.77 1 98.38 195 ALA B O 1
ATOM 5568 N N . CYS B 1 196 ? 3.594 -16.281 -4.922 1 98.5 196 CYS B N 1
ATOM 5569 C CA . CYS B 1 196 ? 2.26 -15.867 -4.492 1 98.5 196 CYS B CA 1
ATOM 5570 C C . CYS B 1 196 ? 2.291 -15.297 -3.078 1 98.5 196 CYS B C 1
ATOM 5572 O O . CYS B 1 196 ? 1.649 -14.281 -2.803 1 98.5 196 CYS B O 1
ATOM 5574 N N . SER B 1 197 ? 3 -15.945 -2.23 1 98.25 197 SER B N 1
ATOM 5575 C CA . SER B 1 197 ? 3.107 -15.516 -0.84 1 98.25 197 SER B CA 1
ATOM 5576 C C . SER B 1 197 ? 3.744 -14.133 -0.737 1 98.25 197 SER B C 1
ATOM 5578 O O . SER B 1 197 ? 3.352 -13.328 0.104 1 98.25 197 SER B O 1
ATOM 5580 N N . LEU B 1 198 ? 4.734 -13.906 -1.548 1 98.06 198 LEU B N 1
ATOM 5581 C CA . LEU B 1 198 ? 5.402 -12.609 -1.561 1 98.06 198 LEU B CA 1
ATOM 5582 C C . LEU B 1 198 ? 4.445 -11.516 -2.018 1 98.06 198 LEU B C 1
ATOM 5584 O O . LEU B 1 198 ? 4.445 -10.414 -1.462 1 98.06 198 LEU B O 1
ATOM 5588 N N . ILE B 1 199 ? 3.65 -11.797 -3.021 1 97.94 199 ILE B N 1
ATOM 5589 C CA . ILE B 1 199 ? 2.646 -10.844 -3.48 1 97.94 199 ILE B CA 1
ATOM 5590 C C . ILE B 1 199 ? 1.58 -10.664 -2.404 1 97.94 199 ILE B C 1
ATOM 5592 O O . ILE B 1 199 ? 1.057 -9.555 -2.223 1 97.94 199 ILE B O 1
ATOM 5596 N N . GLN B 1 200 ? 1.281 -11.719 -1.707 1 97.06 200 GLN B N 1
ATOM 5597 C CA . GLN B 1 200 ? 0.334 -11.641 -0.6 1 97.06 200 GLN B CA 1
ATOM 5598 C C . GLN B 1 200 ? 0.832 -10.695 0.486 1 97.06 200 GLN B C 1
ATOM 5600 O O . GLN B 1 200 ? 0.042 -9.961 1.087 1 97.06 200 GLN B O 1
ATOM 5605 N N . ASP B 1 201 ? 2.121 -10.766 0.765 1 95.69 201 ASP B N 1
ATOM 5606 C CA . ASP B 1 201 ? 2.695 -9.844 1.737 1 95.69 201 ASP B CA 1
ATOM 5607 C C . ASP B 1 201 ? 2.396 -8.391 1.362 1 95.69 201 ASP B C 1
ATOM 5609 O O . ASP B 1 201 ? 2.1 -7.57 2.23 1 95.69 201 ASP B O 1
ATOM 5613 N N . ILE B 1 202 ? 2.461 -8.125 0.127 1 94.81 202 ILE B N 1
ATOM 5614 C CA . ILE B 1 202 ? 2.221 -6.781 -0.38 1 94.81 202 ILE B CA 1
ATOM 5615 C C . ILE B 1 202 ? 0.741 -6.43 -0.234 1 94.81 202 ILE B C 1
ATOM 5617 O O . ILE B 1 202 ? 0.397 -5.371 0.295 1 94.81 202 ILE B O 1
ATOM 5621 N N . ALA B 1 203 ? -0.129 -7.289 -0.644 1 95 203 ALA B N 1
ATOM 5622 C CA . ALA B 1 203 ? -1.566 -7.043 -0.578 1 95 203 ALA B CA 1
ATOM 5623 C C . ALA B 1 203 ? -2.045 -6.965 0.869 1 95 203 ALA B C 1
ATOM 5625 O O . ALA B 1 203 ? -2.914 -6.156 1.2 1 95 203 ALA B O 1
ATOM 5626 N N . SER B 1 204 ? -1.458 -7.754 1.716 1 93.56 204 SER B N 1
ATOM 5627 C CA . SER B 1 204 ? -1.907 -7.871 3.1 1 93.56 204 SER B CA 1
ATOM 5628 C C . SER B 1 204 ? -1.567 -6.621 3.9 1 93.56 204 SER B C 1
ATOM 5630 O O . SER B 1 204 ? -2.117 -6.398 4.98 1 93.56 204 SER B O 1
ATOM 5632 N N . ALA B 1 205 ? -0.673 -5.918 3.369 1 89.81 205 ALA B N 1
ATOM 5633 C CA . ALA B 1 205 ? -0.374 -4.652 4.031 1 89.81 205 ALA B CA 1
ATOM 5634 C C . ALA B 1 205 ? -1.622 -3.781 4.141 1 89.81 205 ALA B C 1
ATOM 5636 O O . ALA B 1 205 ? -1.82 -3.09 5.145 1 89.81 205 ALA B O 1
ATOM 5637 N N . TYR B 1 206 ? -2.449 -3.869 3.207 1 88.31 206 TYR B N 1
ATOM 5638 C CA . TYR B 1 206 ? -3.654 -3.047 3.203 1 88.31 206 TYR B CA 1
ATOM 5639 C C . TYR B 1 206 ? -4.895 -3.895 3.467 1 88.31 206 TYR B C 1
ATOM 5641 O O . TYR B 1 206 ? -5.895 -3.396 3.99 1 88.31 206 TYR B O 1
ATOM 5649 N N . PHE B 1 207 ? -4.816 -5.109 3.082 1 90.44 207 PHE B N 1
ATOM 5650 C CA . PHE B 1 207 ? -5.949 -6.012 3.264 1 90.44 207 PHE B CA 1
ATOM 5651 C C . PHE B 1 207 ? -5.566 -7.188 4.152 1 90.44 207 PHE B C 1
ATOM 5653 O O . PHE B 1 207 ? -5.191 -8.25 3.652 1 90.44 207 PHE B O 1
ATOM 5660 N N . SER B 1 208 ? -5.695 -7.023 5.414 1 85 208 SER B N 1
ATOM 5661 C CA . SER B 1 208 ? -5.145 -7.938 6.41 1 85 208 SER B CA 1
ATOM 5662 C C . SER B 1 208 ? -5.703 -9.344 6.234 1 85 208 SER B C 1
ATOM 5664 O O . SER B 1 208 ? -5.02 -10.328 6.531 1 85 208 SER B O 1
ATOM 5666 N N . ASP B 1 209 ? -6.867 -9.531 5.734 1 84.12 209 ASP B N 1
ATOM 5667 C CA . ASP B 1 209 ? -7.477 -10.852 5.625 1 84.12 209 ASP B CA 1
ATOM 5668 C C . ASP B 1 209 ? -7.539 -11.312 4.172 1 84.12 209 ASP B C 1
ATOM 5670 O O . ASP B 1 209 ? -8.516 -11.945 3.756 1 84.12 209 ASP B O 1
ATOM 5674 N N . CYS B 1 210 ? -6.461 -11.125 3.521 1 91.38 210 CYS B N 1
ATOM 5675 C CA . CYS B 1 210 ? -6.477 -11.547 2.125 1 91.38 210 CYS B CA 1
ATOM 5676 C C . CYS B 1 210 ? -5.535 -12.719 1.902 1 91.38 210 CYS B C 1
ATOM 5678 O O . CYS B 1 210 ? -4.684 -13.008 2.748 1 91.38 210 CYS B O 1
ATOM 5680 N N . ILE B 1 211 ? -5.785 -13.477 0.828 1 93 211 ILE B N 1
ATOM 5681 C CA . ILE B 1 211 ? -4.945 -14.609 0.44 1 93 211 ILE B CA 1
ATOM 5682 C C . ILE B 1 211 ? -4.684 -14.562 -1.063 1 93 211 ILE B C 1
ATOM 5684 O O . ILE B 1 211 ? -5.574 -14.227 -1.848 1 93 211 ILE B O 1
ATOM 5688 N N . VAL B 1 212 ? -3.439 -14.828 -1.423 1 96.06 212 VAL B N 1
ATOM 5689 C CA . VAL B 1 212 ? -3.105 -14.977 -2.836 1 96.06 212 VAL B CA 1
ATOM 5690 C C . VAL B 1 212 ? -2.783 -16.438 -3.137 1 96.06 212 VAL B C 1
ATOM 5692 O O . VAL B 1 212 ? -1.864 -17.016 -2.547 1 96.06 212 VAL B O 1
ATOM 5695 N N . LYS B 1 213 ? -3.512 -16.984 -4.07 1 94.94 213 LYS B N 1
ATOM 5696 C CA . LYS B 1 213 ? -3.352 -18.391 -4.449 1 94.94 213 LYS B CA 1
ATOM 5697 C C . LYS B 1 213 ? -3.035 -18.516 -5.934 1 94.94 213 LYS B C 1
ATOM 5699 O O . LYS B 1 213 ? -3.557 -17.766 -6.758 1 94.94 213 LYS B O 1
ATOM 5704 N N . PRO B 1 214 ? -2.154 -19.5 -6.223 1 96.5 214 PRO B N 1
ATOM 5705 C CA . PRO B 1 214 ? -2.008 -19.828 -7.645 1 96.5 214 PRO B CA 1
ATOM 5706 C C . PRO B 1 214 ? -3.191 -20.609 -8.188 1 96.5 214 PRO B C 1
ATOM 5708 O O . PRO B 1 214 ? -3.852 -21.344 -7.441 1 96.5 214 PRO B O 1
ATOM 5711 N N . PHE B 1 215 ? -3.506 -20.453 -9.383 1 94.31 215 PHE B N 1
ATOM 5712 C CA . PHE B 1 215 ? -4.492 -21.266 -10.086 1 94.31 215 PHE B CA 1
ATOM 5713 C C . PHE B 1 215 ? -4.012 -21.609 -11.484 1 94.31 215 PHE B C 1
ATOM 5715 O O . PHE B 1 215 ? -2.881 -21.297 -11.859 1 94.31 215 PHE B O 1
ATOM 5722 N N . GLY B 1 216 ? -4.77 -22.422 -12.172 1 91.5 216 GLY B N 1
ATOM 5723 C CA . GLY B 1 216 ? -4.371 -22.828 -13.508 1 91.5 216 GLY B CA 1
ATOM 5724 C C . GLY B 1 216 ? -3.32 -23.922 -13.523 1 91.5 216 GLY B C 1
ATOM 5725 O O . GLY B 1 216 ? -3.361 -24.828 -12.703 1 91.5 216 GLY B O 1
ATOM 5726 N N . SER B 1 217 ? -2.406 -23.75 -14.484 1 91.62 217 SER B N 1
ATOM 5727 C CA . SER B 1 217 ? -1.436 -24.812 -14.75 1 91.62 217 SER B CA 1
ATOM 5728 C C . SER B 1 217 ? -0.495 -25.016 -13.57 1 91.62 217 SER B C 1
ATOM 5730 O O . SER B 1 217 ? 0.064 -26.094 -13.391 1 91.62 217 SER B O 1
ATOM 5732 N N . SER B 1 218 ? -0.405 -24.078 -12.727 1 94.5 218 SER B N 1
ATOM 5733 C CA . SER B 1 218 ? 0.505 -24.172 -11.586 1 94.5 218 SER B CA 1
ATOM 5734 C C . SER B 1 218 ? 0.013 -25.188 -10.562 1 94.5 218 SER B C 1
ATOM 5736 O O . SER B 1 218 ? 0.809 -25.766 -9.82 1 94.5 218 SER B O 1
ATOM 5738 N N . VAL B 1 219 ? -1.306 -25.453 -10.594 1 95.5 219 VAL B N 1
ATOM 5739 C CA . VAL B 1 219 ? -1.787 -26.25 -9.484 1 95.5 219 VAL B CA 1
ATOM 5740 C C . VAL B 1 219 ? -2.693 -27.375 -10.008 1 95.5 219 VAL B C 1
ATOM 5742 O O . VAL B 1 219 ? -3.096 -28.25 -9.25 1 95.5 219 VAL B O 1
ATOM 5745 N N . ASN B 1 220 ? -3.068 -27.391 -11.258 1 90.06 220 ASN B N 1
ATOM 5746 C CA . ASN B 1 220 ? -4.016 -28.375 -11.766 1 90.06 220 ASN B CA 1
ATOM 5747 C C . ASN B 1 220 ? -3.309 -29.641 -12.242 1 90.06 220 ASN B C 1
ATOM 5749 O O . ASN B 1 220 ? -3.934 -30.516 -12.844 1 90.06 220 ASN B O 1
ATOM 5753 N N . THR B 1 221 ? -1.958 -29.75 -12.117 1 88.56 221 THR B N 1
ATOM 5754 C CA . THR B 1 221 ? -1.102 -30.906 -12.383 1 88.56 221 THR B CA 1
ATOM 5755 C C . THR B 1 221 ? -0.699 -30.938 -13.859 1 88.56 221 THR B C 1
ATOM 5757 O O . THR B 1 221 ? 0.056 -31.828 -14.273 1 88.56 221 THR B O 1
ATOM 5760 N N . PHE B 1 222 ? -1.111 -29.984 -14.664 1 88.75 222 PHE B N 1
ATOM 5761 C CA . PHE B 1 222 ? -0.813 -29.984 -16.094 1 88.75 222 PHE B CA 1
ATOM 5762 C C . PHE B 1 222 ? 0.26 -28.953 -16.422 1 88.75 222 PHE B C 1
ATOM 5764 O O . PHE B 1 222 ? 0.526 -28.688 -17.594 1 88.75 222 PHE B O 1
ATOM 5771 N N . GLY B 1 223 ? 0.849 -28.438 -15.422 1 90.44 223 GLY B N 1
ATOM 5772 C CA . GLY B 1 223 ? 1.816 -27.375 -15.656 1 90.44 223 GLY B CA 1
ATOM 5773 C C . GLY B 1 223 ? 3.154 -27.891 -16.156 1 90.44 223 GLY B C 1
ATOM 5774 O O . GLY B 1 223 ? 3.635 -28.922 -15.703 1 90.44 223 GLY B O 1
ATOM 5775 N N . LYS B 1 224 ? 3.668 -27.156 -17.109 1 90.44 224 LYS B N 1
ATOM 5776 C CA . LYS B 1 224 ? 5.012 -27.438 -17.609 1 90.44 224 LYS B CA 1
ATOM 5777 C C . LYS B 1 224 ? 6 -26.375 -17.141 1 90.44 224 LYS B C 1
ATOM 5779 O O . LYS B 1 224 ? 5.617 -25.234 -16.875 1 90.44 224 LYS B O 1
ATOM 5784 N N . LEU B 1 225 ? 7.25 -26.766 -17.062 1 92.31 225 LEU B N 1
ATOM 5785 C CA . LEU B 1 225 ? 8.289 -25.797 -16.703 1 92.31 225 LEU B CA 1
ATOM 5786 C C . LEU B 1 225 ? 8.289 -24.625 -17.672 1 92.31 225 LEU B C 1
ATOM 5788 O O . LEU B 1 225 ? 8.203 -24.812 -18.891 1 92.31 225 LEU B O 1
ATOM 5792 N N . GLY B 1 226 ? 8.219 -23.438 -17.109 1 88.06 226 GLY B N 1
ATOM 5793 C CA . GLY B 1 226 ? 8.266 -22.234 -17.938 1 88.06 226 GLY B CA 1
ATOM 5794 C C . GLY B 1 226 ? 6.902 -21.609 -18.141 1 88.06 226 GLY B C 1
ATOM 5795 O O . GLY B 1 226 ? 6.797 -20.5 -18.672 1 88.06 226 GLY B O 1
ATOM 5796 N N . CYS B 1 227 ? 5.863 -22.281 -17.75 1 89.94 227 CYS B N 1
ATOM 5797 C CA . CYS B 1 227 ? 4.539 -21.703 -17.922 1 89.94 227 CYS B CA 1
ATOM 5798 C C . CYS B 1 227 ? 4.344 -20.5 -17 1 89.94 227 CYS B C 1
ATOM 5800 O O . CYS B 1 227 ? 5.09 -20.344 -16.031 1 89.94 227 CYS B O 1
ATOM 5802 N N . ASP B 1 228 ? 3.365 -19.719 -17.25 1 92.88 228 ASP B N 1
ATOM 5803 C CA . ASP B 1 228 ? 3.09 -18.516 -16.484 1 92.88 228 ASP B CA 1
ATOM 5804 C C . ASP B 1 228 ? 2.479 -18.859 -15.125 1 92.88 228 ASP B C 1
ATOM 5806 O O . ASP B 1 228 ? 2.096 -20.016 -14.883 1 92.88 228 ASP B O 1
ATOM 5810 N N . LEU B 1 229 ? 2.541 -17.922 -14.258 1 96.75 229 LEU B N 1
ATOM 5811 C CA . LEU B 1 229 ? 1.915 -18.062 -12.945 1 96.75 229 LEU B CA 1
ATOM 5812 C C . LEU B 1 229 ? 0.655 -17.203 -12.852 1 96.75 229 LEU B C 1
ATOM 5814 O O . LEU B 1 229 ? 0.732 -15.977 -12.844 1 96.75 229 LEU B O 1
ATOM 5818 N N . ASP B 1 230 ? -0.467 -17.859 -12.805 1 94.56 230 ASP B N 1
ATOM 5819 C CA . ASP B 1 230 ? -1.744 -17.188 -12.594 1 94.56 230 ASP B CA 1
ATOM 5820 C C . ASP B 1 230 ? -2.07 -17.078 -11.102 1 94.56 230 ASP B C 1
ATOM 5822 O O . ASP B 1 230 ? -2.09 -18.094 -10.391 1 94.56 230 ASP B O 1
ATOM 5826 N N . MET B 1 231 ? -2.303 -15.875 -10.664 1 96.06 231 MET B N 1
ATOM 5827 C CA . MET B 1 231 ? -2.561 -15.633 -9.242 1 96.06 231 MET B CA 1
ATOM 5828 C C . MET B 1 231 ? -3.957 -15.062 -9.031 1 96.06 231 MET B C 1
ATOM 5830 O O . MET B 1 231 ? -4.441 -14.281 -9.852 1 96.06 231 MET B O 1
ATOM 5834 N N . PHE B 1 232 ? -4.488 -15.453 -7.91 1 92.56 232 PHE B N 1
ATOM 5835 C CA . PHE B 1 232 ? -5.816 -15.031 -7.484 1 92.56 232 PHE B CA 1
ATOM 5836 C C . PHE B 1 232 ? -5.77 -14.406 -6.098 1 92.56 232 PHE B C 1
ATOM 5838 O O . PHE B 1 232 ? -5.414 -15.07 -5.121 1 92.56 232 PHE B O 1
ATOM 5845 N N . LEU B 1 233 ? -6.066 -13.125 -6.066 1 95.44 233 LEU B N 1
ATOM 5846 C CA . LEU B 1 233 ? -6.207 -12.453 -4.785 1 95.44 233 LEU B CA 1
ATOM 5847 C C . LEU B 1 233 ? -7.629 -12.578 -4.254 1 95.44 233 LEU B C 1
ATOM 5849 O O . LEU B 1 233 ? -8.578 -12.102 -4.883 1 95.44 233 LEU B O 1
ATOM 5853 N N . GLU B 1 234 ? -7.742 -13.25 -3.17 1 91.69 234 GLU B N 1
ATOM 5854 C CA . GLU B 1 234 ? -9.031 -13.414 -2.502 1 91.69 234 GLU B CA 1
ATOM 5855 C C . GLU B 1 234 ? -9.156 -12.477 -1.302 1 91.69 234 GLU B C 1
ATOM 5857 O O . GLU B 1 234 ? -8.344 -12.539 -0.376 1 91.69 234 GLU B O 1
ATOM 5862 N N . LEU B 1 235 ? -10.164 -11.648 -1.415 1 87.5 235 LEU B N 1
ATOM 5863 C CA . LEU B 1 235 ? -10.398 -10.719 -0.315 1 87.5 235 LEU B CA 1
ATOM 5864 C C . LEU B 1 235 ? -11.484 -11.242 0.616 1 87.5 235 LEU B C 1
ATOM 5866 O O . LEU B 1 235 ? -12.516 -11.742 0.156 1 87.5 235 LEU B O 1
ATOM 5870 N N . ASN B 1 236 ? -11.016 -11.961 1.661 1 68.56 236 ASN B N 1
ATOM 5871 C CA . ASN B 1 236 ? -11.984 -12.578 2.561 1 68.56 236 ASN B CA 1
ATOM 5872 C C . ASN B 1 236 ? -12.992 -11.562 3.08 1 68.56 236 ASN B C 1
ATOM 5874 O O . ASN B 1 236 ? -12.625 -10.445 3.455 1 68.56 236 ASN B O 1
ATOM 5878 N N . LYS B 1 237 ? -14.094 -11.836 2.613 1 56.62 237 LYS B N 1
ATOM 5879 C CA . LYS B 1 237 ? -15.156 -11.133 3.328 1 56.62 237 LYS B CA 1
ATOM 5880 C C . LYS B 1 237 ? -15.078 -11.391 4.828 1 56.62 237 LYS B C 1
ATOM 5882 O O . LYS B 1 237 ? -14.812 -12.516 5.258 1 56.62 237 LYS B O 1
ATOM 5887 N N . VAL B 1 238 ? -14.25 -10.695 5.539 1 50.34 238 VAL B N 1
ATOM 5888 C CA . VAL B 1 238 ? -14.172 -10.836 6.988 1 50.34 238 VAL B CA 1
ATOM 5889 C C . VAL B 1 238 ? -15.391 -11.609 7.5 1 50.34 238 VAL B C 1
ATOM 5891 O O . VAL B 1 238 ? -16.531 -11.242 7.211 1 50.34 238 VAL B O 1
ATOM 5894 N N . GLY B 1 239 ? -15.219 -12.891 7.562 1 47 239 GLY B N 1
ATOM 5895 C CA . GLY B 1 239 ? -16.25 -13.641 8.273 1 47 239 GLY B CA 1
ATOM 5896 C C . GLY B 1 239 ? -16.938 -12.828 9.352 1 47 239 GLY B C 1
ATOM 5897 O O . GLY B 1 239 ? -16.406 -11.82 9.82 1 47 239 GLY B O 1
ATOM 5898 N N . LYS B 1 240 ? -18.297 -12.883 9.297 1 46.75 240 LYS B N 1
ATOM 5899 C CA . LYS B 1 240 ? -19.203 -12.492 10.375 1 46.75 240 LYS B CA 1
ATOM 5900 C C . LYS B 1 240 ? -18.562 -12.734 11.734 1 46.75 240 LYS B C 1
ATOM 5902 O O . LYS B 1 240 ? -18.469 -13.875 12.188 1 46.75 240 LYS B O 1
ATOM 5907 N N . ASN B 1 241 ? -17.344 -12.336 11.867 1 47.16 241 ASN B N 1
ATOM 5908 C CA . ASN B 1 241 ? -17.219 -12.508 13.305 1 47.16 241 ASN B CA 1
ATOM 5909 C C . ASN B 1 241 ? -18.531 -12.242 14.031 1 47.16 241 ASN B C 1
ATOM 5911 O O . ASN B 1 241 ? -18.953 -11.094 14.156 1 47.16 241 ASN B O 1
ATOM 5915 N N . SER B 1 242 ? -19.469 -13.07 13.531 1 44.69 242 SER B N 1
ATOM 5916 C CA . SER B 1 242 ? -20.703 -13.117 14.305 1 44.69 242 SER B CA 1
ATOM 5917 C C . SER B 1 242 ? -20.422 -13.141 15.805 1 44.69 242 SER B C 1
ATOM 5919 O O . SER B 1 242 ? -20.656 -14.148 16.469 1 44.69 242 SER B O 1
ATOM 5921 N N . VAL B 1 243 ? -19.234 -12.852 16.172 1 46.53 243 VAL B N 1
ATOM 5922 C CA . VAL B 1 243 ? -19.484 -12.82 17.609 1 46.53 243 VAL B CA 1
ATOM 5923 C C . VAL B 1 243 ? -20.844 -12.18 17.875 1 46.53 243 VAL B C 1
ATOM 5925 O O . VAL B 1 243 ? -21.047 -10.992 17.609 1 46.53 243 VAL B O 1
ATOM 5928 N N . LYS B 1 244 ? -21.891 -13.055 17.641 1 46.94 244 LYS B N 1
ATOM 5929 C CA . LYS B 1 244 ? -23.188 -12.758 18.219 1 46.94 244 LYS B CA 1
ATOM 5930 C C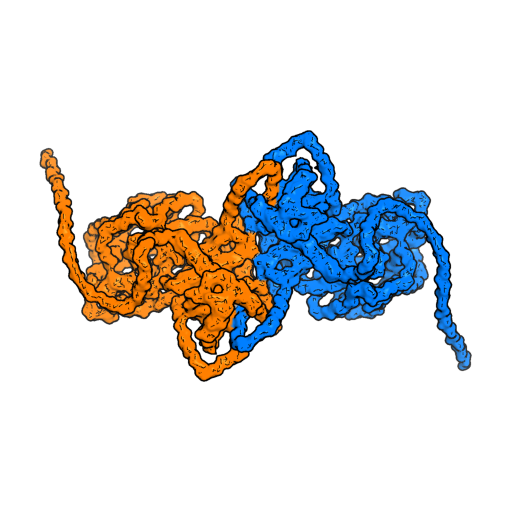 . LYS B 1 244 ? -23.062 -11.797 19.406 1 46.94 244 LYS B C 1
ATOM 5932 O O . LYS B 1 244 ? -22.938 -12.234 20.547 1 46.94 244 LYS B O 1
ATOM 5937 N N . ARG B 1 245 ? -22.297 -10.891 19.312 1 44.09 245 ARG B N 1
ATOM 5938 C CA . ARG B 1 245 ? -22.203 -10.266 20.625 1 44.09 245 ARG B CA 1
ATOM 5939 C C . ARG B 1 245 ? -23.594 -9.898 21.141 1 44.09 245 ARG B C 1
ATOM 5941 O O . ARG B 1 245 ? -24.5 -9.602 20.359 1 44.09 245 ARG B O 1
ATOM 5948 N N . LYS B 1 246 ? -23.641 -9.625 22.312 1 49.34 246 LYS B N 1
ATOM 5949 C CA . LYS B 1 246 ? -24.531 -9.242 23.406 1 49.34 246 LYS B CA 1
ATOM 5950 C C . LYS B 1 246 ? -25.359 -8.016 23.047 1 49.34 246 LYS B C 1
ATOM 5952 O O . LYS B 1 246 ? -25 -7.258 22.141 1 49.34 246 LYS B O 1
ATOM 5957 N N . THR B 1 247 ? -26.281 -7.621 23.719 1 63.78 247 THR B N 1
ATOM 5958 C CA . THR B 1 247 ? -27.422 -6.777 24.047 1 63.78 247 THR B CA 1
ATOM 5959 C C . THR B 1 247 ? -27.062 -5.301 23.922 1 63.78 247 THR B C 1
ATOM 5961 O O . THR B 1 247 ? -27.766 -4.438 24.453 1 63.78 247 THR B O 1
ATOM 5964 N N . SER B 1 248 ? -25.859 -4.965 23.062 1 76.5 248 SER B N 1
ATOM 5965 C CA . SER B 1 248 ? -25.609 -3.527 23.125 1 76.5 248 SER B CA 1
ATOM 5966 C C . SER B 1 248 ? -26.375 -2.779 22.031 1 76.5 248 SER B C 1
ATOM 5968 O O . SER B 1 248 ? -26.547 -3.299 20.938 1 76.5 248 SER B O 1
ATOM 5970 N N . PRO B 1 249 ? -26.812 -1.646 22.344 1 83.38 249 PRO B N 1
ATOM 5971 C CA . PRO B 1 249 ? -27.531 -0.815 21.375 1 83.38 249 PRO B CA 1
ATOM 5972 C C . PRO B 1 249 ? -26.594 -0.192 20.344 1 83.38 249 PRO B C 1
ATOM 5974 O O . PRO B 1 249 ? -27.062 0.443 19.391 1 83.38 249 PRO B O 1
ATOM 5977 N N . PHE B 1 250 ? -25.266 -0.446 20.516 1 89.25 250 PHE B N 1
ATOM 5978 C CA . PHE B 1 250 ? -24.297 0.214 19.641 1 89.25 250 PHE B CA 1
ATOM 5979 C C . PHE B 1 250 ? -23.547 -0.807 18.797 1 89.25 250 PHE B C 1
ATOM 5981 O O . PHE B 1 250 ? -23.188 -1.882 19.281 1 89.25 250 PHE B O 1
ATOM 5988 N N . ASN B 1 251 ? -23.469 -0.451 17.5 1 90.44 251 ASN B N 1
ATOM 5989 C CA . ASN B 1 251 ? -22.625 -1.175 16.547 1 90.44 251 ASN B CA 1
ATOM 5990 C C . ASN B 1 251 ? -21.656 -0.24 15.836 1 90.44 251 ASN B C 1
ATOM 5992 O O . ASN B 1 251 ? -22.062 0.798 15.305 1 90.44 251 ASN B O 1
ATOM 5996 N N . ILE B 1 252 ? -20.375 -0.616 15.914 1 94.06 252 ILE B N 1
ATOM 5997 C CA . ILE B 1 252 ? -19.359 0.208 15.25 1 94.06 252 ILE B CA 1
ATOM 5998 C C . ILE B 1 252 ? -18.812 -0.535 14.039 1 94.06 252 ILE B C 1
ATOM 6000 O O . ILE B 1 252 ? -18.484 -1.721 14.125 1 94.06 252 ILE B O 1
ATOM 6004 N N . ILE B 1 253 ? -18.766 0.162 12.898 1 93.25 253 ILE B N 1
ATOM 6005 C CA . ILE B 1 253 ? -18.25 -0.438 11.672 1 93.25 253 ILE B CA 1
ATOM 6006 C C . ILE B 1 253 ? -17.094 0.401 11.141 1 93.25 253 ILE B C 1
ATOM 6008 O O . ILE B 1 253 ? -16.938 1.571 11.5 1 93.25 253 ILE B O 1
ATOM 6012 N N . TYR B 1 254 ? -16.188 -0.2 10.344 1 93.5 254 TYR B N 1
ATOM 6013 C CA . TYR B 1 254 ? -15.133 0.547 9.68 1 93.5 254 TYR B CA 1
ATOM 6014 C C . TYR B 1 254 ? -15.703 1.485 8.625 1 93.5 254 TYR B C 1
ATOM 6016 O O . TYR B 1 254 ? -16.625 1.113 7.887 1 93.5 254 TYR B O 1
ATOM 6024 N N . GLN B 1 255 ? -15.211 2.695 8.633 1 93.88 255 GLN B N 1
ATOM 6025 C CA . GLN B 1 255 ? -15.5 3.551 7.484 1 93.88 255 GLN B CA 1
ATOM 6026 C C . GLN B 1 255 ? -14.641 3.172 6.285 1 93.88 255 GLN B C 1
ATOM 6028 O O . GLN B 1 255 ? -13.406 3.156 6.379 1 93.88 255 GLN B O 1
ATOM 6033 N N . MET B 1 256 ? -15.305 2.84 5.188 1 92.5 256 MET B N 1
ATOM 6034 C CA . MET B 1 256 ? -14.586 2.367 4.004 1 92.5 256 MET B CA 1
ATOM 6035 C C . MET B 1 256 ? -15.094 3.059 2.746 1 92.5 256 MET B C 1
ATOM 6037 O O . MET B 1 256 ? -16.25 3.48 2.688 1 92.5 256 MET B O 1
ATOM 6041 N N . LYS B 1 257 ? -14.172 3.223 1.757 1 92.44 257 LYS B N 1
ATOM 6042 C CA . LYS B 1 257 ? -14.625 3.689 0.449 1 92.44 257 LYS B CA 1
ATOM 6043 C C . LYS B 1 257 ? -15.414 2.602 -0.28 1 92.44 257 LYS B C 1
ATOM 6045 O O . LYS B 1 257 ? -15.125 1.413 -0.124 1 92.44 257 LYS B O 1
ATOM 6050 N N . LYS B 1 258 ? -16.312 3.047 -1.052 1 90.94 258 LYS B N 1
ATOM 6051 C CA . LYS B 1 258 ? -17.188 2.115 -1.748 1 90.94 258 LYS B CA 1
ATOM 6052 C C . LYS B 1 258 ? -17.016 2.219 -3.26 1 90.94 258 LYS B C 1
ATOM 6054 O O . LYS B 1 258 ? -16.734 3.297 -3.787 1 90.94 258 LYS B O 1
ATOM 6059 N N . ALA B 1 259 ? -17.109 1.07 -3.857 1 91.5 259 ALA B N 1
ATOM 6060 C CA . ALA B 1 259 ? -17.156 1.006 -5.316 1 91.5 259 ALA B CA 1
ATOM 6061 C C . ALA B 1 259 ? -18.562 0.679 -5.809 1 91.5 259 ALA B C 1
ATOM 6063 O O . ALA B 1 259 ? -19.312 -0.024 -5.129 1 91.5 259 ALA B O 1
ATOM 6064 N N . PRO B 1 260 ? -18.953 1.169 -6.996 1 90.12 260 PRO B N 1
ATOM 6065 C CA . PRO B 1 260 ? -20.297 0.943 -7.512 1 90.12 260 PRO B CA 1
ATOM 6066 C C . PRO B 1 260 ? -20.562 -0.518 -7.871 1 90.12 260 PRO B C 1
ATOM 6068 O O . PRO B 1 260 ? -21.703 -0.96 -7.891 1 90.12 260 PRO B O 1
ATOM 6071 N N . SER B 1 261 ? -19.469 -1.199 -8.25 1 89.69 261 SER B N 1
ATOM 6072 C CA . SER B 1 261 ? -19.594 -2.611 -8.602 1 89.69 261 SER B CA 1
ATOM 6073 C C . SER B 1 261 ? -18.375 -3.4 -8.133 1 89.69 261 SER B C 1
ATOM 6075 O O . SER B 1 261 ? -17.344 -2.818 -7.797 1 89.69 261 SER B O 1
ATOM 6077 N N . GLU B 1 262 ? -18.609 -4.656 -8.133 1 86.94 262 GLU B N 1
ATOM 6078 C CA . GLU B 1 262 ? -17.484 -5.531 -7.773 1 86.94 262 GLU B CA 1
ATOM 6079 C C . GLU B 1 262 ? -16.344 -5.406 -8.781 1 86.94 262 GLU B C 1
ATOM 6081 O O . GLU B 1 262 ? -15.18 -5.465 -8.398 1 86.94 262 GLU B O 1
ATOM 6086 N N . ARG B 1 263 ? -16.734 -5.301 -9.977 1 89.19 263 ARG B N 1
ATOM 6087 C CA . ARG B 1 263 ? -15.742 -5.156 -11.039 1 89.19 263 ARG B CA 1
ATOM 6088 C C . ARG B 1 263 ? -14.906 -3.896 -10.844 1 89.19 263 ARG B C 1
ATOM 6090 O O . ARG B 1 263 ? -13.68 -3.936 -10.953 1 89.19 263 ARG B O 1
ATOM 6097 N N . ILE B 1 264 ? -15.578 -2.828 -10.555 1 93.5 264 ILE B N 1
ATOM 6098 C CA . ILE B 1 264 ? -14.883 -1.562 -10.359 1 93.5 264 ILE B CA 1
ATOM 6099 C C . ILE B 1 264 ? -14 -1.644 -9.117 1 93.5 264 ILE B C 1
ATOM 6101 O O . ILE B 1 264 ? -12.883 -1.114 -9.102 1 93.5 264 ILE B O 1
ATOM 6105 N N . ALA B 1 265 ? -14.523 -2.283 -8.078 1 92.62 265 ALA B N 1
ATOM 6106 C CA . ALA B 1 265 ? -13.703 -2.5 -6.887 1 92.62 265 ALA B CA 1
ATOM 6107 C C . ALA B 1 265 ? -12.43 -3.268 -7.23 1 92.62 265 ALA B C 1
ATOM 6109 O O . ALA B 1 265 ? -11.336 -2.893 -6.801 1 92.62 265 ALA B O 1
ATOM 6110 N N . ALA B 1 266 ? -12.578 -4.285 -8.008 1 92.94 266 ALA B N 1
ATOM 6111 C CA . ALA B 1 266 ? -11.43 -5.086 -8.43 1 92.94 266 ALA B CA 1
ATOM 6112 C C . ALA B 1 266 ? -10.445 -4.25 -9.242 1 92.94 266 ALA B C 1
ATOM 6114 O O . ALA B 1 266 ? -9.234 -4.352 -9.047 1 92.94 266 ALA B O 1
ATOM 6115 N N . GLN B 1 267 ? -10.969 -3.453 -10.109 1 95.62 267 GLN B N 1
ATOM 6116 C CA . GLN B 1 267 ? -10.125 -2.59 -10.93 1 95.62 267 GLN B CA 1
ATOM 6117 C C . GLN B 1 267 ? -9.32 -1.622 -10.07 1 95.62 267 GLN B C 1
ATOM 6119 O O . GLN B 1 267 ? -8.133 -1.414 -10.305 1 95.62 267 GLN B O 1
ATOM 6124 N N . ARG B 1 268 ? -9.961 -1.062 -9.078 1 95.5 268 ARG B N 1
ATOM 6125 C CA . ARG B 1 268 ? -9.289 -0.119 -8.195 1 95.5 268 ARG B CA 1
ATOM 6126 C C . ARG B 1 268 ? -8.18 -0.806 -7.402 1 95.5 268 ARG B C 1
ATOM 6128 O O . ARG B 1 268 ? -7.074 -0.272 -7.273 1 95.5 268 ARG B O 1
ATOM 6135 N N . ILE B 1 269 ? -8.477 -1.921 -6.91 1 95.81 269 ILE B N 1
ATOM 6136 C CA . ILE B 1 269 ? -7.512 -2.678 -6.117 1 95.81 269 ILE B CA 1
ATOM 6137 C C . ILE B 1 269 ? -6.305 -3.039 -6.98 1 95.81 269 ILE B C 1
ATOM 6139 O O . ILE B 1 269 ? -5.156 -2.816 -6.578 1 95.81 269 ILE B O 1
ATOM 6143 N N . LEU B 1 270 ? -6.562 -3.568 -8.141 1 97.19 270 LEU B N 1
ATOM 6144 C CA . LEU B 1 270 ? -5.488 -3.967 -9.047 1 97.19 270 LEU B CA 1
ATOM 6145 C C . LEU B 1 270 ? -4.68 -2.756 -9.492 1 97.19 270 LEU B C 1
ATOM 6147 O O . LEU B 1 270 ? -3.461 -2.85 -9.664 1 97.19 270 LEU B O 1
ATOM 6151 N N . ASN B 1 271 ? -5.359 -1.667 -9.703 1 97.31 271 ASN B N 1
ATOM 6152 C CA . ASN B 1 271 ? -4.656 -0.445 -10.078 1 97.31 271 ASN B CA 1
ATOM 6153 C C . ASN B 1 271 ? -3.627 -0.046 -9.023 1 97.31 271 ASN B C 1
ATOM 6155 O O . ASN B 1 271 ? -2.473 0.238 -9.352 1 97.31 271 ASN B O 1
ATOM 6159 N N . VAL B 1 272 ? -4.039 -0.015 -7.82 1 96.69 272 VAL B N 1
ATOM 6160 C CA . VAL B 1 272 ? -3.17 0.39 -6.723 1 96.69 272 VAL B CA 1
ATOM 6161 C C . VAL B 1 272 ? -2.049 -0.631 -6.547 1 96.69 272 VAL B C 1
ATOM 6163 O O . VAL B 1 272 ? -0.881 -0.261 -6.402 1 96.69 272 VAL B O 1
ATOM 6166 N N . LEU B 1 273 ? -2.373 -1.861 -6.57 1 96.88 273 LEU B N 1
ATOM 6167 C CA . LEU B 1 273 ? -1.357 -2.9 -6.434 1 96.88 273 LEU B CA 1
ATOM 6168 C C . LEU B 1 273 ? -0.358 -2.838 -7.586 1 96.88 273 LEU B C 1
ATOM 6170 O O . LEU B 1 273 ? 0.842 -3.035 -7.383 1 96.88 273 LEU B O 1
ATOM 6174 N N . GLY B 1 274 ? -0.896 -2.658 -8.773 1 97.88 274 GLY B N 1
ATOM 6175 C CA . GLY B 1 274 ? -0.012 -2.494 -9.914 1 97.88 274 GLY B CA 1
ATOM 6176 C C . GLY B 1 274 ? 0.991 -1.37 -9.742 1 97.88 274 GLY B C 1
ATOM 6177 O O . GLY B 1 274 ? 2.166 -1.521 -10.078 1 97.88 274 GLY B O 1
ATOM 6178 N N . GLU B 1 275 ? 0.536 -0.226 -9.234 1 96.38 275 GLU B N 1
ATOM 6179 C CA . GLU B 1 275 ? 1.438 0.888 -8.953 1 96.38 275 GLU B CA 1
ATOM 6180 C C . GLU B 1 275 ? 2.51 0.49 -7.941 1 96.38 275 GLU B C 1
ATOM 6182 O O . GLU B 1 275 ? 3.678 0.854 -8.094 1 96.38 275 GLU B O 1
ATOM 6187 N N . PHE B 1 276 ? 2.105 -0.183 -6.977 1 96.31 276 PHE B N 1
ATOM 6188 C CA . PHE B 1 276 ? 3.055 -0.625 -5.965 1 96.31 276 PHE B CA 1
ATOM 6189 C C . PHE B 1 276 ? 4.102 -1.553 -6.57 1 96.31 276 PHE B C 1
ATOM 6191 O O . PHE B 1 276 ? 5.301 -1.366 -6.355 1 96.31 276 PHE B O 1
ATOM 6198 N N . LEU B 1 277 ? 3.605 -2.531 -7.238 1 97.75 277 LEU B N 1
ATOM 6199 C CA . LEU B 1 277 ? 4.516 -3.504 -7.832 1 97.75 277 LEU B CA 1
ATOM 6200 C C . LEU B 1 277 ? 5.516 -2.818 -8.758 1 97.75 277 LEU B C 1
ATOM 6202 O O . LEU B 1 277 ? 6.703 -3.145 -8.75 1 97.75 277 LEU B O 1
ATOM 6206 N N . ASP B 1 278 ? 5.035 -1.928 -9.477 1 97 278 ASP B N 1
ATOM 6207 C CA . ASP B 1 278 ? 5.859 -1.229 -10.461 1 97 278 ASP B CA 1
ATOM 6208 C C . ASP B 1 278 ? 6.918 -0.367 -9.773 1 97 278 ASP B C 1
ATOM 6210 O O . ASP B 1 278 ? 8.07 -0.316 -10.219 1 97 278 ASP B O 1
ATOM 6214 N N . ASN B 1 279 ? 6.551 0.215 -8.68 1 95.44 279 ASN B N 1
ATOM 6215 C CA . ASN B 1 279 ? 7.422 1.229 -8.094 1 95.44 279 ASN B CA 1
ATOM 6216 C C . ASN B 1 279 ? 8.195 0.678 -6.902 1 95.44 279 ASN B C 1
ATOM 6218 O O . ASN B 1 279 ? 9.312 1.13 -6.621 1 95.44 279 ASN B O 1
ATOM 6222 N N . PHE B 1 280 ? 7.598 -0.284 -6.242 1 95.25 280 PHE B N 1
ATOM 6223 C CA . PHE B 1 280 ? 8.203 -0.688 -4.977 1 95.25 280 PHE B CA 1
ATOM 6224 C C . PHE B 1 280 ? 8.523 -2.178 -4.984 1 95.25 280 PHE B C 1
ATOM 6226 O O . PHE B 1 280 ? 9.359 -2.641 -4.199 1 95.25 280 PHE B O 1
ATOM 6233 N N . GLY B 1 281 ? 7.855 -2.965 -5.766 1 95.69 281 GLY B N 1
ATOM 6234 C CA . GLY B 1 281 ? 7.992 -4.41 -5.707 1 95.69 281 GLY B CA 1
ATOM 6235 C C . GLY B 1 281 ? 9.367 -4.895 -6.121 1 95.69 281 GLY B C 1
ATOM 6236 O O . GLY B 1 281 ? 9.742 -4.797 -7.293 1 95.69 281 GLY B O 1
ATOM 6237 N N . PRO B 1 282 ? 10.102 -5.477 -5.164 1 94.88 282 PRO B N 1
ATOM 6238 C CA . PRO B 1 282 ? 11.445 -5.938 -5.539 1 94.88 282 PRO B CA 1
ATOM 6239 C C . PRO B 1 282 ? 11.414 -6.988 -6.648 1 94.88 282 PRO B C 1
ATOM 6241 O O . PRO B 1 282 ? 10.742 -8.016 -6.516 1 94.88 282 PRO B O 1
ATOM 6244 N N . GLY B 1 283 ? 12.109 -6.695 -7.695 1 94.5 283 GLY B N 1
ATOM 6245 C CA . GLY B 1 283 ? 12.25 -7.652 -8.781 1 94.5 283 GLY B CA 1
ATOM 6246 C C . GLY B 1 283 ? 11.055 -7.688 -9.711 1 94.5 283 GLY B C 1
ATOM 6247 O O . GLY B 1 283 ? 11.047 -8.422 -10.703 1 94.5 283 GLY B O 1
ATOM 6248 N N . CYS B 1 284 ? 9.984 -6.992 -9.398 1 97.31 284 CYS B N 1
ATOM 6249 C CA . CYS B 1 284 ? 8.844 -6.93 -10.297 1 97.31 284 CYS B CA 1
ATOM 6250 C C . CYS B 1 284 ? 9.109 -5.973 -11.461 1 97.31 284 CYS B C 1
ATOM 6252 O O . CYS B 1 284 ? 9.43 -4.805 -11.242 1 97.31 284 CYS B O 1
ATOM 6254 N N . GLU B 1 285 ? 8.969 -6.484 -12.672 1 96.88 285 GLU B N 1
ATOM 6255 C CA . GLU B 1 285 ? 9.273 -5.691 -13.859 1 96.88 285 GLU B CA 1
ATOM 6256 C C . GLU B 1 285 ? 8.172 -5.832 -14.906 1 96.88 285 GLU B C 1
ATOM 6258 O O . GLU B 1 285 ? 7.391 -6.789 -14.875 1 96.88 285 GLU B O 1
ATOM 6263 N N . GLY B 1 286 ? 8.18 -4.797 -15.773 1 97.38 286 GLY B N 1
ATOM 6264 C CA . GLY B 1 286 ? 7.23 -4.852 -16.875 1 97.38 286 GLY B CA 1
ATOM 6265 C C . GLY B 1 286 ? 5.785 -4.898 -16.406 1 97.38 286 GLY B C 1
ATOM 6266 O O . GLY B 1 286 ? 4.984 -5.676 -16.938 1 97.38 286 GLY B O 1
ATOM 6267 N N . VAL B 1 287 ? 5.496 -4.125 -15.453 1 98.19 287 VAL B N 1
ATOM 6268 C CA . VAL B 1 287 ? 4.16 -4.156 -14.867 1 98.19 287 VAL B CA 1
ATOM 6269 C C . VAL B 1 287 ? 3.16 -3.504 -15.82 1 98.19 287 VAL B C 1
ATOM 6271 O O . VAL B 1 287 ? 3.344 -2.355 -16.234 1 98.19 287 VAL B O 1
ATOM 6274 N N . GLN B 1 288 ? 2.168 -4.305 -16.188 1 98.19 288 GLN B N 1
ATOM 6275 C CA . GLN B 1 288 ? 1.093 -3.832 -17.062 1 98.19 288 GLN B CA 1
ATOM 6276 C C . GLN B 1 288 ? -0.267 -3.982 -16.375 1 98.19 288 GLN B C 1
ATOM 6278 O O . GLN B 1 288 ? -0.66 -5.09 -16 1 98.19 288 GLN B O 1
ATOM 6283 N N . LYS B 1 289 ? -0.909 -2.896 -16.25 1 97.5 289 LYS B N 1
ATOM 6284 C CA . LYS B 1 289 ? -2.266 -2.922 -15.703 1 97.5 289 LYS B CA 1
ATOM 6285 C C . LYS B 1 289 ? -3.295 -3.125 -16.812 1 97.5 289 LYS B C 1
ATOM 6287 O O . LYS B 1 289 ? -3.551 -2.217 -17.609 1 97.5 289 LYS B O 1
ATOM 6292 N N . ILE B 1 290 ? -3.873 -4.25 -16.906 1 96.44 290 ILE B N 1
ATOM 6293 C CA . ILE B 1 290 ? -4.902 -4.574 -17.891 1 96.44 290 ILE B CA 1
ATOM 6294 C C . ILE B 1 290 ? -6.27 -4.594 -17.219 1 96.44 290 ILE B C 1
ATOM 6296 O O . ILE B 1 290 ? -6.859 -5.66 -17.031 1 96.44 290 ILE B O 1
ATOM 6300 N N . LEU B 1 291 ? -6.773 -3.455 -17.031 1 96.31 291 LEU B N 1
ATOM 6301 C CA . LEU B 1 291 ? -7.902 -3.291 -16.125 1 96.31 291 LEU B CA 1
ATOM 6302 C C . LEU B 1 291 ? -9.227 -3.367 -16.875 1 96.31 291 LEU B C 1
ATOM 6304 O O . LEU B 1 291 ? -10.273 -3.59 -16.266 1 96.31 291 LEU B O 1
ATOM 6308 N N . ASN B 1 292 ? -9.25 -3.213 -18.156 1 92.62 292 ASN B N 1
ATOM 6309 C CA . ASN B 1 292 ? -10.484 -3.195 -18.938 1 92.62 292 ASN B CA 1
ATOM 6310 C C . ASN B 1 292 ? -10.758 -4.543 -19.594 1 92.62 292 ASN B C 1
ATOM 6312 O O . ASN B 1 292 ? -11.734 -4.695 -20.328 1 92.62 292 ASN B O 1
ATOM 6316 N N . ALA B 1 293 ? -9.93 -5.504 -19.297 1 85.19 293 ALA B N 1
ATOM 6317 C CA . ALA B 1 293 ? -10.203 -6.863 -19.75 1 85.19 293 ALA B CA 1
ATOM 6318 C C . ALA B 1 293 ? -11.453 -7.422 -19.078 1 85.19 293 ALA B C 1
ATOM 6320 O O . ALA B 1 293 ? -11.945 -6.863 -18.094 1 85.19 293 ALA B O 1
ATOM 6321 N N . ARG B 1 294 ? -11.977 -8.477 -19.672 1 78.25 294 ARG B N 1
ATOM 6322 C CA . ARG B 1 294 ? -13.125 -9.133 -19.062 1 78.25 294 ARG B CA 1
ATOM 6323 C C . ARG B 1 294 ? -12.828 -9.492 -17.609 1 78.25 294 ARG B C 1
ATOM 6325 O O . ARG B 1 294 ? -13.656 -9.25 -16.719 1 78.25 294 ARG B O 1
ATOM 6332 N N . CYS B 1 295 ? -11.719 -10.023 -17.5 1 84.06 295 CYS B N 1
ATOM 6333 C CA . CYS B 1 295 ? -11.195 -10.242 -16.156 1 84.06 295 CYS B CA 1
ATOM 6334 C C . CYS B 1 295 ? -10 -9.336 -15.883 1 84.06 295 CYS B C 1
ATOM 6336 O O . CYS B 1 295 ? -8.875 -9.656 -16.266 1 84.06 295 CYS B O 1
ATOM 6338 N N . PRO B 1 296 ? -10.281 -8.266 -15.133 1 93.69 296 PRO B N 1
ATOM 6339 C CA . PRO B 1 296 ? -9.172 -7.344 -14.875 1 93.69 296 PRO B CA 1
ATOM 6340 C C . PRO B 1 296 ? -7.977 -8.031 -14.219 1 93.69 296 PRO B C 1
ATOM 6342 O O . PRO B 1 296 ? -8.156 -8.914 -13.375 1 93.69 296 PRO B O 1
ATOM 6345 N N . LEU B 1 297 ? -6.789 -7.637 -14.703 1 96.12 297 LEU B N 1
ATOM 6346 C CA . LEU B 1 297 ? -5.598 -8.258 -14.133 1 96.12 297 LEU B CA 1
ATOM 6347 C C . LEU B 1 297 ? -4.395 -7.328 -14.242 1 96.12 297 LEU B C 1
ATOM 6349 O O . LEU B 1 297 ? -4.449 -6.316 -14.938 1 96.12 297 LEU B O 1
ATOM 6353 N N . VAL B 1 298 ? -3.387 -7.578 -13.43 1 98.06 298 VAL B N 1
ATOM 6354 C CA . VAL B 1 298 ? -2.066 -6.965 -13.531 1 98.06 298 VAL B CA 1
ATOM 6355 C C . VAL B 1 298 ? -1.042 -8.016 -13.961 1 98.06 298 VAL B C 1
ATOM 6357 O O . VAL B 1 298 ? -0.907 -9.055 -13.32 1 98.06 298 VAL B O 1
ATOM 6360 N N . ARG B 1 299 ? -0.384 -7.73 -15.078 1 97.56 299 ARG B N 1
ATOM 6361 C CA . ARG B 1 299 ? 0.645 -8.617 -15.602 1 97.56 299 ARG B CA 1
ATOM 6362 C C . ARG B 1 299 ? 2.041 -8.086 -15.297 1 97.56 299 ARG B C 1
ATOM 6364 O O . ARG B 1 299 ? 2.289 -6.883 -15.422 1 97.56 299 ARG B O 1
ATOM 6371 N N . PHE B 1 300 ? 2.906 -8.938 -14.867 1 98.31 300 PHE B N 1
ATOM 6372 C CA . PHE B 1 300 ? 4.273 -8.516 -14.586 1 98.31 300 PHE B CA 1
ATOM 6373 C C . PHE B 1 300 ? 5.223 -9.703 -14.586 1 98.31 300 PHE B C 1
ATOM 6375 O O . PHE B 1 300 ? 4.785 -10.852 -14.539 1 98.31 300 PHE B O 1
ATOM 6382 N N . SER B 1 301 ? 6.449 -9.391 -14.742 1 97.56 301 SER B N 1
ATOM 6383 C CA . SER B 1 301 ? 7.512 -10.375 -14.594 1 97.56 301 SER B CA 1
ATOM 6384 C C . SER B 1 301 ? 8.125 -10.32 -13.195 1 97.56 301 SER B C 1
ATOM 6386 O O . SER B 1 301 ? 8.477 -9.25 -12.711 1 97.56 301 SER B O 1
ATOM 6388 N N . HIS B 1 302 ? 8.156 -11.367 -12.539 1 97.31 302 HIS B N 1
ATOM 6389 C CA . HIS B 1 302 ? 8.852 -11.484 -11.266 1 97.31 302 HIS B CA 1
ATOM 6390 C C . HIS B 1 302 ? 10.266 -12.031 -11.461 1 97.31 302 HIS B C 1
ATOM 6392 O O . HIS B 1 302 ? 10.477 -13.25 -11.438 1 97.31 302 HIS B O 1
ATOM 6398 N N . GLN B 1 303 ? 11.258 -11.203 -11.461 1 96 303 GLN B N 1
ATOM 6399 C CA . GLN B 1 303 ? 12.617 -11.531 -11.875 1 96 303 GLN B CA 1
ATOM 6400 C C . GLN B 1 303 ? 13.266 -12.523 -10.906 1 96 303 GLN B C 1
ATOM 6402 O O . GLN B 1 303 ? 13.93 -13.469 -11.336 1 96 303 GLN B O 1
ATOM 6407 N N . PRO B 1 304 ? 13.016 -12.359 -9.625 1 96.12 304 PRO B N 1
ATOM 6408 C CA . PRO B 1 304 ? 13.688 -13.297 -8.727 1 96.12 304 PRO B CA 1
ATOM 6409 C C . PRO B 1 304 ? 13.234 -14.742 -8.938 1 96.12 304 PRO B C 1
ATOM 6411 O O . PRO B 1 304 ? 14.039 -15.672 -8.82 1 96.12 304 PRO B O 1
ATOM 6414 N N . SER B 1 305 ? 11.969 -14.953 -9.266 1 95.44 305 SER B N 1
ATOM 6415 C CA . SER B 1 305 ? 11.484 -16.312 -9.484 1 95.44 305 SER B CA 1
ATOM 6416 C C . SER B 1 305 ? 11.594 -16.703 -10.953 1 95.44 305 SER B C 1
ATOM 6418 O O . SER B 1 305 ? 11.469 -17.891 -11.297 1 95.44 305 SER B O 1
ATOM 6420 N N . GLY B 1 306 ? 11.781 -15.758 -11.805 1 94.19 306 GLY B N 1
ATOM 6421 C CA . GLY B 1 306 ? 11.844 -16.016 -13.234 1 94.19 306 GLY B CA 1
ATOM 6422 C C . GLY B 1 306 ? 10.492 -16.312 -13.852 1 94.19 306 GLY B C 1
ATOM 6423 O O . GLY B 1 306 ? 10.406 -16.891 -14.93 1 94.19 306 GLY B O 1
ATOM 6424 N N . LEU B 1 307 ? 9.43 -15.938 -13.234 1 96.12 307 LEU B N 1
ATOM 6425 C CA . LEU B 1 307 ? 8.078 -16.281 -13.672 1 96.12 307 LEU B CA 1
ATOM 6426 C C . LEU B 1 307 ? 7.359 -15.062 -14.234 1 96.12 307 LEU B C 1
ATOM 6428 O O . LEU B 1 307 ? 7.531 -13.953 -13.727 1 96.12 307 LEU B O 1
ATOM 6432 N N . GLN B 1 308 ? 6.594 -15.32 -15.297 1 96 308 GLN B N 1
ATOM 6433 C CA . GLN B 1 308 ? 5.598 -14.352 -15.734 1 96 308 GLN B CA 1
ATOM 6434 C C . GLN B 1 308 ? 4.297 -14.492 -14.953 1 96 308 GLN B C 1
ATOM 6436 O O . GLN B 1 308 ? 3.748 -15.594 -14.852 1 96 308 GLN B O 1
ATOM 6441 N N . CYS B 1 309 ? 3.818 -13.391 -14.414 1 97.31 309 CYS B N 1
ATOM 6442 C CA . CYS B 1 309 ? 2.715 -13.484 -13.469 1 97.31 309 CYS B CA 1
ATOM 6443 C C . CYS B 1 309 ? 1.511 -12.688 -13.945 1 97.31 309 CYS B C 1
ATOM 6445 O O . CYS B 1 309 ? 1.667 -11.609 -14.523 1 97.31 309 CYS B O 1
ATOM 6447 N N . ASP B 1 310 ? 0.312 -13.234 -13.68 1 96.06 310 ASP B N 1
ATOM 6448 C CA . ASP B 1 310 ? -0.963 -12.547 -13.844 1 96.06 310 ASP B CA 1
ATOM 6449 C C . ASP B 1 310 ? -1.743 -12.516 -12.531 1 96.06 310 ASP B C 1
ATOM 6451 O O . ASP B 1 310 ? -2.193 -13.555 -12.047 1 96.06 310 ASP B O 1
ATOM 6455 N N . LEU B 1 311 ? -1.902 -11.352 -12.008 1 97.38 311 LEU B N 1
ATOM 6456 C CA . LEU B 1 311 ? -2.623 -11.188 -10.75 1 97.38 311 LEU B CA 1
ATOM 6457 C C . LEU B 1 311 ? -4.066 -10.758 -11 1 97.38 311 LEU B C 1
ATOM 6459 O O . LEU B 1 311 ? -4.309 -9.742 -11.656 1 97.38 311 LEU B O 1
ATOM 6463 N N . THR B 1 312 ? -5.043 -11.555 -10.555 1 95.19 312 THR B N 1
ATOM 6464 C CA . THR B 1 312 ? -6.465 -11.242 -10.664 1 95.19 312 THR B CA 1
ATOM 6465 C C . THR B 1 312 ? -7.098 -11.141 -9.273 1 95.19 312 THR B C 1
ATOM 6467 O O . THR B 1 312 ? -6.469 -11.484 -8.273 1 95.19 312 THR B O 1
ATOM 6470 N N . VAL B 1 313 ? -8.359 -10.586 -9.305 1 92.31 313 VAL B N 1
ATOM 6471 C CA . VAL B 1 313 ? -9.078 -10.453 -8.039 1 92.31 313 VAL B CA 1
ATOM 6472 C C . VAL B 1 313 ? -10.422 -11.18 -8.133 1 92.31 313 VAL B C 1
ATOM 6474 O O . VAL B 1 313 ? -11.148 -11.023 -9.117 1 92.31 313 VAL B O 1
ATOM 6477 N N . ASN B 1 314 ? -10.766 -11.93 -7.125 1 77.75 314 ASN B N 1
ATOM 6478 C CA . ASN B 1 314 ? -12.07 -12.562 -6.918 1 77.75 314 ASN B CA 1
ATOM 6479 C C . ASN B 1 314 ? -12.477 -13.406 -8.117 1 77.75 314 ASN B C 1
ATOM 6481 O O . ASN B 1 314 ? -13.633 -13.375 -8.539 1 77.75 314 ASN B O 1
ATOM 6485 N N . ASN B 1 315 ? -11.523 -14.141 -8.594 1 76.44 315 ASN B N 1
ATOM 6486 C CA . ASN B 1 315 ? -11.805 -15.062 -9.688 1 76.44 315 ASN B CA 1
ATOM 6487 C C . ASN B 1 315 ? -12.016 -16.484 -9.18 1 76.44 315 ASN B C 1
ATOM 6489 O O . ASN B 1 315 ? -11.227 -17.391 -9.484 1 76.44 315 ASN B O 1
ATOM 6493 N N . ARG B 1 316 ? -13.109 -16.719 -8.555 1 77.06 316 ARG B N 1
ATOM 6494 C CA . ARG B 1 316 ? -13.383 -17.984 -7.887 1 77.06 316 ARG B CA 1
ATOM 6495 C C . ARG B 1 316 ? -13.594 -19.109 -8.906 1 77.06 316 ARG B C 1
ATOM 6497 O O . ARG B 1 316 ? -13.234 -20.266 -8.648 1 77.06 316 ARG B O 1
ATOM 6504 N N . ILE B 1 317 ? -14.062 -18.797 -10.023 1 78.06 317 ILE B N 1
ATOM 6505 C CA . ILE B 1 317 ? -14.328 -19.781 -11.07 1 78.06 317 ILE B CA 1
ATOM 6506 C C . ILE B 1 317 ? -13.008 -20.375 -11.562 1 78.06 317 ILE B C 1
ATOM 6508 O O . ILE B 1 317 ? -12.93 -21.578 -11.852 1 78.06 317 ILE B O 1
ATOM 6512 N N . ALA B 1 318 ? -12.031 -19.531 -11.633 1 82.56 318 ALA B N 1
ATOM 6513 C CA . ALA B 1 318 ? -10.719 -20.016 -12.07 1 82.56 318 ALA B CA 1
ATOM 6514 C C . ALA B 1 318 ? -10.164 -21.047 -11.094 1 82.56 318 ALA B C 1
ATOM 6516 O O . ALA B 1 318 ? -9.594 -22.047 -11.508 1 82.56 318 ALA B O 1
ATOM 6517 N N . LEU B 1 319 ? -10.344 -20.828 -9.867 1 86.62 319 LEU B N 1
ATOM 6518 C CA . LEU B 1 319 ? -9.867 -21.766 -8.852 1 86.62 319 LEU B CA 1
ATOM 6519 C C . LEU B 1 319 ? -10.648 -23.078 -8.922 1 86.62 319 LEU B C 1
ATOM 6521 O O . LEU B 1 319 ? -10.062 -24.156 -8.805 1 86.62 319 LEU B O 1
ATOM 6525 N N . LYS B 1 320 ? -11.883 -23.016 -9.094 1 86.44 320 LYS B N 1
ATOM 6526 C CA . LYS B 1 320 ? -12.727 -24.203 -9.188 1 86.44 320 LYS B CA 1
ATOM 6527 C C . LYS B 1 320 ? -12.383 -25.031 -10.438 1 86.44 320 LYS B C 1
ATOM 6529 O O . LYS B 1 320 ? -12.391 -26.25 -10.398 1 86.44 320 LYS B O 1
ATOM 6534 N N . SER B 1 321 ? -12.156 -24.297 -11.477 1 84.62 321 SER B N 1
ATOM 6535 C CA . SER B 1 321 ? -11.742 -24.969 -12.703 1 84.62 321 SER B CA 1
ATOM 6536 C C . SER B 1 321 ? -10.414 -25.688 -12.508 1 84.62 321 SER B C 1
ATOM 6538 O O . SER B 1 321 ? -10.242 -26.812 -12.984 1 84.62 321 SER B O 1
ATOM 6540 N N . SER B 1 322 ? -9.5 -25.062 -11.836 1 90.81 322 SER B N 1
ATOM 6541 C CA . SER B 1 322 ? -8.227 -25.688 -11.531 1 90.81 322 SER B CA 1
ATOM 6542 C C . SER B 1 322 ? -8.414 -26.938 -10.672 1 90.81 322 SER B C 1
ATOM 6544 O O . SER B 1 322 ? -7.754 -27.953 -10.898 1 90.81 322 SER B O 1
ATOM 6546 N N . GLU B 1 323 ? -9.273 -26.859 -9.766 1 90.69 323 GLU B N 1
ATOM 6547 C CA . GLU B 1 323 ? -9.562 -27.984 -8.891 1 90.69 323 GLU B CA 1
ATOM 6548 C C . GLU B 1 323 ? -10.141 -29.156 -9.68 1 90.69 323 GLU B C 1
ATOM 6550 O O . GLU B 1 323 ? -9.766 -30.312 -9.445 1 90.69 323 GLU B O 1
ATOM 6555 N N . LEU B 1 324 ? -11.07 -28.844 -10.523 1 87.12 324 LEU B N 1
ATOM 6556 C CA . LEU B 1 324 ? -11.672 -29.875 -11.352 1 87.12 324 LEU B CA 1
ATOM 6557 C C . LEU B 1 324 ? -10.609 -30.625 -12.148 1 87.12 324 LEU B C 1
ATOM 6559 O O . LEU B 1 324 ? -10.578 -31.859 -12.148 1 87.12 324 LEU B O 1
ATOM 6563 N N . LEU B 1 325 ? -9.766 -29.891 -12.797 1 86.75 325 LEU B N 1
ATOM 6564 C CA . LEU B 1 325 ? -8.703 -30.5 -13.586 1 86.75 325 LEU B CA 1
ATOM 6565 C C . LEU B 1 325 ? -7.734 -31.266 -12.703 1 86.75 325 LEU B C 1
ATOM 6567 O O . LEU B 1 325 ? -7.234 -32.344 -13.086 1 86.75 325 LEU B O 1
ATOM 6571 N N . TYR B 1 326 ? -7.465 -30.766 -11.555 1 90.44 326 TYR B N 1
ATOM 6572 C CA . TYR B 1 326 ? -6.645 -31.469 -10.578 1 90.44 326 TYR B CA 1
ATOM 6573 C C . TYR B 1 326 ? -7.246 -32.812 -10.227 1 90.44 326 TYR B C 1
ATOM 6575 O O . TYR B 1 326 ? -6.535 -33.812 -10.156 1 90.44 326 TYR B O 1
ATOM 6583 N N . VAL B 1 327 ? -8.492 -32.812 -9.992 1 88.25 327 VAL B N 1
ATOM 6584 C CA . VAL B 1 327 ? -9.188 -34.062 -9.641 1 88.25 327 VAL B CA 1
ATOM 6585 C C . VAL B 1 327 ? -9.062 -35.062 -10.773 1 88.25 327 VAL B C 1
ATOM 6587 O O . VAL B 1 327 ? -8.734 -36.25 -10.547 1 88.25 327 VAL B O 1
ATOM 6590 N N . TYR B 1 328 ? -9.266 -34.594 -11.977 1 84.25 328 TYR B N 1
ATOM 6591 C CA . TYR B 1 328 ? -9.148 -35.5 -13.133 1 84.25 328 TYR B CA 1
ATOM 6592 C C . TYR B 1 328 ? -7.75 -36.062 -13.234 1 84.25 328 TYR B C 1
ATOM 6594 O O . TYR B 1 328 ? -7.586 -37.281 -13.453 1 84.25 328 TYR B O 1
ATOM 6602 N N . GLY B 1 329 ? -6.793 -35.25 -13.062 1 86.19 329 GLY B N 1
ATOM 6603 C CA . GLY B 1 329 ? -5.41 -35.688 -13.164 1 86.19 329 GLY B CA 1
ATOM 6604 C C . GLY B 1 329 ? -4.996 -36.625 -12.023 1 86.19 329 GLY B C 1
ATOM 6605 O O . GLY B 1 329 ? -4.141 -37.5 -12.203 1 86.19 329 GLY B O 1
ATOM 6606 N N . SER B 1 330 ? -5.602 -36.469 -10.906 1 87.19 330 SER B N 1
ATOM 6607 C CA . SER B 1 330 ? -5.23 -37.25 -9.727 1 87.19 330 SER B CA 1
ATOM 6608 C C . SER B 1 330 ? -5.949 -38.594 -9.695 1 87.19 330 SER B C 1
ATOM 6610 O O . SER B 1 330 ? -5.438 -39.562 -9.133 1 87.19 330 SER B O 1
ATOM 6612 N N . LEU B 1 331 ? -7.062 -38.688 -10.289 1 84.06 331 LEU B N 1
ATOM 6613 C CA . LEU B 1 331 ? -7.848 -39.906 -10.289 1 84.06 331 LEU B CA 1
ATOM 6614 C C . LEU B 1 331 ? -7.227 -40.938 -11.219 1 84.06 331 LEU B C 1
ATOM 6616 O O . LEU B 1 331 ? -7.188 -42.125 -10.891 1 84.06 331 LEU B O 1
ATOM 6620 N N . ASP B 1 332 ? -6.836 -40.5 -12.359 1 85.31 332 ASP B N 1
ATOM 6621 C CA . ASP B 1 332 ? -6.211 -41.375 -13.375 1 85.31 332 ASP B CA 1
ATOM 6622 C C . ASP B 1 332 ? -4.926 -40.719 -13.906 1 85.31 332 ASP B C 1
ATOM 6624 O O . ASP B 1 332 ? -4.977 -39.75 -14.672 1 85.31 332 ASP B O 1
ATOM 6628 N N . PRO B 1 333 ? -3.809 -41.312 -13.539 1 87.25 333 PRO B N 1
ATOM 6629 C CA . PRO B 1 333 ? -2.533 -40.719 -13.953 1 87.25 333 PRO B CA 1
ATOM 6630 C C . PRO B 1 333 ? -2.381 -40.656 -15.477 1 87.25 333 PRO B C 1
ATOM 6632 O O . PRO B 1 333 ? -1.605 -39.844 -15.984 1 87.25 333 PRO B O 1
ATOM 6635 N N . ARG B 1 334 ? -3.117 -41.531 -16.203 1 91.06 334 ARG B N 1
ATOM 6636 C CA . ARG B 1 334 ? -3.035 -41.5 -17.656 1 91.06 334 ARG B CA 1
ATOM 6637 C C . ARG B 1 334 ? -3.607 -40.188 -18.203 1 91.06 334 ARG B C 1
ATOM 6639 O O . ARG B 1 334 ? -3.164 -39.719 -19.25 1 91.06 334 ARG B O 1
ATOM 6646 N N . VAL B 1 335 ? -4.57 -39.625 -17.469 1 88.25 335 VAL B N 1
ATOM 6647 C CA . VAL B 1 335 ? -5.176 -38.375 -17.891 1 88.25 335 VAL B CA 1
ATOM 6648 C C . VAL B 1 335 ? -4.121 -37.281 -17.906 1 88.25 335 VAL B C 1
ATOM 6650 O O . VAL B 1 335 ? -4.023 -36.5 -18.875 1 88.25 335 VAL B O 1
ATOM 6653 N N . ARG B 1 336 ? -3.432 -37.25 -16.875 1 90.44 336 ARG B N 1
ATOM 6654 C CA . ARG B 1 336 ? -2.408 -36.219 -16.75 1 90.44 336 ARG B CA 1
ATOM 6655 C C . ARG B 1 336 ? -1.351 -36.344 -17.844 1 90.44 336 ARG B C 1
ATOM 6657 O O . ARG B 1 336 ? -1.006 -35.375 -18.5 1 90.44 336 ARG B O 1
ATOM 6664 N N . THR B 1 337 ? -0.868 -37.531 -18.031 1 93.62 337 THR B N 1
ATOM 6665 C CA . THR B 1 337 ? 0.174 -37.781 -19.016 1 93.62 337 THR B CA 1
ATOM 6666 C C . THR B 1 337 ? -0.336 -37.5 -20.422 1 93.62 337 THR B C 1
ATOM 6668 O O . THR B 1 337 ? 0.365 -36.875 -21.234 1 93.62 337 THR B O 1
ATOM 6671 N N . LEU B 1 338 ? -1.529 -37.938 -20.719 1 91.69 338 LEU B N 1
ATOM 6672 C CA . LEU B 1 338 ? -2.129 -37.719 -22.031 1 91.69 338 LEU B CA 1
ATOM 6673 C C . LEU B 1 338 ? -2.33 -36.219 -22.281 1 91.69 338 LEU B C 1
ATOM 6675 O O . LEU B 1 338 ? -1.946 -35.719 -23.344 1 91.69 338 LEU B O 1
ATOM 6679 N N . ALA B 1 339 ? -2.932 -35.562 -21.297 1 88.06 339 ALA B N 1
ATOM 6680 C CA . ALA B 1 339 ? -3.193 -34.156 -21.422 1 88.06 339 ALA B CA 1
ATOM 6681 C C . ALA B 1 339 ? -1.894 -33.375 -21.609 1 88.06 339 ALA B C 1
ATOM 6683 O O . ALA B 1 339 ? -1.817 -32.469 -22.438 1 88.06 339 ALA B O 1
ATOM 6684 N N . PHE B 1 340 ? -0.968 -33.688 -20.828 1 88.12 340 PHE B N 1
ATOM 6685 C CA . PHE B 1 340 ? 0.336 -33.031 -20.906 1 88.12 340 PHE B CA 1
ATOM 6686 C C . PHE B 1 340 ? 0.948 -33.188 -22.281 1 88.12 340 PHE B C 1
ATOM 6688 O O . PHE B 1 340 ? 1.448 -32.219 -22.859 1 88.12 340 PHE B O 1
ATOM 6695 N N . SER B 1 341 ? 0.936 -34.344 -22.797 1 90.62 341 SER B N 1
ATOM 6696 C CA . SER B 1 341 ? 1.542 -34.625 -24.094 1 90.62 341 SER B CA 1
ATOM 6697 C C . SER B 1 341 ? 0.808 -33.938 -25.219 1 90.62 341 SER B C 1
ATOM 6699 O O . SER B 1 341 ? 1.437 -33.375 -26.125 1 90.62 341 SER B O 1
ATOM 6701 N N . ILE B 1 342 ? -0.458 -33.969 -25.172 1 90.06 342 ILE B N 1
ATOM 6702 C CA . ILE B 1 342 ? -1.264 -33.312 -26.219 1 90.06 342 ILE B CA 1
ATOM 6703 C C . ILE B 1 342 ? -1.031 -31.812 -26.188 1 90.06 342 ILE B C 1
ATOM 6705 O O . ILE B 1 342 ? -0.895 -31.188 -27.234 1 90.06 342 ILE B O 1
ATOM 6709 N N . ARG B 1 343 ? -1.026 -31.266 -24.969 1 88.62 343 ARG B N 1
ATOM 6710 C CA . ARG B 1 343 ? -0.774 -29.828 -24.844 1 88.62 343 ARG B CA 1
ATOM 6711 C C . ARG B 1 343 ? 0.606 -29.469 -25.375 1 88.62 343 ARG B C 1
ATOM 6713 O O . ARG B 1 343 ? 0.769 -28.438 -26.031 1 88.62 343 ARG B O 1
ATOM 6720 N N . TYR B 1 344 ? 1.539 -30.266 -25 1 88.38 344 TYR B N 1
ATOM 6721 C CA . TYR B 1 344 ? 2.889 -30.031 -25.5 1 88.38 344 TYR B CA 1
ATOM 6722 C C . TYR B 1 344 ? 2.926 -30.109 -27.016 1 88.38 344 TYR B C 1
ATOM 6724 O O . TYR B 1 344 ? 3.559 -29.266 -27.672 1 88.38 344 TYR B O 1
ATOM 6732 N N . TRP B 1 345 ? 2.303 -31.125 -27.594 1 90.5 345 TRP B N 1
ATOM 6733 C CA . TRP B 1 345 ? 2.178 -31.297 -29.031 1 90.5 345 TRP B CA 1
ATOM 6734 C C . TRP B 1 345 ? 1.56 -30.062 -29.672 1 90.5 345 TRP B C 1
ATOM 6736 O O . TRP B 1 345 ? 2.076 -29.547 -30.672 1 90.5 345 TRP B O 1
ATOM 6746 N N . ALA B 1 346 ? 0.476 -29.609 -29.078 1 87.31 346 ALA B N 1
ATOM 6747 C CA . ALA B 1 346 ? -0.219 -28.438 -29.609 1 87.31 346 ALA B CA 1
ATOM 6748 C C . ALA B 1 346 ? 0.667 -27.188 -29.547 1 87.31 346 ALA B C 1
ATOM 6750 O O . ALA B 1 346 ? 0.722 -26.406 -30.5 1 87.31 346 ALA B O 1
ATOM 6751 N N . TRP B 1 347 ? 1.301 -27 -28.469 1 84 347 TRP B N 1
ATOM 6752 C CA . TRP B 1 347 ? 2.213 -25.875 -28.281 1 84 347 TRP B CA 1
ATOM 6753 C C . TRP B 1 347 ? 3.344 -25.922 -29.297 1 84 347 TRP B C 1
ATOM 6755 O O . TRP B 1 347 ? 3.658 -24.891 -29.922 1 84 347 TRP B O 1
ATOM 6765 N N . ASN B 1 348 ? 3.926 -27.047 -29.375 1 86.56 348 ASN B N 1
ATOM 6766 C CA . ASN B 1 348 ? 5.043 -27.234 -30.297 1 86.56 348 ASN B CA 1
ATOM 6767 C C . ASN B 1 348 ? 4.641 -26.922 -31.734 1 86.56 348 ASN B C 1
ATOM 6769 O O . ASN B 1 348 ? 5.469 -26.484 -32.531 1 86.56 348 ASN B O 1
ATOM 6773 N N . HIS B 1 349 ? 3.42 -27.062 -32.062 1 87.56 349 HIS B N 1
ATOM 6774 C CA . HIS B 1 349 ? 2.926 -26.812 -33.438 1 87.56 349 HIS B CA 1
ATOM 6775 C C . HIS B 1 349 ? 2.332 -25.422 -33.531 1 87.56 349 HIS B C 1
ATOM 6777 O O . HIS B 1 349 ? 1.733 -25.078 -34.562 1 87.56 349 HIS B O 1
ATOM 6783 N N . GLY B 1 350 ? 2.344 -24.641 -32.469 1 81.12 350 GLY B N 1
ATOM 6784 C CA . GLY B 1 350 ? 1.897 -23.266 -32.5 1 81.12 350 GLY B CA 1
ATOM 6785 C C . GLY B 1 350 ? 0.387 -23.125 -32.469 1 81.12 350 GLY B C 1
ATOM 6786 O O . GLY B 1 350 ? -0.162 -22.172 -33.031 1 81.12 350 GLY B O 1
ATOM 6787 N N . LEU B 1 351 ? -0.279 -24.078 -32 1 79.75 351 LEU B N 1
ATOM 6788 C CA . LEU B 1 351 ? -1.736 -24.031 -31.953 1 79.75 351 LEU B CA 1
ATOM 6789 C C . LEU B 1 351 ? -2.215 -23.203 -30.766 1 79.75 351 LEU B C 1
ATOM 6791 O O . LEU B 1 351 ? -3.379 -22.797 -30.719 1 79.75 351 LEU B O 1
ATOM 6795 N N . THR B 1 352 ? -1.378 -22.984 -29.703 1 67.75 352 THR B N 1
ATOM 6796 C CA . THR B 1 352 ? -1.802 -22.328 -28.484 1 67.75 352 THR B CA 1
ATOM 6797 C C . THR B 1 352 ? -1.356 -20.875 -28.469 1 67.75 352 THR B C 1
ATOM 6799 O O . THR B 1 352 ? -0.277 -20.531 -28.953 1 67.75 352 THR B O 1
ATOM 6802 N N . ASN B 1 353 ? -2.398 -19.844 -28.594 1 54.69 353 ASN B N 1
ATOM 6803 C CA . ASN B 1 353 ? -2.057 -18.438 -28.422 1 54.69 353 ASN B CA 1
ATOM 6804 C C . ASN B 1 353 ? -2.184 -18.016 -26.953 1 54.69 353 ASN B C 1
ATOM 6806 O O . ASN B 1 353 ? -3.113 -18.438 -26.266 1 54.69 353 ASN B O 1
ATOM 6810 N N . ALA B 1 354 ? -1.062 -17.516 -26.281 1 48.12 354 ALA B N 1
ATOM 6811 C CA . ALA B 1 354 ? -0.912 -17.125 -24.891 1 48.12 354 ALA B CA 1
ATOM 6812 C C . ALA B 1 354 ? -2.051 -16.203 -24.453 1 48.12 354 ALA B C 1
ATOM 6814 O O . ALA B 1 354 ? -2.371 -16.125 -23.266 1 48.12 354 ALA B O 1
ATOM 6815 N N . GLU B 1 355 ? -2.824 -15.484 -25.266 1 46.19 355 GLU B N 1
ATOM 6816 C CA . GLU B 1 355 ? -3.455 -14.234 -24.844 1 46.19 355 GLU B CA 1
ATOM 6817 C C . GLU B 1 355 ? -4.816 -14.484 -24.203 1 46.19 355 GLU B C 1
ATOM 6819 O O . GLU B 1 355 ? -5.41 -13.578 -23.625 1 46.19 355 GLU B O 1
ATOM 6824 N N . ASP B 1 356 ? -5.527 -15.586 -24.219 1 43.66 356 ASP B N 1
ATOM 6825 C CA . ASP B 1 356 ? -6.957 -15.406 -23.984 1 43.66 356 ASP B CA 1
ATOM 6826 C C . ASP B 1 356 ? -7.379 -16.016 -22.641 1 43.66 356 ASP B C 1
ATOM 6828 O O . ASP B 1 356 ? -7.586 -17.219 -22.547 1 43.66 356 ASP B O 1
ATOM 6832 N N . LYS B 1 357 ? -7.086 -15.328 -21.531 1 46.41 357 LYS B N 1
ATOM 6833 C CA . LYS B 1 357 ? -7.57 -15.773 -20.219 1 46.41 357 LYS B CA 1
ATOM 6834 C C . LYS B 1 357 ? -8.992 -15.289 -19.969 1 46.41 357 LYS B C 1
ATOM 6836 O O . LYS B 1 357 ? -9.305 -14.109 -20.188 1 46.41 357 LYS B O 1
ATOM 6841 N N . GLU B 1 358 ? -10.023 -16.078 -19.969 1 41.47 358 GLU B N 1
ATOM 6842 C CA . GLU B 1 358 ? -11.414 -15.734 -19.688 1 41.47 358 GLU B CA 1
ATOM 6843 C C . GLU B 1 358 ? -11.727 -15.805 -18.203 1 41.47 358 GLU B C 1
ATOM 6845 O O . GLU B 1 358 ? -11.242 -16.703 -17.5 1 41.47 358 GLU B O 1
ATOM 6850 N N . VAL B 1 359 ? -12.211 -14.648 -17.516 1 38.59 359 VAL B N 1
ATOM 6851 C CA . VAL B 1 359 ? -12.68 -14.594 -16.125 1 38.59 359 VAL B CA 1
ATOM 6852 C C . VAL B 1 359 ? -14.156 -14.969 -16.062 1 38.59 359 VAL B C 1
ATOM 6854 O O . VAL B 1 359 ? -14.961 -14.5 -16.875 1 38.59 359 VAL B O 1
ATOM 6857 N N . ILE B 1 360 ? -14.656 -16.062 -15.375 1 35.5 360 ILE B N 1
ATOM 6858 C CA . ILE B 1 360 ? -16.047 -16.453 -15.234 1 35.5 360 ILE B CA 1
ATOM 6859 C C . ILE B 1 360 ? -16.562 -16.062 -13.844 1 35.5 360 ILE B C 1
ATOM 6861 O O . ILE B 1 360 ? -15.922 -16.375 -12.836 1 35.5 360 ILE B O 1
ATOM 6865 N N . GLU B 1 361 ? -17.484 -15.148 -13.578 1 37 361 GLU B N 1
ATOM 6866 C CA . GLU B 1 361 ? -18.172 -14.797 -12.328 1 37 361 GLU B CA 1
ATOM 6867 C C . GLU B 1 361 ? -19.453 -15.609 -12.156 1 37 361 GLU B C 1
ATOM 6869 O O . GLU B 1 361 ? -20.172 -15.844 -13.125 1 37 361 GLU B O 1
ATOM 6874 N N . GLY B 1 362 ? -19.922 -16.078 -10.828 1 35.62 362 GLY B N 1
ATOM 6875 C CA . GLY B 1 362 ? -21.234 -16.344 -10.281 1 35.62 362 GLY B CA 1
ATOM 6876 C C . GLY B 1 362 ? -21.766 -17.719 -10.609 1 35.62 362 GLY B C 1
ATOM 6877 O O . GLY B 1 362 ? -22.969 -17.938 -10.68 1 35.62 362 GLY B O 1
ATOM 6878 N N . PHE B 1 363 ? -21.016 -18.719 -11.031 1 40.81 363 PHE B N 1
ATOM 6879 C CA . PHE B 1 363 ? -21.75 -19.891 -11.516 1 40.81 363 PHE B CA 1
ATOM 6880 C C . PHE B 1 363 ? -21.5 -21.094 -10.609 1 40.81 363 PHE B C 1
ATOM 6882 O O . PHE B 1 363 ? -20.578 -21.078 -9.781 1 40.81 363 PHE B O 1
ATOM 6889 N N . ASP B 1 364 ? -22.547 -22.047 -10.602 1 40.84 364 ASP B N 1
ATOM 6890 C CA . ASP B 1 364 ? -22.578 -23.297 -9.844 1 40.84 364 ASP B CA 1
ATOM 6891 C C . ASP B 1 364 ? -21.281 -24.078 -10.023 1 40.84 364 ASP B C 1
ATOM 6893 O O . ASP B 1 364 ? -21.062 -24.703 -11.07 1 40.84 364 ASP B O 1
ATOM 6897 N N . CYS B 1 365 ? -20.328 -23.922 -9.227 1 45.94 365 CYS B N 1
ATOM 6898 C CA . CYS B 1 365 ? -19.016 -24.516 -9.25 1 45.94 365 CYS B CA 1
ATOM 6899 C C . CYS B 1 365 ? -18.984 -25.812 -8.438 1 45.94 365 CYS B C 1
ATOM 6901 O O . CYS B 1 365 ? -17.922 -26.219 -7.965 1 45.94 365 CYS B O 1
ATOM 6903 N N . THR B 1 366 ? -20.172 -26.484 -8.203 1 46.16 366 THR B N 1
ATOM 6904 C CA . THR B 1 366 ? -20.188 -27.625 -7.297 1 46.16 366 THR B CA 1
ATOM 6905 C C . THR B 1 366 ? -19.781 -28.906 -8.031 1 46.16 366 THR B C 1
ATOM 6907 O O . THR B 1 366 ? -20.234 -29.172 -9.141 1 46.16 366 THR B O 1
ATOM 6910 N N . PHE B 1 367 ? -18.719 -29.594 -7.859 1 58.03 367 PHE B N 1
ATOM 6911 C CA . PHE B 1 367 ? -18.312 -30.953 -8.234 1 58.03 367 PHE B CA 1
ATOM 6912 C C . PHE B 1 367 ? -17.656 -31.672 -7.062 1 58.03 367 PHE B C 1
ATOM 6914 O O . PHE B 1 367 ? -17.359 -31.047 -6.035 1 58.03 367 PHE B O 1
ATOM 6921 N N . VAL B 1 368 ? -17.719 -33.094 -7.047 1 48.28 368 VAL B N 1
ATOM 6922 C CA . VAL B 1 368 ? -17.078 -33.875 -5.992 1 48.28 368 VAL B CA 1
ATOM 6923 C C . VAL B 1 368 ? -15.578 -33.594 -5.984 1 48.28 368 VAL B C 1
ATOM 6925 O O . VAL B 1 368 ? -14.883 -33.875 -6.965 1 48.28 368 VAL B O 1
ATOM 6928 N N . SER B 1 369 ? -15.086 -33.062 -5 1 61.97 369 SER B N 1
ATOM 6929 C CA . SER B 1 369 ? -13.695 -32.656 -4.891 1 61.97 369 SER B CA 1
ATOM 6930 C C . SER B 1 369 ? -12.867 -33.688 -4.137 1 61.97 369 SER B C 1
ATOM 6932 O O . SER B 1 369 ? -11.641 -33.719 -4.262 1 61.97 369 SER B O 1
ATOM 6934 N N . ASN B 1 370 ? -13.547 -34.531 -3.389 1 58.25 370 ASN B N 1
ATOM 6935 C CA . ASN B 1 370 ? -12.844 -35.562 -2.627 1 58.25 370 ASN B CA 1
ATOM 6936 C C . ASN B 1 370 ? -12.516 -36.781 -3.49 1 58.25 370 ASN B C 1
ATOM 6938 O O . ASN B 1 370 ? -13.406 -37.562 -3.84 1 58.25 370 ASN B O 1
ATOM 6942 N N . LEU B 1 371 ? -11.367 -36.969 -3.826 1 66.88 371 LEU B N 1
ATOM 6943 C CA . LEU B 1 371 ? -10.883 -38.031 -4.711 1 66.88 371 LEU B CA 1
ATOM 6944 C C . LEU B 1 371 ? -11.273 -39.406 -4.184 1 66.88 371 LEU B C 1
ATOM 6946 O O . LEU B 1 371 ? -11.484 -40.344 -4.961 1 66.88 371 LEU B O 1
ATOM 6950 N N . ASN B 1 372 ? -11.383 -39.469 -2.857 1 64.81 372 ASN B N 1
ATOM 6951 C CA . ASN B 1 372 ? -11.641 -40.75 -2.229 1 64.81 372 ASN B CA 1
ATOM 6952 C C . ASN B 1 372 ? -13.086 -41.188 -2.41 1 64.81 372 ASN B C 1
ATOM 6954 O O . ASN B 1 372 ? -13.422 -42.344 -2.191 1 64.81 372 ASN B O 1
ATOM 6958 N N . LYS B 1 373 ? -13.82 -40.281 -2.855 1 65 373 LYS B N 1
ATOM 6959 C CA . LYS B 1 373 ? -15.242 -40.562 -3.029 1 65 373 LYS B CA 1
ATOM 6960 C C . LYS B 1 373 ? -15.578 -40.812 -4.496 1 65 373 LYS B C 1
ATOM 6962 O O . LYS B 1 373 ? -16.734 -41.062 -4.84 1 65 373 LYS B O 1
ATOM 6967 N N . ILE B 1 374 ? -14.602 -40.75 -5.32 1 66.94 374 ILE B N 1
ATOM 6968 C CA . ILE B 1 374 ? -14.828 -40.906 -6.754 1 66.94 374 ILE B CA 1
ATOM 6969 C C . ILE B 1 374 ? -14.414 -42.312 -7.188 1 66.94 374 ILE B C 1
ATOM 6971 O O . ILE B 1 374 ? -13.32 -42.75 -6.859 1 66.94 374 ILE B O 1
ATOM 6975 N N . THR B 1 375 ? -15.242 -43 -7.922 1 68.81 375 THR B N 1
ATOM 6976 C CA . THR B 1 375 ? -14.922 -44.344 -8.438 1 68.81 375 THR B CA 1
ATOM 6977 C C . THR B 1 375 ? -14.023 -44.219 -9.664 1 68.81 375 THR B C 1
ATOM 6979 O O . THR B 1 375 ? -14.352 -43.531 -10.633 1 68.81 375 THR B O 1
ATOM 6982 N N . PRO B 1 376 ? -12.844 -44.906 -9.539 1 69.44 376 PRO B N 1
ATOM 6983 C CA . PRO B 1 376 ? -11.922 -44.844 -10.68 1 69.44 376 PRO B CA 1
ATOM 6984 C C . PRO B 1 376 ? -12.508 -45.5 -11.938 1 69.44 376 PRO B C 1
ATOM 6986 O O . PRO B 1 376 ? -13.422 -46.312 -11.852 1 69.44 376 PRO B O 1
ATOM 6989 N N . THR B 1 377 ? -11.984 -45.062 -13.078 1 71.81 377 THR B N 1
ATOM 6990 C CA . THR B 1 377 ? -12.414 -45.594 -14.375 1 71.81 377 THR B CA 1
ATOM 6991 C C . THR B 1 377 ? -12.039 -47.062 -14.5 1 71.81 377 THR B C 1
ATOM 6993 O O . THR B 1 377 ? -11.062 -47.531 -13.906 1 71.81 377 THR B O 1
ATOM 6996 N N . SER B 1 378 ? -12.906 -47.812 -15.305 1 78.5 378 SER B N 1
ATOM 6997 C CA . SER B 1 378 ? -12.625 -49.25 -15.562 1 78.5 378 SER B CA 1
ATOM 6998 C C . SER B 1 378 ? -11.773 -49.406 -16.812 1 78.5 378 SER B C 1
ATOM 7000 O O . SER B 1 378 ? -11.328 -50.531 -17.125 1 78.5 378 SER B O 1
ATOM 7002 N N . ASN B 1 379 ? -11.508 -48.281 -17.469 1 81.88 379 ASN B N 1
ATOM 7003 C CA . ASN B 1 379 ? -10.711 -48.344 -18.688 1 81.88 379 ASN B CA 1
ATOM 7004 C C . ASN B 1 379 ? -9.273 -48.781 -18.391 1 81.88 379 ASN B C 1
ATOM 7006 O O . ASN B 1 379 ? -8.617 -48.219 -17.516 1 81.88 379 ASN B O 1
ATOM 7010 N N . THR B 1 380 ? -8.727 -49.781 -19.156 1 87.38 380 THR B N 1
ATOM 7011 C CA . THR B 1 380 ? -7.387 -50.281 -18.891 1 87.38 380 THR B CA 1
ATOM 7012 C C . THR B 1 380 ? -6.488 -50.094 -20.109 1 87.38 380 THR B C 1
ATOM 7014 O O . THR B 1 380 ? -5.402 -50.656 -20.188 1 87.38 380 THR B O 1
ATOM 7017 N N . GLU B 1 381 ? -6.984 -49.344 -21.094 1 89.94 381 GLU B N 1
ATOM 7018 C CA . GLU B 1 381 ? -6.199 -49.125 -22.297 1 89.94 381 GLU B CA 1
ATOM 7019 C C . GLU B 1 381 ? -4.887 -48.406 -21.984 1 89.94 381 GLU B C 1
ATOM 7021 O O . GLU B 1 381 ? -4.82 -47.594 -21.062 1 89.94 381 GLU B O 1
ATOM 7026 N N . THR B 1 382 ? -3.879 -48.75 -22.812 1 91.44 382 THR B N 1
ATOM 7027 C CA . THR B 1 382 ? -2.57 -48.125 -22.625 1 91.44 382 THR B CA 1
ATOM 7028 C C . THR B 1 382 ? -2.541 -46.719 -23.219 1 91.44 382 THR B C 1
ATOM 7030 O O . THR B 1 382 ? -3.422 -46.344 -24 1 91.44 382 THR B O 1
ATOM 7033 N N . LEU B 1 383 ? -1.578 -45.969 -22.875 1 93.44 383 LEU B N 1
ATOM 7034 C CA . LEU B 1 383 ? -1.467 -44.562 -23.266 1 93.44 383 LEU B CA 1
ATOM 7035 C C . LEU B 1 383 ? -1.35 -44.438 -24.781 1 93.44 383 LEU B C 1
ATOM 7037 O O . LEU B 1 383 ? -1.87 -43.469 -25.359 1 93.44 383 LEU B O 1
ATOM 7041 N N . ASP B 1 384 ? -0.582 -45.312 -25.406 1 92.31 384 ASP B N 1
ATOM 7042 C CA . ASP B 1 384 ? -0.42 -45.25 -26.859 1 92.31 384 ASP B CA 1
ATOM 7043 C C . ASP B 1 384 ? -1.765 -45.375 -27.562 1 92.31 384 ASP B C 1
ATOM 7045 O O . ASP B 1 384 ? -2.049 -44.656 -28.516 1 92.31 384 ASP B O 1
ATOM 7049 N N . VAL B 1 385 ? -2.572 -46.281 -27.031 1 92.88 385 VAL B N 1
ATOM 7050 C CA . VAL B 1 385 ? -3.898 -46.5 -27.609 1 92.88 385 VAL B CA 1
ATOM 7051 C C . VAL B 1 385 ? -4.762 -45.25 -27.391 1 92.88 385 VAL B C 1
ATOM 7053 O O . VAL B 1 385 ? -5.445 -44.781 -28.297 1 92.88 385 VAL B O 1
ATOM 7056 N N . LEU B 1 386 ? -4.691 -44.75 -26.203 1 92 386 LEU B N 1
ATOM 7057 C CA . LEU B 1 386 ? -5.496 -43.594 -25.859 1 92 386 LEU B CA 1
ATOM 7058 C C . LEU B 1 386 ? -5.094 -42.375 -26.703 1 92 386 LEU B C 1
ATOM 7060 O O . LEU B 1 386 ? -5.949 -41.594 -27.125 1 92 386 LEU B O 1
ATOM 7064 N N . LEU B 1 387 ? -3.828 -42.156 -26.922 1 93.62 387 LEU B N 1
ATOM 7065 C CA . LEU B 1 387 ? -3.338 -41.062 -27.734 1 93.62 387 LEU B CA 1
ATOM 7066 C C . LEU B 1 387 ? -3.83 -41.188 -29.172 1 93.62 387 LEU B C 1
ATOM 7068 O O . LEU B 1 387 ? -4.285 -40.219 -29.781 1 93.62 387 LEU B O 1
ATOM 7072 N N . GLY B 1 388 ? -3.617 -42.375 -29.688 1 92.31 388 GLY B N 1
ATOM 7073 C CA . GLY B 1 388 ? -4.125 -42.625 -31.016 1 92.31 388 GLY B CA 1
ATOM 7074 C C . GLY B 1 388 ? -5.613 -42.344 -31.156 1 92.31 388 GLY B C 1
ATOM 7075 O O . GLY B 1 388 ? -6.047 -41.719 -32.125 1 92.31 388 GLY B O 1
ATOM 7076 N N . ASP B 1 389 ? -6.348 -42.781 -30.219 1 91.12 389 ASP B N 1
ATOM 7077 C CA . ASP B 1 389 ? -7.793 -42.594 -30.219 1 91.12 389 ASP B CA 1
ATOM 7078 C C . ASP B 1 389 ? -8.133 -41.094 -30.141 1 91.12 389 ASP B C 1
ATOM 7080 O O . ASP B 1 389 ? -9.133 -40.656 -30.719 1 91.12 389 ASP B O 1
ATOM 7084 N N . PHE B 1 390 ? -7.422 -40.344 -29.328 1 91.56 390 PHE B N 1
ATOM 7085 C CA . PHE B 1 390 ? -7.629 -38.906 -29.219 1 91.56 390 PHE B CA 1
ATOM 7086 C C . PHE B 1 390 ? -7.531 -38.25 -30.594 1 91.56 390 PHE B C 1
ATOM 7088 O O . PHE B 1 390 ? -8.43 -37.5 -30.984 1 91.56 390 PHE B O 1
ATOM 7095 N N . PHE B 1 391 ? -6.445 -38.531 -31.266 1 92.75 391 PHE B N 1
ATOM 7096 C CA . PHE B 1 391 ? -6.219 -37.875 -32.562 1 92.75 391 PHE B CA 1
ATOM 7097 C C . PHE B 1 391 ? -7.246 -38.375 -33.594 1 92.75 391 PHE B C 1
ATOM 7099 O O . PHE B 1 391 ? -7.723 -37.594 -34.406 1 92.75 391 PHE B O 1
ATOM 7106 N N . GLU B 1 392 ? -7.578 -39.625 -33.531 1 93.06 392 GLU B N 1
ATOM 7107 C CA . GLU B 1 392 ? -8.594 -40.156 -34.438 1 93.06 392 GLU B CA 1
ATOM 7108 C C . GLU B 1 392 ? -9.953 -39.5 -34.156 1 93.06 392 GLU B C 1
ATOM 7110 O O . GLU B 1 392 ? -10.656 -39.125 -35.094 1 93.06 392 GLU B O 1
ATOM 7115 N N . PHE B 1 393 ? -10.305 -39.438 -32.969 1 90.62 393 PHE B N 1
ATOM 7116 C CA . PHE B 1 393 ? -11.594 -38.875 -32.562 1 90.62 393 PHE B CA 1
ATOM 7117 C C . PHE B 1 393 ? -11.711 -37.438 -33.031 1 90.62 393 PHE B C 1
ATOM 7119 O O . PHE B 1 393 ? -12.664 -37.062 -33.719 1 90.62 393 PHE B O 1
ATOM 7126 N N . TYR B 1 394 ? -10.812 -36.625 -32.688 1 89.75 394 TYR B N 1
ATOM 7127 C CA . TYR B 1 394 ? -10.922 -35.188 -32.969 1 89.75 394 TYR B CA 1
ATOM 7128 C C . TYR B 1 394 ? -10.586 -34.875 -34.406 1 89.75 394 TYR B C 1
ATOM 7130 O O . TYR B 1 394 ? -10.953 -33.812 -34.938 1 89.75 394 TYR B O 1
ATOM 7138 N N . GLY B 1 395 ? -9.82 -35.75 -35 1 90.88 395 GLY B N 1
ATOM 7139 C CA . GLY B 1 395 ? -9.617 -35.625 -36.438 1 90.88 395 GLY B CA 1
ATOM 7140 C C . GLY B 1 395 ? -10.891 -35.812 -37.25 1 90.88 395 GLY B C 1
ATOM 7141 O O . GLY B 1 395 ? -11.008 -35.312 -38.375 1 90.88 395 GLY B O 1
ATOM 7142 N N . ASN B 1 396 ? -11.836 -36.531 -36.625 1 91.12 396 ASN B N 1
ATOM 7143 C CA . ASN B 1 396 ? -13.055 -36.875 -37.344 1 91.12 396 ASN B CA 1
ATOM 7144 C C . ASN B 1 396 ? -14.289 -36.281 -36.688 1 91.12 396 ASN B C 1
ATOM 7146 O O . ASN B 1 396 ? -15.414 -36.5 -37.125 1 91.12 396 ASN B O 1
ATOM 7150 N N . PHE B 1 397 ? -14.141 -35.5 -35.688 1 90.69 397 PHE B N 1
ATOM 7151 C CA . PHE B 1 397 ? -15.25 -34.906 -34.938 1 90.69 397 PHE B CA 1
ATOM 7152 C C . PHE B 1 397 ? -15.961 -33.875 -35.781 1 90.69 397 PHE B C 1
ATOM 7154 O O . PHE B 1 397 ? -15.32 -33.094 -36.5 1 90.69 397 PHE B O 1
ATOM 7161 N N . ALA B 1 398 ? -17.281 -33.812 -35.688 1 91.56 398 ALA B N 1
ATOM 7162 C CA . ALA B 1 398 ? -18.078 -32.812 -36.406 1 91.56 398 ALA B CA 1
ATOM 7163 C C . ALA B 1 398 ? -18.156 -31.516 -35.656 1 91.56 398 ALA B C 1
ATOM 7165 O O . ALA B 1 398 ? -19.219 -31.156 -35.125 1 91.56 398 ALA B O 1
ATOM 7166 N N . PHE B 1 399 ? -17.203 -30.672 -35.719 1 90.5 399 PHE B N 1
ATOM 7167 C CA . PHE B 1 399 ? -17.094 -29.438 -34.969 1 90.5 399 PHE B CA 1
ATOM 7168 C C . PHE B 1 399 ? -18.156 -28.438 -35.438 1 90.5 399 PHE B C 1
ATOM 7170 O O . PHE B 1 399 ? -18.5 -27.5 -34.719 1 90.5 399 PHE B O 1
ATOM 7177 N N . ASN B 1 400 ? -18.609 -28.547 -36.625 1 88.81 400 ASN B N 1
ATOM 7178 C CA . ASN B 1 400 ? -19.609 -27.625 -37.156 1 88.81 400 ASN B CA 1
ATOM 7179 C C . ASN B 1 400 ? -20.984 -27.859 -36.531 1 88.81 400 ASN B C 1
ATOM 7181 O O . ASN B 1 400 ? -21.797 -26.938 -36.438 1 88.81 400 ASN B O 1
ATOM 7185 N N . LYS B 1 401 ? -21.203 -29.094 -36 1 90.5 401 LYS B N 1
ATOM 7186 C CA . LYS B 1 401 ? -22.531 -29.453 -35.5 1 90.5 401 LYS B CA 1
ATOM 7187 C C . LYS B 1 401 ? -22.531 -29.688 -34 1 90.5 401 LYS B C 1
ATOM 7189 O O . LYS B 1 401 ? -23.562 -29.484 -33.344 1 90.5 401 LYS B O 1
ATOM 7194 N N . ASN B 1 402 ? -21.406 -30.109 -33.562 1 90.38 402 ASN B N 1
ATOM 7195 C CA . ASN B 1 402 ? -21.422 -30.609 -32.188 1 90.38 402 ASN B CA 1
ATOM 7196 C C . ASN B 1 402 ? -20.594 -29.75 -31.266 1 90.38 402 ASN B C 1
ATOM 7198 O O . ASN B 1 402 ? -19.672 -29.062 -31.703 1 90.38 402 ASN B O 1
ATOM 7202 N N . SER B 1 403 ? -21.047 -29.766 -30 1 90 403 SER B N 1
ATOM 7203 C CA . SER B 1 403 ? -20.344 -29.109 -28.891 1 90 403 SER B CA 1
ATOM 7204 C C . SER B 1 403 ? -19.719 -30.141 -27.953 1 90 403 SER B C 1
ATOM 7206 O O . SER B 1 403 ? -20.156 -31.281 -27.891 1 90 403 SER B O 1
ATOM 7208 N N . LEU B 1 404 ? -18.656 -29.75 -27.344 1 84.06 404 LEU B N 1
ATOM 7209 C CA . LEU B 1 404 ? -17.984 -30.594 -26.375 1 84.06 404 LEU B CA 1
ATOM 7210 C C . LEU B 1 404 ? -18.359 -30.203 -24.953 1 84.06 404 LEU B C 1
ATOM 7212 O O . LEU B 1 404 ? -18.375 -29.016 -24.609 1 84.06 404 LEU B O 1
ATOM 7216 N N . ASN B 1 405 ? -18.766 -31.156 -24.203 1 81.44 405 ASN B N 1
ATOM 7217 C CA . ASN B 1 405 ? -19.094 -30.984 -22.781 1 81.44 405 ASN B CA 1
ATOM 7218 C C . ASN B 1 405 ? -18.172 -31.797 -21.891 1 81.44 405 ASN B C 1
ATOM 7220 O O . ASN B 1 405 ? -18.266 -33.031 -21.844 1 81.44 405 ASN B O 1
ATOM 7224 N N . ILE B 1 406 ? -17.344 -31.141 -21.109 1 75.56 406 ILE B N 1
ATOM 7225 C CA . ILE B 1 406 ? -16.297 -31.797 -20.328 1 75.56 406 ILE B CA 1
ATOM 7226 C C . ILE B 1 406 ? -16.938 -32.562 -19.156 1 75.56 406 ILE B C 1
ATOM 7228 O O . ILE B 1 406 ? -16.469 -33.625 -18.781 1 75.56 406 ILE B O 1
ATOM 7232 N N . ARG B 1 407 ? -17.969 -32.062 -18.578 1 74.56 407 ARG B N 1
ATOM 7233 C CA . ARG B 1 407 ? -18.609 -32.688 -17.422 1 74.56 407 ARG B CA 1
ATOM 7234 C C . ARG B 1 407 ? -19.375 -33.938 -17.844 1 74.56 407 ARG B C 1
ATOM 7236 O O . ARG B 1 407 ? -19.312 -34.969 -17.156 1 74.56 407 ARG B O 1
ATOM 7243 N N . LYS B 1 408 ? -20.016 -33.844 -18.969 1 73.12 408 LYS B N 1
ATOM 7244 C CA . LYS B 1 408 ? -20.875 -34.938 -19.391 1 73.12 408 LYS B CA 1
ATOM 7245 C C . LYS B 1 408 ? -20.094 -35.938 -20.25 1 73.12 408 LYS B C 1
ATOM 7247 O O . LYS B 1 408 ? -20.453 -37.125 -20.297 1 73.12 408 LYS B O 1
ATOM 7252 N N . GLY B 1 409 ? -19.094 -35.531 -20.859 1 71.12 409 GLY B N 1
ATOM 7253 C CA . GLY B 1 409 ? -18.297 -36.406 -21.719 1 71.12 409 GLY B CA 1
ATOM 7254 C C . GLY B 1 409 ? -19.047 -36.844 -22.953 1 71.12 409 GLY B C 1
ATOM 7255 O O . GLY B 1 409 ? -18.812 -37.938 -23.469 1 71.12 409 GLY B O 1
ATOM 7256 N N . LYS B 1 410 ? -20.172 -36.094 -23.25 1 74.31 410 LYS B N 1
ATOM 7257 C CA . LYS B 1 410 ? -21 -36.438 -24.422 1 74.31 410 LYS B CA 1
ATOM 7258 C C . LYS B 1 410 ? -21.109 -35.25 -25.375 1 74.31 410 LYS B C 1
ATOM 7260 O O . LYS B 1 410 ? -20.953 -34.094 -24.969 1 74.31 410 LYS B O 1
ATOM 7265 N N . GLU B 1 411 ? -21.219 -35.656 -26.656 1 78.69 411 GLU B N 1
ATOM 7266 C CA . GLU B 1 411 ? -21.438 -34.625 -27.672 1 78.69 411 GLU B CA 1
ATOM 7267 C C . GLU B 1 411 ? -22.844 -34.062 -27.609 1 78.69 411 GLU B C 1
ATOM 7269 O O . GLU B 1 411 ? -23.797 -34.812 -27.328 1 78.69 411 GLU B O 1
ATOM 7274 N N . GLN B 1 412 ? -22.812 -32.781 -27.641 1 82.56 412 GLN B N 1
ATOM 7275 C CA . GLN B 1 412 ? -24.109 -32.094 -27.703 1 82.56 412 GLN B CA 1
ATOM 7276 C C . GLN B 1 412 ? -24.188 -31.188 -28.938 1 82.56 412 GLN B C 1
ATOM 7278 O O . GLN B 1 412 ? -23.156 -30.906 -29.562 1 82.56 412 GLN B O 1
ATOM 7283 N N . ASN B 1 413 ? -25.422 -30.828 -29.219 1 86.81 413 ASN B N 1
ATOM 7284 C CA . ASN B 1 413 ? -25.578 -29.891 -30.312 1 86.81 413 ASN B CA 1
ATOM 7285 C C . ASN B 1 413 ? -24.984 -28.531 -29.969 1 86.81 413 ASN B C 1
ATOM 7287 O O . ASN B 1 413 ? -25.109 -28.062 -28.828 1 86.81 413 ASN B O 1
ATOM 7291 N N . LYS B 1 414 ? -24.391 -27.969 -30.922 1 88.31 414 LYS B N 1
ATOM 7292 C CA . LYS B 1 414 ? -23.766 -26.656 -30.734 1 88.31 414 LYS B CA 1
ATOM 7293 C C . LYS B 1 414 ? -24.797 -25.547 -30.594 1 88.31 414 LYS B C 1
ATOM 7295 O O . LYS B 1 414 ? -25.672 -25.391 -31.469 1 88.31 414 LYS B O 1
ATOM 7300 N N . PRO B 1 415 ? -24.781 -24.766 -29.578 1 86.94 415 PRO B N 1
ATOM 7301 C CA . PRO B 1 415 ? -25.797 -23.734 -29.344 1 86.94 415 PRO B CA 1
ATOM 7302 C C . PRO B 1 415 ? -25.516 -22.438 -30.094 1 86.94 415 PRO B C 1
ATOM 7304 O O . PRO B 1 415 ? -26.375 -21.547 -30.141 1 86.94 415 PRO B O 1
ATOM 7307 N N . GLU B 1 416 ? -24.375 -22.25 -30.703 1 88.75 416 GLU B N 1
ATOM 7308 C CA . GLU B 1 416 ? -24.016 -21.016 -31.406 1 88.75 416 GLU B CA 1
ATOM 7309 C C . GLU B 1 416 ? -23.141 -21.312 -32.625 1 88.75 416 GLU B C 1
ATOM 7311 O O . GLU B 1 416 ? -22.625 -22.438 -32.75 1 88.75 416 GLU B O 1
ATOM 7316 N N . ALA B 1 417 ? -22.984 -20.188 -33.406 1 84.69 417 ALA B N 1
ATOM 7317 C CA . ALA B 1 417 ? -22.172 -20.328 -34.625 1 84.69 417 ALA B CA 1
ATOM 7318 C C . ALA B 1 417 ? -20.703 -20.047 -34.312 1 84.69 417 ALA B C 1
ATOM 7320 O O . ALA B 1 417 ? -20.25 -18.891 -34.406 1 84.69 417 ALA B O 1
ATOM 7321 N N . SER B 1 418 ? -20 -20.875 -33.688 1 89.38 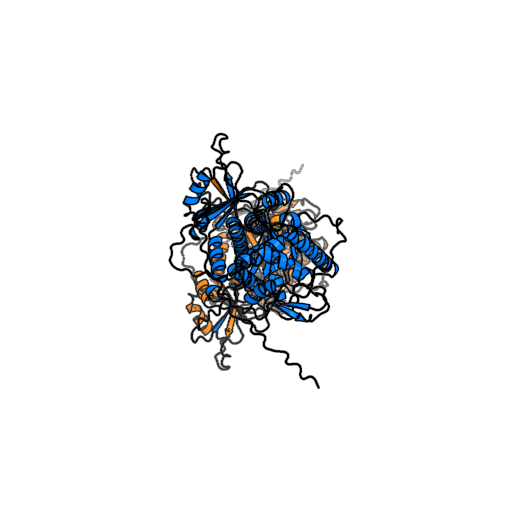418 SER B N 1
ATOM 7322 C CA . SER B 1 418 ? -18.562 -20.75 -33.438 1 89.38 418 SER B CA 1
ATOM 7323 C C . SER B 1 418 ? -17.797 -21.906 -34.062 1 89.38 418 SER B C 1
ATOM 7325 O O . SER B 1 418 ? -18.375 -22.938 -34.406 1 89.38 418 SER B O 1
ATOM 7327 N N . ALA B 1 419 ? -16.594 -21.656 -34.406 1 87.56 419 ALA B N 1
ATOM 7328 C CA . ALA B 1 419 ? -15.766 -22.734 -34.969 1 87.56 419 ALA B CA 1
ATOM 7329 C C . ALA B 1 419 ? -15.656 -23.906 -34 1 87.56 419 ALA B C 1
ATOM 7331 O O . ALA B 1 419 ? -15.789 -25.062 -34.406 1 87.56 419 ALA B O 1
ATOM 7332 N N . LEU B 1 420 ? -15.406 -23.625 -32.75 1 87.94 420 LEU B N 1
ATOM 7333 C CA . LEU B 1 420 ? -15.297 -24.609 -31.672 1 87.94 420 LEU B CA 1
ATOM 7334 C C . LEU B 1 420 ? -16.141 -24.203 -30.469 1 87.94 420 LEU B C 1
ATOM 7336 O O . LEU B 1 420 ? -16.188 -23.016 -30.109 1 87.94 420 LEU B O 1
ATOM 7340 N N . HIS B 1 421 ? -16.875 -25.109 -29.969 1 88.56 421 HIS B N 1
ATOM 7341 C CA . HIS B 1 421 ? -17.672 -24.844 -28.781 1 88.56 421 HIS B CA 1
ATOM 7342 C C . HIS B 1 421 ? -17.406 -25.875 -27.688 1 88.56 421 HIS B C 1
ATOM 7344 O O . HIS B 1 421 ? -17.75 -27.047 -27.844 1 88.56 421 HIS B O 1
ATOM 7350 N N . ILE B 1 422 ? -16.766 -25.453 -26.703 1 84 422 ILE B N 1
ATOM 7351 C CA . ILE B 1 422 ? -16.594 -26.234 -25.5 1 84 422 ILE B CA 1
ATOM 7352 C C . ILE B 1 422 ? -17.359 -25.594 -24.344 1 84 422 ILE B C 1
ATOM 7354 O O . ILE B 1 422 ? -17.062 -24.469 -23.938 1 84 422 ILE B O 1
ATOM 7358 N N . GLN B 1 423 ? -18.297 -26.266 -23.859 1 83.19 423 GLN B N 1
ATOM 7359 C CA . GLN B 1 423 ? -19.125 -25.719 -22.781 1 83.19 423 GLN B CA 1
ATOM 7360 C C . GLN B 1 423 ? -18.344 -25.578 -21.484 1 83.19 423 GLN B C 1
ATOM 7362 O O . GLN B 1 423 ? -17.641 -26.516 -21.078 1 83.19 423 GLN B O 1
ATOM 7367 N N . ASN B 1 424 ? -18.438 -24.484 -20.891 1 79.69 424 ASN B N 1
ATOM 7368 C CA . ASN B 1 424 ? -17.844 -24.297 -19.578 1 79.69 424 ASN B CA 1
ATOM 7369 C C . ASN B 1 424 ? -18.5 -25.172 -18.516 1 79.69 424 ASN B C 1
ATOM 7371 O O . ASN B 1 424 ? -19.734 -25.203 -18.406 1 79.69 424 ASN B O 1
ATOM 7375 N N . PRO B 1 425 ? -17.734 -25.844 -17.828 1 78.5 425 PRO B N 1
ATOM 7376 C CA . PRO B 1 425 ? -18.312 -26.797 -16.891 1 78.5 425 PRO B CA 1
ATOM 7377 C C . PRO B 1 425 ? -19.078 -26.109 -15.75 1 78.5 425 PRO B C 1
ATOM 7379 O O . PRO B 1 425 ? -19.906 -26.75 -15.094 1 78.5 425 PRO B O 1
ATOM 7382 N N . PHE B 1 426 ? -18.797 -24.844 -15.5 1 78.19 426 PHE B N 1
ATOM 7383 C CA . PHE B 1 426 ? -19.406 -24.172 -14.352 1 78.19 426 PHE B CA 1
ATOM 7384 C C . PHE B 1 426 ? -20.375 -23.078 -14.812 1 78.19 426 PHE B C 1
ATOM 7386 O O . PHE B 1 426 ? -21.188 -22.594 -14.023 1 78.19 426 PHE B O 1
ATOM 7393 N N . GLU B 1 427 ? -20.172 -22.672 -16.016 1 75.62 427 GLU B N 1
ATOM 7394 C CA . GLU B 1 427 ? -21.062 -21.719 -16.641 1 75.62 427 GLU B CA 1
ATOM 7395 C C . GLU B 1 427 ? -21.578 -22.234 -17.984 1 75.62 427 GLU B C 1
ATOM 7397 O O . GLU B 1 427 ? -20.969 -22 -19.031 1 75.62 427 GLU B O 1
ATOM 7402 N N . GLU B 1 428 ? -22.734 -22.609 -17.969 1 75.38 428 GLU B N 1
ATOM 7403 C CA . GLU B 1 428 ? -23.281 -23.344 -19.109 1 75.38 428 GLU B CA 1
ATOM 7404 C C . GLU B 1 428 ? -23.391 -22.453 -20.344 1 75.38 428 GLU B C 1
ATOM 7406 O O . GLU B 1 428 ? -23.297 -22.922 -21.469 1 75.38 428 GLU B O 1
ATOM 7411 N N . ASN B 1 429 ? -23.547 -21.219 -20.109 1 78.44 429 ASN B N 1
ATOM 7412 C CA . ASN B 1 429 ? -23.766 -20.328 -21.25 1 78.44 429 ASN B CA 1
ATOM 7413 C C . ASN B 1 429 ? -22.453 -19.797 -21.812 1 78.44 429 ASN B C 1
ATOM 7415 O O . ASN B 1 429 ? -22.469 -19.031 -22.781 1 78.44 429 ASN B O 1
ATOM 7419 N N . LEU B 1 430 ? -21.422 -20.344 -21.281 1 80.06 430 LEU B N 1
ATOM 7420 C CA . LEU B 1 430 ? -20.141 -19.797 -21.703 1 80.06 430 LEU B CA 1
ATOM 7421 C C . LEU B 1 430 ? -19.375 -20.797 -22.547 1 80.06 430 LEU B C 1
ATOM 7423 O O . LEU B 1 430 ? -19.328 -21.984 -22.219 1 80.06 430 LEU B O 1
ATOM 7427 N N . ASN B 1 431 ? -18.969 -20.297 -23.703 1 83.75 431 ASN B N 1
ATOM 7428 C CA . ASN B 1 431 ? -18.047 -21.031 -24.562 1 83.75 431 ASN B CA 1
ATOM 7429 C C . ASN B 1 431 ? -16.594 -20.703 -24.234 1 83.75 431 ASN B C 1
ATOM 7431 O O . ASN B 1 431 ? -16.109 -19.609 -24.531 1 83.75 431 ASN B O 1
ATOM 7435 N N . ILE B 1 432 ? -15.812 -21.672 -23.719 1 78.94 432 ILE B N 1
ATOM 7436 C CA . ILE B 1 432 ? -14.453 -21.422 -23.266 1 78.94 432 ILE B CA 1
ATOM 7437 C C . ILE B 1 432 ? -13.516 -21.281 -24.469 1 78.94 432 ILE B C 1
ATOM 7439 O O . ILE B 1 432 ? -12.398 -20.781 -24.328 1 78.94 432 ILE B O 1
ATOM 7443 N N . SER B 1 433 ? -13.969 -21.688 -25.641 1 78.94 433 SER B N 1
ATOM 7444 C CA . SER B 1 433 ? -13.133 -21.656 -26.828 1 78.94 433 SER B CA 1
ATOM 7445 C C . SER B 1 433 ? -13.602 -20.578 -27.812 1 78.94 433 SER B C 1
ATOM 7447 O O . SER B 1 433 ? -13.461 -20.734 -29.031 1 78.94 433 SER B O 1
ATOM 7449 N N . LYS B 1 434 ? -14.18 -19.594 -27.312 1 79.62 434 LYS B N 1
ATOM 7450 C CA . LYS B 1 434 ? -14.797 -18.562 -28.141 1 79.62 434 LYS B CA 1
ATOM 7451 C C . LYS B 1 434 ? -13.758 -17.906 -29.047 1 79.62 434 LYS B C 1
ATOM 7453 O O . LYS B 1 434 ? -14.086 -17.484 -30.156 1 79.62 434 LYS B O 1
ATOM 7458 N N . ASN B 1 435 ? -12.547 -17.906 -28.719 1 75.25 435 ASN B N 1
ATOM 7459 C CA . ASN B 1 435 ? -11.508 -17.156 -29.438 1 75.25 435 ASN B CA 1
ATOM 7460 C C . ASN B 1 435 ? -10.852 -18.016 -30.516 1 75.25 435 ASN B C 1
ATOM 7462 O O . ASN B 1 435 ? -10.039 -17.516 -31.297 1 75.25 435 ASN B O 1
ATOM 7466 N N . VAL B 1 436 ? -11.219 -19.297 -30.625 1 82.56 436 VAL B N 1
ATOM 7467 C CA . VAL B 1 436 ? -10.664 -20.156 -31.656 1 82.56 436 VAL B CA 1
ATOM 7468 C C . VAL B 1 436 ? -11.375 -19.891 -33 1 82.56 436 VAL B C 1
ATOM 7470 O O . VAL B 1 436 ? -12.602 -19.984 -33.062 1 82.56 436 VAL B O 1
ATOM 7473 N N . ASN B 1 437 ? -10.633 -19.578 -34 1 84.31 437 ASN B N 1
ATOM 7474 C CA . ASN B 1 437 ? -11.25 -19.312 -35.312 1 84.31 437 ASN B CA 1
ATOM 7475 C C . ASN B 1 437 ? -11.242 -20.547 -36.188 1 84.31 437 ASN B C 1
ATOM 7477 O O . ASN B 1 437 ? -10.664 -21.562 -35.844 1 84.31 437 ASN B O 1
ATOM 7481 N N . ALA B 1 438 ? -11.859 -20.406 -37.344 1 86.94 438 ALA B N 1
ATOM 7482 C CA . ALA B 1 438 ? -12.062 -21.531 -38.25 1 86.94 438 ALA B CA 1
ATOM 7483 C C . ALA B 1 438 ? -10.734 -22.031 -38.812 1 86.94 438 ALA B C 1
ATOM 7485 O O . ALA B 1 438 ? -10.539 -23.25 -38.969 1 86.94 438 ALA B O 1
ATOM 7486 N N . ALA B 1 439 ? -9.891 -21.109 -39.062 1 87.5 439 ALA B N 1
ATOM 7487 C CA . ALA B 1 439 ? -8.594 -21.484 -39.625 1 87.5 439 ALA B CA 1
ATOM 7488 C C . ALA B 1 439 ? -7.773 -22.281 -38.594 1 87.5 439 ALA B C 1
ATOM 7490 O O . ALA B 1 439 ? -7.133 -23.266 -38.938 1 87.5 439 ALA B O 1
ATOM 7491 N N . GLN B 1 440 ? -7.809 -21.906 -37.406 1 85.69 440 GLN B N 1
ATOM 7492 C CA . GLN B 1 440 ? -7.102 -22.594 -36.312 1 85.69 440 GLN B CA 1
ATOM 7493 C C . GLN B 1 440 ? -7.68 -23.984 -36.094 1 85.69 440 GLN B C 1
ATOM 7495 O O . GLN B 1 440 ? -6.938 -24.938 -35.875 1 85.69 440 GLN B O 1
ATOM 7500 N N . LEU B 1 441 ? -8.953 -24.047 -36.156 1 89.5 441 LEU B N 1
ATOM 7501 C CA . LEU B 1 441 ? -9.609 -25.328 -35.969 1 89.5 441 LEU B CA 1
ATOM 7502 C C . LEU B 1 441 ? -9.242 -26.297 -37.094 1 89.5 441 LEU B C 1
ATOM 7504 O O . LEU B 1 441 ? -8.969 -27.469 -36.844 1 89.5 441 LEU B O 1
ATOM 7508 N N . GLN B 1 442 ? -9.281 -25.766 -38.281 1 90.12 442 GLN B N 1
ATOM 7509 C CA . GLN B 1 442 ? -8.953 -26.609 -39.406 1 90.12 442 GLN B CA 1
ATOM 7510 C C . GLN B 1 442 ? -7.508 -27.109 -39.344 1 90.12 442 GLN B C 1
ATOM 7512 O O . GLN B 1 442 ? -7.219 -28.25 -39.688 1 90.12 442 GLN B O 1
ATOM 7517 N N . ARG B 1 443 ? -6.699 -26.25 -38.938 1 89.56 443 ARG B N 1
ATOM 7518 C CA . ARG B 1 443 ? -5.305 -26.641 -38.75 1 89.56 443 ARG B CA 1
ATOM 7519 C C . ARG B 1 443 ? -5.184 -27.734 -37.688 1 89.56 443 ARG B C 1
ATOM 7521 O O . ARG B 1 443 ? -4.445 -28.703 -37.875 1 89.56 443 ARG B O 1
ATOM 7528 N N . PHE B 1 444 ? -5.855 -27.562 -36.656 1 89.69 444 PHE B N 1
ATOM 7529 C CA . PHE B 1 444 ? -5.871 -28.562 -35.594 1 89.69 444 PHE B CA 1
ATOM 7530 C C . PHE B 1 444 ? -6.352 -29.906 -36.156 1 89.69 444 PHE B C 1
ATOM 7532 O O . PHE B 1 444 ? -5.738 -30.953 -35.875 1 89.69 444 PHE B O 1
ATOM 7539 N N . VAL B 1 445 ? -7.391 -29.922 -36.875 1 91 445 VAL B N 1
ATOM 7540 C CA . VAL B 1 445 ? -7.988 -31.141 -37.438 1 91 445 VAL B CA 1
ATOM 7541 C C . VAL B 1 445 ? -7.004 -31.828 -38.375 1 91 445 VAL B C 1
ATOM 7543 O O . VAL B 1 445 ? -6.816 -33.031 -38.312 1 91 445 VAL B O 1
ATOM 7546 N N . SER B 1 446 ? -6.418 -31.047 -39.156 1 92.38 446 SER B N 1
ATOM 7547 C CA . SER B 1 446 ? -5.441 -31.594 -40.094 1 92.38 446 SER B CA 1
ATOM 7548 C C . SER B 1 446 ? -4.273 -32.25 -39.375 1 92.38 446 SER B C 1
ATOM 7550 O O . SER B 1 446 ? -3.873 -33.375 -39.688 1 92.38 446 SER B O 1
ATOM 7552 N N . LEU B 1 447 ? -3.775 -31.609 -38.406 1 91.75 447 LEU B N 1
ATOM 7553 C CA . LEU B 1 447 ? -2.654 -32.125 -37.625 1 91.75 447 LEU B CA 1
ATOM 7554 C C . LEU B 1 447 ? -3.066 -33.375 -36.844 1 91.75 447 LEU B C 1
ATOM 7556 O O . LEU B 1 447 ? -2.27 -34.312 -36.688 1 91.75 447 LEU B O 1
ATOM 7560 N N . ALA B 1 448 ? -4.273 -33.344 -36.375 1 91.81 448 ALA B N 1
ATOM 7561 C CA . ALA B 1 448 ? -4.781 -34.5 -35.625 1 91.81 448 ALA B CA 1
ATOM 7562 C C . ALA B 1 448 ? -4.867 -35.719 -36.531 1 91.81 448 ALA B C 1
ATOM 7564 O O . ALA B 1 448 ? -4.492 -36.844 -36.125 1 91.81 448 ALA B O 1
ATOM 7565 N N . ARG B 1 449 ? -5.297 -35.562 -37.719 1 92.69 449 ARG B N 1
ATOM 7566 C CA . ARG B 1 449 ? -5.391 -36.656 -38.688 1 92.69 449 ARG B CA 1
ATOM 7567 C C . ARG B 1 449 ? -4.008 -37.156 -39.062 1 92.69 449 ARG B C 1
ATOM 7569 O O . ARG B 1 449 ? -3.787 -38.375 -39.125 1 92.69 449 ARG B O 1
ATOM 7576 N N . ASP B 1 450 ? -3.211 -36.25 -39.312 1 92.31 450 ASP B N 1
ATOM 7577 C CA . ASP B 1 450 ? -1.837 -36.625 -39.625 1 92.31 450 ASP B CA 1
ATOM 7578 C C . ASP B 1 450 ? -1.209 -37.406 -38.469 1 92.31 450 ASP B C 1
ATOM 7580 O O . ASP B 1 450 ? -0.507 -38.406 -38.688 1 92.31 450 ASP B O 1
ATOM 7584 N N . SER B 1 451 ? -1.41 -36.938 -37.281 1 93.5 451 SER B N 1
ATOM 7585 C CA . SER B 1 451 ? -0.85 -37.594 -36.094 1 93.5 451 SER B CA 1
ATOM 7586 C C . SER B 1 451 ? -1.423 -39 -35.906 1 93.5 451 SER B C 1
ATOM 7588 O O . SER B 1 451 ? -0.698 -39.906 -35.562 1 93.5 451 SER B O 1
ATOM 7590 N N . ALA B 1 452 ? -2.717 -39.094 -36.156 1 92.38 452 ALA B N 1
ATOM 7591 C CA . ALA B 1 452 ? -3.342 -40.438 -36.094 1 92.38 452 ALA B CA 1
ATOM 7592 C C . ALA B 1 452 ? -2.703 -41.406 -37.094 1 92.38 452 ALA B C 1
ATOM 7594 O O . ALA B 1 452 ? -2.447 -42.562 -36.75 1 92.38 452 ALA B O 1
ATOM 7595 N N . TRP B 1 453 ? -2.467 -40.906 -38.219 1 91.38 453 TRP B N 1
ATOM 7596 C CA . TRP B 1 453 ? -1.857 -41.719 -39.281 1 91.38 453 TRP B CA 1
ATOM 7597 C C . TRP B 1 453 ? -0.448 -42.156 -38.875 1 91.38 453 TRP B C 1
ATOM 7599 O O . TRP B 1 453 ? -0.082 -43.312 -39.062 1 91.38 453 TRP B O 1
ATOM 7609 N N . ILE B 1 454 ? 0.327 -41.281 -38.375 1 91.06 454 ILE B N 1
ATOM 7610 C CA . ILE B 1 454 ? 1.707 -41.531 -38 1 91.06 454 ILE B CA 1
ATOM 7611 C C . ILE B 1 454 ? 1.735 -42.594 -36.906 1 91.06 454 ILE B C 1
ATOM 7613 O O . ILE B 1 454 ? 2.547 -43.531 -36.938 1 91.06 454 ILE B O 1
ATOM 7617 N N . LEU B 1 455 ? 0.888 -42.5 -35.969 1 92.25 455 LEU B N 1
ATOM 7618 C CA . LEU B 1 455 ? 0.868 -43.406 -34.812 1 92.25 455 LEU B CA 1
ATOM 7619 C C . LEU B 1 455 ? 0.441 -44.812 -35.25 1 92.25 455 LEU B C 1
ATOM 7621 O O . LEU B 1 455 ? 0.844 -45.781 -34.625 1 92.25 455 LEU B O 1
ATOM 7625 N N . GLN B 1 456 ? -0.336 -44.906 -36.312 1 88 456 GLN B N 1
ATOM 7626 C CA . GLN B 1 456 ? -0.802 -46.188 -36.812 1 88 456 GLN B CA 1
ATOM 7627 C C . GLN B 1 456 ? 0.319 -46.969 -37.5 1 88 456 GLN B C 1
ATOM 7629 O O . GLN B 1 456 ? 0.285 -48.188 -37.594 1 88 456 GLN B O 1
ATOM 7634 N N . GLN B 1 457 ? 1.271 -46.219 -38 1 81.38 457 GLN B N 1
ATOM 7635 C CA . GLN B 1 457 ? 2.363 -46.812 -38.719 1 81.38 457 GLN B CA 1
ATOM 7636 C C . GLN B 1 457 ? 3.385 -47.438 -37.781 1 81.38 457 GLN B C 1
ATOM 7638 O O . GLN B 1 457 ? 4.164 -48.312 -38.188 1 81.38 457 GLN B O 1
ATOM 7643 N N . VAL B 1 458 ? 3.436 -46.938 -36.562 1 72.62 458 VAL B N 1
ATOM 7644 C CA . VAL B 1 458 ? 4.52 -47.375 -35.688 1 72.62 458 VAL B CA 1
ATOM 7645 C C . VAL B 1 458 ? 3.945 -47.906 -34.375 1 72.62 458 VAL B C 1
ATOM 7647 O O . VAL B 1 458 ? 3.336 -47.156 -33.625 1 72.62 458 VAL B O 1
ATOM 7650 N N . GLU B 1 459 ? 3.816 -49.094 -34.25 1 60.78 459 GLU B N 1
ATOM 7651 C CA . GLU B 1 459 ? 3.324 -49.625 -32.969 1 60.78 459 GLU B CA 1
ATOM 7652 C C . GLU B 1 459 ? 4.469 -49.875 -31.984 1 60.78 459 GLU B C 1
ATOM 7654 O O . GLU B 1 459 ? 4.305 -49.688 -30.781 1 60.78 459 GLU B O 1
ATOM 7659 N N . LYS B 1 460 ? 5.52 -50.281 -32.469 1 70.06 460 LYS B N 1
ATOM 7660 C CA . LYS B 1 460 ? 6.664 -50.625 -31.609 1 70.06 460 LYS B CA 1
ATOM 7661 C C . LYS B 1 460 ? 7.918 -49.875 -32.062 1 70.06 460 LYS B C 1
ATOM 7663 O O . LYS B 1 460 ? 7.973 -49.375 -33.188 1 70.06 460 LYS B O 1
ATOM 7668 N N . ARG B 1 461 ? 8.844 -49.812 -31.125 1 79.19 461 ARG B N 1
ATOM 7669 C CA . ARG B 1 461 ? 10.125 -49.188 -31.406 1 79.19 461 ARG B CA 1
ATOM 7670 C C . ARG B 1 461 ? 10.758 -49.781 -32.656 1 79.19 461 ARG B C 1
ATOM 7672 O O . ARG B 1 461 ? 10.938 -51 -32.75 1 79.19 461 ARG B O 1
ATOM 7679 N N . PRO B 1 462 ? 11.016 -48.875 -33.594 1 82.12 462 PRO B N 1
ATOM 7680 C CA . PRO B 1 462 ? 11.703 -49.344 -34.781 1 82.12 462 PRO B CA 1
ATOM 7681 C C . PRO B 1 462 ? 13.133 -49.812 -34.5 1 82.12 462 PRO B C 1
ATOM 7683 O O . PRO B 1 462 ? 13.719 -49.438 -33.469 1 82.12 462 PRO B O 1
ATOM 7686 N N . LEU B 1 463 ? 13.547 -50.688 -35.25 1 80.94 463 LEU B N 1
ATOM 7687 C CA . LEU B 1 463 ? 14.906 -51.219 -35.094 1 80.94 463 LEU B CA 1
ATOM 7688 C C . LEU B 1 463 ? 15.93 -50.094 -35.219 1 80.94 463 LEU B C 1
ATOM 7690 O O . LEU B 1 463 ? 16.922 -50.062 -34.469 1 80.94 463 LEU B O 1
ATOM 7694 N N . ASP B 1 464 ? 15.68 -49.188 -36.094 1 77.12 464 ASP B N 1
ATOM 7695 C CA . ASP B 1 464 ? 16.5 -48 -36.219 1 77.12 464 ASP B CA 1
ATOM 7696 C C . ASP B 1 464 ? 15.844 -46.812 -35.5 1 77.12 464 ASP B C 1
ATOM 7698 O O . ASP B 1 464 ? 14.93 -46.188 -36.031 1 77.12 464 ASP B O 1
ATOM 7702 N N . ASN B 1 465 ? 16.375 -46.562 -34.344 1 77.19 465 ASN B N 1
ATOM 7703 C CA . ASN B 1 465 ? 15.742 -45.5 -33.562 1 77.19 465 ASN B CA 1
ATOM 7704 C C . ASN B 1 465 ? 16.484 -44.188 -33.688 1 77.19 465 ASN B C 1
ATOM 7706 O O . ASN B 1 465 ? 16.391 -43.312 -32.812 1 77.19 465 ASN B O 1
ATOM 7710 N N . SER B 1 466 ? 17.25 -44.125 -34.75 1 84.5 466 SER B N 1
ATOM 7711 C CA . SER B 1 466 ? 17.953 -42.844 -35 1 84.5 466 SER B CA 1
ATOM 7712 C C . SER B 1 466 ? 17 -41.812 -35.562 1 84.5 466 SER B C 1
ATOM 7714 O O . SER B 1 466 ? 17.25 -40.594 -35.438 1 84.5 466 SER B O 1
ATOM 7716 N N . LYS B 1 467 ? 15.984 -42.344 -36.125 1 87.5 467 LYS B N 1
ATOM 7717 C CA . LYS B 1 467 ? 14.961 -41.438 -36.656 1 87.5 467 LYS B CA 1
ATOM 7718 C C . LYS B 1 467 ? 13.789 -41.312 -35.688 1 87.5 467 LYS B C 1
ATOM 7720 O O . LYS B 1 467 ? 13.406 -42.281 -35.031 1 87.5 467 LYS B O 1
ATOM 7725 N N . PRO B 1 468 ? 13.25 -40.188 -35.656 1 92.5 468 PRO B N 1
ATOM 7726 C CA . PRO B 1 468 ? 12.109 -39.969 -34.75 1 92.5 468 PRO B CA 1
ATOM 7727 C C . PRO B 1 468 ? 10.922 -40.875 -35.094 1 92.5 468 PRO B C 1
ATOM 7729 O O . PRO B 1 468 ? 10.625 -41.094 -36.281 1 92.5 468 PRO B O 1
ATOM 7732 N N . TRP B 1 469 ? 10.312 -41.469 -34.125 1 92.81 469 TRP B N 1
ATOM 7733 C CA . TRP B 1 469 ? 9.141 -42.344 -34.281 1 92.81 469 TRP B CA 1
ATOM 7734 C C . TRP B 1 469 ? 8.133 -42.062 -33.156 1 92.81 469 TRP B C 1
ATOM 7736 O O . TRP B 1 469 ? 8.445 -41.375 -32.188 1 92.81 469 TRP B O 1
ATOM 7746 N N . GLY B 1 470 ? 6.879 -42.562 -33.344 1 93.25 470 GLY B N 1
ATOM 7747 C CA . GLY B 1 470 ? 5.871 -42.375 -32.312 1 93.25 470 GLY B CA 1
ATOM 7748 C C . GLY B 1 470 ? 5.621 -40.906 -31.969 1 93.25 470 GLY B C 1
ATOM 7749 O O . GLY B 1 470 ? 5.41 -40.094 -32.875 1 93.25 470 GLY B O 1
ATOM 7750 N N . LEU B 1 471 ? 5.699 -40.625 -30.703 1 94.12 471 LEU B N 1
ATOM 7751 C CA . LEU B 1 471 ? 5.477 -39.25 -30.25 1 94.12 471 LEU B CA 1
ATOM 7752 C C . LEU B 1 471 ? 6.574 -38.312 -30.75 1 94.12 471 LEU B C 1
ATOM 7754 O O . LEU B 1 471 ? 6.316 -37.156 -31.062 1 94.12 471 LEU B O 1
ATOM 7758 N N . ALA B 1 472 ? 7.805 -38.812 -30.812 1 94 472 ALA B N 1
ATOM 7759 C CA . ALA B 1 472 ? 8.922 -38 -31.328 1 94 472 ALA B CA 1
ATOM 7760 C C . ALA B 1 472 ? 8.656 -37.531 -32.75 1 94 472 ALA B C 1
ATOM 7762 O O . ALA B 1 472 ? 8.984 -36.406 -33.125 1 94 472 ALA B O 1
ATOM 7763 N N . ALA B 1 473 ? 8.094 -38.406 -33.5 1 92.94 473 ALA B N 1
ATOM 7764 C CA . ALA B 1 473 ? 7.77 -38.062 -34.906 1 92.94 473 ALA B CA 1
ATOM 7765 C C . ALA B 1 473 ? 6.668 -37 -34.969 1 92.94 473 ALA B C 1
ATOM 7767 O O . ALA B 1 473 ? 6.676 -36.156 -35.844 1 92.94 473 ALA B O 1
ATOM 7768 N N . LEU B 1 474 ? 5.73 -37.156 -34.062 1 93.38 474 LEU B N 1
ATOM 7769 C CA . LEU B 1 474 ? 4.629 -36.188 -34.031 1 93.38 474 LEU B CA 1
ATOM 7770 C C . LEU B 1 474 ? 5.145 -34.781 -33.75 1 93.38 474 LEU B C 1
ATOM 7772 O O . LEU B 1 474 ? 4.562 -33.812 -34.219 1 93.38 474 LEU B O 1
ATOM 7776 N N . LEU B 1 475 ? 6.184 -34.656 -32.969 1 92.19 475 LEU B N 1
ATOM 7777 C CA . LEU B 1 475 ? 6.703 -33.375 -32.562 1 92.19 475 LEU B CA 1
ATOM 7778 C C . LEU B 1 475 ? 7.555 -32.75 -33.656 1 92.19 475 LEU B C 1
ATOM 7780 O O . LEU B 1 475 ? 7.73 -31.516 -33.688 1 92.19 475 LEU B O 1
ATOM 7784 N N . GLN B 1 476 ? 8.117 -33.438 -34.5 1 82.31 476 GLN B N 1
ATOM 7785 C CA . GLN B 1 476 ? 8.969 -32.938 -35.562 1 82.31 476 GLN B CA 1
ATOM 7786 C C . GLN B 1 476 ? 8.133 -32.5 -36.781 1 82.31 476 GLN B C 1
ATOM 7788 O O . GLN B 1 476 ? 8.547 -31.641 -37.531 1 82.31 476 GLN B O 1
ATOM 7793 N N . ALA B 1 477 ? 7.074 -33.125 -37.125 1 62.72 477 ALA B N 1
ATOM 7794 C CA . ALA B 1 477 ? 6.281 -33 -38.344 1 62.72 477 ALA B CA 1
ATOM 7795 C C . ALA B 1 477 ? 5.902 -31.531 -38.594 1 62.72 477 ALA B C 1
ATOM 7797 O O . ALA B 1 477 ? 5.172 -31.219 -39.531 1 62.72 477 ALA B O 1
ATOM 7798 N N . SER B 1 478 ? 6.492 -30.469 -38.031 1 53.25 478 SER B N 1
ATOM 7799 C CA . SER B 1 478 ? 5.938 -29.125 -38.188 1 53.25 478 SER B CA 1
ATOM 7800 C C . SER B 1 478 ? 6.176 -28.578 -39.594 1 53.25 478 SER B C 1
ATOM 7802 O O . SER B 1 478 ? 5.898 -27.406 -39.844 1 53.25 478 SER B O 1
ATOM 7804 N N . GLU B 1 479 ? 7.004 -29.188 -40.531 1 44.16 479 GLU B N 1
ATOM 7805 C CA . GLU B 1 479 ? 7.074 -28.406 -41.75 1 44.16 479 GLU B CA 1
ATOM 7806 C C . GLU B 1 479 ? 5.805 -28.562 -42.594 1 44.16 479 GLU B C 1
ATOM 7808 O O . GLU B 1 479 ? 5.34 -29.688 -42.812 1 44.16 479 GLU B O 1
ATOM 7813 N N . PRO B 1 480 ? 4.965 -27.625 -42.844 1 42.88 480 PRO B N 1
ATOM 7814 C CA . PRO B 1 480 ? 3.709 -27.656 -43.594 1 42.88 480 PRO B CA 1
ATOM 7815 C C . PRO B 1 480 ? 3.746 -28.609 -44.781 1 42.88 480 PRO B C 1
ATOM 7817 O O . PRO B 1 480 ? 2.695 -29.016 -45.281 1 42.88 480 PRO B O 1
ATOM 7820 N N . GLY B 1 481 ? 4.805 -28.734 -45.594 1 37.09 481 GLY B N 1
ATOM 7821 C CA . GLY B 1 481 ? 4.738 -29.125 -47 1 37.09 481 GLY B CA 1
ATOM 7822 C C . GLY B 1 481 ? 4.453 -30.609 -47.188 1 37.09 481 GLY B C 1
ATOM 7823 O O . GLY B 1 481 ? 4.332 -31.078 -48.312 1 37.09 481 GLY B O 1
ATOM 7824 N N . ARG B 1 482 ? 4.832 -31.578 -46.375 1 37.28 482 ARG B N 1
ATOM 7825 C CA . ARG B 1 482 ? 4.699 -32.938 -46.906 1 37.28 482 ARG B CA 1
ATOM 7826 C C . ARG B 1 482 ? 3.295 -33.469 -46.656 1 37.28 482 ARG B C 1
ATOM 7828 O O . ARG B 1 482 ? 3.043 -34.125 -45.625 1 37.28 482 ARG B O 1
ATOM 7835 N N . VAL B 1 483 ? 2.229 -32.75 -46.906 1 36.56 483 VAL B N 1
ATOM 7836 C CA . VAL B 1 483 ? 0.907 -33.344 -46.969 1 36.56 483 VAL B CA 1
ATOM 7837 C C . VAL B 1 483 ? 0.905 -34.5 -48 1 36.56 483 VAL B C 1
ATOM 7839 O O . VAL B 1 483 ? 1.115 -34.25 -49.188 1 36.56 483 VAL B O 1
ATOM 7842 N N . SER B 1 484 ? 1.34 -35.625 -47.781 1 31.44 484 SER B N 1
ATOM 7843 C CA . SER B 1 484 ? 1.024 -36.688 -48.688 1 31.44 484 SER B CA 1
ATOM 7844 C C . SER B 1 484 ? -0.478 -36.781 -48.938 1 31.44 484 SER B C 1
ATOM 7846 O O . SER B 1 484 ? -1.273 -36.594 -48 1 31.44 484 SER B O 1
ATOM 7848 N N . LYS B 1 485 ? -0.964 -36.594 -50.031 1 36.12 485 LYS B N 1
ATOM 7849 C CA . LYS B 1 485 ? -2.291 -36.75 -50.625 1 36.12 485 LYS B CA 1
ATOM 7850 C C . LYS B 1 485 ? -2.928 -38.062 -50.156 1 36.12 485 LYS B C 1
ATOM 7852 O O . LYS B 1 485 ? -4.047 -38.406 -50.562 1 36.12 485 LYS B O 1
ATOM 7857 N N . GLY B 1 486 ? -2.24 -39.094 -49.812 1 30.31 486 GLY B N 1
ATOM 7858 C CA . GLY B 1 486 ? -2.865 -40.406 -49.906 1 30.31 486 GLY B CA 1
ATOM 7859 C C . GLY B 1 486 ? -3.801 -40.688 -48.719 1 30.31 486 GLY B C 1
ATOM 7860 O O . GLY B 1 486 ? -3.871 -41.812 -48.25 1 30.31 486 GLY B O 1
ATOM 7861 N N . PHE B 1 487 ? -4.219 -39.844 -47.812 1 34.12 487 PHE B N 1
ATOM 7862 C CA . PHE B 1 487 ? -5.051 -40.281 -46.688 1 34.12 487 PHE B CA 1
ATOM 7863 C C . PHE B 1 487 ? -6.297 -41 -47.219 1 34.12 487 PHE B C 1
ATOM 7865 O O . PHE B 1 487 ? -7.188 -40.375 -47.781 1 34.12 487 PHE B O 1
ATOM 7872 N N . LYS B 1 488 ? -6.199 -42.188 -47.75 1 34.22 488 LYS B N 1
ATOM 7873 C CA . LYS B 1 488 ? -7.43 -42.969 -47.875 1 34.22 488 LYS B CA 1
ATOM 7874 C C . LYS B 1 488 ? -8.234 -42.938 -46.594 1 34.22 488 LYS B C 1
ATOM 7876 O O . LYS B 1 488 ? -7.66 -42.875 -45.5 1 34.22 488 LYS B O 1
ATOM 7881 N N . ARG B 1 489 ? -9.586 -42.688 -46.688 1 34.12 489 ARG B N 1
ATOM 7882 C CA . ARG B 1 489 ? -10.703 -42.75 -45.75 1 34.12 489 ARG B CA 1
ATOM 7883 C C . ARG B 1 489 ? -10.578 -43.969 -44.812 1 34.12 489 ARG B C 1
ATOM 7885 O O . ARG B 1 489 ? -10.734 -45.094 -45.25 1 34.12 489 ARG B O 1
ATOM 7892 N N . LEU B 1 490 ? -9.633 -44.094 -43.969 1 32.22 490 LEU B N 1
ATOM 7893 C CA . LEU B 1 490 ? -9.742 -45.156 -43.031 1 32.22 490 LEU B CA 1
ATOM 7894 C C . LEU B 1 490 ? -11.156 -45.25 -42.469 1 32.22 490 LEU B C 1
ATOM 7896 O O . LEU B 1 490 ? -11.812 -44.219 -42.25 1 32.22 490 LEU B O 1
ATOM 7900 N N . ASN B 1 491 ? -11.867 -46.406 -42.531 1 30.08 491 ASN B N 1
ATOM 7901 C CA . ASN B 1 491 ? -13.148 -46.812 -41.938 1 30.08 491 ASN B CA 1
ATOM 7902 C C . ASN B 1 491 ? -13.32 -46.281 -40.531 1 30.08 491 ASN B C 1
ATOM 7904 O O . ASN B 1 491 ? -12.383 -46.312 -39.719 1 30.08 491 ASN B O 1
ATOM 7908 N N . VAL B 1 492 ? -14.211 -45.312 -40.188 1 32.72 492 VAL B N 1
ATOM 7909 C CA . VAL B 1 492 ? -14.758 -44.625 -39.031 1 32.72 492 VAL B CA 1
ATOM 7910 C C . VAL B 1 492 ? -14.945 -45.594 -37.875 1 32.72 492 VAL B C 1
ATOM 7912 O O . VAL B 1 492 ? -15.898 -46.375 -37.875 1 32.72 492 VAL B O 1
ATOM 7915 N N . LEU B 1 493 ? -14.086 -46.406 -37.469 1 30.81 493 LEU B N 1
ATOM 7916 C CA . LEU B 1 493 ? -14.359 -47.156 -36.25 1 30.81 493 LEU B CA 1
ATOM 7917 C C . LEU B 1 493 ? -14.648 -46.188 -35.094 1 30.81 493 LEU B C 1
ATOM 7919 O O . LEU B 1 493 ? -13.914 -45.219 -34.875 1 30.81 493 LEU B O 1
ATOM 7923 N N . ASN B 1 494 ? -15.859 -45.906 -34.656 1 34.31 494 ASN B N 1
ATOM 7924 C CA . ASN B 1 494 ? -16.5 -45.188 -33.562 1 34.31 494 ASN B CA 1
ATOM 7925 C C . ASN B 1 494 ? -15.758 -45.406 -32.25 1 34.31 494 ASN B C 1
ATOM 7927 O O . ASN B 1 494 ? -15.727 -46.5 -31.719 1 34.31 494 ASN B O 1
ATOM 7931 N N . SER B 1 495 ? -14.625 -44.938 -32.094 1 34.78 495 SER B N 1
ATOM 7932 C CA . SER B 1 495 ? -13.82 -45.156 -30.906 1 34.78 495 SER B CA 1
ATOM 7933 C C . SER B 1 495 ? -14.562 -44.719 -29.641 1 34.78 495 SER B C 1
ATOM 7935 O O . SER B 1 495 ? -14.656 -43.531 -29.359 1 34.78 495 SER B O 1
ATOM 7937 N N . ASP B 1 496 ? -15.547 -45.281 -29.203 1 39.03 496 ASP B N 1
ATOM 7938 C CA . ASP B 1 496 ? -16.25 -45.312 -27.922 1 39.03 496 ASP B CA 1
ATOM 7939 C C . ASP B 1 496 ? -15.266 -45.312 -26.766 1 39.03 496 ASP B C 1
ATOM 7941 O O . ASP B 1 496 ? -15.648 -45.094 -25.609 1 39.03 496 ASP B O 1
ATOM 7945 N N . ARG B 1 497 ? -14.039 -45.469 -27.078 1 37.78 497 ARG B N 1
ATOM 7946 C CA . ARG B 1 497 ? -13.086 -45.719 -26 1 37.78 497 ARG B CA 1
ATOM 7947 C C . ARG B 1 497 ? -12.703 -44.406 -25.312 1 37.78 497 ARG B C 1
ATOM 7949 O O . ARG B 1 497 ? -12.578 -44.344 -24.094 1 37.78 497 ARG B O 1
ATOM 7956 N N . VAL B 1 498 ? -12.461 -43.469 -26.047 1 40.34 498 VAL B N 1
ATOM 7957 C CA . VAL B 1 498 ? -12.102 -42.188 -25.422 1 40.34 498 VAL B CA 1
ATOM 7958 C C . VAL B 1 498 ? -13.297 -41.656 -24.641 1 40.34 498 VAL B C 1
ATOM 7960 O O . VAL B 1 498 ? -13.125 -41.094 -23.562 1 40.34 498 VAL B O 1
ATOM 7963 N N . LYS B 1 499 ? -14.484 -41.906 -25.203 1 43.75 499 LYS B N 1
ATOM 7964 C CA . LYS B 1 499 ? -15.711 -41.5 -24.547 1 43.75 499 LYS B CA 1
ATOM 7965 C C . LYS B 1 499 ? -15.852 -42.156 -23.172 1 43.75 499 LYS B C 1
ATOM 7967 O O . LYS B 1 499 ? -16.281 -41.531 -22.203 1 43.75 499 LYS B O 1
ATOM 7972 N N . ASP B 1 500 ? -15.398 -43.344 -23.156 1 43.69 500 ASP B N 1
ATOM 7973 C CA . ASP B 1 500 ? -15.523 -44.062 -21.891 1 43.69 500 ASP B CA 1
ATOM 7974 C C . ASP B 1 500 ? -14.586 -43.5 -20.828 1 43.69 500 ASP B C 1
ATOM 7976 O O . ASP B 1 500 ? -14.953 -43.406 -19.656 1 43.69 500 ASP B O 1
ATOM 7980 N N . LEU B 1 501 ? -13.43 -43.156 -21.297 1 40.38 501 LEU B N 1
ATOM 7981 C CA . LEU B 1 501 ? -12.531 -42.5 -20.344 1 40.38 501 LEU B CA 1
ATOM 7982 C C . LEU B 1 501 ? -13.102 -41.188 -19.859 1 40.38 501 LEU B C 1
ATOM 7984 O O . LEU B 1 501 ? -13.078 -40.906 -18.656 1 40.38 501 LEU B O 1
ATOM 7988 N N . LEU B 1 502 ? -13.648 -40.562 -20.797 1 43.19 502 LEU B N 1
ATOM 7989 C CA . LEU B 1 502 ? -14.273 -39.281 -20.438 1 43.19 502 LEU B CA 1
ATOM 7990 C C . LEU B 1 502 ? -15.539 -39.5 -19.625 1 43.19 502 LEU B C 1
ATOM 7992 O O . LEU B 1 502 ? -15.828 -38.75 -18.688 1 43.19 502 LEU B O 1
ATOM 7996 N N . ASN B 1 503 ? -16.312 -40.625 -20.062 1 44.72 503 ASN B N 1
ATOM 7997 C CA . ASN B 1 503 ? -17.531 -40.969 -19.328 1 44.72 503 ASN B CA 1
ATOM 7998 C C . ASN B 1 503 ? -17.234 -41.375 -17.891 1 44.72 503 ASN B C 1
ATOM 8000 O O . ASN B 1 503 ? -18.062 -41.156 -17 1 44.72 503 ASN B O 1
ATOM 8004 N N . SER B 1 504 ? -16.141 -41.969 -17.828 1 38.25 504 SER B N 1
ATOM 8005 C CA . SER B 1 504 ? -15.797 -42.375 -16.484 1 38.25 504 SER B CA 1
ATOM 8006 C C . SER B 1 504 ? -15.422 -41.188 -15.617 1 38.25 504 SER B C 1
ATOM 8008 O O . SER B 1 504 ? -15.297 -41.281 -14.398 1 38.25 504 SER B O 1
ATOM 8010 N N . LEU B 1 505 ? -15.07 -40.25 -16.25 1 36.53 505 LEU B N 1
ATOM 8011 C CA . LEU B 1 505 ? -14.758 -39.031 -15.547 1 36.53 505 LEU B CA 1
ATOM 8012 C C . LEU B 1 505 ? -16.031 -38.219 -15.258 1 36.53 505 LEU B C 1
ATOM 8014 O O . LEU B 1 505 ? -15.977 -37.125 -14.68 1 36.53 505 LEU B O 1
ATOM 8018 N N . LYS B 1 506 ? -17.203 -38.75 -15.719 1 38.25 506 LYS B N 1
ATOM 8019 C CA . LYS B 1 506 ? -18.516 -38.188 -15.492 1 38.25 506 LYS B CA 1
ATOM 8020 C C . LYS B 1 506 ? -18.922 -38.281 -14.023 1 38.25 506 LYS B C 1
ATOM 8022 O O . LYS B 1 506 ? -19.016 -39.406 -13.492 1 38.25 506 LYS B O 1
ATOM 8027 N N . MET B 1 507 ? -18.359 -37.625 -13.164 1 33.97 507 MET B N 1
ATOM 8028 C CA . MET B 1 507 ? -18.969 -37.562 -11.836 1 33.97 507 MET B CA 1
ATOM 8029 C C . MET B 1 507 ? -20.188 -36.656 -11.844 1 33.97 507 MET B C 1
ATOM 8031 O O . MET B 1 507 ? -20.172 -35.625 -12.5 1 33.97 507 MET B O 1
#

Radius of gyration: 39.71 Å; Cα contacts (8 Å, |Δi|>4): 1599; chains: 2; bounding box: 85×142×92 Å

Foldseek 3Di:
DCPDDPDDPCPDDDPDDDDDPPPDDPDDPPPPPPPDPPDPFDDFLVRVQVVLLQQLLQKFKEFEDPLDDPVVVVVVLCVLAAFPDKAWADFVGIMIITGGPDNVSLVSVVVPDDDDDDPPDDADPDDFSYYYDDDPDDPDPVPPSPDGDHDDQAADDLVVLLLVLLPAWFLLRNLVSLCVRWWQDPVLLSLLSNVQSRLVVVLCVPQVPKGKTWFDLSRLRLHTRQAATEIEIERPPPPCPCPCDDDDPDDDDDDDDDDPDPLVVFLVSQVVSLVCCDRHNVQWAPWDFQSPPLFTWIWTARRSSRHTYIYGYPQVLRRLVSLLSSLLCVLDVLSSSLSNLVVVLCVLLPLDDPPDDHRDPDFASDDPRRSVPADHAPADDRSLVLNLLVLLPLLPDDQQFWAAEQQQLDTDGDPDRASYAYARNGHRVDGPCRPQHNVSSVVSSLLSLVLSVQSVVDGTNDPDSPDRGNSSVSSVPNPPPPPPPPPDPDDCPPCCPNSSSSNSSND/DCPDCPDDPPPDDDPDDDDDPPPDDPPDPPPPPPPDPPDPFDDFLVRVQVVLLQQLLQKFKEFEDPLDDPVVVVVVLCVLAAFPDKAWADFVGIMIITGGPDNVSLVSVVVPDDDDDDPPDDADPDDFSYYYDDDPDDPDPVPCSPDGDHDDQAADDLVVLLLVLLPAWFLLRNLVSLCVRWWQDPVLLSLLSNVQSRLVVVLCVPQVPKGKTWFDLSRLRLHTRQAATEIEIERPPPPCCCPCDDDDPDDDDDDDDDDPDPLVVFLVSQVVSLVCCDRHNVQWDPWDFQSPPLFTWIWTARRSSRHTYIYGYPQVLRRLVSLLSSLLCVLDVLSSSLSNLVVVLCVLLPLDDPPDDHRDPDFASDDPRRSVPADHAPADDGSLVLNLVVLLDLLPDDQQFWAAELQQLDTDGDPDRASYAYADNGHRPDGPCRPQHNVSSVVSSVLSLVLSVQSVVDGTNDPDSPDRGNSSVSSVPNPPPPPDPPPDPDDCPPCCPNSSSSNSSND